Protein AF-A0A1W1UGZ8-F1 (afdb_monomer)

Foldseek 3Di:
DQQLVLLVVLVVCLVPPDDPLSVLLVVFDDDDDPSDLQVLQVLQLVLCQVQPPVPDAALPPVDDLGFLDRDFFAHVCVQQCQLVCQDPSLVVLLVVCVVPVDQEDEDEAAADAQKEKELEQAPAAPLQPVLLSVVSVVLLVQLLVLCVVVVRALYFYHFHAHNQRQRGSQSLQRLLLHHRIYMYYHDSSYQDKYKDAQLPPGTLRHGQQDDDPGRNGGDDRIDTDGSVSSSVSVSSSVSSSSSVCSVCVVVSVVSSVVLLVVQLVCCVPPWQQKKKQQCDALANQLVLVVVVSCVSSVQKKKAFCDDPRHGIIMRGRNGSSNSSVCSQQDFFDGDPVPSDDHPAFNGFNQCFLSVTDMDIHNDDPDDPVRIDIDPDRDGQFAAEDDDAQKKKFQFQLHLLPLLLVVVCCVVDVPKWKKFALAWFQAPPDRDIGGGRIMIIHPQDPVNVNCSRGVRVTYIYHHRDTTPHDIGTFDFWAEEEEDASQHRRQSSLVVSSCVVSVHDYHYDYLVDLLVAPVLVRTQEYEYTDDDDALVCQQFPAACVSPFDWQDDDPSSNSGQPPHTDRGSGGGNHLSSLVSVLVSQQVAHEYEYAAQRLVSCCVNVNLVQKDWDDLPPKAFGWFKFKKAFPCCSQLLNPSPDRIGIFIFHDGTFIDGDPVVCLQFGMAQADDADPVPDDDPDDDPPDPDPPDDPPDPPDPDPGDGGTDHGDIDSCVSRGNTGQWGWGRRNLGTYIYGNHGLSPSVRSSSSCSSVVSCSRCVNVSSVDDRDDD

Secondary structure (DSSP, 8-state):
--HHHHHHHHHHHHHH--SHHHHHHHHH------S-S-HHHHHHHHHHIIIIITT---S-SS--SS-S-SSSS-GGGGGGTTTT--SHHHHHHHHHHHHH--SEEEEEE-EEEEEEE---SSPPPTTS-HHHHHHHHHHHHHHHHHHHHTT-TTEE-SSS--S--TTSTTHHHHHTTSEEEEEEEE--SSS-EEEEE-TT-EETTEETTS-BTTBSSPPPSEEEEEHHHHHHHHHHHHHHHHHHHHHHHHHHHHHHHHHHHHHHHHHHHSS--EEEE-SS-SSHHHHHHHHHHHHHTT---EEE-SSTTTT-EEEESSSTTHHHHHHHHSPP---TT-SS--SS-----HHHHTT---EEESS----GGGEEE--S---PPPPEEE-SSEEEE--S--TTHHHHHHHHHHH-TT-EEEEESS-EEPTTSS-EEPTT-EEEES--HHHHHHHHHHHT--EEEESS---S-EEE-----EEEE--SS--HHHHHHHHHHHHTT--EEEE-HHHHHH--HHHH-SEEEE---SS-HHHHHH-B-GGG----B---SS-TT-S-S--BS--BS--HHHHHHHHHHHHHTT-EEEE-THHHHHHHHTTTTTT-EEE--TT-B--SEEEEEEES-TTSGGGTT--SEEEEEE-S--EEE--GGGGGGEEEEESSS--TTTSPP-SPPTTSPPP--PPPP------PPPSEEES--BTGGGTTTSEEEEEEEETTEEEEEESS-TTGGGT-TTTHHHHHHHHHHHHHHTTS-----

Radius of gyration: 28.22 Å; Cα contacts (8 Å, |Δi|>4): 1631; chains: 1; bounding box: 95×61×77 Å

Solvent-accessible surface area (backbone atoms only — not comparable to full-atom values): 40636 Å² total; per-residue (Å²): 112,26,56,42,58,28,44,56,50,48,54,51,44,60,72,70,45,80,49,70,61,43,43,45,26,65,76,60,47,89,86,87,82,78,54,59,75,55,55,60,27,50,49,20,36,52,39,39,19,74,74,70,50,64,87,54,71,60,73,87,71,80,65,82,69,64,53,62,49,33,49,87,35,33,44,79,57,57,50,54,32,50,69,70,51,73,50,71,55,48,43,51,55,50,50,54,42,74,75,66,61,56,65,67,44,82,39,76,49,49,81,37,74,59,32,37,35,51,58,24,65,34,71,57,36,88,59,61,54,68,66,52,59,50,50,35,50,53,53,36,54,49,29,39,49,53,38,48,76,72,70,45,63,19,35,26,38,61,40,63,53,20,62,47,63,71,21,31,63,49,29,60,28,50,50,64,46,20,40,44,39,39,38,27,17,49,53,68,52,36,81,47,61,27,74,42,82,34,76,85,41,63,44,81,86,42,50,52,53,47,72,38,96,50,20,72,44,36,35,63,50,60,45,82,47,33,35,65,52,30,23,52,51,52,46,53,44,52,50,41,50,44,40,52,44,33,77,36,45,71,58,55,53,51,48,32,51,48,47,27,52,50,22,26,50,43,14,73,70,42,75,54,18,24,40,39,34,58,58,82,49,82,39,41,36,43,42,24,48,52,54,40,49,42,43,74,68,71,37,69,41,25,32,26,73,53,69,99,58,47,58,18,35,38,32,62,20,62,33,62,42,24,42,43,55,50,59,40,66,35,68,34,76,52,66,86,82,48,92,51,80,76,72,61,52,51,37,67,31,42,32,60,27,44,58,30,67,65,45,78,28,70,60,76,89,71,54,75,93,39,46,42,77,62,89,64,84,57,76,41,61,24,50,79,42,80,61,59,64,21,37,32,32,73,42,47,43,44,67,46,51,59,35,48,53,54,51,43,49,74,78,32,83,77,38,46,46,29,33,28,70,46,71,41,76,42,87,96,55,95,51,68,36,48,33,47,14,37,41,40,36,71,52,51,70,72,54,49,52,51,49,13,35,75,46,24,40,54,32,39,30,26,73,66,67,83,84,66,63,59,48,74,53,56,84,60,44,34,32,39,47,46,54,71,78,53,32,36,55,32,16,24,45,52,49,47,34,55,78,46,65,47,76,67,40,84,41,40,41,66,51,31,58,69,37,70,52,54,84,71,29,44,31,40,37,33,43,46,53,79,79,50,46,67,43,57,31,39,48,39,62,56,91,72,45,82,42,58,37,47,59,44,94,88,30,67,61,39,38,52,84,60,64,37,79,45,52,36,44,30,28,35,71,67,11,50,49,34,54,46,49,22,17,37,73,49,15,38,37,37,22,19,16,44,30,28,55,28,35,22,77,69,58,45,49,68,65,43,37,83,52,89,48,87,76,54,43,36,50,22,17,32,29,31,32,22,56,68,41,77,83,41,65,52,42,35,32,58,65,63,64,46,70,42,59,37,51,74,58,60,45,41,43,55,54,84,96,46,49,60,30,42,41,26,21,27,24,82,54,72,39,79,91,71,54,78,87,81,71,90,54,90,95,53,81,80,77,83,78,68,82,77,75,85,73,73,83,70,85,75,77,63,42,70,70,18,19,44,58,42,58,49,80,66,46,43,27,37,43,40,29,35,52,37,80,32,77,55,13,29,38,39,33,23,36,34,48,44,49,45,81,66,56,31,54,48,36,37,29,46,58,42,28,41,48,51,35,52,74,53,56,60,70,57,76,66,70,78,131

Mean predicted aligned error: 5.49 Å

Sequence (769 aa):
MGSPEMLMELAYRLVTGNTEEIRKIRENIIVTINPVSEPDGRDKQVDWYYRYTKAKTSYDDGFRASPPYWGKYVFHDNNRDGIQVSQQLTKAIFAIYYDWHPTVMLDLHESVPLIYMSTGTGPYNDTVDPITIGEWQVMANHDVTALAAQGLPGAFTWAFYDGWHPGYALWIANNHNSIGRFYETFGNAGGNTFLRDLSEAKFAGDAVTSREWYRPDPATQQVYWSSRNNINYMEAGVLASLAYTADNGKVLLRNFYQKGLNNIRKGQQDKPRAFIIPAKQHDPAMAAFLVNQLRKQNIEVHRAAKGDNQSDYVVLLDQPYRNLAVTLLTKQNFPKEAKFPPYDDIAWTLGYLYGVEVRAEDSVKYTPATLSLLTKDVQYEGQIKGDGQAYVLSYKAQNRVLPALYWLRSENKQATAAVLEAKTVLEGTNDTLAAGSIVFRKLTPPQATKLAARFGLDLQATKTAPATRQHPVELPRVAIYHTWTDTQDEGWARYTFEQAGIPYTSISKDDLKKGGLRKRFDVILIPRTRGSASDFINEVDKKLGPMPYTKTAEFPSHGYPDATPDMTGGPGFAGLEQLKRFADTGGVLISLDNSSHILATAGIGRELQPVEAAGLFHPGSVVNVKVRQADHCVLYGFPEVFPIFRGNGPLLQVRKHQREMLLLQYGTKPLKDEEKYTGPILGMPAKKEGPAAKETPKKETPYVLSGMVRNEQTIIGQGAIFTVPVGTGRVVAFTFDPLHRYLNLHDAPLVWNILINWAYLKQQPLAHQ

Structure (mmCIF, N/CA/C/O backbone):
data_AF-A0A1W1UGZ8-F1
#
_entry.id   AF-A0A1W1UGZ8-F1
#
loop_
_atom_site.group_PDB
_atom_site.id
_atom_site.type_symbol
_atom_site.label_atom_id
_atom_site.label_alt_id
_atom_site.label_comp_id
_atom_site.label_asym_id
_atom_site.label_entity_id
_atom_site.label_seq_id
_atom_site.pdbx_PDB_ins_code
_atom_site.Cartn_x
_atom_site.Cartn_y
_atom_site.Cartn_z
_atom_site.occupancy
_atom_site.B_iso_or_equiv
_atom_site.auth_seq_id
_atom_site.auth_comp_id
_atom_site.auth_asym_id
_atom_site.auth_atom_id
_atom_site.pdbx_PDB_model_num
ATOM 1 N N . MET A 1 1 ? 13.814 -9.927 -16.427 1.00 75.62 1 MET A N 1
ATOM 2 C CA . MET A 1 1 ? 15.026 -10.786 -16.565 1.00 75.62 1 MET A CA 1
ATOM 3 C C . MET A 1 1 ? 16.026 -10.128 -17.523 1.00 75.62 1 MET A C 1
ATOM 5 O O . MET A 1 1 ? 16.796 -10.809 -18.187 1.00 75.62 1 MET A O 1
ATOM 9 N N . GLY A 1 2 ? 15.962 -8.809 -17.677 1.00 87.12 2 GLY A N 1
ATOM 10 C CA . GLY A 1 2 ? 16.956 -7.978 -18.334 1.00 87.12 2 GLY A CA 1
ATOM 11 C C . GLY A 1 2 ? 17.765 -7.216 -17.291 1.00 87.12 2 GLY A C 1
ATOM 12 O O . GLY A 1 2 ? 18.984 -7.337 -17.296 1.00 87.12 2 GLY A O 1
ATOM 13 N N . SER A 1 3 ? 17.117 -6.509 -16.351 1.00 91.50 3 SER A N 1
ATOM 14 C CA . SER A 1 3 ? 17.818 -5.654 -15.378 1.00 91.50 3 SER A CA 1
ATOM 15 C C . SER A 1 3 ? 18.838 -6.420 -14.522 1.00 91.50 3 SER A C 1
ATOM 17 O O . SER A 1 3 ? 19.974 -5.956 -14.428 1.00 91.50 3 SER A O 1
ATOM 19 N N . PRO A 1 4 ? 18.520 -7.599 -13.939 1.00 92.69 4 PRO A N 1
ATOM 20 C CA . PRO A 1 4 ? 19.513 -8.369 -13.189 1.00 92.69 4 PRO A CA 1
ATOM 21 C C . PRO A 1 4 ? 20.735 -8.785 -14.003 1.00 92.69 4 PRO A C 1
ATOM 23 O O . PRO A 1 4 ? 21.874 -8.643 -13.563 1.00 92.69 4 PRO A O 1
ATOM 26 N N . GLU A 1 5 ? 20.496 -9.304 -15.203 1.00 92.19 5 GLU A N 1
ATOM 27 C CA . GLU A 1 5 ? 21.526 -9.743 -16.134 1.00 92.19 5 GLU A CA 1
ATOM 28 C C . GLU A 1 5 ? 22.394 -8.566 -16.595 1.00 92.19 5 GLU A C 1
ATOM 30 O O . GLU A 1 5 ? 23.618 -8.689 -16.635 1.00 92.19 5 GLU A O 1
ATOM 35 N N . MET A 1 6 ? 21.779 -7.407 -16.847 1.00 95.25 6 MET A N 1
ATOM 36 C CA . MET A 1 6 ? 22.481 -6.161 -17.143 1.00 95.25 6 MET A CA 1
ATOM 37 C C . MET A 1 6 ? 23.371 -5.728 -15.980 1.00 95.25 6 MET A C 1
ATOM 39 O O . MET A 1 6 ? 24.536 -5.427 -16.205 1.00 95.25 6 MET A O 1
ATOM 43 N N . LEU A 1 7 ? 22.880 -5.744 -14.737 1.00 96.12 7 LEU A N 1
ATOM 44 C CA . LEU A 1 7 ? 23.677 -5.325 -13.579 1.00 96.12 7 LEU A CA 1
ATOM 45 C C . LEU A 1 7 ? 24.892 -6.230 -13.334 1.00 96.12 7 LEU A C 1
ATOM 47 O O . LEU A 1 7 ? 25.951 -5.738 -12.940 1.00 96.12 7 LEU A O 1
ATOM 51 N N . MET A 1 8 ? 24.769 -7.537 -13.589 1.00 94.19 8 MET A N 1
ATOM 52 C CA . MET A 1 8 ? 25.909 -8.460 -13.534 1.00 94.19 8 MET A CA 1
ATOM 53 C C . MET A 1 8 ? 26.955 -8.138 -14.612 1.00 94.19 8 MET A C 1
ATOM 55 O O . MET A 1 8 ? 28.155 -8.138 -14.330 1.00 94.19 8 MET A O 1
ATOM 59 N N . GLU A 1 9 ? 26.512 -7.831 -15.833 1.00 95.88 9 GLU A N 1
ATOM 60 C CA . GLU A 1 9 ? 27.397 -7.425 -16.928 1.00 95.88 9 GLU A CA 1
ATOM 61 C C . GLU A 1 9 ? 28.062 -6.069 -16.659 1.00 95.88 9 GLU A C 1
ATOM 63 O O . GLU A 1 9 ? 29.283 -5.948 -16.786 1.00 95.88 9 GLU A O 1
ATOM 68 N N . LEU A 1 10 ? 27.295 -5.088 -16.180 1.00 97.31 10 LEU A N 1
ATOM 69 C CA . LEU A 1 10 ? 27.780 -3.769 -15.792 1.00 97.31 10 LEU A CA 1
ATOM 70 C C . LEU A 1 10 ? 28.871 -3.879 -14.725 1.00 97.31 10 LEU A C 1
ATOM 72 O O . LEU A 1 10 ? 29.914 -3.241 -14.854 1.00 97.31 10 LEU A O 1
ATOM 76 N N . ALA A 1 11 ? 28.674 -4.711 -13.697 1.00 97.38 11 ALA A N 1
ATOM 77 C CA . ALA A 1 11 ? 29.686 -4.941 -12.669 1.00 97.38 11 ALA A CA 1
ATOM 78 C C . ALA A 1 11 ? 31.002 -5.454 -13.278 1.00 97.38 11 ALA A C 1
ATOM 80 O O . ALA A 1 11 ? 32.076 -4.934 -12.968 1.00 97.38 11 ALA A O 1
ATOM 81 N N . TYR A 1 12 ? 30.929 -6.425 -14.195 1.00 97.00 12 TYR A N 1
ATOM 82 C CA . TYR A 1 12 ? 32.106 -6.919 -14.910 1.00 97.00 12 TYR A CA 1
ATOM 83 C C . TYR A 1 12 ? 32.777 -5.815 -15.738 1.00 97.00 12 TYR A C 1
ATOM 85 O O . TYR A 1 12 ? 33.997 -5.648 -15.651 1.00 97.00 12 TYR A O 1
ATOM 93 N N . ARG A 1 13 ? 32.007 -5.032 -16.506 1.00 96.38 13 ARG A N 1
ATOM 94 C CA . ARG A 1 13 ? 32.544 -3.945 -17.341 1.00 96.38 13 ARG A CA 1
ATOM 95 C C . ARG A 1 13 ? 33.183 -2.835 -16.517 1.00 96.38 13 ARG A C 1
ATOM 97 O O . ARG A 1 13 ? 34.258 -2.362 -16.879 1.00 96.38 13 ARG A O 1
ATOM 104 N N . LEU A 1 14 ? 32.572 -2.450 -15.398 1.00 97.44 14 LEU A N 1
ATOM 105 C CA . LEU A 1 14 ? 33.132 -1.453 -14.489 1.00 97.44 14 LEU A CA 1
ATOM 106 C C . LEU A 1 14 ? 34.458 -1.917 -13.888 1.00 97.44 14 LEU A C 1
ATOM 108 O O . LEU A 1 14 ? 35.331 -1.084 -13.680 1.00 97.44 14 LEU A O 1
ATOM 112 N N . VAL A 1 15 ? 34.654 -3.217 -13.653 1.00 96.38 15 VAL A N 1
ATOM 113 C CA . VAL A 1 15 ? 35.918 -3.758 -13.124 1.00 96.38 15 VAL A CA 1
ATOM 114 C C . VAL A 1 15 ? 36.986 -3.897 -14.211 1.00 96.38 15 VAL A C 1
ATOM 116 O O . VAL A 1 15 ? 38.142 -3.553 -13.974 1.00 96.38 15 VAL A O 1
ATOM 119 N N . THR A 1 16 ? 36.628 -4.393 -15.397 1.00 96.75 16 THR A N 1
ATOM 120 C CA . THR A 1 16 ? 37.609 -4.796 -16.424 1.00 96.75 16 THR A CA 1
ATOM 121 C C . THR A 1 16 ? 37.842 -3.762 -17.526 1.00 96.75 16 THR A C 1
ATOM 123 O O . THR A 1 16 ? 38.881 -3.791 -18.186 1.00 96.75 16 THR A O 1
ATOM 126 N N . GLY A 1 17 ? 36.901 -2.841 -17.740 1.00 95.00 17 GLY A N 1
ATOM 127 C CA . GLY A 1 17 ? 36.937 -1.879 -18.838 1.00 95.00 17 GLY A CA 1
ATOM 128 C C . GLY A 1 17 ? 38.048 -0.836 -18.691 1.00 95.00 17 GLY A C 1
ATOM 129 O O . GLY A 1 17 ? 38.277 -0.304 -17.606 1.00 95.00 17 GLY A O 1
ATOM 130 N N . ASN A 1 18 ? 38.717 -0.498 -19.796 1.00 95.44 18 ASN A N 1
ATOM 131 C CA . ASN A 1 18 ? 39.801 0.498 -19.836 1.00 95.44 18 ASN A CA 1
ATOM 132 C C . ASN A 1 18 ? 39.484 1.723 -20.704 1.00 95.44 18 ASN A C 1
ATOM 134 O O . ASN A 1 18 ? 40.378 2.518 -20.990 1.00 95.44 18 ASN A O 1
ATOM 138 N N . THR A 1 19 ? 38.227 1.888 -21.121 1.00 95.94 19 THR A N 1
ATOM 139 C CA . THR A 1 19 ? 37.789 3.116 -21.793 1.00 95.94 19 THR A CA 1
ATOM 140 C C . THR A 1 19 ? 37.921 4.308 -20.843 1.00 95.94 19 THR A C 1
ATOM 142 O O . THR A 1 19 ? 37.863 4.154 -19.619 1.00 95.94 19 THR A O 1
ATOM 145 N N . GLU A 1 20 ? 38.109 5.504 -21.404 1.00 94.94 20 GLU A N 1
ATOM 146 C CA . GLU A 1 20 ? 38.238 6.738 -20.620 1.00 94.94 20 GLU A CA 1
ATOM 147 C C . GLU A 1 20 ? 37.025 6.961 -19.705 1.00 94.94 20 GLU A C 1
ATOM 149 O O . GLU A 1 20 ? 37.192 7.219 -18.516 1.00 94.94 20 GLU A O 1
ATOM 154 N N . GLU A 1 21 ? 35.816 6.753 -20.229 1.00 94.19 21 GLU A N 1
ATOM 155 C CA . GLU A 1 21 ? 34.556 6.846 -19.484 1.00 94.19 21 GLU A CA 1
ATOM 156 C C . GLU A 1 21 ? 34.528 5.922 -18.254 1.00 94.19 21 GLU A C 1
ATOM 158 O O . GLU A 1 21 ? 34.300 6.375 -17.133 1.00 94.19 21 GLU A O 1
ATOM 163 N N . ILE A 1 22 ? 34.825 4.630 -18.433 1.00 97.31 22 ILE A N 1
ATOM 164 C CA . ILE A 1 22 ? 34.791 3.643 -17.345 1.00 97.31 22 ILE A CA 1
ATOM 165 C C . ILE A 1 22 ? 35.873 3.938 -16.298 1.00 97.31 22 ILE A C 1
ATOM 167 O O . ILE A 1 22 ? 35.629 3.822 -15.094 1.00 97.31 22 ILE A O 1
ATOM 171 N N . ARG A 1 23 ? 37.070 4.349 -16.735 1.00 97.00 23 ARG A N 1
ATOM 172 C CA . ARG A 1 23 ? 38.129 4.795 -15.821 1.00 97.00 23 ARG A CA 1
ATOM 173 C C . ARG A 1 23 ? 37.675 5.984 -14.987 1.00 97.00 23 ARG A C 1
ATOM 175 O O . ARG A 1 23 ? 37.841 5.959 -13.772 1.00 97.00 23 ARG A O 1
ATOM 182 N N . LYS A 1 24 ? 37.061 6.979 -15.622 1.00 96.69 24 LYS A N 1
ATOM 183 C CA . LYS A 1 24 ? 36.565 8.179 -14.951 1.00 96.69 24 LYS A CA 1
ATOM 184 C C . LYS A 1 24 ? 35.475 7.852 -13.934 1.00 96.69 24 LYS A C 1
ATOM 186 O O . LYS A 1 24 ? 35.516 8.394 -12.833 1.00 96.69 24 LYS A O 1
ATOM 191 N N . ILE A 1 25 ? 34.565 6.929 -14.252 1.00 97.94 25 ILE A N 1
ATOM 192 C CA . ILE A 1 25 ? 33.574 6.413 -13.296 1.00 97.94 25 ILE A CA 1
ATOM 193 C C . ILE A 1 25 ? 34.278 5.829 -12.064 1.00 97.94 25 ILE A C 1
ATOM 195 O O . ILE A 1 25 ? 34.008 6.267 -10.947 1.00 97.94 25 ILE A O 1
ATOM 199 N N . ARG A 1 26 ? 35.233 4.908 -12.250 1.00 97.00 26 ARG A N 1
ATOM 200 C CA . ARG A 1 26 ? 35.972 4.290 -11.133 1.00 97.00 26 ARG A CA 1
ATOM 201 C C . ARG A 1 26 ? 36.788 5.279 -10.301 1.00 97.00 26 ARG A C 1
ATOM 203 O O . ARG A 1 26 ? 36.929 5.087 -9.100 1.00 97.00 26 ARG A O 1
ATOM 210 N N . GLU A 1 27 ? 37.383 6.281 -10.943 1.00 96.94 27 GLU A N 1
ATOM 211 C CA . GLU A 1 27 ? 38.267 7.249 -10.287 1.00 96.94 27 GLU A CA 1
ATOM 212 C C . GLU A 1 27 ? 37.485 8.305 -9.480 1.00 96.94 27 GLU A C 1
ATOM 214 O O . GLU A 1 27 ? 38.044 8.878 -8.546 1.00 96.94 27 GLU A O 1
ATOM 219 N N . ASN A 1 28 ? 36.207 8.561 -9.806 1.00 97.81 28 ASN A N 1
ATOM 220 C CA . ASN A 1 28 ? 35.458 9.696 -9.248 1.00 97.81 28 ASN A CA 1
ATOM 221 C C . ASN A 1 28 ? 34.220 9.331 -8.413 1.00 97.81 28 ASN A C 1
ATOM 223 O O . ASN A 1 28 ? 33.779 10.176 -7.632 1.00 97.81 28 ASN A O 1
ATOM 227 N N . ILE A 1 29 ? 33.638 8.131 -8.553 1.00 97.00 29 ILE A N 1
ATOM 228 C CA . ILE A 1 29 ? 32.421 7.746 -7.815 1.00 97.00 29 ILE A CA 1
ATOM 229 C C . ILE A 1 29 ? 32.472 6.321 -7.266 1.00 97.00 29 ILE A C 1
ATOM 231 O O . ILE A 1 29 ? 33.166 5.447 -7.779 1.00 97.00 29 ILE A O 1
ATOM 235 N N . ILE A 1 30 ? 31.677 6.084 -6.222 1.00 96.62 30 ILE A N 1
ATOM 236 C CA . ILE A 1 30 ? 31.399 4.749 -5.690 1.00 96.62 30 ILE A CA 1
ATOM 237 C C . ILE A 1 30 ? 30.092 4.265 -6.317 1.00 96.62 30 ILE A C 1
ATOM 239 O O . ILE A 1 30 ? 29.074 4.953 -6.234 1.00 96.62 30 ILE A O 1
ATOM 243 N N . VAL A 1 31 ? 30.119 3.085 -6.936 1.00 96.88 31 VAL A N 1
ATOM 244 C CA . VAL A 1 31 ? 28.937 2.466 -7.549 1.00 96.88 31 VAL A CA 1
ATOM 245 C C . VAL A 1 31 ? 28.463 1.308 -6.678 1.00 96.88 31 VAL A C 1
ATOM 247 O O . VAL A 1 31 ? 29.156 0.301 -6.543 1.00 96.88 31 VAL A O 1
ATOM 250 N N . THR A 1 32 ? 27.265 1.442 -6.111 1.00 95.62 32 THR A N 1
ATOM 251 C CA . THR A 1 32 ? 26.603 0.378 -5.346 1.00 95.62 32 THR A CA 1
ATOM 252 C C . THR A 1 32 ? 25.601 -0.343 -6.240 1.00 95.62 32 THR A C 1
ATOM 254 O O . THR A 1 32 ? 24.693 0.281 -6.784 1.00 95.62 32 THR A O 1
ATOM 257 N N . ILE A 1 33 ? 25.748 -1.662 -6.381 1.00 95.44 33 ILE A N 1
ATOM 258 C CA . ILE A 1 33 ? 24.878 -2.496 -7.218 1.00 95.44 33 ILE A CA 1
ATOM 259 C C . ILE A 1 33 ? 24.057 -3.424 -6.321 1.00 95.44 33 ILE A C 1
ATOM 261 O O . ILE A 1 33 ? 24.614 -4.265 -5.618 1.00 95.44 33 ILE A O 1
ATOM 265 N N . ASN A 1 34 ? 22.730 -3.293 -6.381 1.00 93.06 34 ASN A N 1
ATOM 266 C CA . ASN A 1 34 ? 21.795 -4.308 -5.899 1.00 93.06 34 ASN A CA 1
ATOM 267 C C . ASN A 1 34 ? 21.344 -5.147 -7.109 1.00 93.06 34 ASN A C 1
ATOM 269 O O . ASN A 1 34 ? 20.461 -4.698 -7.838 1.00 93.06 34 ASN A O 1
ATOM 273 N N . PRO A 1 35 ? 21.952 -6.319 -7.371 1.00 90.25 35 PRO A N 1
ATOM 274 C CA . PRO A 1 35 ? 21.761 -7.032 -8.634 1.00 90.25 35 PRO A CA 1
ATOM 275 C C . PRO A 1 35 ? 20.327 -7.538 -8.815 1.00 90.25 35 PRO A C 1
ATOM 277 O O . PRO A 1 35 ? 19.836 -7.615 -9.937 1.00 90.25 35 PRO A O 1
ATOM 280 N N . VAL A 1 36 ? 19.650 -7.894 -7.721 1.00 91.56 36 VAL A N 1
ATOM 281 C CA . VAL A 1 36 ? 18.264 -8.364 -7.733 1.00 91.56 36 VAL A CA 1
ATOM 282 C C . VAL A 1 36 ? 17.597 -7.937 -6.438 1.00 91.56 36 VAL A C 1
ATOM 284 O O . VAL A 1 36 ? 17.907 -8.476 -5.379 1.00 91.56 36 VAL A O 1
ATOM 287 N N . SER A 1 37 ? 16.643 -7.010 -6.512 1.00 89.25 37 SER A N 1
ATOM 288 C CA . SER A 1 37 ? 15.910 -6.595 -5.314 1.00 89.25 37 SER A CA 1
ATOM 289 C C . SER A 1 37 ? 15.008 -7.712 -4.775 1.00 89.25 37 SER A C 1
ATOM 291 O O . SER A 1 37 ? 14.909 -7.872 -3.562 1.00 89.25 37 SER A O 1
ATOM 293 N N . GLU A 1 38 ? 14.376 -8.496 -5.658 1.00 91.00 38 GLU A N 1
ATOM 294 C CA . GLU A 1 38 ? 13.456 -9.592 -5.309 1.00 91.00 38 GLU A CA 1
ATOM 295 C C . GLU A 1 38 ? 13.979 -10.944 -5.847 1.00 91.00 38 GLU A C 1
ATOM 297 O O . GLU A 1 38 ? 13.543 -11.400 -6.912 1.00 91.00 38 GLU A O 1
ATOM 302 N N . PRO A 1 39 ? 14.955 -11.583 -5.167 1.00 93.00 39 PRO A N 1
ATOM 303 C CA . PRO A 1 39 ? 15.587 -12.817 -5.645 1.00 93.00 39 PRO A CA 1
ATOM 304 C C . PRO A 1 39 ? 14.592 -13.977 -5.763 1.00 93.00 39 PRO A C 1
ATOM 306 O O . PRO A 1 39 ? 14.592 -14.684 -6.770 1.00 93.00 39 PRO A O 1
ATOM 309 N N . ASP A 1 40 ? 13.666 -14.097 -4.808 1.00 93.62 40 ASP A N 1
ATOM 310 C CA . ASP A 1 40 ? 12.591 -15.092 -4.820 1.00 93.62 40 ASP A CA 1
ATOM 311 C C . ASP A 1 40 ? 11.710 -14.983 -6.072 1.00 93.62 40 ASP A C 1
ATOM 313 O O . ASP A 1 40 ? 11.255 -15.999 -6.607 1.00 93.62 40 ASP A O 1
ATOM 317 N N . GLY A 1 41 ? 11.437 -13.753 -6.514 1.00 93.50 41 GLY A N 1
ATOM 318 C CA . GLY A 1 41 ? 10.640 -13.467 -7.702 1.00 93.50 41 GLY A CA 1
ATOM 319 C C . GLY A 1 41 ? 11.409 -13.741 -8.986 1.00 93.50 41 GLY A C 1
ATOM 320 O O . GLY A 1 41 ? 10.850 -14.320 -9.919 1.00 93.50 41 GLY A O 1
ATOM 321 N N . ARG A 1 42 ? 12.703 -13.395 -9.018 1.00 94.12 42 ARG A N 1
ATOM 322 C CA . ARG A 1 42 ? 13.581 -13.717 -10.148 1.00 94.12 42 ARG A CA 1
ATOM 323 C C . ARG A 1 42 ? 13.662 -15.225 -10.371 1.00 94.12 42 ARG A C 1
ATOM 325 O O . ARG A 1 42 ? 13.455 -15.659 -11.500 1.00 94.12 42 ARG A O 1
ATOM 332 N N . ASP A 1 43 ? 13.912 -16.016 -9.331 1.00 95.50 43 ASP A N 1
ATOM 333 C CA . ASP A 1 43 ? 14.046 -17.472 -9.469 1.00 95.50 43 ASP A CA 1
ATOM 334 C C . ASP A 1 43 ? 12.741 -18.115 -9.955 1.00 95.50 43 ASP A C 1
ATOM 336 O O . ASP A 1 43 ? 12.755 -18.931 -10.879 1.00 95.50 43 ASP A O 1
ATOM 340 N N . LYS A 1 44 ? 11.591 -17.653 -9.443 1.00 96.12 44 LYS A N 1
ATOM 341 C CA . LYS A 1 44 ? 10.275 -18.079 -9.945 1.00 96.12 44 LYS A CA 1
ATOM 342 C C . LYS A 1 44 ? 10.051 -17.695 -11.400 1.00 96.12 44 LYS A C 1
ATOM 344 O O . LYS A 1 44 ? 9.464 -18.474 -12.141 1.00 96.12 44 LYS A O 1
ATOM 349 N N . GLN A 1 45 ? 10.502 -16.518 -11.832 1.00 95.75 45 GLN A N 1
ATOM 350 C CA . GLN A 1 45 ? 10.406 -16.120 -13.237 1.00 95.75 45 GLN A CA 1
ATOM 351 C C . GLN A 1 45 ? 11.304 -16.983 -14.138 1.00 95.75 45 GLN A C 1
ATOM 353 O O . GLN A 1 45 ? 10.900 -17.314 -15.253 1.00 95.75 45 GLN A O 1
ATOM 358 N N . VAL A 1 46 ? 12.494 -17.371 -13.669 1.00 95.94 46 VAL A N 1
ATOM 359 C CA . VAL A 1 46 ? 13.399 -18.273 -14.398 1.00 95.94 46 VAL A CA 1
ATOM 360 C C . VAL A 1 46 ? 12.759 -19.652 -14.564 1.00 95.94 46 VAL A C 1
ATOM 362 O O . VAL A 1 46 ? 12.669 -20.152 -15.688 1.00 95.94 46 VAL A O 1
ATOM 365 N N . ASP A 1 47 ? 12.243 -20.241 -13.484 1.00 97.56 47 ASP A N 1
ATOM 366 C CA . ASP A 1 47 ? 11.538 -21.524 -13.550 1.00 97.56 47 ASP A CA 1
ATOM 367 C C . ASP A 1 47 ? 10.273 -21.422 -14.414 1.00 97.56 47 ASP A C 1
ATOM 369 O O . ASP A 1 47 ? 9.997 -22.319 -15.212 1.00 97.56 47 ASP A O 1
ATOM 373 N N . TRP A 1 48 ? 9.518 -20.320 -14.317 1.00 96.75 48 TRP A N 1
ATOM 374 C CA . TRP A 1 48 ? 8.356 -20.048 -15.171 1.00 96.75 48 TRP A CA 1
ATOM 375 C C . TRP A 1 48 ? 8.734 -20.039 -16.650 1.00 96.75 48 TRP A C 1
ATOM 377 O O . TRP A 1 48 ? 8.053 -20.652 -17.476 1.00 96.75 48 TRP A O 1
ATOM 387 N N . TYR A 1 49 ? 9.852 -19.392 -16.978 1.00 95.88 49 TYR A N 1
ATOM 388 C CA . TYR A 1 49 ? 10.365 -19.332 -18.335 1.00 95.88 49 TYR A CA 1
ATOM 389 C C . TYR A 1 49 ? 10.668 -20.721 -18.893 1.00 95.88 49 TYR A C 1
ATOM 391 O O . TYR A 1 49 ? 10.136 -21.089 -19.942 1.00 95.88 49 TYR A O 1
ATOM 399 N N . TYR A 1 50 ? 11.459 -21.524 -18.179 1.00 96.81 50 TYR A N 1
ATOM 400 C CA . TYR A 1 50 ? 11.797 -22.876 -18.631 1.00 96.81 50 TYR A CA 1
ATOM 401 C C . TYR A 1 50 ? 10.591 -23.812 -18.670 1.00 96.81 50 TYR A C 1
ATOM 403 O O . TYR A 1 50 ? 10.524 -24.670 -19.551 1.00 96.81 50 TYR A O 1
ATOM 411 N N . ARG A 1 51 ? 9.635 -23.638 -17.753 1.00 95.81 51 ARG A N 1
ATOM 412 C CA . ARG A 1 51 ? 8.440 -24.479 -17.670 1.00 95.81 51 ARG A CA 1
ATOM 413 C C . ARG A 1 51 ? 7.418 -24.170 -18.757 1.00 95.81 51 ARG A C 1
ATOM 415 O O . ARG A 1 51 ? 6.770 -25.095 -19.237 1.00 95.81 51 ARG A O 1
ATOM 422 N N . TYR A 1 52 ? 7.254 -22.898 -19.126 1.00 95.00 52 TYR A N 1
ATOM 423 C CA . TYR A 1 52 ? 6.077 -22.465 -19.880 1.00 95.00 52 TYR A CA 1
ATOM 424 C C . TYR A 1 52 ? 6.340 -21.551 -21.072 1.00 95.00 52 TYR A C 1
ATOM 426 O O . TYR A 1 52 ? 5.652 -21.680 -22.085 1.00 95.00 52 TYR A O 1
ATOM 434 N N . THR A 1 53 ? 7.279 -20.607 -20.980 1.00 94.25 53 THR A N 1
ATOM 435 C CA . THR A 1 53 ? 7.375 -19.541 -21.994 1.00 94.25 53 THR A CA 1
ATOM 436 C C . THR A 1 53 ? 8.554 -19.685 -22.952 1.00 94.25 53 THR A C 1
ATOM 438 O O . THR A 1 53 ? 8.511 -19.101 -24.030 1.00 94.25 53 THR A O 1
ATOM 441 N N . LYS A 1 54 ? 9.543 -20.546 -22.667 1.00 94.62 54 LYS A N 1
ATOM 442 C CA . LYS A 1 54 ? 10.741 -20.742 -23.506 1.00 94.62 54 LYS A CA 1
ATOM 443 C C . LYS A 1 54 ? 10.440 -21.077 -24.967 1.00 94.62 54 LYS A C 1
ATOM 445 O O . LYS A 1 54 ? 11.119 -20.564 -25.851 1.00 94.62 54 LYS A O 1
ATOM 450 N N . ALA A 1 55 ? 9.449 -21.927 -25.231 1.00 93.44 55 ALA A N 1
ATOM 451 C CA . ALA A 1 55 ? 9.117 -22.369 -26.588 1.00 93.44 55 ALA A CA 1
ATOM 452 C C . ALA A 1 55 ? 8.254 -21.367 -27.381 1.00 93.44 55 ALA A C 1
ATOM 454 O O . ALA A 1 55 ? 7.958 -21.611 -28.550 1.00 93.44 55 ALA A O 1
ATOM 455 N N . LYS A 1 56 ? 7.826 -20.258 -26.765 1.00 91.31 56 LYS A N 1
ATOM 456 C CA . LYS A 1 56 ? 6.956 -19.275 -27.417 1.00 91.31 56 LYS A CA 1
ATOM 457 C C . LYS A 1 56 ? 7.711 -18.446 -28.444 1.00 91.31 56 LYS A C 1
ATOM 459 O O . LYS A 1 56 ? 8.864 -18.069 -28.244 1.00 91.31 56 LYS A O 1
ATOM 464 N N . THR A 1 57 ? 7.010 -18.113 -29.522 1.00 92.00 57 THR A N 1
ATOM 465 C CA . THR A 1 57 ? 7.529 -17.317 -30.645 1.00 92.00 57 THR A CA 1
ATOM 466 C C . THR A 1 57 ? 6.772 -16.005 -30.856 1.00 92.00 57 THR A C 1
ATOM 468 O O . THR A 1 57 ? 7.225 -15.170 -31.634 1.00 92.00 57 THR A O 1
ATOM 471 N N . SER A 1 58 ? 5.660 -15.796 -30.145 1.00 91.81 58 SER A N 1
ATOM 472 C CA . SER A 1 58 ? 4.877 -14.558 -30.152 1.00 91.81 58 SER A CA 1
ATOM 473 C C . SER A 1 58 ? 4.723 -14.028 -28.729 1.00 91.81 58 SER A C 1
ATOM 475 O O . SER A 1 58 ? 4.482 -14.806 -27.806 1.00 91.81 58 SER A O 1
ATOM 477 N N . TYR A 1 59 ? 4.873 -12.713 -28.560 1.00 88.19 59 TYR A N 1
ATOM 478 C CA . TYR A 1 59 ? 4.695 -12.047 -27.269 1.00 88.19 59 TYR A CA 1
ATOM 479 C C . TYR A 1 59 ? 3.208 -11.924 -26.905 1.00 88.19 59 TYR A C 1
ATOM 481 O O . TYR A 1 59 ? 2.820 -12.208 -25.776 1.00 88.19 59 TYR A O 1
ATOM 489 N N . ASP A 1 60 ? 2.367 -11.586 -27.886 1.00 87.44 60 ASP A N 1
ATOM 490 C CA . ASP A 1 60 ? 0.938 -11.304 -27.703 1.00 87.44 60 ASP A CA 1
ATOM 491 C C . ASP A 1 60 ? 0.050 -12.546 -27.918 1.00 87.44 60 ASP A C 1
ATOM 493 O O . ASP A 1 60 ? -1.084 -12.454 -28.380 1.00 87.44 60 ASP A O 1
ATOM 497 N N . ASP A 1 61 ? 0.545 -13.742 -27.578 1.00 87.81 61 ASP A N 1
ATOM 498 C CA . ASP A 1 61 ? -0.208 -15.001 -27.725 1.00 87.81 61 ASP A CA 1
ATOM 499 C C . ASP A 1 61 ? -1.272 -15.241 -26.631 1.00 87.81 61 ASP A C 1
ATOM 501 O O . ASP A 1 61 ? -1.902 -16.301 -26.572 1.00 87.81 61 ASP A O 1
ATOM 505 N N . GLY A 1 62 ? -1.488 -14.245 -25.766 1.00 85.00 62 GLY A N 1
ATOM 506 C CA . GLY A 1 62 ? -2.469 -14.267 -24.680 1.00 85.00 62 GLY A CA 1
ATOM 507 C C . GLY A 1 62 ? -2.060 -15.116 -23.474 1.00 85.00 62 GLY A C 1
ATOM 508 O O . GLY A 1 62 ? -2.852 -15.281 -22.545 1.00 85.00 62 GLY A O 1
ATOM 509 N N . PHE A 1 63 ? -0.848 -15.671 -23.457 1.00 89.25 63 PHE A N 1
ATOM 510 C CA . PHE A 1 63 ? -0.350 -16.42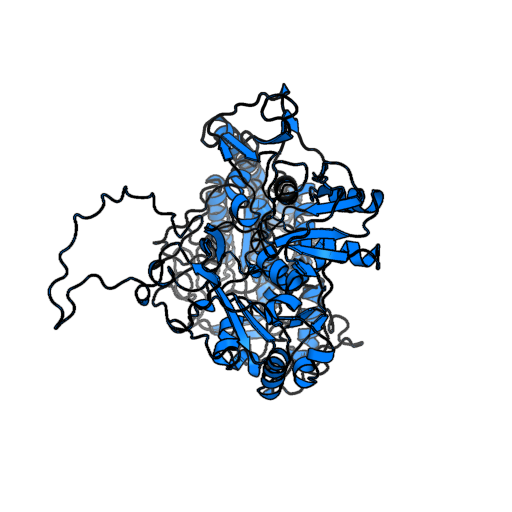2 -22.314 1.00 89.25 63 PHE A CA 1
ATOM 511 C C . PHE A 1 63 ? 0.249 -15.518 -21.246 1.00 89.25 63 PHE A C 1
ATOM 513 O O . PHE A 1 63 ? 0.804 -14.453 -21.504 1.00 89.25 63 PHE A O 1
ATOM 520 N N . ARG A 1 64 ? 0.197 -15.991 -20.006 1.00 88.00 64 ARG A N 1
ATOM 521 C CA . ARG A 1 64 ? 0.705 -15.239 -18.870 1.00 88.00 64 ARG A CA 1
ATOM 522 C C . ARG A 1 64 ? 2.234 -15.149 -18.864 1.00 88.00 64 ARG A C 1
ATOM 524 O O . ARG A 1 64 ? 2.938 -16.155 -18.802 1.00 88.00 64 ARG A O 1
ATOM 531 N N . ALA A 1 65 ? 2.739 -13.923 -18.802 1.00 86.12 65 ALA A N 1
ATOM 532 C CA . ALA A 1 65 ? 4.172 -13.644 -18.801 1.00 86.12 65 ALA A CA 1
ATOM 533 C C . ALA A 1 65 ? 4.894 -13.981 -17.475 1.00 86.12 65 ALA A C 1
ATOM 535 O O . ALA A 1 65 ? 6.101 -14.193 -17.481 1.00 86.12 65 ALA A O 1
ATOM 536 N N . SER A 1 66 ? 4.179 -14.053 -16.348 1.00 91.75 66 SER A N 1
ATOM 537 C CA . SER A 1 66 ? 4.761 -14.132 -14.998 1.00 91.75 66 SER A CA 1
ATOM 538 C C . SER A 1 66 ? 4.148 -15.261 -14.159 1.00 91.75 66 SER A C 1
ATOM 540 O O . SER A 1 66 ? 2.960 -15.549 -14.335 1.00 91.75 66 SER A O 1
ATOM 542 N N . PRO A 1 67 ? 4.889 -15.858 -13.203 1.00 94.69 67 PRO A N 1
ATOM 543 C CA . PRO A 1 67 ? 4.316 -16.765 -12.211 1.00 94.69 67 PRO A CA 1
ATOM 544 C C . PRO A 1 67 ? 3.266 -16.062 -11.332 1.00 94.69 67 PRO A C 1
ATOM 546 O O . PRO A 1 67 ? 3.269 -14.830 -11.246 1.00 94.69 67 PRO A O 1
ATOM 549 N N . PRO A 1 68 ? 2.380 -16.829 -10.657 1.00 94.12 68 PRO A N 1
ATOM 550 C CA . PRO A 1 68 ? 1.363 -16.281 -9.756 1.00 94.12 68 PRO A CA 1
ATOM 551 C C . PRO A 1 68 ? 1.946 -15.491 -8.594 1.00 94.12 68 PRO A C 1
ATOM 553 O O . PRO A 1 68 ? 1.394 -14.459 -8.244 1.00 94.12 68 PRO A O 1
ATOM 556 N N . TYR A 1 69 ? 3.075 -15.941 -8.052 1.00 94.81 69 TYR A N 1
ATOM 557 C CA . TYR A 1 69 ? 3.739 -15.317 -6.918 1.00 94.81 69 TYR A CA 1
ATOM 558 C C . TYR A 1 69 ? 5.165 -14.918 -7.289 1.00 94.81 69 TYR A C 1
ATOM 560 O O . TYR A 1 69 ? 5.858 -15.663 -7.983 1.00 94.81 69 TYR A O 1
ATOM 568 N N . TRP A 1 70 ? 5.616 -13.772 -6.776 1.00 92.19 70 TRP A N 1
ATOM 569 C CA . TRP A 1 70 ? 7.032 -13.379 -6.786 1.00 92.19 70 TRP A CA 1
ATOM 570 C C . TRP A 1 70 ? 7.687 -13.716 -5.449 1.00 92.19 70 TRP A C 1
ATOM 572 O O . TRP A 1 70 ? 8.611 -14.517 -5.390 1.00 92.19 70 TRP A O 1
ATOM 582 N N . GLY A 1 71 ? 7.135 -13.197 -4.357 1.00 91.00 71 GLY A N 1
ATOM 583 C CA . GLY A 1 71 ? 7.542 -13.526 -2.993 1.00 91.00 71 GLY A CA 1
ATOM 584 C C . GLY A 1 71 ? 6.386 -14.107 -2.185 1.00 91.00 71 GLY A C 1
ATOM 585 O O . GLY A 1 71 ? 5.405 -14.617 -2.728 1.00 91.00 71 GLY A O 1
ATOM 586 N N . LYS A 1 72 ? 6.478 -13.984 -0.860 1.00 93.00 72 LYS A N 1
ATOM 587 C CA . LYS A 1 72 ? 5.439 -14.473 0.056 1.00 93.00 72 LYS A CA 1
ATOM 588 C C . LYS A 1 72 ? 4.109 -13.712 -0.069 1.00 93.00 72 LYS A C 1
ATOM 590 O O . LYS A 1 72 ? 3.067 -14.322 0.154 1.00 93.00 72 LYS A O 1
ATOM 595 N N . TYR A 1 73 ? 4.111 -12.416 -0.398 1.00 93.88 73 TYR A N 1
ATOM 596 C CA . TYR A 1 73 ? 2.916 -11.564 -0.278 1.00 93.88 73 TYR A CA 1
ATOM 597 C C . TYR A 1 73 ? 2.544 -10.816 -1.565 1.00 93.88 73 TYR A C 1
ATOM 599 O O . TYR A 1 73 ? 1.710 -11.298 -2.318 1.00 93.88 73 TYR A O 1
ATOM 607 N N . VAL A 1 74 ? 3.140 -9.650 -1.813 1.00 91.75 74 VAL A N 1
ATOM 608 C CA . VAL A 1 74 ? 2.472 -8.530 -2.509 1.00 91.75 74 VAL A CA 1
ATOM 609 C C . VAL A 1 74 ? 2.783 -8.401 -4.004 1.00 91.75 74 VAL A C 1
ATOM 611 O O . VAL A 1 74 ? 2.466 -7.383 -4.611 1.00 91.75 74 VAL A O 1
ATOM 614 N N . PHE A 1 75 ? 3.409 -9.411 -4.616 1.00 92.69 75 PHE A N 1
ATOM 615 C CA . PHE A 1 75 ? 3.796 -9.383 -6.036 1.00 92.69 75 PHE A CA 1
ATOM 616 C C . PHE A 1 75 ? 4.524 -8.062 -6.401 1.00 92.69 75 PHE A C 1
ATOM 618 O O . PHE A 1 75 ? 5.464 -7.691 -5.703 1.00 92.69 75 PHE A O 1
ATOM 625 N N . HIS A 1 76 ? 4.094 -7.339 -7.441 1.00 90.50 76 HIS A N 1
ATOM 626 C CA . HIS A 1 76 ? 4.684 -6.065 -7.882 1.00 90.50 76 HIS A CA 1
ATOM 627 C C . HIS A 1 76 ? 4.316 -4.869 -6.979 1.00 90.50 76 HIS A C 1
ATOM 629 O O . HIS A 1 76 ? 4.955 -3.815 -7.020 1.00 90.50 76 HIS A O 1
ATOM 635 N N . ASP A 1 77 ? 3.317 -4.977 -6.107 1.00 92.50 77 ASP A N 1
ATOM 636 C CA . ASP A 1 77 ? 3.020 -3.878 -5.178 1.00 92.50 77 ASP A CA 1
ATOM 637 C C . ASP A 1 77 ? 4.107 -3.686 -4.112 1.00 92.50 77 ASP A C 1
ATOM 639 O O . ASP A 1 77 ? 4.065 -2.719 -3.357 1.00 92.50 77 ASP A O 1
ATOM 643 N N . ASN A 1 78 ? 5.133 -4.548 -4.097 1.00 91.25 78 ASN A N 1
ATOM 644 C CA . ASN A 1 78 ? 6.370 -4.326 -3.351 1.00 91.25 78 ASN A CA 1
ATOM 645 C C . ASN A 1 78 ? 7.036 -2.982 -3.712 1.00 91.25 78 ASN A C 1
ATOM 647 O O . ASN A 1 78 ? 7.638 -2.355 -2.845 1.00 91.25 78 ASN A O 1
ATOM 651 N N . ASN A 1 79 ? 6.845 -2.476 -4.937 1.00 92.12 79 ASN A N 1
ATOM 652 C CA . ASN A 1 79 ? 7.301 -1.148 -5.348 1.00 92.12 79 ASN A CA 1
ATOM 653 C C . ASN A 1 79 ? 6.432 0.003 -4.796 1.00 92.12 79 ASN A C 1
ATOM 655 O O . ASN A 1 79 ? 6.596 1.126 -5.238 1.00 92.12 79 ASN A O 1
ATOM 659 N N . ARG A 1 80 ? 5.450 -0.232 -3.913 1.00 94.50 80 ARG A N 1
ATOM 660 C CA . ARG A 1 80 ? 4.634 0.823 -3.259 1.00 94.50 80 ARG A CA 1
ATOM 661 C C . ARG A 1 80 ? 4.746 0.799 -1.734 1.00 94.50 80 ARG A C 1
ATOM 663 O O . ARG A 1 80 ? 4.028 1.506 -1.035 1.00 94.50 80 ARG A O 1
ATOM 670 N N . ASP A 1 81 ? 5.664 -0.012 -1.217 1.00 95.56 81 ASP A N 1
ATOM 671 C CA . ASP A 1 81 ? 5.855 -0.253 0.213 1.00 95.56 81 ASP A CA 1
ATOM 672 C C . ASP A 1 81 ? 6.763 0.791 0.901 1.00 95.56 81 ASP A C 1
ATOM 674 O O . ASP A 1 81 ? 7.028 0.707 2.098 1.00 95.56 81 ASP A O 1
ATOM 678 N N . GLY A 1 82 ? 7.271 1.791 0.173 1.00 96.00 82 GLY A N 1
ATOM 679 C CA . GLY A 1 82 ? 8.243 2.764 0.682 1.00 96.00 82 GLY A CA 1
ATOM 680 C C . GLY A 1 82 ? 7.721 3.656 1.813 1.00 96.00 82 GLY A C 1
ATOM 681 O O . GLY A 1 82 ? 8.525 4.193 2.572 1.00 96.00 82 GLY A O 1
ATOM 682 N N . ILE A 1 83 ? 6.398 3.790 1.978 1.00 96.25 83 ILE A N 1
ATOM 683 C CA . ILE A 1 83 ? 5.796 4.505 3.117 1.00 96.25 83 ILE A CA 1
ATOM 684 C C . ILE A 1 83 ? 5.808 3.630 4.382 1.00 96.25 83 ILE A C 1
ATOM 686 O O . ILE A 1 83 ? 6.122 4.124 5.465 1.00 96.25 83 ILE A O 1
ATOM 690 N N . GLN A 1 84 ? 5.469 2.343 4.263 1.00 94.44 84 GLN A N 1
ATOM 691 C CA . GLN A 1 84 ? 5.256 1.417 5.385 1.00 94.44 84 GLN A CA 1
ATOM 692 C C . GLN A 1 84 ? 6.538 0.679 5.797 1.00 94.44 84 GLN A C 1
ATOM 694 O O . GLN A 1 84 ? 6.658 0.238 6.949 1.00 94.44 84 GLN A O 1
ATOM 699 N N . VAL A 1 85 ? 7.470 0.512 4.851 1.00 96.25 85 VAL A N 1
ATOM 700 C CA . VAL A 1 85 ? 8.740 -0.217 4.990 1.00 96.25 85 VAL A CA 1
ATOM 701 C C . VAL A 1 85 ? 8.494 -1.592 5.624 1.00 96.25 85 VAL A C 1
ATOM 703 O O . VAL A 1 85 ? 9.053 -1.965 6.665 1.00 96.25 85 VAL A O 1
ATOM 706 N N . SER A 1 86 ? 7.535 -2.321 5.053 1.00 95.25 86 SER A N 1
ATOM 707 C CA . SER A 1 86 ? 6.934 -3.503 5.665 1.00 95.25 86 SER A CA 1
ATOM 708 C C . SER A 1 86 ? 7.564 -4.800 5.142 1.00 95.25 86 SER A C 1
ATOM 710 O O . SER A 1 86 ? 7.849 -5.719 5.930 1.00 95.25 86 SER A O 1
ATOM 712 N N . GLN A 1 87 ? 7.859 -4.850 3.842 1.00 95.12 87 GLN A N 1
ATOM 713 C CA . GLN A 1 87 ? 8.436 -5.994 3.146 1.00 95.12 87 GLN A CA 1
ATOM 714 C C . GLN A 1 87 ? 9.951 -6.080 3.379 1.00 95.12 87 GLN A C 1
ATOM 716 O O . GLN A 1 87 ? 10.621 -5.084 3.657 1.00 95.12 87 GLN A O 1
ATOM 721 N N . GLN A 1 88 ? 10.513 -7.290 3.284 1.00 93.38 88 GLN A N 1
ATOM 722 C CA . GLN A 1 88 ? 11.953 -7.498 3.506 1.00 93.38 88 GLN A CA 1
ATOM 723 C C . GLN A 1 88 ? 12.809 -6.828 2.422 1.00 93.38 88 GLN A C 1
ATOM 725 O O . GLN A 1 88 ? 13.832 -6.236 2.754 1.00 93.38 88 GLN A O 1
ATOM 730 N N . LEU A 1 89 ? 12.351 -6.835 1.163 1.00 93.56 89 LEU A N 1
ATOM 731 C CA . LEU A 1 89 ? 12.990 -6.109 0.059 1.00 93.56 89 LEU A CA 1
ATOM 732 C C . LEU A 1 89 ? 13.130 -4.611 0.376 1.00 93.56 89 LEU A C 1
ATOM 734 O O . LEU A 1 89 ? 14.225 -4.063 0.284 1.00 93.56 89 LEU A O 1
ATOM 738 N N . THR A 1 90 ? 12.058 -3.958 0.829 1.00 95.25 90 THR A N 1
ATOM 739 C CA . THR A 1 90 ? 12.068 -2.519 1.122 1.00 95.25 90 THR A CA 1
ATOM 740 C C . THR A 1 90 ? 12.996 -2.208 2.285 1.00 95.25 90 THR A C 1
ATOM 742 O O . THR A 1 90 ? 13.775 -1.264 2.216 1.00 95.25 90 THR A O 1
ATOM 745 N N . LYS A 1 91 ? 12.982 -3.041 3.335 1.00 95.62 91 LYS A N 1
ATOM 746 C CA . LYS A 1 91 ? 13.910 -2.917 4.471 1.00 95.62 91 LYS A CA 1
ATOM 747 C C . LYS A 1 91 ? 15.369 -3.037 4.033 1.00 95.62 91 LYS A C 1
ATOM 749 O O . LYS A 1 91 ? 16.197 -2.280 4.526 1.00 95.62 91 LYS A O 1
ATOM 754 N N . ALA A 1 92 ? 15.679 -3.945 3.107 1.00 95.31 92 ALA A N 1
ATOM 755 C CA . ALA A 1 92 ? 17.027 -4.094 2.565 1.00 95.31 92 ALA A CA 1
ATOM 756 C C . ALA A 1 92 ? 17.449 -2.868 1.739 1.00 95.31 92 ALA A C 1
ATOM 758 O O . ALA A 1 92 ? 18.551 -2.360 1.928 1.00 95.31 92 ALA A O 1
ATOM 759 N N . ILE A 1 93 ? 16.561 -2.344 0.886 1.00 95.81 93 ILE A N 1
ATOM 760 C CA . ILE A 1 93 ? 16.801 -1.104 0.129 1.00 95.81 93 ILE A CA 1
ATOM 761 C C . ILE A 1 93 ? 17.059 0.069 1.086 1.00 95.81 93 ILE A C 1
ATOM 763 O O . ILE A 1 93 ? 18.012 0.822 0.892 1.00 95.81 93 ILE A O 1
ATOM 767 N N . PHE A 1 94 ? 16.255 0.188 2.146 1.00 96.81 94 PHE A N 1
ATOM 768 C CA . PHE A 1 94 ? 16.405 1.229 3.161 1.00 96.81 94 PHE A CA 1
ATOM 769 C C . PHE A 1 94 ? 17.719 1.108 3.930 1.00 96.81 94 PHE A C 1
ATOM 771 O O . PHE A 1 94 ? 18.413 2.107 4.098 1.00 96.81 94 PHE A O 1
ATOM 778 N N . ALA A 1 95 ? 18.099 -0.105 4.338 1.00 96.06 95 ALA A N 1
ATOM 779 C CA . ALA A 1 95 ? 19.376 -0.351 5.000 1.00 96.06 95 ALA A CA 1
ATOM 780 C C . ALA A 1 95 ? 20.562 0.059 4.111 1.00 96.06 95 ALA A C 1
ATOM 782 O O . ALA A 1 95 ? 21.398 0.845 4.542 1.00 96.06 95 ALA A O 1
ATOM 783 N N . ILE A 1 96 ? 20.584 -0.373 2.842 1.00 95.31 96 ILE A N 1
ATOM 784 C CA . ILE A 1 96 ? 21.640 0.009 1.888 1.00 95.31 96 ILE A CA 1
ATOM 785 C C . ILE A 1 96 ? 21.703 1.531 1.728 1.00 95.31 96 ILE A C 1
ATOM 787 O O . ILE A 1 96 ? 22.790 2.110 1.731 1.00 95.31 96 ILE A O 1
ATOM 791 N N . TYR A 1 97 ? 20.549 2.189 1.596 1.00 96.94 97 TYR A N 1
ATOM 792 C CA . TYR A 1 97 ? 20.502 3.638 1.453 1.00 96.94 97 TYR A CA 1
ATOM 793 C C . TYR A 1 97 ? 21.049 4.356 2.691 1.00 96.94 97 TYR A C 1
ATOM 795 O O . TYR A 1 97 ? 21.836 5.285 2.541 1.00 96.94 97 TYR A O 1
ATOM 803 N N . TYR A 1 98 ? 20.674 3.939 3.902 1.00 96.00 98 TYR A N 1
ATOM 804 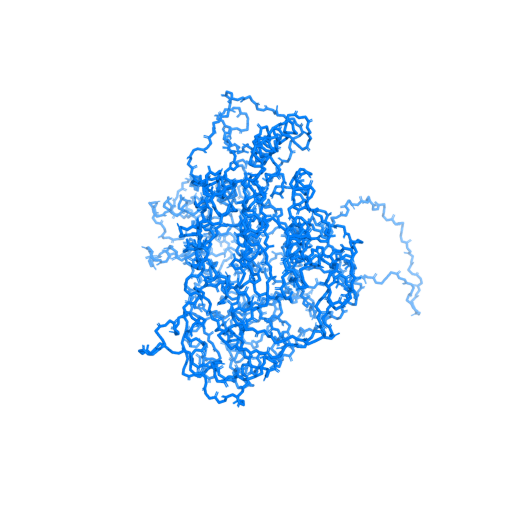C CA . TYR A 1 98 ? 21.147 4.574 5.136 1.00 96.00 98 TYR A CA 1
ATOM 805 C C . TYR A 1 98 ? 22.593 4.229 5.495 1.00 96.00 98 TYR A C 1
ATOM 807 O O . TYR A 1 98 ? 23.232 5.001 6.202 1.00 96.00 98 TYR A O 1
ATOM 815 N N . ASP A 1 99 ? 23.146 3.131 4.989 1.00 95.81 99 ASP A N 1
ATOM 816 C CA . ASP A 1 99 ? 24.566 2.833 5.175 1.00 95.81 99 ASP A CA 1
ATOM 817 C C . ASP A 1 99 ? 25.442 3.682 4.236 1.00 95.81 99 ASP A C 1
ATOM 819 O O . ASP A 1 99 ? 26.489 4.187 4.644 1.00 95.81 99 ASP A O 1
ATOM 823 N N . TRP A 1 100 ? 25.006 3.890 2.987 1.00 95.69 100 TRP A N 1
ATOM 824 C CA . TRP A 1 100 ? 25.838 4.501 1.937 1.00 95.69 100 TRP A CA 1
ATOM 825 C C . TRP A 1 100 ? 25.485 5.945 1.570 1.00 95.69 100 TRP A C 1
ATOM 827 O O . TRP A 1 100 ? 26.341 6.657 1.052 1.00 95.69 100 TRP A O 1
ATOM 837 N N . HIS A 1 101 ? 24.248 6.382 1.813 1.00 94.56 101 HIS A N 1
ATOM 838 C CA . HIS A 1 101 ? 23.708 7.694 1.432 1.00 94.56 101 HIS A CA 1
ATOM 839 C C . HIS A 1 101 ? 24.010 8.084 -0.031 1.00 94.56 101 HIS A C 1
ATOM 841 O O . HIS A 1 101 ? 24.620 9.130 -0.285 1.00 94.56 101 HIS A O 1
ATOM 847 N N . PRO A 1 102 ? 23.615 7.259 -1.023 1.00 96.19 102 PRO A N 1
ATOM 848 C CA . PRO A 1 102 ? 23.938 7.523 -2.421 1.00 96.19 102 PRO A CA 1
ATOM 849 C C . PRO A 1 102 ? 23.324 8.851 -2.880 1.00 96.19 102 PRO A C 1
ATOM 851 O O . PRO A 1 102 ? 22.142 9.103 -2.654 1.00 96.19 102 PRO A O 1
ATOM 854 N N . THR A 1 103 ? 24.105 9.696 -3.561 1.00 96.75 103 THR A N 1
ATOM 855 C CA . THR A 1 103 ? 23.625 10.985 -4.103 1.00 96.75 103 THR A CA 1
ATOM 856 C C . THR A 1 103 ? 22.671 10.797 -5.286 1.00 96.75 103 THR A C 1
ATOM 858 O O . THR A 1 103 ? 21.746 11.589 -5.471 1.00 96.75 103 THR A O 1
ATOM 861 N N . VAL A 1 104 ? 22.876 9.732 -6.064 1.00 97.56 104 VAL A N 1
ATOM 862 C CA . VAL A 1 104 ? 22.027 9.315 -7.185 1.00 97.56 104 VAL A CA 1
ATOM 863 C C . VAL A 1 104 ? 21.682 7.841 -7.002 1.00 97.56 104 VAL A C 1
ATOM 865 O O . VAL A 1 104 ? 22.567 7.023 -6.767 1.00 97.56 104 VAL A O 1
ATOM 868 N N . MET A 1 105 ? 20.402 7.505 -7.129 1.00 97.06 105 MET A N 1
ATOM 869 C CA . MET A 1 105 ? 19.883 6.142 -7.094 1.00 97.06 105 MET A CA 1
ATOM 870 C C . MET A 1 105 ? 19.056 5.889 -8.357 1.00 97.06 105 MET A C 1
ATOM 872 O O . MET A 1 105 ? 18.158 6.671 -8.678 1.00 97.06 105 MET A O 1
ATOM 876 N N . LEU A 1 106 ? 19.365 4.796 -9.058 1.00 95.75 106 LEU A N 1
ATOM 877 C CA . LEU A 1 106 ? 18.637 4.334 -10.238 1.00 95.75 106 LEU A CA 1
ATOM 878 C C . LEU A 1 106 ? 17.891 3.037 -9.930 1.00 95.75 106 LEU A C 1
ATOM 880 O O . LEU A 1 106 ? 18.478 2.081 -9.429 1.00 95.75 106 LEU A O 1
ATOM 884 N N . ASP A 1 107 ? 16.608 3.023 -10.263 1.00 94.56 107 ASP A N 1
ATOM 885 C CA . ASP A 1 107 ? 15.720 1.865 -10.195 1.00 94.56 107 ASP A CA 1
ATOM 886 C C . ASP A 1 107 ? 15.368 1.387 -11.616 1.00 94.56 107 ASP A C 1
ATOM 888 O O . ASP A 1 107 ? 15.164 2.196 -12.520 1.00 94.56 107 ASP A O 1
ATOM 892 N N . LEU A 1 108 ? 15.384 0.080 -11.866 1.00 94.56 108 LEU A N 1
ATOM 893 C CA . LEU A 1 108 ? 15.494 -0.468 -13.223 1.00 94.56 108 LEU A CA 1
ATOM 894 C C . LEU A 1 108 ? 14.365 -1.445 -13.541 1.00 94.56 108 LEU A C 1
ATOM 896 O O . LEU A 1 108 ? 14.327 -2.566 -13.033 1.00 94.56 108 LEU A O 1
ATOM 900 N N . HIS A 1 109 ? 13.497 -1.041 -14.461 1.00 93.50 109 HIS A N 1
ATOM 901 C CA . HIS A 1 109 ? 12.243 -1.713 -14.782 1.00 93.50 109 HIS A CA 1
ATOM 902 C C . HIS A 1 109 ? 12.160 -2.143 -16.259 1.00 93.50 109 HIS A C 1
ATOM 904 O O . HIS A 1 109 ? 12.986 -1.778 -17.105 1.00 93.50 109 HIS A O 1
ATOM 910 N N . GLU A 1 110 ? 11.155 -2.965 -16.573 1.00 90.50 110 GLU A N 1
ATOM 911 C CA . GLU A 1 110 ? 11.031 -3.679 -17.850 1.00 90.50 110 GLU A CA 1
ATOM 912 C C . GLU A 1 110 ? 9.591 -3.693 -18.430 1.00 90.50 110 GLU A C 1
ATOM 914 O O . GLU A 1 110 ? 9.074 -4.759 -18.778 1.00 90.50 110 GLU A O 1
ATOM 919 N N . SER A 1 111 ? 8.916 -2.543 -18.553 1.00 87.00 111 SER A N 1
ATOM 920 C CA . SER A 1 111 ? 7.529 -2.467 -19.047 1.00 87.00 111 SER A CA 1
ATOM 921 C C . SER A 1 111 ? 7.267 -1.633 -20.313 1.00 87.00 111 SER A C 1
ATOM 923 O O . SER A 1 111 ? 6.187 -1.781 -20.893 1.00 87.00 111 SER A O 1
ATOM 925 N N . VAL A 1 112 ? 8.202 -0.803 -20.798 1.00 90.62 112 VAL A N 1
ATOM 926 C CA . VAL A 1 112 ? 7.912 0.177 -21.875 1.00 90.62 112 VAL A CA 1
ATOM 927 C C . VAL A 1 112 ? 8.854 0.098 -23.082 1.00 90.62 112 VAL A C 1
ATOM 929 O O . VAL A 1 112 ? 9.937 -0.467 -22.977 1.00 90.62 112 VAL A O 1
ATOM 932 N N . PRO A 1 113 ? 8.469 0.642 -24.253 1.00 90.50 113 PRO A N 1
ATOM 933 C CA . PRO A 1 113 ? 9.269 0.539 -25.466 1.00 90.50 113 PRO A CA 1
ATOM 934 C C . PRO A 1 113 ? 10.669 1.138 -25.369 1.00 90.50 113 PRO A C 1
ATOM 936 O O . PRO A 1 113 ? 10.833 2.285 -24.975 1.00 90.50 113 PRO A O 1
ATOM 939 N N . LEU A 1 114 ? 11.651 0.363 -25.830 1.00 94.44 114 LEU A N 1
ATOM 940 C CA . LEU A 1 114 ? 13.071 0.710 -25.946 1.00 94.44 114 LEU A CA 1
ATOM 941 C C . LEU A 1 114 ? 13.689 1.189 -24.622 1.00 94.44 114 LEU A C 1
ATOM 943 O O . LEU A 1 114 ? 14.148 0.332 -23.867 1.00 94.44 114 LEU A O 1
ATOM 947 N N . ILE A 1 115 ? 13.703 2.495 -24.326 1.00 96.12 115 ILE A N 1
ATOM 948 C CA . ILE A 1 115 ? 14.115 3.011 -23.013 1.00 96.12 115 ILE A CA 1
ATOM 949 C C . ILE A 1 115 ? 13.457 4.351 -22.656 1.00 96.12 115 ILE A C 1
ATOM 951 O O . ILE A 1 115 ? 13.539 5.333 -23.391 1.00 96.12 115 ILE A O 1
ATOM 955 N N . TYR A 1 116 ? 12.851 4.401 -21.475 1.00 96.50 116 TYR A N 1
ATOM 956 C CA . TYR A 1 116 ? 12.304 5.601 -20.854 1.00 96.50 116 TYR A CA 1
ATOM 957 C C . TYR A 1 116 ? 13.178 6.057 -19.684 1.00 96.50 116 TYR A C 1
ATOM 959 O O . TYR A 1 116 ? 13.546 5.246 -18.836 1.00 96.50 116 TYR A O 1
ATOM 967 N N . MET A 1 117 ? 13.441 7.362 -19.599 1.00 96.75 117 MET A N 1
ATOM 968 C CA . MET A 1 117 ? 14.125 8.016 -18.487 1.00 96.75 117 MET A CA 1
ATOM 969 C C . MET A 1 117 ? 13.137 8.820 -17.648 1.00 96.75 117 MET A C 1
ATOM 971 O O . MET A 1 117 ? 12.557 9.802 -18.119 1.00 96.75 117 MET A O 1
ATOM 975 N N . SER A 1 118 ? 12.968 8.439 -16.379 1.00 94.94 118 SER A N 1
ATOM 976 C CA . SER A 1 118 ? 11.941 9.035 -15.531 1.00 94.94 118 SER A CA 1
ATOM 977 C C . SER A 1 118 ? 12.171 10.520 -15.265 1.00 94.94 118 SER A C 1
ATOM 979 O O . SER A 1 118 ? 13.148 10.918 -14.623 1.00 94.94 118 SER A O 1
ATOM 981 N N . THR A 1 119 ? 11.198 11.319 -15.676 1.00 94.38 119 THR A N 1
ATOM 982 C CA . THR A 1 119 ? 11.011 12.701 -15.218 1.00 94.38 119 THR A CA 1
ATOM 983 C C . THR A 1 119 ? 9.578 12.966 -14.800 1.00 94.38 119 THR A C 1
ATOM 985 O O . THR A 1 119 ? 9.357 13.811 -13.947 1.00 94.38 119 THR A O 1
ATOM 988 N N . GLY A 1 120 ? 8.614 12.223 -15.346 1.00 91.19 120 GLY A N 1
ATOM 989 C CA . GLY A 1 120 ? 7.188 12.374 -15.091 1.00 91.19 120 GLY A CA 1
ATOM 990 C C . GLY A 1 120 ? 6.522 13.545 -15.817 1.00 91.19 120 GLY A C 1
ATOM 991 O O . GLY A 1 120 ? 7.178 14.448 -16.332 1.00 91.19 120 GLY A O 1
ATOM 992 N N . THR A 1 121 ? 5.194 13.509 -15.868 1.00 92.00 121 THR A N 1
ATOM 993 C CA . THR A 1 121 ? 4.336 14.516 -16.511 1.00 92.00 121 THR A CA 1
ATOM 994 C C . THR A 1 121 ? 3.825 15.584 -15.545 1.00 92.00 121 THR A C 1
ATOM 996 O O . THR A 1 121 ? 3.204 16.558 -15.974 1.00 92.00 121 THR A O 1
ATOM 999 N N . GLY A 1 122 ? 4.055 15.393 -14.244 1.00 91.44 122 GLY A N 1
ATOM 1000 C CA . GLY A 1 122 ? 3.404 16.153 -13.187 1.00 91.44 122 GLY A CA 1
ATOM 1001 C C . GLY A 1 122 ? 1.903 15.833 -13.046 1.00 91.44 122 GLY A C 1
ATOM 1002 O O . GLY A 1 122 ? 1.355 15.060 -13.841 1.00 91.44 122 GLY A O 1
ATOM 1003 N N . PRO A 1 123 ? 1.221 16.452 -12.064 1.00 94.00 123 PRO A N 1
ATOM 1004 C CA . PRO A 1 123 ? 1.781 17.375 -11.074 1.00 94.00 123 PRO A CA 1
ATOM 1005 C C . PRO A 1 123 ? 2.753 16.662 -10.125 1.00 94.00 123 PRO A C 1
ATOM 1007 O O . PRO A 1 123 ? 2.462 15.574 -9.636 1.00 94.00 123 PRO A O 1
ATOM 1010 N N . TYR A 1 124 ? 3.909 17.280 -9.884 1.00 94.75 124 TYR A N 1
ATOM 1011 C CA . TYR A 1 124 ? 4.876 16.775 -8.912 1.00 94.75 124 TYR A CA 1
ATOM 1012 C C . TYR A 1 124 ? 4.386 17.027 -7.493 1.00 94.75 124 TYR A C 1
ATOM 1014 O O . TYR A 1 124 ? 3.630 17.964 -7.248 1.00 94.75 124 TYR A O 1
ATOM 1022 N N . ASN A 1 125 ? 4.851 16.212 -6.554 1.00 94.69 125 ASN A N 1
ATOM 1023 C CA . ASN A 1 125 ? 4.610 16.442 -5.140 1.00 94.69 125 ASN A CA 1
ATOM 1024 C C . ASN A 1 125 ? 5.172 17.810 -4.713 1.00 94.69 125 ASN A C 1
ATOM 1026 O O . ASN A 1 125 ? 6.361 18.082 -4.894 1.00 94.69 125 ASN A O 1
ATOM 1030 N N . ASP A 1 126 ? 4.322 18.645 -4.112 1.00 92.06 126 ASP A N 1
ATOM 1031 C CA . ASP A 1 126 ? 4.631 20.037 -3.751 1.00 92.06 126 ASP A CA 1
ATOM 1032 C C . ASP A 1 126 ? 5.823 20.188 -2.788 1.00 92.06 126 ASP A C 1
ATOM 1034 O O . ASP A 1 126 ? 6.396 21.272 -2.649 1.00 92.06 126 ASP A O 1
ATOM 1038 N N . THR A 1 127 ? 6.193 19.120 -2.078 1.00 93.44 127 THR A N 1
ATOM 1039 C CA . THR A 1 127 ? 7.301 19.132 -1.118 1.00 93.44 127 THR A CA 1
ATOM 1040 C C . THR A 1 127 ? 8.642 18.727 -1.730 1.00 93.44 127 THR A C 1
ATOM 1042 O O . THR A 1 127 ? 9.674 18.921 -1.082 1.00 93.44 127 THR A O 1
ATOM 1045 N N . VAL A 1 128 ? 8.675 18.185 -2.951 1.00 95.31 128 VAL A N 1
ATOM 1046 C CA . VAL A 1 128 ? 9.940 17.850 -3.620 1.00 95.31 128 VAL A CA 1
ATOM 1047 C C . VAL A 1 128 ? 10.714 19.144 -3.857 1.00 95.31 128 VAL A C 1
ATOM 1049 O O . VAL A 1 128 ? 10.174 20.134 -4.353 1.00 95.31 128 VAL A O 1
ATOM 1052 N N . ASP A 1 129 ? 11.991 19.169 -3.464 1.00 97.25 129 ASP A N 1
ATOM 1053 C CA . ASP A 1 129 ? 12.802 20.370 -3.650 1.00 97.25 129 ASP A CA 1
ATOM 1054 C C . ASP A 1 129 ? 12.968 20.659 -5.158 1.00 97.25 129 ASP A C 1
ATOM 1056 O O . ASP A 1 129 ? 13.315 19.743 -5.913 1.00 97.25 129 ASP A O 1
ATOM 1060 N N . PRO A 1 130 ? 12.756 21.907 -5.621 1.00 96.75 130 PRO A N 1
ATOM 1061 C CA . PRO A 1 130 ? 12.909 22.264 -7.031 1.00 96.75 130 PRO A CA 1
ATOM 1062 C C . PRO A 1 130 ? 14.275 21.903 -7.627 1.00 96.75 130 PRO A C 1
ATOM 1064 O O . PRO A 1 130 ? 14.361 21.653 -8.828 1.00 96.75 130 PRO A O 1
ATOM 1067 N N . ILE A 1 131 ? 15.333 21.834 -6.805 1.00 98.19 131 ILE A N 1
ATOM 1068 C CA . ILE A 1 131 ? 16.651 21.354 -7.235 1.00 98.19 131 ILE A CA 1
ATOM 1069 C C . ILE A 1 131 ? 16.555 19.904 -7.729 1.00 98.19 131 ILE A C 1
ATOM 1071 O O . ILE A 1 131 ? 17.047 19.617 -8.814 1.00 98.19 131 ILE A O 1
ATOM 1075 N N . THR A 1 132 ? 15.871 19.014 -7.000 1.00 97.19 132 THR A N 1
ATOM 1076 C CA . THR A 1 132 ? 15.687 17.608 -7.407 1.00 97.19 132 THR A CA 1
ATOM 1077 C C . THR A 1 132 ? 14.918 17.508 -8.727 1.00 97.19 132 THR A C 1
ATOM 1079 O O . THR A 1 132 ? 15.314 16.743 -9.603 1.00 97.19 132 THR A O 1
ATOM 1082 N N . ILE A 1 133 ? 13.864 18.313 -8.914 1.00 96.19 133 ILE A N 1
ATOM 1083 C CA . ILE A 1 133 ? 13.098 18.335 -10.174 1.00 96.19 133 ILE A CA 1
ATOM 1084 C C . ILE A 1 133 ? 13.998 18.775 -11.337 1.00 96.19 133 ILE A C 1
ATOM 1086 O O . ILE A 1 133 ? 13.996 18.149 -12.395 1.00 96.19 133 ILE A O 1
ATOM 1090 N N . GLY A 1 134 ? 14.805 19.822 -11.138 1.00 97.06 134 GLY A N 1
ATOM 1091 C CA . GLY A 1 134 ? 15.791 20.261 -12.125 1.00 97.06 134 GLY A CA 1
ATOM 1092 C C . GLY A 1 134 ? 16.826 19.177 -12.443 1.00 97.06 134 GLY A C 1
ATOM 1093 O O . GLY A 1 134 ? 17.123 18.935 -13.610 1.00 97.06 134 GLY A O 1
ATOM 1094 N N . GLU A 1 135 ? 17.329 18.478 -11.426 1.00 97.81 135 GLU A N 1
ATOM 1095 C CA . GLU A 1 135 ? 18.289 17.378 -11.577 1.00 97.81 135 GLU A CA 1
ATOM 1096 C C . GLU A 1 135 ? 17.708 16.199 -12.367 1.00 97.81 135 GLU A C 1
ATOM 1098 O O . GLU A 1 135 ? 18.395 15.671 -13.243 1.00 97.81 135 GLU A O 1
ATOM 1103 N N . TRP A 1 136 ? 16.438 15.832 -12.150 1.00 97.31 136 TRP A N 1
ATOM 1104 C CA . TRP A 1 136 ? 15.761 14.823 -12.974 1.00 97.31 136 TRP A CA 1
ATOM 1105 C C . TRP A 1 136 ? 15.791 15.195 -14.456 1.00 97.31 136 TRP A C 1
ATOM 1107 O O . TRP A 1 136 ? 16.130 14.357 -15.292 1.00 97.31 136 TRP A O 1
ATOM 1117 N N . GLN A 1 137 ? 15.466 16.450 -14.778 1.00 96.50 137 GLN A N 1
ATOM 1118 C CA . GLN A 1 137 ? 15.410 16.932 -16.158 1.00 96.50 137 GLN A CA 1
ATOM 1119 C C . GLN A 1 137 ? 16.796 16.993 -16.798 1.00 96.50 137 GLN A C 1
ATOM 1121 O O . GLN A 1 137 ? 16.969 16.538 -17.928 1.00 96.50 137 GLN A O 1
ATOM 1126 N N . VAL A 1 138 ? 17.793 17.530 -16.092 1.00 97.50 138 VAL A N 1
ATOM 1127 C CA . VAL A 1 138 ? 19.156 17.651 -16.628 1.00 97.50 138 VAL A CA 1
ATOM 1128 C C . VAL A 1 138 ? 19.737 16.273 -16.923 1.00 97.50 138 VAL A C 1
ATOM 1130 O O . VAL A 1 138 ? 20.219 16.044 -18.030 1.00 97.50 138 VAL A O 1
ATOM 1133 N N . MET A 1 139 ? 19.637 15.337 -15.976 1.00 98.06 139 MET A N 1
ATOM 1134 C CA . MET A 1 139 ? 20.174 13.994 -16.178 1.00 98.06 139 MET A CA 1
ATOM 1135 C C . MET A 1 139 ? 19.395 13.226 -17.251 1.00 98.06 139 MET A C 1
ATOM 1137 O O . MET A 1 139 ? 20.005 12.579 -18.089 1.00 98.06 139 MET A O 1
ATOM 1141 N N . ALA A 1 140 ? 18.062 13.330 -17.303 1.00 97.62 140 ALA A N 1
ATOM 1142 C CA . ALA A 1 140 ? 17.289 12.654 -18.348 1.00 97.62 140 ALA A CA 1
ATOM 1143 C C . ALA A 1 140 ? 17.623 13.163 -19.753 1.00 97.62 140 ALA A C 1
ATOM 1145 O O . ALA A 1 140 ? 17.800 12.355 -20.659 1.00 97.62 140 ALA A O 1
ATOM 1146 N N . ASN A 1 141 ? 17.758 14.479 -19.936 1.00 97.31 141 ASN A N 1
ATOM 1147 C CA . ASN A 1 141 ? 18.144 15.036 -21.231 1.00 97.31 141 ASN A CA 1
ATOM 1148 C C . ASN A 1 141 ? 19.589 14.683 -21.601 1.00 97.31 141 ASN A C 1
ATOM 1150 O O . ASN A 1 141 ? 19.859 14.414 -22.771 1.00 97.31 141 ASN A O 1
ATOM 1154 N N . HIS A 1 142 ? 20.500 14.637 -20.622 1.00 97.94 142 HIS A N 1
ATOM 1155 C CA . HIS A 1 142 ? 21.849 14.118 -20.832 1.00 97.94 142 HIS A CA 1
ATOM 1156 C C . HIS A 1 142 ? 21.806 12.675 -21.347 1.00 97.94 142 HIS A C 1
ATOM 1158 O O . HIS A 1 142 ? 22.371 12.389 -22.399 1.00 97.94 142 HIS A O 1
ATOM 1164 N N . ASP A 1 143 ? 21.090 11.788 -20.654 1.00 98.19 143 ASP A N 1
ATOM 1165 C CA . ASP A 1 143 ? 21.036 10.365 -20.993 1.00 98.19 143 ASP A CA 1
ATOM 1166 C C . ASP A 1 143 ? 20.401 10.146 -22.377 1.00 98.19 143 ASP A C 1
ATOM 1168 O O . ASP A 1 143 ? 20.945 9.411 -23.197 1.00 98.19 143 ASP A O 1
ATOM 1172 N N . VAL A 1 144 ? 19.290 10.832 -22.687 1.00 97.94 144 VAL A N 1
ATOM 1173 C CA . VAL A 1 144 ? 18.653 10.774 -24.018 1.00 97.94 144 VAL A CA 1
ATOM 1174 C C . VAL A 1 144 ? 19.624 11.244 -25.104 1.00 97.94 144 VAL A C 1
ATOM 1176 O O . VAL A 1 144 ? 19.738 10.604 -26.148 1.00 97.94 144 VAL A O 1
ATOM 1179 N N . THR A 1 145 ? 20.362 12.329 -24.853 1.00 97.44 145 THR A N 1
ATOM 1180 C CA . THR A 1 145 ? 21.360 12.856 -25.796 1.00 97.44 145 THR A CA 1
ATOM 1181 C C . THR A 1 145 ? 22.517 11.878 -25.992 1.00 97.44 145 THR A C 1
ATOM 1183 O O . THR A 1 145 ? 22.944 11.661 -27.124 1.00 97.44 145 THR A O 1
ATOM 1186 N N . ALA A 1 146 ? 23.006 11.256 -24.917 1.00 97.31 146 ALA A N 1
ATOM 1187 C CA . ALA A 1 146 ? 24.088 10.279 -24.970 1.00 97.31 146 ALA A CA 1
ATOM 1188 C C . ALA A 1 146 ? 23.696 9.037 -25.783 1.00 97.31 146 ALA A C 1
ATOM 1190 O O . ALA A 1 146 ? 24.486 8.561 -26.596 1.00 97.31 146 ALA A O 1
ATOM 1191 N N . LEU A 1 147 ? 22.466 8.542 -25.618 1.00 97.56 147 LEU A N 1
ATOM 1192 C CA . LEU A 1 147 ? 21.963 7.402 -26.388 1.00 97.56 147 LEU A CA 1
ATOM 1193 C C . LEU A 1 147 ? 21.740 7.767 -27.860 1.00 97.56 147 LEU A C 1
ATOM 1195 O O . LEU A 1 147 ? 22.138 7.007 -28.744 1.00 97.56 147 LEU A O 1
ATOM 1199 N N . ALA A 1 148 ? 21.194 8.953 -28.141 1.00 96.00 148 ALA A N 1
ATOM 1200 C CA . ALA A 1 148 ? 21.056 9.448 -29.509 1.00 96.00 148 ALA A CA 1
ATOM 1201 C C . ALA A 1 148 ? 22.423 9.606 -30.204 1.00 96.00 148 ALA A C 1
ATOM 1203 O O . ALA A 1 148 ? 22.568 9.240 -31.369 1.00 96.00 148 ALA A O 1
ATOM 1204 N N . ALA A 1 149 ? 23.453 10.073 -29.488 1.00 96.62 149 ALA A N 1
ATOM 1205 C CA . ALA A 1 149 ? 24.820 10.172 -30.006 1.00 96.62 149 ALA A CA 1
ATOM 1206 C C . ALA A 1 149 ? 25.446 8.801 -30.331 1.00 96.62 149 ALA A C 1
ATOM 1208 O O . ALA A 1 149 ? 26.309 8.712 -31.202 1.00 96.62 149 ALA A O 1
ATOM 1209 N N . GLN A 1 150 ? 24.987 7.733 -29.672 1.00 95.81 150 GLN A N 1
ATOM 1210 C CA . GLN A 1 150 ? 25.355 6.347 -29.982 1.00 95.81 150 GLN A CA 1
ATOM 1211 C C . GLN A 1 150 ? 24.518 5.741 -31.124 1.00 95.81 150 GLN A C 1
ATOM 1213 O O . GLN A 1 150 ? 24.755 4.599 -31.514 1.00 95.81 150 GLN A O 1
ATOM 1218 N N . GLY A 1 151 ? 23.545 6.481 -31.669 1.00 95.56 151 GLY A N 1
ATOM 1219 C CA . GLY A 1 151 ? 22.633 5.994 -32.703 1.00 95.56 151 GLY A CA 1
ATOM 1220 C C . GLY A 1 151 ? 21.565 5.029 -32.181 1.00 95.56 151 GLY A C 1
ATOM 1221 O O . GLY A 1 151 ? 21.100 4.181 -32.941 1.00 95.56 151 GLY A O 1
ATOM 1222 N N . LEU A 1 152 ? 21.200 5.115 -30.894 1.00 95.94 152 LEU A N 1
ATOM 1223 C CA . LEU A 1 152 ? 20.151 4.295 -30.282 1.00 95.94 152 LEU A CA 1
ATOM 1224 C C . LEU A 1 152 ? 18.793 5.025 -30.326 1.00 95.94 152 LEU A C 1
ATOM 1226 O O . LEU A 1 152 ? 18.583 5.951 -29.537 1.00 95.94 152 LEU A O 1
ATOM 1230 N N . PRO A 1 153 ? 17.847 4.607 -31.190 1.00 94.62 153 PRO A N 1
ATOM 1231 C CA . PRO A 1 153 ? 16.535 5.238 -31.286 1.00 94.62 153 PRO A CA 1
ATOM 1232 C C . PRO A 1 153 ? 15.625 4.871 -30.109 1.00 94.62 153 PRO A C 1
ATOM 1234 O O . PRO A 1 153 ? 15.803 3.854 -29.438 1.00 94.62 153 PRO A O 1
ATOM 1237 N N . GLY A 1 154 ? 14.598 5.693 -29.917 1.00 93.75 154 GLY A N 1
ATOM 1238 C CA . GLY A 1 154 ? 13.489 5.568 -28.973 1.00 93.75 154 GLY A CA 1
ATOM 1239 C C . GLY A 1 154 ? 13.843 5.733 -27.506 1.00 93.75 154 GLY A C 1
ATOM 1240 O O . GLY A 1 154 ? 13.068 5.291 -26.665 1.00 93.75 154 GLY A O 1
ATOM 1241 N N . ALA A 1 155 ? 14.964 6.385 -27.198 1.00 96.75 155 ALA A N 1
ATOM 1242 C CA . ALA A 1 155 ? 15.189 6.978 -25.887 1.00 96.75 155 ALA A CA 1
ATOM 1243 C C . ALA A 1 155 ? 14.251 8.179 -25.676 1.00 96.75 155 ALA A C 1
ATOM 1245 O O . ALA A 1 155 ? 14.135 9.044 -26.550 1.00 96.75 155 ALA A O 1
ATOM 1246 N N . PHE A 1 156 ? 13.573 8.245 -24.528 1.00 96.06 156 PHE A N 1
ATOM 1247 C CA . PHE A 1 156 ? 12.624 9.327 -24.250 1.00 96.06 156 PHE A CA 1
ATOM 1248 C C . PHE A 1 156 ? 12.441 9.638 -22.767 1.00 96.06 156 PHE A C 1
ATOM 1250 O O . PHE A 1 156 ? 12.732 8.830 -21.891 1.00 96.06 156 PHE A O 1
ATOM 1257 N N . THR A 1 157 ? 11.904 10.824 -22.497 1.00 96.06 157 THR A N 1
ATOM 1258 C CA . THR A 1 157 ? 11.532 11.324 -21.164 1.00 96.06 157 THR A CA 1
ATOM 1259 C C . THR A 1 157 ? 10.058 11.770 -21.161 1.00 96.06 157 THR A C 1
ATOM 1261 O O . THR A 1 157 ? 9.359 11.482 -22.122 1.00 96.06 157 THR A O 1
ATOM 1264 N N . TRP A 1 158 ? 9.535 12.387 -20.090 1.00 93.44 158 TRP A N 1
ATOM 1265 C CA . TRP A 1 158 ? 8.188 13.003 -20.028 1.00 93.44 158 TRP A CA 1
ATOM 1266 C C . TRP A 1 158 ? 7.049 12.144 -20.634 1.00 93.44 158 TRP A C 1
ATOM 1268 O O . TRP A 1 158 ? 6.508 12.462 -21.681 1.00 93.44 158 TRP A O 1
ATOM 1278 N N . ALA A 1 159 ? 6.680 11.014 -20.025 1.00 87.38 159 ALA A N 1
ATOM 1279 C CA . ALA A 1 159 ? 5.762 10.064 -20.674 1.00 87.38 159 ALA A CA 1
ATOM 1280 C C . ALA A 1 159 ? 4.566 9.671 -19.808 1.00 87.38 159 ALA A C 1
ATOM 1282 O O . ALA A 1 159 ? 3.417 9.977 -20.116 1.00 87.38 159 ALA A O 1
ATOM 1283 N N . PHE A 1 160 ? 4.865 8.966 -18.728 1.00 86.00 160 PHE A N 1
ATOM 1284 C CA . PHE A 1 160 ? 3.958 8.540 -17.672 1.00 86.00 160 PHE A CA 1
ATOM 1285 C C . PHE A 1 160 ? 4.709 8.722 -16.347 1.00 86.00 160 PHE A C 1
ATOM 1287 O O . PHE A 1 160 ? 5.851 9.188 -16.370 1.00 86.00 160 PHE A O 1
ATOM 1294 N N . TYR A 1 161 ? 4.083 8.387 -15.215 1.00 90.31 161 TYR A N 1
ATOM 1295 C CA . TYR A 1 161 ? 4.507 8.816 -13.875 1.00 90.31 161 TYR A CA 1
ATOM 1296 C C . TYR A 1 161 ? 4.318 10.327 -13.659 1.00 90.31 161 TYR A C 1
ATOM 1298 O O . TYR A 1 161 ? 4.550 11.142 -14.543 1.00 90.31 161 TYR A O 1
ATOM 1306 N N . ASP A 1 162 ? 3.849 10.719 -12.481 1.00 91.56 162 ASP A N 1
ATOM 1307 C CA . ASP A 1 162 ? 3.555 12.119 -12.145 1.00 91.56 162 ASP A CA 1
ATOM 1308 C C . ASP A 1 162 ? 4.568 12.712 -11.162 1.00 91.56 162 ASP A C 1
ATOM 1310 O O . ASP A 1 162 ? 4.690 13.927 -11.073 1.00 91.56 162 ASP A O 1
ATOM 1314 N N . GLY A 1 163 ? 5.325 11.873 -10.453 1.00 93.69 163 GLY A N 1
ATOM 1315 C CA . GLY A 1 163 ? 6.177 12.287 -9.346 1.00 93.69 163 GLY A CA 1
ATOM 1316 C C . GLY A 1 163 ? 5.415 12.817 -8.132 1.00 93.69 163 GLY A C 1
ATOM 1317 O O . GLY A 1 163 ? 5.947 13.649 -7.399 1.00 93.69 163 GLY A O 1
ATOM 1318 N N . TRP A 1 164 ? 4.185 12.345 -7.920 1.00 95.75 164 TRP A N 1
ATOM 1319 C CA . TRP A 1 164 ? 3.335 12.716 -6.790 1.00 95.75 164 TRP A CA 1
ATOM 1320 C C . TRP A 1 164 ? 3.484 11.762 -5.597 1.00 95.75 164 TRP A C 1
ATOM 1322 O O . TRP A 1 164 ? 3.740 12.193 -4.470 1.00 95.75 164 TRP A O 1
ATOM 1332 N N . HIS A 1 165 ? 3.320 10.458 -5.835 1.00 95.81 165 HIS A N 1
ATOM 1333 C CA . HIS A 1 165 ? 3.301 9.447 -4.776 1.00 95.81 165 HIS A CA 1
ATOM 1334 C C . HIS A 1 165 ? 4.711 9.188 -4.197 1.00 95.81 165 HIS A C 1
ATOM 1336 O O . HIS A 1 165 ? 5.605 8.803 -4.952 1.00 95.81 165 HIS A O 1
ATOM 1342 N N . PRO A 1 166 ? 4.928 9.327 -2.871 1.00 95.81 166 PRO A N 1
ATOM 1343 C CA . PRO A 1 166 ? 6.259 9.277 -2.267 1.00 95.81 166 PRO A CA 1
ATOM 1344 C C . PRO A 1 166 ? 6.700 7.878 -1.812 1.00 95.81 166 PRO A C 1
ATOM 1346 O O . PRO A 1 166 ? 7.708 7.750 -1.118 1.00 95.81 166 PRO A O 1
ATOM 1349 N N . GLY A 1 167 ? 5.919 6.842 -2.131 1.00 95.50 167 GLY A N 1
ATOM 1350 C CA . GLY A 1 167 ? 6.081 5.486 -1.604 1.00 95.50 167 GLY A CA 1
ATOM 1351 C C . GLY A 1 167 ? 6.750 4.478 -2.532 1.00 95.50 167 GLY A C 1
ATOM 1352 O O . GLY A 1 167 ? 6.797 3.303 -2.173 1.00 95.50 167 GLY A O 1
ATOM 1353 N N . TYR A 1 168 ? 7.269 4.882 -3.698 1.00 95.00 168 TYR A N 1
ATOM 1354 C CA . TYR A 1 168 ? 7.997 3.926 -4.542 1.00 95.00 168 TYR A CA 1
ATOM 1355 C C . TYR A 1 168 ? 9.357 3.546 -3.953 1.00 95.00 168 TYR A C 1
ATOM 1357 O O . TYR A 1 168 ? 9.928 4.307 -3.174 1.00 95.00 168 TYR A O 1
ATOM 1365 N N . ALA A 1 169 ? 9.915 2.395 -4.337 1.00 92.56 169 ALA A N 1
ATOM 1366 C CA . ALA A 1 169 ? 11.169 1.907 -3.756 1.00 92.56 169 ALA A CA 1
ATOM 1367 C C . ALA A 1 169 ? 12.317 2.932 -3.875 1.00 92.56 169 ALA A C 1
ATOM 1369 O O . ALA A 1 169 ? 12.996 3.223 -2.891 1.00 92.56 169 ALA A O 1
ATOM 1370 N N . LEU A 1 170 ? 12.474 3.556 -5.049 1.00 92.81 170 LEU A N 1
ATOM 1371 C CA . LEU A 1 170 ? 13.479 4.600 -5.296 1.00 92.81 170 LEU A CA 1
ATOM 1372 C C . LEU A 1 170 ? 13.252 5.888 -4.495 1.00 92.81 170 LEU A C 1
ATOM 1374 O O . LEU A 1 170 ? 14.166 6.703 -4.357 1.00 92.81 170 LEU A O 1
ATOM 1378 N N . TRP A 1 171 ? 12.033 6.123 -3.999 1.00 95.88 171 TRP A N 1
ATOM 1379 C CA . TRP A 1 171 ? 11.688 7.390 -3.362 1.00 95.88 171 TRP A CA 1
ATOM 1380 C C . TRP A 1 171 ? 12.355 7.583 -2.017 1.00 95.88 171 TRP A C 1
ATOM 1382 O O . TRP A 1 171 ? 12.411 8.721 -1.567 1.00 95.88 171 TRP A O 1
ATOM 1392 N N . ILE A 1 172 ? 12.966 6.552 -1.429 1.00 97.12 172 ILE A N 1
ATOM 1393 C CA . ILE A 1 172 ? 13.905 6.781 -0.334 1.00 97.12 172 ILE A CA 1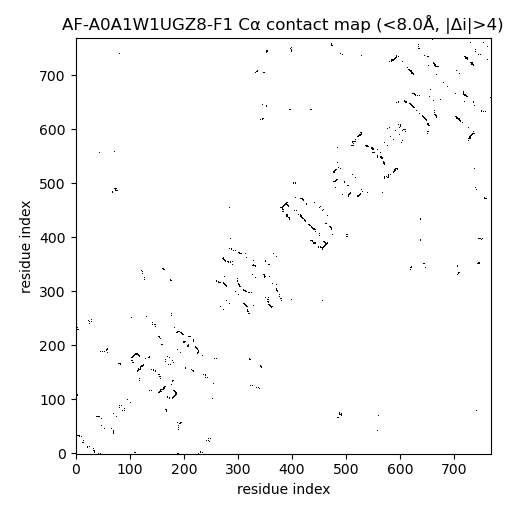
ATOM 1394 C C . ILE A 1 172 ? 14.962 7.830 -0.708 1.00 97.12 172 ILE A C 1
ATOM 1396 O O . ILE A 1 172 ? 15.220 8.721 0.093 1.00 97.12 172 ILE A O 1
ATOM 1400 N N . ALA A 1 173 ? 15.485 7.823 -1.937 1.00 97.31 173 ALA A N 1
ATOM 1401 C CA . ALA A 1 173 ? 16.444 8.831 -2.372 1.00 97.31 173 ALA A CA 1
ATOM 1402 C C . ALA A 1 173 ? 15.816 10.229 -2.427 1.00 97.31 173 ALA A C 1
ATOM 1404 O O . ALA A 1 173 ? 16.314 11.159 -1.792 1.00 97.31 173 ALA A O 1
ATOM 1405 N N . ASN A 1 174 ? 14.679 10.368 -3.115 1.00 96.75 174 ASN A N 1
ATOM 1406 C CA . ASN A 1 174 ? 13.989 11.654 -3.263 1.00 96.75 174 ASN A CA 1
ATOM 1407 C C . ASN A 1 174 ? 13.537 12.238 -1.913 1.00 96.75 174 ASN A C 1
ATOM 1409 O O . ASN A 1 174 ? 13.650 13.442 -1.682 1.00 96.75 174 ASN A O 1
ATOM 1413 N N . ASN A 1 175 ? 13.079 11.377 -1.005 1.00 97.00 175 ASN A N 1
ATOM 1414 C CA . ASN A 1 175 ? 12.612 11.734 0.331 1.00 97.00 175 ASN A CA 1
ATOM 1415 C C . ASN A 1 175 ? 13.752 12.165 1.272 1.00 97.00 175 ASN A C 1
ATOM 1417 O O . ASN A 1 175 ? 13.499 12.865 2.251 1.00 97.00 175 ASN A O 1
ATOM 1421 N N . HIS A 1 176 ? 15.000 11.794 0.965 1.00 97.56 176 HIS A N 1
ATOM 1422 C CA . HIS A 1 176 ? 16.177 12.064 1.795 1.00 97.56 176 HIS A CA 1
ATOM 1423 C C . HIS A 1 176 ? 17.234 12.889 1.047 1.00 97.56 176 HIS A C 1
ATOM 1425 O O . HIS A 1 176 ? 18.433 12.673 1.210 1.00 97.56 176 HIS A O 1
ATOM 1431 N N . ASN A 1 177 ? 16.779 13.871 0.258 1.00 97.19 177 ASN A N 1
ATOM 1432 C CA . ASN A 1 177 ? 17.590 14.882 -0.4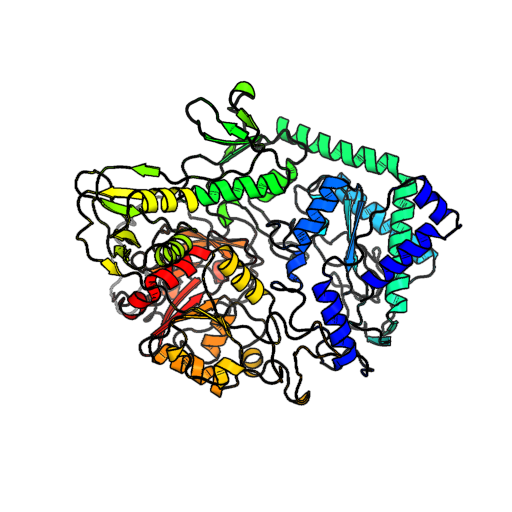36 1.00 97.19 177 ASN A CA 1
ATOM 1433 C C . ASN A 1 177 ? 18.526 14.356 -1.545 1.00 97.19 177 ASN A C 1
ATOM 1435 O O . ASN A 1 177 ? 19.239 15.148 -2.163 1.00 97.19 177 ASN A O 1
ATOM 1439 N N . SER A 1 178 ? 18.494 13.065 -1.862 1.00 97.69 178 SER A N 1
ATOM 1440 C CA . SER A 1 178 ? 19.181 12.486 -3.019 1.00 97.69 178 SER A CA 1
ATOM 1441 C C . SER A 1 178 ? 18.311 12.523 -4.275 1.00 97.69 178 SER A C 1
ATOM 1443 O O . SER A 1 178 ? 17.176 13.002 -4.267 1.00 97.69 178 SER A O 1
ATOM 1445 N N . ILE A 1 179 ? 18.877 12.066 -5.390 1.00 97.56 179 ILE A N 1
ATOM 1446 C CA . ILE A 1 179 ? 18.209 11.994 -6.687 1.00 97.56 179 ILE A CA 1
ATOM 1447 C C . ILE A 1 179 ? 17.801 10.542 -6.931 1.00 97.56 179 ILE A C 1
ATOM 1449 O O . ILE A 1 179 ? 18.642 9.703 -7.238 1.00 97.56 179 ILE A O 1
ATOM 1453 N N . GLY A 1 180 ? 16.514 10.242 -6.794 1.00 96.56 180 GLY A N 1
ATOM 1454 C CA . GLY A 1 180 ? 15.927 8.969 -7.200 1.00 96.56 180 GLY A CA 1
ATOM 1455 C C . GLY A 1 180 ? 15.342 9.074 -8.603 1.00 96.56 180 GLY A C 1
ATOM 1456 O O . GLY A 1 180 ? 14.486 9.925 -8.851 1.00 96.56 180 GLY A O 1
ATOM 1457 N N . ARG A 1 181 ? 15.777 8.196 -9.506 1.00 95.00 181 ARG A N 1
ATOM 1458 C CA . ARG A 1 181 ? 15.281 8.075 -10.884 1.00 95.00 181 ARG A CA 1
ATOM 1459 C C . ARG A 1 181 ? 15.041 6.607 -11.216 1.00 95.00 181 ARG A C 1
ATOM 1461 O O . ARG A 1 181 ? 15.584 5.727 -10.554 1.00 95.00 181 ARG A O 1
ATOM 1468 N N . PHE A 1 182 ? 14.263 6.346 -12.255 1.00 95.56 182 PHE A N 1
ATOM 1469 C CA . PHE A 1 182 ? 14.111 5.014 -12.808 1.00 95.56 182 PHE A CA 1
ATOM 1470 C C . PHE A 1 182 ? 14.218 4.994 -14.327 1.00 95.56 182 PHE A C 1
ATOM 1472 O O . PHE A 1 182 ? 13.928 5.988 -15.002 1.00 95.56 182 PHE A O 1
ATOM 1479 N N . TYR A 1 183 ? 14.621 3.838 -14.847 1.00 96.56 183 TYR A N 1
ATOM 1480 C CA . TYR A 1 183 ? 14.518 3.507 -16.260 1.00 96.56 183 TYR A CA 1
ATOM 1481 C C . TYR A 1 183 ? 13.509 2.399 -16.476 1.00 96.56 183 TYR A C 1
ATOM 1483 O O . TYR A 1 183 ? 13.378 1.501 -15.650 1.00 96.56 183 TYR A O 1
ATOM 1491 N N . GLU A 1 184 ? 12.835 2.453 -17.614 1.00 93.81 184 GLU A N 1
ATOM 1492 C CA . GLU A 1 184 ? 11.924 1.411 -18.075 1.00 93.81 184 GLU A CA 1
ATOM 1493 C C . GLU A 1 184 ? 12.327 1.007 -19.489 1.00 93.81 184 GLU A C 1
ATOM 1495 O O . GLU A 1 184 ? 12.493 1.863 -20.353 1.00 93.81 184 GLU A O 1
ATOM 1500 N N . THR A 1 185 ? 12.488 -0.289 -19.733 1.00 94.62 185 THR A N 1
ATOM 1501 C CA . THR A 1 185 ? 12.778 -0.858 -21.063 1.00 94.62 185 THR A CA 1
ATOM 1502 C C . THR A 1 185 ? 11.778 -1.958 -21.393 1.00 94.62 185 THR A C 1
ATOM 1504 O O . THR A 1 185 ? 10.907 -2.267 -20.585 1.00 94.62 185 THR A O 1
ATOM 1507 N N . PHE A 1 186 ? 11.877 -2.607 -22.552 1.00 90.31 186 PHE A N 1
ATOM 1508 C CA . PHE A 1 186 ? 11.015 -3.754 -22.823 1.00 90.31 186 PHE A CA 1
ATOM 1509 C C . PHE A 1 186 ? 11.462 -5.002 -22.070 1.00 90.31 186 PHE A C 1
ATOM 1511 O O . PHE A 1 186 ? 12.544 -5.537 -22.320 1.00 90.31 186 PHE A O 1
ATOM 1518 N N . GLY A 1 187 ? 10.568 -5.564 -21.263 1.00 86.50 187 GLY A N 1
ATOM 1519 C CA . GLY A 1 187 ? 10.662 -6.943 -20.802 1.00 86.50 187 GLY A CA 1
ATOM 1520 C C . GLY A 1 187 ? 10.067 -7.932 -21.805 1.00 86.50 187 GLY A C 1
ATOM 1521 O O . GLY A 1 187 ? 9.004 -7.694 -22.383 1.00 86.50 187 GLY A O 1
ATOM 1522 N N . ASN A 1 188 ? 10.723 -9.084 -21.957 1.00 88.31 188 ASN A N 1
ATOM 1523 C CA . ASN A 1 188 ? 10.168 -10.264 -22.640 1.00 88.31 188 ASN A CA 1
ATOM 1524 C C . ASN A 1 188 ? 9.748 -11.368 -21.655 1.00 88.31 188 ASN A C 1
ATOM 1526 O O . ASN A 1 188 ? 9.378 -12.459 -22.080 1.00 88.31 188 ASN A O 1
ATOM 1530 N N . ALA A 1 189 ? 9.854 -11.104 -20.344 1.00 85.94 189 ALA A N 1
ATOM 1531 C CA . ALA A 1 189 ? 9.610 -12.074 -19.271 1.00 85.94 189 ALA A CA 1
ATOM 1532 C C . ALA A 1 189 ? 10.344 -13.423 -19.477 1.00 85.94 189 ALA A C 1
ATOM 1534 O O . ALA A 1 189 ? 9.889 -14.487 -19.058 1.00 85.94 189 ALA A O 1
ATOM 1535 N N . GLY A 1 190 ? 11.486 -13.376 -20.164 1.00 89.56 190 GLY A N 1
ATOM 1536 C CA . GLY A 1 190 ? 12.068 -14.522 -20.850 1.00 89.56 190 GLY A CA 1
ATOM 1537 C C . GLY A 1 190 ? 13.356 -14.152 -21.580 1.00 89.56 190 GLY A C 1
ATOM 1538 O O . GLY A 1 190 ? 13.657 -12.973 -21.772 1.00 89.56 190 GLY A O 1
ATOM 1539 N N . GLY A 1 191 ? 14.081 -15.176 -22.031 1.00 91.38 191 GLY A N 1
ATOM 1540 C CA . GLY A 1 191 ? 15.224 -15.039 -22.941 1.00 91.38 191 GLY A CA 1
ATOM 1541 C C . GLY A 1 191 ? 14.843 -14.992 -24.428 1.00 91.38 191 GLY A C 1
ATOM 1542 O O . GLY A 1 191 ? 15.729 -14.963 -25.279 1.00 91.38 191 GLY A O 1
ATOM 1543 N N . ASN A 1 192 ? 13.547 -15.021 -24.764 1.00 92.56 192 ASN A N 1
ATOM 1544 C CA . ASN A 1 192 ? 13.073 -15.029 -26.149 1.00 92.56 192 ASN A CA 1
ATOM 1545 C C . ASN A 1 192 ? 13.362 -13.712 -26.884 1.00 92.56 192 ASN A C 1
ATOM 1547 O O . ASN A 1 192 ? 13.550 -12.651 -26.281 1.00 92.56 192 ASN A O 1
ATOM 1551 N N . THR A 1 193 ? 13.320 -13.798 -28.214 1.00 94.56 193 THR A N 1
ATOM 1552 C CA . THR A 1 193 ? 13.245 -12.647 -29.117 1.00 94.56 193 THR A CA 1
ATOM 1553 C C . THR A 1 193 ? 11.861 -12.616 -29.746 1.00 94.56 193 THR A C 1
ATOM 1555 O O . THR A 1 193 ? 11.416 -13.631 -30.276 1.00 94.56 193 THR A O 1
ATOM 1558 N N . PHE A 1 194 ? 11.199 -11.463 -29.700 1.00 94.62 194 PHE A N 1
ATOM 1559 C CA . PHE A 1 194 ? 9.864 -11.275 -30.261 1.00 94.62 194 PHE A CA 1
ATOM 1560 C C . PHE A 1 194 ? 9.843 -10.086 -31.217 1.00 94.62 194 PHE A C 1
ATOM 1562 O O . PHE A 1 194 ? 10.541 -9.098 -30.990 1.00 94.62 194 PHE A O 1
ATOM 1569 N N . LEU A 1 195 ? 9.013 -10.168 -32.257 1.00 95.56 195 LEU A N 1
ATOM 1570 C CA . LEU A 1 195 ? 8.571 -8.981 -32.984 1.00 95.56 195 LEU A CA 1
ATOM 1571 C C . LEU A 1 195 ? 7.514 -8.277 -32.122 1.00 95.56 195 LEU A C 1
ATOM 1573 O O . LEU A 1 195 ? 6.519 -8.896 -31.755 1.00 95.56 195 LEU A O 1
ATOM 1577 N N . ARG A 1 196 ? 7.752 -7.016 -31.764 1.00 93.75 196 ARG A N 1
ATOM 1578 C CA . ARG A 1 196 ? 6.847 -6.179 -30.968 1.00 93.75 196 ARG A CA 1
ATOM 1579 C C . ARG A 1 196 ? 6.158 -5.177 -31.883 1.00 93.75 196 ARG A C 1
ATOM 1581 O O . ARG A 1 196 ? 6.842 -4.532 -32.676 1.00 93.75 196 ARG A O 1
ATOM 1588 N N . ASP A 1 197 ? 4.843 -5.040 -31.747 1.00 94.69 197 ASP A N 1
ATOM 1589 C CA . ASP A 1 197 ? 4.043 -4.042 -32.460 1.00 94.69 197 ASP A CA 1
ATOM 1590 C C . ASP A 1 197 ? 3.754 -2.837 -31.555 1.00 94.69 197 ASP A C 1
ATOM 1592 O O . ASP A 1 197 ? 3.225 -2.975 -30.453 1.00 94.69 197 ASP A O 1
ATOM 1596 N N . LEU A 1 198 ? 4.160 -1.657 -32.016 1.00 95.25 198 LEU A N 1
ATOM 1597 C CA . LEU A 1 198 ? 4.092 -0.371 -31.325 1.00 95.25 198 LEU A CA 1
ATOM 1598 C C . LEU A 1 198 ? 3.163 0.620 -32.020 1.00 95.25 198 LEU A C 1
ATOM 1600 O O . LEU A 1 198 ? 3.073 1.764 -31.578 1.00 95.25 198 LEU A O 1
ATOM 1604 N N . SER A 1 199 ? 2.494 0.205 -33.097 1.00 94.75 199 SER A N 1
ATOM 1605 C CA . SER A 1 199 ? 1.634 1.069 -33.911 1.00 94.75 199 SER A CA 1
ATOM 1606 C C . SER A 1 199 ? 0.536 1.765 -33.097 1.00 94.75 199 SER A C 1
ATOM 1608 O O . SER A 1 199 ? 0.226 2.926 -33.360 1.00 94.75 199 SER A O 1
ATOM 1610 N N . GLU A 1 200 ? 0.026 1.101 -32.057 1.00 94.81 200 GLU A N 1
ATOM 1611 C CA . GLU A 1 200 ? -1.037 1.613 -31.181 1.00 94.81 200 GLU A CA 1
ATOM 1612 C C . GLU A 1 200 ? -0.535 2.128 -29.821 1.00 94.81 200 GLU A C 1
ATOM 1614 O O . GLU A 1 200 ? -1.311 2.653 -29.017 1.00 94.81 200 GLU A O 1
ATOM 1619 N N . ALA A 1 201 ? 0.762 1.997 -29.531 1.00 93.38 201 ALA A N 1
ATOM 1620 C CA . ALA A 1 201 ? 1.313 2.423 -28.253 1.00 93.38 201 ALA A CA 1
ATOM 1621 C C . ALA A 1 201 ? 1.403 3.956 -28.183 1.00 93.38 201 ALA A C 1
ATOM 1623 O O . ALA A 1 201 ? 1.935 4.616 -29.080 1.00 93.38 201 ALA A O 1
ATOM 1624 N N . LYS A 1 202 ? 0.905 4.532 -27.082 1.00 94.06 202 LYS A N 1
ATOM 1625 C CA . LYS A 1 202 ? 0.886 5.981 -26.841 1.00 94.06 202 LYS A CA 1
ATOM 1626 C C . LYS A 1 202 ? 1.325 6.320 -25.421 1.00 94.06 202 LYS A C 1
ATOM 1628 O O . LYS A 1 202 ? 0.974 5.612 -24.481 1.00 94.06 202 LYS A O 1
ATOM 1633 N N . PHE A 1 203 ? 2.010 7.449 -25.261 1.00 90.81 203 PHE A N 1
ATOM 1634 C CA . PHE A 1 203 ? 2.297 8.060 -23.960 1.00 90.81 203 PHE A CA 1
ATOM 1635 C C . PHE A 1 203 ? 1.999 9.549 -23.997 1.00 90.81 203 PHE A C 1
ATOM 1637 O O . PHE A 1 203 ? 2.258 10.201 -25.002 1.00 90.81 203 PHE A O 1
ATOM 1644 N N . ALA A 1 204 ? 1.446 10.075 -22.903 1.00 87.00 204 ALA A N 1
ATOM 1645 C CA . ALA A 1 204 ? 0.992 11.464 -22.803 1.00 87.00 204 ALA A CA 1
ATOM 1646 C C . ALA A 1 204 ? 0.016 11.915 -23.922 1.00 87.00 204 ALA A C 1
ATOM 1648 O O . ALA A 1 204 ? -0.216 13.109 -24.091 1.00 87.00 204 ALA A O 1
ATOM 1649 N N . GLY A 1 205 ? -0.611 10.968 -24.632 1.00 90.50 205 GLY A N 1
ATOM 1650 C CA . GLY A 1 205 ? -1.507 11.216 -25.769 1.00 90.50 205 GLY A CA 1
ATOM 1651 C C . GLY A 1 205 ? -0.865 10.991 -27.143 1.00 90.50 205 GLY A C 1
ATOM 1652 O O . GLY A 1 205 ? -1.591 10.726 -28.101 1.00 90.50 205 GLY A O 1
ATOM 1653 N N . ASP A 1 206 ? 0.465 10.987 -27.220 1.00 93.81 206 ASP A N 1
ATOM 1654 C CA . ASP A 1 206 ? 1.222 10.934 -28.473 1.00 93.81 206 ASP A CA 1
ATOM 1655 C C . ASP A 1 206 ? 1.744 9.519 -28.763 1.00 93.81 206 ASP A C 1
ATOM 1657 O O . ASP A 1 206 ? 2.051 8.746 -27.848 1.00 93.81 206 ASP A O 1
ATOM 1661 N N . ALA A 1 207 ? 1.840 9.159 -30.045 1.00 95.88 207 ALA A N 1
ATOM 1662 C CA . ALA A 1 207 ? 2.307 7.840 -30.472 1.00 95.88 207 ALA A CA 1
ATOM 1663 C C . ALA A 1 207 ? 3.774 7.620 -30.085 1.00 95.88 207 ALA A C 1
ATOM 1665 O O . ALA A 1 207 ? 4.603 8.517 -30.206 1.00 95.88 207 ALA A O 1
ATOM 1666 N N . VAL A 1 208 ? 4.148 6.407 -29.670 1.00 95.25 208 VAL A N 1
ATOM 1667 C CA . VAL A 1 208 ? 5.564 6.108 -29.363 1.00 95.25 208 VAL A CA 1
ATOM 1668 C C . VAL A 1 208 ? 6.479 6.193 -30.589 1.00 95.25 208 VAL A C 1
ATOM 1670 O O . VAL A 1 208 ? 7.697 6.302 -30.451 1.00 95.25 208 VAL A O 1
ATOM 1673 N N . THR A 1 209 ? 5.877 6.187 -31.778 1.00 96.31 209 THR A N 1
ATOM 1674 C CA . THR A 1 209 ? 6.539 6.304 -33.076 1.00 96.31 209 THR A CA 1
ATOM 1675 C C . THR A 1 209 ? 6.591 7.738 -33.614 1.00 96.31 209 THR A C 1
ATOM 1677 O O . THR A 1 209 ? 7.122 7.947 -34.703 1.00 96.31 209 THR A O 1
ATOM 1680 N N . SER A 1 210 ? 6.025 8.730 -32.911 1.00 96.06 210 SER A N 1
ATOM 1681 C CA . SER A 1 210 ? 6.112 10.140 -33.310 1.00 96.06 210 SER A CA 1
ATOM 1682 C C . SER A 1 210 ? 7.329 10.822 -32.690 1.00 96.06 210 SER A C 1
ATOM 1684 O O . SER A 1 210 ? 7.720 10.540 -31.553 1.00 96.06 210 SER A O 1
ATOM 1686 N N . ARG A 1 211 ? 7.947 11.715 -33.472 1.00 96.50 211 ARG A N 1
ATOM 1687 C CA . ARG A 1 211 ? 9.041 12.570 -33.012 1.00 96.50 211 ARG A CA 1
ATOM 1688 C C . ARG A 1 211 ? 8.465 13.694 -32.162 1.00 96.50 211 ARG A C 1
ATOM 1690 O O . ARG A 1 211 ? 7.716 14.516 -32.674 1.00 96.50 211 ARG A O 1
ATOM 1697 N N . GLU A 1 212 ? 8.928 13.773 -30.923 1.00 95.31 212 GLU A N 1
ATOM 1698 C CA . GLU A 1 212 ? 8.545 14.792 -29.949 1.00 95.31 212 GLU A CA 1
ATOM 1699 C C . GLU A 1 212 ? 9.783 15.471 -29.357 1.00 95.31 212 GLU A C 1
ATOM 1701 O O . GLU A 1 212 ? 10.897 14.955 -29.443 1.00 95.31 212 GLU A O 1
ATOM 1706 N N . TRP A 1 213 ? 9.609 16.608 -28.680 1.00 93.81 213 TRP A N 1
ATOM 1707 C CA . TRP A 1 213 ? 10.725 17.283 -27.999 1.00 93.81 213 TRP A CA 1
ATOM 1708 C C . TRP A 1 213 ? 11.360 16.417 -26.893 1.00 93.81 213 TRP A C 1
ATOM 1710 O O . TRP A 1 213 ? 12.552 16.532 -26.629 1.00 93.81 213 TRP A O 1
ATOM 1720 N N . TYR A 1 214 ? 10.574 15.527 -26.280 1.00 94.06 214 TYR A N 1
ATOM 1721 C CA . TYR A 1 214 ? 11.000 14.569 -25.253 1.00 94.06 214 TYR A CA 1
ATOM 1722 C C . TYR A 1 214 ? 11.315 13.172 -25.813 1.00 94.06 214 TYR A C 1
ATOM 1724 O O . TYR A 1 214 ? 11.713 12.289 -25.054 1.00 94.06 214 TYR A O 1
ATOM 1732 N N . ARG A 1 215 ? 11.117 12.968 -27.124 1.00 95.31 215 ARG A N 1
ATOM 1733 C CA . ARG A 1 215 ? 11.421 11.748 -27.889 1.00 95.31 215 ARG A CA 1
ATOM 1734 C C . ARG A 1 215 ? 11.940 12.151 -29.280 1.00 95.31 215 ARG A C 1
ATOM 1736 O O . ARG A 1 215 ? 11.199 12.078 -30.264 1.00 95.31 215 ARG A O 1
ATOM 1743 N N . PRO A 1 216 ? 13.188 12.636 -29.374 1.00 94.12 216 PRO A N 1
ATOM 1744 C CA . PRO A 1 216 ? 13.701 13.235 -30.607 1.00 94.12 216 PRO A CA 1
ATOM 1745 C C . PRO A 1 216 ? 13.930 12.212 -31.730 1.00 94.12 216 PRO A C 1
ATOM 1747 O O . PRO A 1 216 ? 13.768 12.536 -32.911 1.00 94.12 216 PRO A O 1
ATOM 1750 N N . ASP A 1 217 ? 14.262 10.974 -31.373 1.00 95.75 217 ASP A N 1
ATOM 1751 C CA . ASP A 1 217 ? 14.422 9.856 -32.300 1.00 95.75 217 ASP A CA 1
ATOM 1752 C C . ASP A 1 217 ? 13.477 8.729 -31.865 1.00 95.75 217 ASP A C 1
ATOM 1754 O O . ASP A 1 217 ? 13.771 8.059 -30.879 1.00 95.75 217 ASP A O 1
ATOM 1758 N N . PRO A 1 218 ? 12.279 8.588 -32.456 1.00 95.50 218 PRO A N 1
ATOM 1759 C CA . PRO A 1 218 ? 11.264 7.663 -31.959 1.00 95.50 218 PRO A CA 1
ATOM 1760 C C . PRO A 1 218 ? 11.508 6.208 -32.373 1.00 95.50 218 PRO A C 1
ATOM 1762 O O . PRO A 1 218 ? 12.308 5.907 -33.255 1.00 95.50 218 PRO A O 1
ATOM 1765 N N . ALA A 1 219 ? 10.768 5.289 -31.750 1.00 94.19 219 ALA A N 1
ATOM 1766 C CA . ALA A 1 219 ? 10.757 3.895 -32.180 1.00 94.19 219 ALA A CA 1
ATOM 1767 C C . ALA A 1 219 ? 10.047 3.732 -33.540 1.00 94.19 219 ALA A C 1
ATOM 1769 O O . ALA A 1 219 ? 9.182 4.524 -33.915 1.00 94.19 219 ALA A O 1
ATOM 1770 N N . THR A 1 220 ? 10.363 2.663 -34.268 1.00 95.62 220 THR A N 1
ATOM 1771 C CA . THR A 1 220 ? 9.576 2.219 -35.427 1.00 95.62 220 THR A CA 1
ATOM 1772 C C . THR A 1 220 ? 8.267 1.563 -34.978 1.00 95.62 220 THR A C 1
ATOM 1774 O O . THR A 1 220 ? 8.129 1.146 -33.831 1.00 95.62 220 THR A O 1
ATOM 1777 N N . GLN A 1 221 ? 7.298 1.424 -35.891 1.00 96.38 221 GLN A N 1
ATOM 1778 C CA . GLN A 1 221 ? 6.029 0.731 -35.601 1.00 96.38 221 GLN A CA 1
ATOM 1779 C C . GLN A 1 221 ? 6.222 -0.726 -35.190 1.00 96.38 221 GLN A C 1
ATOM 1781 O O . GLN A 1 221 ? 5.423 -1.252 -34.430 1.00 96.38 221 GLN A O 1
ATOM 1786 N N . GLN A 1 222 ? 7.274 -1.377 -35.679 1.00 96.19 222 GLN A N 1
ATOM 1787 C CA . GLN A 1 222 ? 7.618 -2.733 -35.284 1.00 96.19 222 GLN A CA 1
ATOM 1788 C C . GLN A 1 222 ? 9.093 -2.814 -34.921 1.00 96.19 222 GLN A C 1
ATOM 1790 O O . GLN A 1 222 ? 9.931 -2.203 -35.589 1.00 96.19 222 GLN A O 1
ATOM 1795 N N . VAL A 1 223 ? 9.411 -3.578 -33.879 1.00 94.94 223 VAL A N 1
ATOM 1796 C CA . VAL A 1 223 ? 10.788 -3.794 -33.427 1.00 94.94 223 VAL A CA 1
ATOM 1797 C C . VAL A 1 223 ? 11.007 -5.249 -33.034 1.00 94.94 223 VAL A C 1
ATOM 1799 O O . VAL A 1 223 ? 10.232 -5.823 -32.272 1.00 94.94 223 VAL A O 1
ATOM 1802 N N . TYR A 1 224 ? 12.082 -5.859 -33.536 1.00 94.88 224 TYR A N 1
ATOM 1803 C CA . TYR A 1 224 ? 12.565 -7.118 -32.977 1.00 94.88 224 TYR A CA 1
ATOM 1804 C C . TYR A 1 224 ? 13.289 -6.830 -31.668 1.00 94.88 224 TYR A C 1
ATOM 1806 O O . TYR A 1 224 ? 14.294 -6.122 -31.650 1.00 94.88 224 TYR A O 1
ATOM 1814 N N . TRP A 1 225 ? 12.776 -7.385 -30.576 1.00 94.38 225 TRP A N 1
ATOM 1815 C CA . TRP A 1 225 ? 13.316 -7.165 -29.246 1.00 94.38 225 TRP A CA 1
ATOM 1816 C C . TRP A 1 225 ? 13.712 -8.478 -28.585 1.00 94.38 225 TRP A C 1
ATOM 1818 O O . TRP A 1 225 ? 12.894 -9.389 -28.441 1.00 94.38 225 TRP A O 1
ATOM 1828 N N . SER A 1 226 ? 14.968 -8.560 -28.159 1.00 93.12 226 SER A N 1
ATOM 1829 C CA . SER A 1 226 ? 15.556 -9.687 -27.437 1.00 93.12 226 SER A CA 1
ATOM 1830 C C . SER A 1 226 ? 15.991 -9.280 -26.030 1.00 93.12 226 SER A C 1
ATOM 1832 O O . SER A 1 226 ? 16.194 -8.098 -25.743 1.00 93.12 226 SER A O 1
ATOM 1834 N N . SER A 1 227 ? 16.235 -10.269 -25.166 1.00 91.69 227 SER A N 1
ATOM 1835 C CA . SER A 1 227 ? 16.888 -10.037 -23.867 1.00 91.69 227 SER A CA 1
ATOM 1836 C C . SER A 1 227 ? 18.217 -9.279 -24.013 1.00 91.69 227 SER A 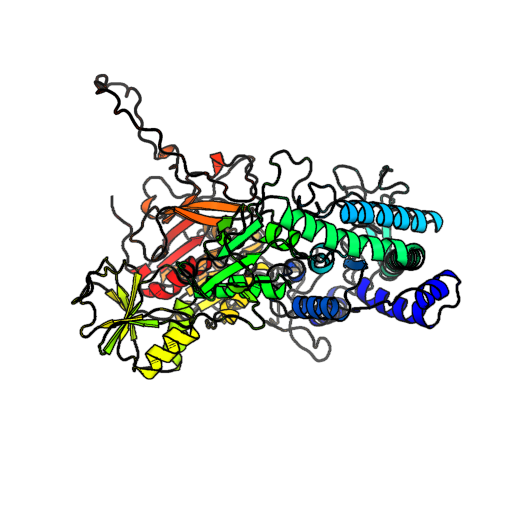C 1
ATOM 1838 O O . SER A 1 227 ? 18.524 -8.409 -23.198 1.00 91.69 227 SER A O 1
ATOM 1840 N N . ARG A 1 228 ? 18.975 -9.515 -25.097 1.00 94.00 228 ARG A N 1
ATOM 1841 C CA . ARG A 1 228 ? 20.211 -8.770 -25.339 1.00 94.00 228 ARG A CA 1
ATOM 1842 C C . ARG A 1 228 ? 19.953 -7.295 -25.646 1.00 94.00 228 ARG A C 1
ATOM 1844 O O . ARG A 1 228 ? 20.710 -6.464 -25.156 1.00 94.00 228 ARG A O 1
ATOM 1851 N N . ASN A 1 229 ? 18.905 -6.970 -26.411 1.00 94.75 229 ASN A N 1
ATOM 1852 C CA . ASN A 1 229 ? 18.542 -5.575 -26.686 1.00 94.75 229 ASN A CA 1
ATOM 1853 C C . ASN A 1 229 ? 18.208 -4.828 -25.396 1.00 94.75 229 ASN A C 1
ATOM 1855 O O . ASN A 1 229 ? 18.725 -3.733 -25.209 1.00 94.75 229 ASN A O 1
ATOM 1859 N N . ASN A 1 230 ? 17.427 -5.447 -24.502 1.00 94.31 230 ASN A N 1
ATOM 1860 C CA . ASN A 1 230 ? 17.133 -4.886 -23.181 1.00 94.31 230 ASN A CA 1
ATOM 1861 C C . ASN A 1 230 ? 18.417 -4.539 -22.430 1.00 94.31 230 ASN A C 1
ATOM 1863 O O . ASN A 1 230 ? 18.615 -3.383 -22.065 1.00 94.31 230 ASN A O 1
ATOM 1867 N N . ILE A 1 231 ? 19.317 -5.514 -22.290 1.00 95.00 231 ILE A N 1
ATOM 1868 C CA . ILE A 1 231 ? 20.553 -5.305 -21.541 1.00 95.00 231 ILE A CA 1
ATOM 1869 C C . ILE A 1 231 ? 21.396 -4.192 -22.173 1.00 95.00 231 ILE A C 1
ATOM 1871 O O . ILE A 1 231 ? 21.823 -3.297 -21.459 1.00 95.00 231 ILE A O 1
ATOM 1875 N N . ASN A 1 232 ? 21.564 -4.179 -23.498 1.00 95.62 232 ASN A N 1
ATOM 1876 C CA . ASN A 1 232 ? 22.360 -3.152 -24.174 1.00 95.62 232 ASN A CA 1
ATOM 1877 C C . ASN A 1 232 ? 21.764 -1.742 -24.016 1.00 95.62 232 ASN A C 1
ATOM 1879 O O . ASN A 1 232 ? 22.502 -0.803 -23.733 1.00 95.62 232 ASN A O 1
ATOM 1883 N N . TYR A 1 233 ? 20.447 -1.586 -24.193 1.00 96.75 233 TYR A N 1
ATOM 1884 C CA . TYR A 1 233 ? 19.773 -0.293 -24.033 1.00 96.75 233 TYR A CA 1
ATOM 1885 C C . TYR A 1 233 ? 19.862 0.208 -22.592 1.00 96.75 233 TYR A C 1
ATOM 1887 O O . TYR A 1 233 ? 20.203 1.367 -22.355 1.00 96.75 233 TYR A O 1
ATOM 1895 N N . MET A 1 234 ? 19.578 -0.668 -21.627 1.00 96.12 234 MET A N 1
ATOM 1896 C CA . MET A 1 234 ? 19.613 -0.307 -20.216 1.00 96.12 234 MET A CA 1
ATOM 1897 C C . MET A 1 234 ? 21.037 0.009 -19.754 1.00 96.12 234 MET A C 1
ATOM 1899 O O . MET A 1 234 ? 21.243 1.001 -19.062 1.00 96.12 234 MET A O 1
ATOM 1903 N N . GLU A 1 235 ? 22.029 -0.773 -20.179 1.00 96.12 235 GLU A N 1
ATOM 1904 C CA . GLU A 1 235 ? 23.434 -0.539 -19.852 1.00 96.12 235 GLU A CA 1
ATOM 1905 C C . GLU A 1 235 ? 23.957 0.760 -20.470 1.00 96.12 235 GLU A C 1
ATOM 1907 O O . GLU A 1 235 ? 24.646 1.511 -19.785 1.00 96.12 235 GLU A O 1
ATOM 1912 N N . ALA A 1 236 ? 23.582 1.077 -21.716 1.00 97.12 236 ALA A N 1
ATOM 1913 C CA . ALA A 1 236 ? 23.915 2.359 -22.337 1.00 97.12 236 ALA A CA 1
ATOM 1914 C C . ALA A 1 236 ? 23.349 3.538 -21.528 1.00 97.12 236 ALA A C 1
ATOM 1916 O O . ALA A 1 236 ? 24.061 4.510 -21.274 1.00 97.12 236 ALA A O 1
ATOM 1917 N N . GLY A 1 237 ? 22.093 3.436 -21.073 1.00 97.31 237 GLY A N 1
ATOM 1918 C CA . GLY A 1 237 ? 21.470 4.439 -20.203 1.00 97.31 237 GLY A CA 1
ATOM 1919 C C . GLY A 1 237 ? 22.185 4.577 -18.859 1.00 97.31 237 GLY A C 1
ATOM 1920 O O . GLY A 1 237 ? 22.506 5.683 -18.430 1.00 97.31 237 GLY A O 1
ATOM 1921 N N . VAL A 1 238 ? 22.471 3.453 -18.197 1.00 97.69 238 VAL A N 1
ATOM 1922 C CA . VAL A 1 238 ? 23.125 3.451 -16.881 1.00 97.69 238 VAL A CA 1
ATOM 1923 C C . VAL A 1 238 ? 24.551 3.991 -16.971 1.00 97.69 238 VAL A C 1
ATOM 1925 O O . VAL A 1 238 ? 24.925 4.813 -16.138 1.00 97.69 238 VAL A O 1
ATOM 1928 N N . LEU A 1 239 ? 25.330 3.602 -17.984 1.00 97.75 239 LEU A N 1
ATOM 1929 C CA . LEU A 1 239 ? 26.676 4.138 -18.206 1.00 97.75 239 LEU A CA 1
ATOM 1930 C C . LEU A 1 239 ? 26.649 5.647 -18.462 1.00 97.75 239 LEU A C 1
ATOM 1932 O O . LEU A 1 239 ? 27.399 6.363 -17.802 1.00 97.75 239 LEU A O 1
ATOM 1936 N N . ALA A 1 240 ? 25.717 6.142 -19.287 1.00 97.75 240 ALA A N 1
ATOM 1937 C CA . ALA A 1 240 ? 25.546 7.579 -19.502 1.00 97.75 240 ALA A CA 1
ATOM 1938 C C . ALA A 1 240 ? 25.280 8.331 -18.184 1.00 97.75 240 ALA A C 1
ATOM 1940 O O . ALA A 1 240 ? 25.923 9.345 -17.899 1.00 97.75 240 ALA A O 1
ATOM 1941 N N . SER A 1 241 ? 24.396 7.811 -17.329 1.00 97.81 241 SER A N 1
ATOM 1942 C CA . SER A 1 241 ? 24.103 8.446 -16.039 1.00 97.81 241 SER A CA 1
ATOM 1943 C C . SER A 1 241 ? 25.260 8.328 -15.040 1.00 97.81 241 SER A C 1
ATOM 1945 O O . SER A 1 241 ? 25.481 9.250 -14.247 1.00 97.81 241 SER A O 1
ATOM 1947 N N . LEU A 1 242 ? 26.009 7.221 -15.044 1.00 98.19 242 LEU A N 1
ATOM 1948 C CA . LEU A 1 242 ? 27.210 7.064 -14.218 1.00 98.19 242 LEU A CA 1
ATOM 1949 C C . LEU A 1 242 ? 28.309 8.037 -14.657 1.00 98.19 242 LEU A C 1
ATOM 1951 O O . LEU A 1 242 ? 28.900 8.695 -13.801 1.00 98.19 242 LEU A O 1
ATOM 1955 N N . ALA A 1 243 ? 28.536 8.188 -15.963 1.00 97.50 243 ALA A N 1
ATOM 1956 C CA . ALA A 1 243 ? 29.484 9.143 -16.526 1.00 97.50 243 ALA A CA 1
ATOM 1957 C C . ALA A 1 243 ? 29.102 10.584 -16.167 1.00 97.50 243 ALA A C 1
ATOM 1959 O O . ALA A 1 243 ? 29.927 11.325 -15.636 1.00 97.50 243 ALA A O 1
ATOM 1960 N N . TYR A 1 244 ? 27.826 10.961 -16.324 1.00 97.88 244 TYR A N 1
ATOM 1961 C CA . TYR A 1 244 ? 27.344 12.270 -15.876 1.00 97.88 244 TYR A CA 1
ATOM 1962 C C . TYR A 1 244 ? 27.628 12.503 -14.388 1.00 97.88 244 TYR A C 1
ATOM 1964 O O . TYR A 1 244 ? 28.071 13.582 -13.992 1.00 97.88 244 TYR A O 1
ATOM 1972 N N . THR A 1 245 ? 27.386 11.491 -13.554 1.00 97.88 245 THR A N 1
ATOM 1973 C CA . THR A 1 245 ? 27.606 11.579 -12.106 1.00 97.88 245 THR A CA 1
ATOM 1974 C C . THR A 1 245 ? 29.091 11.738 -11.778 1.00 97.88 245 THR A C 1
ATOM 1976 O O . THR A 1 245 ? 29.441 12.585 -10.955 1.00 97.88 245 THR A O 1
ATOM 1979 N N . ALA A 1 246 ? 29.967 10.988 -12.452 1.00 98.00 246 ALA A N 1
ATOM 1980 C CA . ALA A 1 246 ? 31.418 11.103 -12.316 1.00 98.00 246 ALA A CA 1
ATOM 1981 C C . ALA A 1 246 ? 31.928 12.499 -12.703 1.00 98.00 246 ALA A C 1
ATOM 1983 O O . ALA A 1 246 ? 32.774 13.071 -12.015 1.00 98.00 246 ALA A O 1
ATOM 1984 N N . ASP A 1 247 ? 31.350 13.083 -13.747 1.00 97.75 247 ASP A N 1
ATOM 1985 C CA . ASP A 1 247 ? 31.734 14.392 -14.273 1.00 97.75 247 ASP A CA 1
ATOM 1986 C C . ASP A 1 247 ? 31.242 15.547 -13.397 1.00 97.75 247 ASP A C 1
ATOM 1988 O O . ASP A 1 247 ? 31.884 16.596 -13.310 1.00 97.75 247 ASP A O 1
ATOM 1992 N N . ASN A 1 248 ? 30.111 15.350 -12.718 1.00 98.06 248 ASN A N 1
ATOM 1993 C CA . ASN A 1 248 ? 29.387 16.408 -12.018 1.00 98.06 248 ASN A CA 1
ATOM 1994 C C . ASN A 1 248 ? 29.305 16.204 -10.498 1.00 98.06 248 ASN A C 1
ATOM 1996 O O . ASN A 1 248 ? 28.566 16.926 -9.823 1.00 98.06 248 ASN A O 1
ATOM 2000 N N . GLY A 1 249 ? 30.089 15.282 -9.927 1.00 96.94 249 GLY A N 1
ATOM 2001 C CA . GLY A 1 249 ? 30.003 14.890 -8.514 1.00 96.94 249 GLY A CA 1
ATOM 2002 C C . GLY A 1 249 ? 30.034 16.062 -7.524 1.00 96.94 249 GLY A C 1
ATOM 2003 O O . GLY A 1 249 ? 29.252 16.097 -6.577 1.00 96.94 249 GLY A O 1
ATOM 2004 N N . LYS A 1 250 ? 30.853 17.095 -7.775 1.00 97.12 250 LYS A N 1
ATOM 2005 C CA . LYS A 1 250 ? 30.905 18.305 -6.925 1.00 97.12 250 LYS A CA 1
ATOM 2006 C C . LYS A 1 250 ? 29.584 19.079 -6.906 1.00 97.12 250 LYS A C 1
ATOM 2008 O O . LYS A 1 250 ? 29.179 19.571 -5.855 1.00 97.12 250 LYS A O 1
ATOM 2013 N N . VAL A 1 251 ? 28.925 19.212 -8.058 1.00 98.06 251 VAL A N 1
ATOM 2014 C CA . VAL A 1 251 ? 27.633 19.905 -8.168 1.00 98.06 251 VAL A CA 1
ATOM 2015 C C . VAL A 1 251 ? 26.544 19.082 -7.491 1.00 98.06 251 VAL A C 1
ATOM 2017 O O . VAL A 1 251 ? 25.787 19.640 -6.702 1.00 98.06 251 VAL A O 1
ATOM 2020 N N . LEU A 1 252 ? 26.519 17.770 -7.731 1.00 98.12 252 LEU A N 1
ATOM 2021 C CA . LEU A 1 252 ? 25.539 16.856 -7.141 1.00 98.12 252 LEU A CA 1
ATOM 2022 C C . LEU A 1 252 ? 25.645 16.822 -5.606 1.00 98.12 252 LEU A C 1
ATOM 2024 O O . LEU A 1 252 ? 24.638 16.964 -4.917 1.00 98.12 252 LEU A O 1
ATOM 2028 N N . LEU A 1 253 ? 26.861 16.751 -5.053 1.00 97.69 253 LEU A N 1
ATOM 2029 C CA . LEU A 1 253 ? 27.088 16.817 -3.602 1.00 97.69 253 LEU A CA 1
ATOM 2030 C C . LEU A 1 253 ? 26.692 18.173 -3.006 1.00 97.69 253 LEU A C 1
ATOM 2032 O O . LEU A 1 253 ? 26.053 18.232 -1.953 1.00 97.69 253 LEU A O 1
ATOM 2036 N N . ARG A 1 254 ? 27.033 19.279 -3.681 1.00 98.50 254 ARG A N 1
ATOM 2037 C CA . ARG A 1 254 ? 26.611 20.620 -3.251 1.00 98.50 254 ARG A CA 1
ATOM 2038 C C . ARG A 1 254 ? 25.089 20.730 -3.222 1.00 98.50 254 ARG A C 1
ATOM 2040 O O . ARG A 1 254 ? 24.542 21.292 -2.279 1.00 98.50 254 ARG A O 1
ATOM 2047 N N . ASN A 1 255 ? 24.412 20.210 -4.239 1.00 98.56 255 ASN A N 1
ATOM 2048 C CA . ASN A 1 255 ? 22.959 20.244 -4.339 1.00 98.56 255 ASN A CA 1
ATOM 2049 C C . ASN A 1 255 ? 22.293 19.361 -3.275 1.00 98.56 255 ASN A C 1
ATOM 2051 O O . ASN A 1 255 ? 21.339 19.810 -2.646 1.00 98.56 255 ASN A O 1
ATOM 2055 N N . PHE A 1 256 ? 22.822 18.161 -3.010 1.00 98.25 256 PHE A N 1
ATOM 2056 C CA . PHE A 1 256 ? 22.394 17.310 -1.894 1.00 98.25 256 PHE A CA 1
ATOM 2057 C C . PHE A 1 256 ? 22.428 18.076 -0.562 1.00 98.25 256 PHE A C 1
ATOM 2059 O O . PHE A 1 256 ? 21.415 18.175 0.135 1.00 98.25 256 PHE A O 1
ATOM 2066 N N . TYR A 1 257 ? 23.560 18.718 -0.254 1.00 98.12 257 TYR A N 1
ATOM 2067 C CA . TYR A 1 257 ? 23.704 19.555 0.939 1.00 98.12 257 TYR A CA 1
ATOM 2068 C C . TYR A 1 257 ? 22.738 20.752 0.938 1.00 98.12 257 TYR A C 1
ATOM 2070 O O . TYR A 1 257 ? 22.078 21.033 1.941 1.00 98.12 257 TYR A O 1
ATOM 2078 N N . GLN A 1 258 ? 22.605 21.442 -0.199 1.00 98.62 258 GLN A N 1
ATOM 2079 C CA . GLN A 1 258 ? 21.736 22.609 -0.331 1.00 98.62 258 GLN A CA 1
ATOM 2080 C C . GLN A 1 258 ? 20.260 22.263 -0.099 1.00 98.62 258 GLN A C 1
ATOM 2082 O O . GLN A 1 258 ? 19.557 23.036 0.552 1.00 98.62 258 GLN A O 1
ATOM 2087 N N . LYS A 1 259 ? 19.793 21.102 -0.572 1.00 98.44 259 LYS A N 1
ATOM 2088 C CA . LYS A 1 259 ? 18.433 20.604 -0.316 1.00 98.44 259 LYS A CA 1
ATOM 2089 C C . LYS A 1 259 ? 18.195 20.367 1.179 1.00 98.44 259 LYS A C 1
ATOM 2091 O O . LYS A 1 259 ? 17.165 20.789 1.708 1.00 98.44 259 LYS A O 1
ATOM 2096 N N . GLY A 1 260 ? 19.174 19.816 1.899 1.00 97.94 260 GLY A N 1
ATOM 2097 C CA . GLY A 1 260 ? 19.125 19.710 3.364 1.00 97.94 260 GLY A CA 1
ATOM 2098 C C . GLY A 1 260 ? 19.027 21.075 4.064 1.00 97.94 260 GLY A C 1
ATOM 2099 O O . GLY A 1 260 ? 18.167 21.276 4.924 1.00 97.94 260 GLY A O 1
ATOM 2100 N N . LEU A 1 261 ? 19.836 22.056 3.648 1.00 98.44 261 LEU A N 1
ATOM 2101 C CA . LEU A 1 261 ? 19.755 23.425 4.177 1.00 98.44 261 LEU A CA 1
ATOM 2102 C C . LEU A 1 261 ? 18.416 24.107 3.873 1.00 98.44 261 LEU A C 1
ATOM 2104 O O . LEU A 1 261 ? 17.885 24.823 4.725 1.00 98.44 261 LEU A O 1
ATOM 2108 N N . ASN A 1 262 ? 17.865 23.900 2.674 1.00 98.44 262 ASN A N 1
ATOM 2109 C CA . ASN A 1 262 ? 16.554 24.422 2.300 1.00 98.44 262 ASN A CA 1
ATOM 2110 C C . ASN A 1 262 ? 15.471 23.876 3.237 1.00 98.44 262 ASN A C 1
ATOM 2112 O O . ASN A 1 262 ? 14.636 24.646 3.705 1.00 98.44 262 ASN A O 1
ATOM 2116 N N . ASN A 1 263 ? 15.509 22.576 3.549 1.00 98.31 263 ASN A N 1
ATOM 2117 C CA . ASN A 1 263 ? 14.586 21.943 4.492 1.00 98.31 263 ASN A CA 1
ATOM 2118 C C . ASN A 1 263 ? 14.657 22.589 5.883 1.00 98.31 263 ASN A C 1
ATOM 2120 O O . ASN A 1 263 ? 13.628 23.034 6.389 1.00 98.31 263 ASN A O 1
ATOM 2124 N N . ILE A 1 264 ? 15.857 22.728 6.459 1.00 98.12 264 ILE A N 1
ATOM 2125 C CA . ILE A 1 264 ? 16.048 23.360 7.778 1.00 98.12 264 ILE A CA 1
ATOM 2126 C C . ILE A 1 264 ? 15.541 24.808 7.766 1.00 98.12 264 ILE A C 1
ATOM 2128 O O . ILE A 1 264 ? 14.780 25.212 8.645 1.00 98.12 264 ILE A O 1
ATOM 2132 N N . ARG A 1 265 ? 15.905 25.587 6.737 1.00 98.06 265 ARG A N 1
ATOM 2133 C CA . ARG A 1 265 ? 15.472 26.985 6.597 1.00 98.06 265 ARG A CA 1
ATOM 2134 C C . ARG A 1 265 ? 13.949 27.098 6.528 1.00 98.06 265 ARG A C 1
ATOM 2136 O O . ARG A 1 265 ? 13.370 27.892 7.266 1.00 98.06 265 ARG A O 1
ATOM 2143 N N . LYS A 1 266 ? 13.295 26.286 5.690 1.00 97.25 266 LYS A N 1
ATOM 2144 C CA . LYS A 1 266 ? 11.827 26.228 5.610 1.00 97.25 266 LYS A CA 1
ATOM 2145 C C . LYS A 1 266 ? 11.214 25.821 6.951 1.00 97.25 266 LYS A C 1
ATOM 2147 O O . LYS A 1 266 ? 10.163 26.326 7.316 1.00 97.25 266 LYS A O 1
ATOM 2152 N N . GLY A 1 267 ? 11.866 24.944 7.711 1.00 96.38 267 GLY A N 1
ATOM 2153 C CA . GLY A 1 267 ? 11.427 24.531 9.047 1.00 96.38 267 GLY A CA 1
ATOM 2154 C C . GLY A 1 267 ? 11.385 25.668 10.060 1.00 96.38 267 GLY A C 1
ATOM 2155 O O . GLY A 1 267 ? 10.489 25.736 10.897 1.00 96.38 267 GLY A O 1
ATOM 2156 N N . GLN A 1 268 ? 12.339 26.590 9.945 1.00 95.31 268 GLN A N 1
ATOM 2157 C CA . GLN A 1 268 ? 12.455 27.764 10.807 1.00 95.31 268 GLN A CA 1
ATOM 2158 C C . GLN A 1 268 ? 11.546 28.919 10.368 1.00 95.31 268 GLN A C 1
ATOM 2160 O O . GLN A 1 268 ? 11.125 29.720 11.205 1.00 95.31 268 GLN A O 1
ATOM 2165 N N . GLN A 1 269 ? 11.279 29.042 9.066 1.00 95.88 269 GLN A N 1
ATOM 2166 C CA . GLN A 1 269 ? 10.634 30.217 8.473 1.00 95.88 269 GLN A CA 1
ATOM 2167 C C . GLN A 1 269 ? 9.157 29.977 8.149 1.00 95.88 269 GLN A C 1
ATOM 2169 O O . GLN A 1 269 ? 8.317 30.791 8.549 1.00 95.88 269 GLN A O 1
ATOM 2174 N N . ASP A 1 270 ? 8.842 28.853 7.508 1.00 96.12 270 ASP A N 1
ATOM 2175 C CA . ASP A 1 270 ? 7.517 28.549 6.973 1.00 96.12 270 ASP A CA 1
ATOM 2176 C C . ASP A 1 270 ? 6.603 27.911 8.026 1.00 96.12 270 ASP A C 1
ATOM 2178 O O . ASP A 1 270 ? 7.005 27.585 9.144 1.00 96.12 270 ASP A O 1
ATOM 2182 N N . LYS A 1 271 ? 5.338 27.727 7.645 1.00 95.62 271 LYS A N 1
ATOM 2183 C CA . LYS A 1 271 ? 4.327 27.019 8.429 1.00 95.62 271 LYS A CA 1
ATOM 2184 C C . LYS A 1 271 ? 3.981 25.671 7.779 1.00 95.62 271 LYS A C 1
ATOM 2186 O O . LYS A 1 271 ? 3.982 25.588 6.549 1.00 95.62 271 LYS A O 1
ATOM 2191 N N . PRO A 1 272 ? 3.635 24.640 8.570 1.00 96.75 272 PRO A N 1
ATOM 2192 C CA . PRO A 1 272 ? 3.812 24.577 10.024 1.00 96.75 272 PRO A CA 1
ATOM 2193 C C . PRO A 1 272 ? 5.300 24.498 10.410 1.00 96.75 272 PRO A C 1
ATOM 2195 O O . PRO A 1 272 ? 6.151 24.242 9.558 1.00 96.75 272 PRO A O 1
ATOM 2198 N N . ARG A 1 273 ? 5.600 24.707 11.699 1.00 96.50 273 ARG A N 1
ATOM 2199 C CA . ARG A 1 273 ? 6.948 24.586 12.295 1.00 96.50 273 ARG A CA 1
ATOM 2200 C C . ARG A 1 273 ? 7.127 23.339 13.155 1.00 96.50 273 ARG A C 1
ATOM 2202 O O . ARG A 1 273 ? 8.254 22.928 13.416 1.00 96.50 273 ARG A O 1
ATOM 2209 N N . ALA A 1 274 ? 6.031 22.732 13.597 1.00 97.12 274 ALA A N 1
ATOM 2210 C CA . ALA A 1 274 ? 6.058 21.449 14.278 1.00 97.12 274 ALA A CA 1
ATOM 2211 C C . ALA A 1 274 ? 4.780 20.653 14.003 1.00 97.12 274 ALA A C 1
ATOM 2213 O O . ALA A 1 274 ? 3.726 21.227 13.721 1.00 97.12 274 ALA A O 1
ATOM 2214 N N . PHE A 1 275 ? 4.867 19.334 14.151 1.00 98.38 275 PHE A N 1
ATOM 2215 C CA . PHE A 1 275 ? 3.701 18.474 14.324 1.00 98.38 275 PHE A CA 1
ATOM 2216 C C . PHE A 1 275 ? 3.687 17.895 15.732 1.00 98.38 275 PHE A C 1
ATOM 2218 O O . PHE A 1 275 ? 4.706 17.398 16.214 1.00 98.38 275 PHE A O 1
ATOM 2225 N N . ILE A 1 276 ? 2.526 17.945 16.377 1.00 97.69 276 ILE A N 1
ATOM 2226 C CA . ILE A 1 276 ? 2.297 17.388 17.707 1.00 97.69 276 ILE A CA 1
ATOM 2227 C C . ILE A 1 276 ? 1.391 16.177 17.570 1.00 97.69 276 ILE A C 1
ATOM 2229 O O . ILE A 1 276 ? 0.317 16.265 16.973 1.00 97.69 276 ILE A O 1
ATOM 2233 N N . ILE A 1 277 ? 1.818 15.063 18.149 1.00 98.31 277 ILE A N 1
ATOM 2234 C CA . ILE A 1 277 ? 0.997 13.872 18.342 1.00 98.31 277 ILE A CA 1
ATOM 2235 C C . ILE A 1 277 ? 0.693 13.827 19.842 1.00 98.31 277 ILE A C 1
ATOM 2237 O O . ILE A 1 277 ? 1.573 13.440 20.620 1.00 98.31 277 ILE A O 1
ATOM 2241 N N . PRO A 1 278 ? -0.509 14.263 20.270 1.00 96.12 278 PRO A N 1
ATOM 2242 C CA . PRO A 1 278 ? -0.869 14.286 21.682 1.00 96.12 278 PRO A CA 1
ATOM 2243 C C . PRO A 1 278 ? -0.714 12.910 22.328 1.00 96.12 278 PRO A C 1
ATOM 2245 O O . PRO A 1 278 ? -1.006 11.899 21.689 1.00 96.12 278 PRO A O 1
ATOM 2248 N N . ALA A 1 279 ? -0.316 12.857 23.598 1.00 92.31 279 ALA A N 1
ATOM 2249 C CA . ALA A 1 279 ? -0.205 11.608 24.352 1.00 92.31 279 ALA A CA 1
ATOM 2250 C C . ALA A 1 279 ? -1.571 10.930 24.551 1.00 92.31 279 ALA A C 1
ATOM 2252 O O . ALA A 1 279 ? -1.685 9.704 24.569 1.00 92.31 279 ALA A O 1
ATOM 2253 N N . LYS A 1 280 ? -2.630 11.737 24.694 1.00 93.50 280 LYS A N 1
ATOM 2254 C CA . LYS A 1 280 ? -4.009 11.257 24.804 1.00 93.50 280 LYS A CA 1
ATOM 2255 C C . LYS A 1 280 ? -4.586 11.024 23.409 1.00 93.50 280 LYS A C 1
ATOM 2257 O O . LYS A 1 280 ? -4.987 11.970 22.741 1.00 93.50 280 LYS A O 1
ATOM 2262 N N . GLN A 1 281 ? -4.666 9.761 23.013 1.00 95.56 281 GLN A N 1
ATOM 2263 C CA . GLN A 1 281 ? -5.162 9.322 21.705 1.00 95.56 281 GLN A CA 1
ATOM 2264 C C . GLN A 1 281 ? -6.345 8.371 21.869 1.00 95.56 281 GLN A C 1
ATOM 2266 O O . GLN A 1 281 ? -6.547 7.797 22.942 1.00 95.56 281 GLN A O 1
ATOM 2271 N N . HIS A 1 282 ? -7.135 8.199 20.808 1.00 93.12 282 HIS A N 1
ATOM 2272 C CA . HIS A 1 282 ? -8.190 7.182 20.800 1.00 93.12 282 HIS A CA 1
ATOM 2273 C C . HIS A 1 282 ? -7.584 5.761 20.841 1.00 93.12 282 HIS A C 1
ATOM 2275 O O . HIS A 1 282 ? -8.063 4.918 21.599 1.00 93.12 282 HIS A O 1
ATOM 2281 N N . ASP A 1 283 ? -6.487 5.555 20.100 1.00 96.62 283 ASP A N 1
ATOM 2282 C CA . ASP A 1 283 ? -5.625 4.372 20.102 1.00 96.62 283 ASP A CA 1
ATOM 2283 C C . ASP A 1 283 ? -4.154 4.809 20.298 1.00 96.62 283 ASP A C 1
ATOM 2285 O O . ASP A 1 283 ? -3.456 5.167 19.342 1.00 96.62 283 ASP A O 1
ATOM 2289 N N . PRO A 1 284 ? -3.659 4.815 21.550 1.00 96.31 284 PRO A N 1
ATOM 2290 C CA . PRO A 1 284 ? -2.272 5.174 21.848 1.00 96.31 284 PRO A CA 1
ATOM 2291 C C . PRO A 1 284 ? -1.230 4.227 21.231 1.00 96.31 284 PRO A C 1
ATOM 2293 O O . PRO A 1 284 ? -0.102 4.646 20.960 1.00 96.31 284 PRO A O 1
ATOM 2296 N N . ALA A 1 285 ? -1.584 2.964 20.965 1.00 97.31 285 ALA A N 1
ATOM 2297 C CA . ALA A 1 285 ? -0.676 2.019 20.322 1.00 97.31 285 ALA A CA 1
ATOM 2298 C C . ALA A 1 285 ? -0.447 2.380 18.847 1.00 97.31 285 ALA A C 1
ATOM 2300 O O . ALA A 1 285 ? 0.675 2.242 18.350 1.00 97.31 285 ALA A O 1
ATOM 2301 N N . MET A 1 286 ? -1.471 2.899 18.163 1.00 98.00 286 MET A N 1
ATOM 2302 C CA . MET A 1 286 ? -1.331 3.429 16.804 1.00 98.00 286 MET A CA 1
ATOM 2303 C C . MET A 1 286 ? -0.564 4.753 16.756 1.00 98.00 286 MET A C 1
ATOM 2305 O O . MET A 1 286 ? 0.177 4.989 15.803 1.00 98.00 286 MET A O 1
ATOM 2309 N N . ALA A 1 287 ? -0.633 5.579 17.803 1.00 98.19 287 ALA A N 1
ATOM 2310 C CA . ALA A 1 287 ? 0.225 6.760 17.914 1.00 98.19 287 ALA A CA 1
ATOM 2311 C C . ALA A 1 287 ? 1.710 6.384 18.045 1.00 98.19 287 ALA A C 1
ATOM 2313 O O . ALA A 1 287 ? 2.552 6.942 17.341 1.00 98.19 287 ALA A O 1
ATOM 2314 N N . ALA A 1 288 ? 2.031 5.378 18.867 1.00 98.00 288 ALA A N 1
ATOM 2315 C CA . ALA A 1 288 ? 3.380 4.816 18.930 1.00 98.00 288 ALA A CA 1
ATOM 2316 C C . ALA A 1 288 ? 3.814 4.205 17.582 1.00 98.00 288 ALA A C 1
ATOM 2318 O O . ALA A 1 288 ? 4.956 4.391 17.160 1.00 98.00 288 ALA A O 1
ATOM 2319 N N . PHE A 1 289 ? 2.902 3.528 16.870 1.00 98.00 289 PHE A N 1
ATOM 2320 C CA . PHE A 1 289 ? 3.170 3.024 15.522 1.00 98.00 289 PHE A CA 1
ATOM 2321 C C . PHE A 1 289 ? 3.518 4.156 14.548 1.00 98.00 289 PHE A C 1
ATOM 2323 O O . PHE A 1 289 ? 4.548 4.061 13.888 1.00 98.00 289 PHE A O 1
ATOM 2330 N N . LEU A 1 290 ? 2.732 5.241 14.498 1.00 98.69 290 LEU A N 1
ATOM 2331 C CA . LEU A 1 290 ? 3.025 6.413 13.664 1.00 98.69 290 LEU A CA 1
ATOM 2332 C C . LEU A 1 290 ? 4.413 6.987 13.970 1.00 98.69 290 LEU A C 1
ATOM 2334 O O . LEU A 1 290 ? 5.201 7.201 13.054 1.00 98.69 290 LEU A O 1
ATOM 2338 N N . VAL A 1 291 ? 4.737 7.188 15.249 1.00 98.62 291 VAL A N 1
ATOM 2339 C CA . VAL A 1 291 ? 6.055 7.688 15.672 1.00 98.62 291 VAL A CA 1
ATOM 2340 C C . VAL A 1 291 ? 7.183 6.786 15.170 1.00 98.62 291 VAL A C 1
ATOM 2342 O O . VAL A 1 291 ? 8.175 7.283 14.639 1.00 98.62 291 VAL A O 1
ATOM 2345 N N . ASN A 1 292 ? 7.030 5.466 15.277 1.00 98.38 292 ASN A N 1
ATOM 2346 C CA . ASN A 1 292 ? 8.031 4.526 14.773 1.00 98.38 292 ASN A CA 1
ATOM 2347 C C . ASN A 1 292 ? 8.113 4.535 13.244 1.00 98.38 292 ASN A C 1
ATOM 2349 O O . ASN A 1 292 ? 9.204 4.393 12.706 1.00 98.38 292 ASN A O 1
ATOM 2353 N N . GLN A 1 293 ? 6.999 4.742 12.537 1.00 98.06 293 GLN A N 1
ATOM 2354 C CA . GLN A 1 293 ? 7.011 4.893 11.079 1.00 98.06 293 GLN A CA 1
ATOM 2355 C C . GLN A 1 293 ? 7.771 6.150 10.646 1.00 98.06 293 GLN A C 1
ATOM 2357 O O . GLN A 1 293 ? 8.585 6.076 9.734 1.00 98.06 293 GLN A O 1
ATOM 2362 N N . LE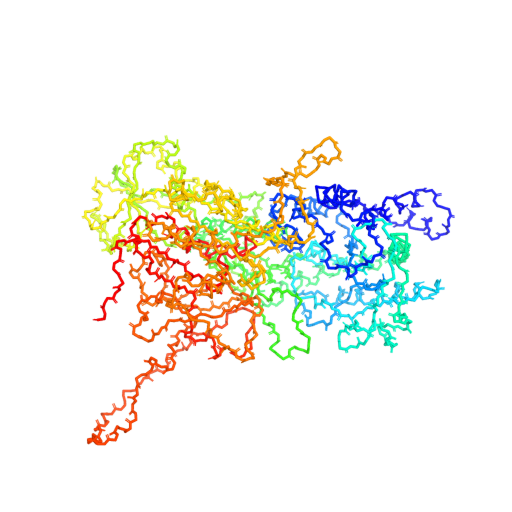U A 1 294 ? 7.598 7.275 11.344 1.00 98.69 294 LEU A N 1
ATOM 2363 C CA . LEU A 1 294 ? 8.387 8.483 11.083 1.00 98.69 294 LEU A CA 1
ATOM 2364 C C . LEU A 1 294 ? 9.881 8.242 11.350 1.00 98.69 294 LEU A C 1
ATOM 2366 O O . LEU A 1 294 ? 10.720 8.574 10.517 1.00 98.69 294 LEU A O 1
ATOM 2370 N N . ARG A 1 295 ? 10.221 7.596 12.472 1.00 97.88 295 ARG A N 1
ATOM 2371 C CA . ARG A 1 295 ? 11.619 7.285 12.815 1.00 97.88 295 ARG A CA 1
ATOM 2372 C C . ARG A 1 295 ? 12.278 6.312 11.835 1.00 97.88 295 ARG A C 1
ATOM 2374 O O . ARG A 1 295 ? 13.461 6.462 11.560 1.00 97.88 295 ARG A O 1
ATOM 2381 N N . LYS A 1 296 ? 11.533 5.352 11.272 1.00 97.00 296 LYS A N 1
ATOM 2382 C CA . LYS A 1 296 ? 12.023 4.468 10.194 1.00 97.00 296 LYS A CA 1
ATOM 2383 C C . LYS A 1 296 ? 12.411 5.223 8.924 1.00 97.00 296 LYS A C 1
ATOM 2385 O O . LYS A 1 296 ? 13.227 4.719 8.166 1.00 97.00 296 LYS A O 1
ATOM 2390 N N . GLN A 1 297 ? 11.828 6.400 8.711 1.00 97.62 297 GLN A N 1
ATOM 2391 C CA . GLN A 1 297 ? 12.150 7.326 7.626 1.00 97.62 297 GLN A CA 1
ATOM 2392 C C . GLN A 1 297 ? 13.240 8.336 8.044 1.00 97.62 297 GLN A C 1
ATOM 2394 O O . GLN A 1 297 ? 13.329 9.420 7.478 1.00 97.62 297 GLN A O 1
ATOM 2399 N N . ASN A 1 298 ? 13.999 8.052 9.110 1.00 96.75 298 ASN A N 1
ATOM 2400 C CA . ASN A 1 298 ? 14.969 8.955 9.740 1.00 96.75 298 ASN A CA 1
ATOM 2401 C C . ASN A 1 298 ? 14.435 10.353 10.116 1.00 96.75 298 ASN A C 1
ATOM 2403 O O . ASN A 1 298 ? 15.224 11.264 10.360 1.00 96.75 298 ASN A O 1
ATOM 2407 N N . ILE A 1 299 ? 13.114 10.535 10.230 1.00 98.50 299 ILE A N 1
ATOM 2408 C CA . ILE A 1 299 ? 12.531 11.781 10.737 1.00 98.50 299 ILE A CA 1
ATOM 2409 C C . ILE A 1 299 ? 12.758 11.838 12.247 1.00 98.50 299 ILE A C 1
ATOM 2411 O O . ILE A 1 299 ? 12.383 10.926 12.991 1.00 98.50 299 ILE A O 1
ATOM 2415 N N . GLU A 1 300 ? 13.337 12.939 12.712 1.00 98.25 300 GLU A N 1
ATOM 2416 C CA . GLU A 1 300 ? 13.588 13.175 14.126 1.00 98.25 300 GLU A CA 1
ATOM 2417 C C . GLU A 1 300 ? 12.271 13.444 14.859 1.00 98.25 300 GLU A C 1
ATOM 2419 O O . GLU A 1 300 ? 11.523 14.373 14.536 1.00 98.25 300 GLU A O 1
ATOM 2424 N N . VAL A 1 301 ? 11.996 12.630 15.880 1.00 98.38 301 VAL A N 1
ATOM 2425 C CA . VAL A 1 301 ? 10.820 12.760 16.744 1.00 98.38 301 VAL A CA 1
ATOM 2426 C C . VAL A 1 301 ? 11.277 12.876 18.189 1.00 98.38 301 VAL A C 1
ATOM 2428 O O . VAL A 1 301 ? 12.091 12.087 18.668 1.00 98.38 301 VAL A O 1
ATOM 2431 N N . HIS A 1 302 ? 10.727 13.848 18.901 1.00 97.62 302 HIS A N 1
ATOM 2432 C CA . HIS A 1 302 ? 11.011 14.110 20.302 1.00 97.62 302 HIS A CA 1
ATOM 2433 C C . HIS A 1 302 ? 9.830 13.706 21.181 1.00 97.62 302 HIS A C 1
ATOM 2435 O O . HIS A 1 302 ? 8.698 13.608 20.712 1.00 97.62 302 HIS A O 1
ATOM 2441 N N . ARG A 1 303 ? 10.079 13.525 22.477 1.00 96.56 303 ARG A N 1
ATOM 2442 C CA . ARG A 1 303 ? 9.045 13.416 23.508 1.00 96.56 303 ARG A CA 1
ATOM 2443 C C . ARG A 1 303 ? 9.147 14.588 24.476 1.00 96.56 303 ARG A C 1
ATOM 2445 O O . ARG A 1 303 ? 10.241 14.902 24.947 1.00 96.56 303 ARG A O 1
ATOM 2452 N N . ALA A 1 304 ? 8.018 15.212 24.793 1.00 94.75 304 ALA A N 1
ATOM 2453 C CA . ALA A 1 304 ? 7.943 16.255 25.807 1.00 94.75 304 ALA A CA 1
ATOM 2454 C C . ALA A 1 304 ? 8.170 15.660 27.206 1.00 94.75 304 ALA A C 1
ATOM 2456 O O . ALA A 1 304 ? 7.408 14.811 27.673 1.00 94.75 304 ALA A O 1
ATOM 2457 N N . ALA A 1 305 ? 9.234 16.090 27.882 1.00 90.62 305 ALA A N 1
ATOM 2458 C CA . ALA A 1 305 ? 9.649 15.542 29.172 1.00 90.62 305 ALA A CA 1
ATOM 2459 C C . ALA A 1 305 ? 8.975 16.234 30.371 1.00 90.62 305 ALA A C 1
ATOM 2461 O O . ALA A 1 305 ? 8.858 15.631 31.441 1.00 90.62 305 ALA A O 1
ATOM 2462 N N . LYS A 1 306 ? 8.553 17.496 30.211 1.00 83.81 306 LYS A N 1
ATOM 2463 C CA . LYS A 1 306 ? 8.007 18.367 31.268 1.00 83.81 306 LYS A CA 1
ATOM 2464 C C . LYS A 1 306 ? 6.924 19.303 30.707 1.00 83.81 306 LYS A C 1
ATOM 2466 O O . LYS A 1 306 ? 6.869 19.512 29.498 1.00 83.81 306 LYS A O 1
ATOM 2471 N N . GLY A 1 307 ? 6.140 19.916 31.598 1.00 81.81 307 GLY A N 1
ATOM 2472 C CA . GLY A 1 307 ? 5.082 20.882 31.268 1.00 81.81 307 GLY A CA 1
ATOM 2473 C C . GLY A 1 307 ? 3.711 20.234 31.055 1.00 81.81 307 GLY A C 1
ATOM 2474 O O . GLY A 1 307 ? 3.577 19.019 31.158 1.00 81.81 307 GLY A O 1
ATOM 2475 N N . ASP A 1 308 ? 2.701 21.043 30.738 1.00 78.50 308 ASP A N 1
ATOM 2476 C CA . ASP A 1 308 ? 1.304 20.586 30.618 1.00 78.50 308 ASP A CA 1
ATOM 2477 C C . ASP A 1 308 ? 1.087 19.568 29.483 1.00 78.50 308 ASP A C 1
ATOM 2479 O O . ASP A 1 308 ? 0.174 18.749 29.543 1.00 78.50 308 ASP A O 1
ATOM 2483 N N . ASN A 1 309 ? 1.974 19.570 28.485 1.00 85.25 309 ASN A N 1
ATOM 2484 C CA . ASN A 1 309 ? 1.973 18.642 27.350 1.00 85.25 309 ASN A CA 1
ATOM 2485 C C . ASN A 1 309 ? 2.959 17.477 27.550 1.00 85.25 309 ASN A C 1
ATOM 2487 O O . ASN A 1 309 ? 3.520 16.947 26.589 1.00 85.25 309 ASN A O 1
ATOM 2491 N N . GLN A 1 310 ? 3.254 17.108 28.801 1.00 88.56 310 GLN A N 1
ATOM 2492 C CA . GLN A 1 310 ? 4.169 16.009 29.100 1.00 88.56 310 GLN A CA 1
ATOM 2493 C C . GLN A 1 310 ? 3.727 14.721 28.388 1.00 88.56 310 GLN A C 1
ATOM 2495 O O . GLN A 1 310 ? 2.567 14.324 28.440 1.00 88.56 310 GLN A O 1
ATOM 2500 N N . SER A 1 311 ? 4.693 14.015 27.801 1.00 92.69 311 SER A N 1
ATOM 2501 C CA . SER A 1 311 ? 4.537 12.801 26.989 1.00 92.69 311 SER A CA 1
ATOM 2502 C C . SER A 1 311 ? 4.042 12.976 25.558 1.00 92.69 311 SER A C 1
ATOM 2504 O O . SER A 1 311 ? 4.070 11.975 24.843 1.00 92.69 311 SER A O 1
ATOM 2506 N N . ASP A 1 312 ? 3.663 14.177 25.116 1.00 95.38 312 ASP A N 1
ATOM 2507 C CA . ASP A 1 312 ? 3.377 14.413 23.699 1.00 95.38 312 ASP A CA 1
ATOM 2508 C C . ASP A 1 312 ? 4.608 14.087 22.844 1.00 95.38 312 ASP A C 1
ATOM 2510 O O . ASP A 1 312 ? 5.752 14.333 23.254 1.00 95.38 312 ASP A O 1
ATOM 2514 N N . TYR A 1 313 ? 4.377 13.553 21.644 1.00 97.81 313 TYR A N 1
ATOM 2515 C CA . TYR A 1 313 ? 5.435 13.435 20.647 1.00 97.81 313 TYR A CA 1
ATOM 2516 C C . TYR A 1 313 ? 5.468 14.686 19.779 1.00 97.81 313 TYR A C 1
ATOM 2518 O O . TYR A 1 313 ? 4.430 15.193 19.350 1.00 97.81 313 TYR A O 1
ATOM 2526 N N . VAL A 1 314 ? 6.674 15.179 19.520 1.00 97.81 314 VAL A N 1
ATOM 2527 C CA . VAL A 1 314 ? 6.917 16.452 18.845 1.00 97.81 314 VAL A CA 1
ATOM 2528 C C . VAL A 1 314 ? 7.872 16.225 17.682 1.00 97.81 314 VAL A C 1
ATOM 2530 O O . VAL A 1 314 ? 9.024 15.838 17.874 1.00 97.81 314 VAL A O 1
ATOM 2533 N N . VAL A 1 315 ? 7.398 16.488 16.468 1.00 98.25 315 VAL A N 1
ATOM 2534 C CA . VAL A 1 315 ? 8.215 16.522 15.252 1.00 98.25 315 VAL A CA 1
ATOM 2535 C C . VAL A 1 315 ? 8.538 17.983 14.972 1.00 98.25 315 VAL A C 1
ATOM 2537 O O . VAL A 1 315 ? 7.685 18.720 14.478 1.00 98.25 315 VAL A O 1
ATOM 2540 N N . LEU A 1 316 ? 9.739 18.425 15.338 1.00 97.38 316 LEU A N 1
ATOM 2541 C CA . LEU A 1 316 ? 10.218 19.765 14.992 1.00 97.38 316 LEU A CA 1
ATOM 2542 C C . LEU A 1 316 ? 10.605 19.793 13.514 1.00 97.38 316 LEU A C 1
ATOM 2544 O O . LEU A 1 316 ? 11.202 18.840 13.029 1.00 97.38 316 LEU A O 1
ATOM 2548 N N . LEU A 1 317 ? 10.244 20.840 12.775 1.00 97.75 317 LEU A N 1
ATOM 2549 C CA . LEU A 1 317 ? 10.467 20.872 11.326 1.00 97.75 317 LEU A CA 1
ATOM 2550 C C . LEU A 1 317 ? 11.775 21.542 10.903 1.00 97.75 317 LEU A C 1
ATOM 2552 O O . LEU A 1 317 ? 12.084 21.532 9.716 1.00 97.75 317 LEU A O 1
ATOM 2556 N N . ASP A 1 318 ? 12.574 22.061 11.832 1.00 95.88 318 ASP A N 1
ATOM 2557 C CA . ASP A 1 318 ? 13.933 22.567 11.605 1.00 95.88 318 ASP A CA 1
ATOM 2558 C C . ASP A 1 318 ? 14.974 21.437 11.469 1.00 95.88 318 ASP A C 1
ATOM 2560 O O . ASP A 1 318 ? 16.074 21.512 12.007 1.00 95.88 318 ASP A O 1
ATOM 2564 N N . GLN A 1 319 ? 14.634 20.406 10.690 1.00 97.38 319 GLN A N 1
ATOM 2565 C CA . GLN A 1 319 ? 15.448 19.215 10.441 1.00 97.38 319 GLN A CA 1
ATOM 2566 C C . GLN A 1 319 ? 15.635 18.947 8.929 1.00 97.38 319 GLN A C 1
ATOM 2568 O O . GLN A 1 319 ? 14.812 19.391 8.119 1.00 97.38 319 GLN A O 1
ATOM 2573 N N . PRO A 1 320 ? 16.674 18.191 8.511 1.00 97.25 320 PRO A N 1
ATOM 2574 C CA . PRO A 1 320 ? 16.980 17.947 7.093 1.00 97.25 320 PRO A CA 1
ATOM 2575 C C . PRO A 1 320 ? 15.879 17.240 6.289 1.00 97.25 320 PRO A C 1
ATOM 2577 O O . PRO A 1 320 ? 15.838 17.386 5.067 1.00 97.25 320 PRO A O 1
ATOM 2580 N N . TYR A 1 321 ? 14.991 16.493 6.954 1.00 97.62 321 TYR A N 1
ATOM 2581 C CA . TYR A 1 321 ? 13.902 15.729 6.326 1.00 97.62 321 TYR A CA 1
ATOM 2582 C C . TYR A 1 321 ? 12.517 16.347 6.551 1.00 97.62 321 TYR A C 1
ATOM 2584 O O . TYR A 1 321 ? 11.493 15.666 6.465 1.00 97.62 321 TYR A O 1
ATOM 2592 N N . ARG A 1 322 ? 12.468 17.664 6.802 1.00 97.88 322 ARG A N 1
ATOM 2593 C CA . ARG A 1 322 ? 11.225 18.439 6.923 1.00 97.88 322 ARG A CA 1
ATOM 2594 C C . ARG A 1 322 ? 10.203 18.082 5.851 1.00 97.88 322 ARG A C 1
ATOM 2596 O O . ARG A 1 322 ? 9.043 17.843 6.174 1.00 97.88 322 ARG A O 1
ATOM 2603 N N . ASN A 1 323 ? 10.597 18.125 4.580 1.00 97.62 323 ASN A N 1
ATOM 2604 C CA . ASN A 1 323 ? 9.666 17.964 3.469 1.00 97.62 323 ASN A CA 1
ATOM 2605 C C . ASN A 1 323 ? 9.007 16.584 3.493 1.00 97.62 323 ASN A C 1
ATOM 2607 O O . ASN A 1 323 ? 7.807 16.499 3.246 1.00 97.62 323 ASN A O 1
ATOM 2611 N N . LEU A 1 324 ? 9.729 15.531 3.887 1.00 98.25 324 LEU A N 1
ATOM 2612 C CA . LEU A 1 324 ? 9.145 14.206 4.081 1.00 98.25 324 LEU A CA 1
ATOM 2613 C C . LEU A 1 324 ? 8.149 14.192 5.249 1.00 98.25 324 LEU A C 1
ATOM 2615 O O . LEU A 1 324 ? 7.029 13.712 5.089 1.00 98.25 324 LEU A O 1
ATOM 2619 N N . ALA A 1 325 ? 8.495 14.789 6.394 1.00 98.56 325 ALA A N 1
ATOM 2620 C CA . ALA A 1 325 ? 7.571 14.903 7.525 1.00 98.56 325 ALA A CA 1
ATOM 2621 C C . ALA A 1 325 ? 6.281 15.654 7.145 1.00 98.56 325 ALA A C 1
ATOM 2623 O O . ALA A 1 325 ? 5.180 15.190 7.439 1.00 98.56 325 ALA A O 1
ATOM 2624 N N . VAL A 1 326 ? 6.403 16.775 6.426 1.00 98.25 326 VAL A N 1
ATOM 2625 C CA . VAL A 1 326 ? 5.259 17.527 5.887 1.00 98.25 326 VAL A CA 1
ATOM 2626 C C . VAL A 1 326 ? 4.458 16.663 4.912 1.00 98.25 326 VAL A C 1
ATOM 2628 O O . VAL A 1 326 ? 3.235 16.608 5.020 1.00 98.25 326 VAL A O 1
ATOM 2631 N N . THR A 1 327 ? 5.124 15.939 4.015 1.00 97.56 327 THR A N 1
ATOM 2632 C CA . THR A 1 327 ? 4.480 15.040 3.044 1.00 97.56 327 THR A CA 1
ATOM 2633 C C . THR A 1 327 ? 3.624 13.985 3.730 1.00 97.56 327 THR A C 1
ATOM 2635 O O . THR A 1 327 ? 2.495 13.753 3.312 1.00 97.56 327 THR A O 1
ATOM 2638 N N . LEU A 1 328 ? 4.133 13.354 4.788 1.00 98.50 328 LEU A N 1
ATOM 2639 C CA . LEU A 1 328 ? 3.457 12.251 5.474 1.00 98.50 328 LEU A CA 1
ATOM 2640 C C . LEU A 1 328 ? 2.351 12.715 6.437 1.00 98.50 328 LEU A C 1
ATOM 2642 O O . LEU A 1 328 ? 1.383 11.987 6.660 1.00 98.50 328 LEU A O 1
ATOM 2646 N N . LEU A 1 329 ? 2.475 13.914 7.017 1.00 98.56 329 LEU A N 1
ATOM 2647 C CA . LEU A 1 329 ? 1.594 14.390 8.094 1.00 98.56 329 LEU A CA 1
ATOM 2648 C C . LEU A 1 329 ? 0.562 15.436 7.654 1.00 98.56 329 LEU A C 1
ATOM 2650 O O . LEU A 1 329 ? -0.357 15.737 8.418 1.00 98.56 329 LEU A O 1
ATOM 2654 N N . THR A 1 330 ? 0.665 15.972 6.436 1.00 97.62 330 THR A N 1
ATOM 2655 C CA . THR A 1 330 ? -0.316 16.925 5.893 1.00 97.62 330 THR A CA 1
ATOM 2656 C C . THR A 1 330 ? -1.273 16.284 4.891 1.00 97.62 330 THR A C 1
ATOM 2658 O O . THR A 1 330 ? -1.107 15.140 4.462 1.00 97.62 330 THR A O 1
ATOM 2661 N N . LYS A 1 331 ? -2.335 17.027 4.566 1.00 97.56 331 LYS A N 1
ATOM 2662 C CA . LYS A 1 331 ? -3.327 16.665 3.551 1.00 97.56 331 LYS A CA 1
ATOM 2663 C C . LYS A 1 331 ? -2.749 16.883 2.160 1.00 97.56 331 LYS A C 1
ATOM 2665 O O . LYS A 1 331 ? -2.209 17.951 1.888 1.00 97.56 331 LYS A O 1
ATOM 2670 N N . GLN A 1 332 ? -2.928 15.905 1.284 1.00 97.19 332 GLN A N 1
ATOM 2671 C CA . GLN A 1 332 ? -2.616 16.018 -0.134 1.00 97.19 332 GLN A CA 1
ATOM 2672 C C . GLN A 1 332 ? -3.760 16.750 -0.841 1.00 97.19 332 GLN A C 1
ATOM 2674 O O . GLN A 1 332 ? -4.927 16.498 -0.545 1.00 97.19 332 GLN A O 1
ATOM 2679 N N . ASN A 1 333 ? -3.437 17.628 -1.791 1.00 95.06 333 ASN A N 1
ATOM 2680 C CA . ASN A 1 333 ? -4.417 18.359 -2.598 1.00 95.06 333 ASN A CA 1
ATOM 2681 C C . ASN A 1 333 ? -4.103 18.168 -4.086 1.00 95.06 333 ASN A C 1
ATOM 2683 O O . ASN A 1 333 ? -3.654 19.093 -4.758 1.00 95.06 333 ASN A O 1
ATOM 2687 N N . PHE A 1 334 ? -4.306 16.952 -4.600 1.00 95.69 334 PHE A N 1
ATOM 2688 C CA . PHE A 1 334 ? -4.062 16.678 -6.016 1.00 95.69 334 PHE A CA 1
ATOM 2689 C C . PHE A 1 334 ? -5.038 17.497 -6.890 1.00 95.69 334 PHE A C 1
ATOM 2691 O O . PHE A 1 334 ? -6.249 17.465 -6.639 1.00 95.69 334 PHE A O 1
ATOM 2698 N N . PRO A 1 335 ? -4.569 18.219 -7.922 1.00 94.12 335 PRO A N 1
ATOM 2699 C CA . PRO A 1 335 ? -5.435 19.033 -8.772 1.00 94.12 335 PRO A CA 1
ATOM 2700 C C . PRO A 1 335 ? -6.522 18.207 -9.479 1.00 94.12 335 PRO A C 1
ATOM 2702 O O . PRO A 1 335 ? -6.218 17.295 -10.248 1.00 94.12 335 PRO A O 1
ATOM 2705 N N . LYS A 1 336 ? -7.804 18.559 -9.282 1.00 93.00 336 LYS A N 1
ATOM 2706 C CA . LYS A 1 336 ? -8.934 17.909 -9.985 1.00 93.00 336 LYS A CA 1
ATOM 2707 C C . LYS A 1 336 ? -8.814 18.030 -11.510 1.00 93.00 336 LYS A C 1
ATOM 2709 O O . LYS A 1 336 ? -9.133 17.084 -12.221 1.00 93.00 336 LYS A O 1
ATOM 2714 N N . GLU A 1 337 ? -8.277 19.151 -11.984 1.00 91.94 337 GLU A N 1
ATOM 2715 C CA . GLU A 1 337 ? -8.093 19.463 -13.408 1.00 91.94 337 GLU A CA 1
ATOM 2716 C C . GLU A 1 337 ? -6.696 19.090 -13.937 1.00 91.94 337 GLU A C 1
ATOM 2718 O O . GLU A 1 337 ? -6.247 19.637 -14.945 1.00 91.94 337 GLU A O 1
ATOM 2723 N N . ALA A 1 338 ? -5.968 18.195 -13.255 1.00 92.25 338 ALA A N 1
ATOM 2724 C CA . ALA A 1 338 ? -4.687 17.709 -13.760 1.00 92.25 338 ALA A CA 1
ATOM 2725 C C . ALA A 1 338 ? -4.856 17.144 -15.181 1.00 92.25 338 ALA A C 1
ATOM 2727 O O . ALA A 1 338 ? -5.721 16.302 -15.431 1.00 92.25 338 ALA A O 1
ATOM 2728 N N . LYS A 1 339 ? -4.013 17.616 -16.111 1.00 90.25 339 LYS A N 1
ATOM 2729 C CA . LYS A 1 339 ? -4.052 17.219 -17.528 1.00 90.25 339 LYS A CA 1
ATOM 2730 C C . LYS A 1 339 ? -3.901 15.706 -17.696 1.00 90.25 339 LYS A C 1
ATOM 2732 O O . LYS A 1 339 ? -4.560 15.112 -18.546 1.00 90.25 339 LYS A O 1
ATOM 2737 N N . PHE A 1 340 ? -3.026 15.106 -16.895 1.00 90.94 340 PHE A N 1
ATOM 2738 C CA . PHE A 1 340 ? -2.743 13.679 -16.915 1.00 90.94 340 PHE A CA 1
ATOM 2739 C C . PHE A 1 340 ? -3.326 13.010 -15.669 1.00 90.94 340 PHE A C 1
ATOM 2741 O O . PHE A 1 340 ? -3.333 13.621 -14.594 1.00 90.94 340 PHE A O 1
ATOM 2748 N N . PRO A 1 341 ? -3.846 11.778 -15.796 1.00 90.00 341 PRO A N 1
ATOM 2749 C CA . PRO A 1 341 ? -4.317 11.036 -14.640 1.00 90.00 341 PRO A CA 1
ATOM 2750 C C . PRO A 1 341 ? -3.144 10.729 -13.696 1.00 90.00 341 PRO A C 1
ATOM 2752 O O . PRO A 1 341 ? -2.022 10.533 -14.170 1.00 90.00 341 PRO A O 1
ATOM 2755 N N . PRO A 1 342 ? -3.394 10.654 -12.378 1.00 93.69 342 PRO A N 1
ATOM 2756 C CA . PRO A 1 342 ? -2.385 10.211 -11.433 1.00 93.69 342 PRO A CA 1
ATOM 2757 C C . PRO A 1 342 ? -1.911 8.798 -11.760 1.00 93.69 342 PRO A C 1
ATOM 2759 O O . PRO A 1 342 ? -2.689 7.955 -12.217 1.00 93.69 342 PRO A O 1
ATOM 2762 N N . TYR A 1 343 ? -0.635 8.548 -11.493 1.00 92.50 343 TYR A N 1
ATOM 2763 C CA . TYR A 1 343 ? -0.011 7.255 -11.750 1.00 92.50 343 TYR A CA 1
ATOM 2764 C C . TYR A 1 343 ? -0.373 6.200 -10.688 1.00 92.50 343 TYR A C 1
ATOM 2766 O O . TYR A 1 343 ? -0.440 5.015 -11.005 1.00 92.50 343 TYR A O 1
ATOM 2774 N N . ASP A 1 344 ? -0.642 6.620 -9.447 1.00 94.75 344 ASP A N 1
ATOM 2775 C CA . ASP A 1 344 ? -0.963 5.739 -8.311 1.00 94.75 344 ASP A CA 1
ATOM 2776 C C . ASP A 1 344 ? -1.820 6.500 -7.268 1.00 94.75 344 ASP A C 1
ATOM 2778 O O . ASP A 1 344 ? -2.470 7.498 -7.595 1.00 94.75 344 ASP A O 1
ATOM 2782 N N . ASP A 1 345 ? -1.858 6.035 -6.018 1.00 96.25 345 ASP A N 1
ATOM 2783 C CA . ASP A 1 345 ? -2.572 6.682 -4.914 1.00 96.25 345 ASP A CA 1
ATOM 2784 C C . ASP A 1 345 ? -2.090 8.119 -4.667 1.00 96.25 345 ASP A C 1
ATOM 2786 O O . ASP A 1 345 ? -0.891 8.396 -4.554 1.00 96.25 345 ASP A O 1
ATOM 2790 N N . ILE A 1 346 ? -3.043 9.036 -4.494 1.00 97.25 346 ILE A N 1
ATOM 2791 C CA . ILE A 1 346 ? -2.776 10.477 -4.395 1.00 97.25 346 ILE A CA 1
ATOM 2792 C C . ILE A 1 346 ? -2.899 11.042 -2.977 1.00 97.25 346 ILE A C 1
ATOM 2794 O O . ILE A 1 346 ? -2.669 12.238 -2.787 1.00 97.25 346 ILE A O 1
ATOM 2798 N N . ALA A 1 347 ? -3.266 10.216 -1.996 1.00 97.25 347 ALA A N 1
ATOM 2799 C CA . ALA A 1 347 ? -3.385 10.596 -0.594 1.00 97.25 347 ALA A CA 1
ATOM 2800 C C . ALA A 1 347 ? -2.794 9.533 0.333 1.00 97.25 347 ALA A C 1
ATOM 2802 O O . ALA A 1 347 ? -2.969 8.337 0.117 1.00 97.25 347 ALA A O 1
ATOM 2803 N N . TRP A 1 348 ? -2.139 9.983 1.402 1.00 97.19 348 TRP A N 1
ATOM 2804 C CA . TRP A 1 348 ? -1.492 9.111 2.387 1.00 97.19 348 TRP A CA 1
ATOM 2805 C C . TRP A 1 348 ? -1.342 9.769 3.768 1.00 97.19 348 TRP A C 1
ATOM 2807 O O . TRP A 1 348 ? -0.490 9.359 4.550 1.00 97.19 348 TRP A O 1
ATOM 2817 N N . THR A 1 349 ? -2.128 10.803 4.092 1.00 98.00 349 THR A N 1
ATOM 2818 C CA . THR A 1 349 ? -2.040 11.521 5.378 1.00 98.00 349 THR A CA 1
ATOM 2819 C C . THR A 1 349 ? -2.092 10.553 6.566 1.00 98.00 349 THR A C 1
ATOM 2821 O O . THR A 1 349 ? -3.167 10.073 6.938 1.00 98.00 349 THR A O 1
ATOM 2824 N N . LEU A 1 350 ? -0.938 10.283 7.188 1.00 98.56 350 LEU A N 1
ATOM 2825 C CA . LEU A 1 350 ? -0.786 9.151 8.108 1.00 98.56 350 LEU A CA 1
ATOM 2826 C C . LEU A 1 350 ? -1.635 9.292 9.373 1.00 98.56 350 LEU A C 1
ATOM 2828 O O . LEU A 1 350 ? -2.093 8.293 9.919 1.00 98.56 350 LEU A O 1
ATOM 2832 N N . GLY A 1 351 ? -1.904 10.527 9.811 1.00 98.31 351 GLY A N 1
ATOM 2833 C CA . GLY A 1 351 ? -2.835 10.781 10.912 1.00 98.31 351 GLY A CA 1
ATOM 2834 C C . GLY A 1 351 ? -4.225 10.199 10.635 1.00 98.31 351 GLY A C 1
ATOM 2835 O O . GLY A 1 351 ? -4.781 9.503 11.475 1.00 98.31 351 GLY A O 1
ATOM 2836 N N . TYR A 1 352 ? -4.763 10.381 9.426 1.00 98.38 352 TYR A N 1
ATOM 2837 C CA . TYR A 1 352 ? -6.050 9.780 9.066 1.00 98.38 352 TYR A CA 1
ATOM 2838 C C . TYR A 1 352 ? -5.949 8.275 8.856 1.00 98.38 352 TYR A C 1
ATOM 2840 O O . TYR A 1 352 ? -6.782 7.535 9.366 1.00 98.38 352 TYR A O 1
ATOM 2848 N N . LEU A 1 353 ? -4.911 7.819 8.157 1.00 98.31 353 LEU A N 1
ATOM 2849 C CA . LEU A 1 353 ? -4.760 6.408 7.814 1.00 98.31 353 LEU A CA 1
ATOM 2850 C C . LEU A 1 353 ? -4.471 5.503 9.011 1.00 98.31 353 LEU A C 1
ATOM 2852 O O . LEU A 1 353 ? -4.780 4.319 8.952 1.00 98.31 353 LEU A O 1
ATOM 2856 N N . TYR A 1 354 ? -3.907 6.039 10.093 1.00 98.31 354 TYR A N 1
ATOM 2857 C CA . TYR A 1 354 ? -3.675 5.312 11.344 1.00 98.31 354 TYR A CA 1
ATOM 2858 C C . TYR A 1 354 ? -4.654 5.710 12.461 1.00 98.31 354 TYR A C 1
ATOM 2860 O O . TYR A 1 354 ? -4.553 5.187 13.569 1.00 98.31 354 TYR A O 1
ATOM 2868 N N . GLY A 1 355 ? -5.584 6.638 12.199 1.00 97.25 355 GLY A N 1
ATOM 2869 C CA . GLY A 1 355 ? -6.542 7.155 13.183 1.00 97.25 355 GLY A CA 1
ATOM 2870 C C . GLY A 1 355 ? -5.911 8.049 14.257 1.00 97.25 355 GLY A C 1
ATOM 2871 O O . GLY A 1 355 ? -6.516 8.323 15.289 1.00 97.25 355 GLY A O 1
ATOM 2872 N N . VAL A 1 356 ? -4.678 8.496 14.064 1.00 98.25 356 VAL A N 1
ATOM 2873 C CA . VAL A 1 356 ? -3.922 9.258 15.057 1.00 98.25 356 VAL A CA 1
ATOM 2874 C C . VAL A 1 356 ? -4.199 10.748 14.895 1.00 98.25 356 VAL A C 1
ATOM 2876 O O . VAL A 1 356 ? -4.059 11.314 13.811 1.00 98.25 356 VAL A O 1
ATOM 2879 N N . GLU A 1 357 ? -4.544 11.416 15.993 1.00 98.00 357 GLU A N 1
ATOM 2880 C CA . GLU A 1 357 ? -4.638 12.869 16.001 1.00 98.00 357 GLU A CA 1
ATOM 2881 C C . GLU A 1 357 ? -3.237 13.470 15.849 1.00 98.00 357 GLU A C 1
ATOM 2883 O O . GLU A 1 357 ? -2.358 13.244 16.684 1.00 98.00 357 GLU A O 1
ATOM 2888 N N . VAL A 1 358 ? -3.049 14.259 14.791 1.00 98.44 358 VAL A N 1
ATOM 2889 C CA . VAL A 1 358 ? -1.824 15.014 14.525 1.00 98.44 358 VAL A CA 1
ATOM 2890 C C . VAL A 1 358 ? -2.194 16.481 14.361 1.00 98.44 358 VAL A C 1
ATOM 2892 O O . VAL A 1 358 ? -3.034 16.831 13.530 1.00 98.44 358 VAL A O 1
ATOM 2895 N N . ARG A 1 359 ? -1.567 17.349 15.152 1.00 97.19 359 ARG A N 1
ATOM 2896 C CA . ARG A 1 359 ? -1.780 18.798 15.111 1.00 97.19 359 ARG A CA 1
ATOM 2897 C C . ARG A 1 359 ? -0.591 19.470 14.450 1.00 97.19 359 ARG A C 1
ATOM 2899 O O . ARG A 1 359 ? 0.537 19.307 14.902 1.00 97.19 359 ARG A O 1
ATOM 2906 N N . ALA A 1 360 ? -0.849 20.234 13.398 1.00 97.38 360 ALA A N 1
ATOM 2907 C CA . ALA A 1 360 ? 0.134 21.143 12.827 1.00 97.38 360 ALA A CA 1
ATOM 2908 C C . ALA A 1 360 ? 0.195 22.417 13.683 1.00 97.38 360 ALA A C 1
ATOM 2910 O O . ALA A 1 360 ? -0.840 23.020 13.962 1.00 97.38 360 ALA A O 1
ATOM 2911 N N . GLU A 1 361 ? 1.391 22.819 14.099 1.00 95.62 361 GLU A N 1
ATOM 2912 C CA . GLU A 1 361 ? 1.622 24.030 14.886 1.00 95.62 361 GLU A CA 1
ATOM 2913 C C . GLU A 1 361 ? 2.464 25.021 14.081 1.00 95.62 361 GLU A C 1
ATOM 2915 O O . GLU A 1 361 ? 3.562 24.711 13.614 1.00 95.62 361 GLU A O 1
ATOM 2920 N N . ASP A 1 362 ? 1.952 26.240 13.941 1.00 95.56 362 ASP A N 1
ATOM 2921 C CA . ASP A 1 362 ? 2.610 27.333 13.216 1.00 95.56 362 ASP A CA 1
ATOM 2922 C C . ASP A 1 362 ? 3.784 27.948 13.992 1.00 95.56 362 ASP A C 1
ATOM 2924 O O . ASP A 1 362 ? 4.597 28.675 13.421 1.00 95.56 362 ASP A O 1
ATOM 2928 N N . SER A 1 363 ? 3.869 27.686 15.298 1.00 90.75 363 SER A N 1
ATOM 2929 C CA . SER A 1 363 ? 4.939 28.157 16.173 1.00 90.75 363 SER A CA 1
ATOM 2930 C C . SER A 1 363 ? 5.428 27.046 17.096 1.00 90.75 363 SER A C 1
ATOM 2932 O O . SER A 1 363 ? 4.666 26.193 17.552 1.00 90.75 363 SER A O 1
ATOM 2934 N N . VAL A 1 364 ? 6.728 27.060 17.390 1.00 84.75 364 VAL A N 1
ATOM 2935 C CA . VAL A 1 364 ? 7.332 26.105 18.320 1.00 84.75 364 VAL A CA 1
ATOM 2936 C C . VAL A 1 364 ? 7.085 26.602 19.744 1.00 84.75 364 VAL A C 1
ATOM 2938 O O . VAL A 1 364 ? 7.681 27.582 20.181 1.00 84.75 364 VAL A O 1
ATOM 2941 N N . LYS A 1 365 ? 6.179 25.934 20.461 1.00 84.19 365 LYS A N 1
ATOM 2942 C CA . LYS A 1 365 ? 5.852 26.223 21.874 1.00 84.19 365 LYS A CA 1
ATOM 2943 C C . LYS A 1 365 ? 6.749 25.473 22.868 1.00 84.19 365 LYS A C 1
ATOM 2945 O O . LYS A 1 365 ? 6.622 25.654 24.074 1.00 84.19 365 LYS A O 1
ATOM 2950 N N . TYR A 1 366 ? 7.634 24.619 22.360 1.00 81.19 366 TYR A N 1
ATOM 2951 C CA . TYR A 1 366 ? 8.548 23.792 23.139 1.00 81.19 366 TYR A CA 1
ATOM 2952 C C . TYR A 1 366 ? 9.950 24.393 23.111 1.00 81.19 366 TYR A C 1
ATOM 2954 O O . TYR A 1 366 ? 10.386 24.920 22.092 1.00 81.19 366 TYR A O 1
ATOM 2962 N N . THR A 1 367 ? 10.686 24.285 24.211 1.00 78.88 367 THR A N 1
ATOM 2963 C CA . THR A 1 367 ? 12.122 24.597 24.209 1.00 78.88 367 THR A CA 1
ATOM 2964 C C . THR A 1 367 ? 12.922 23.298 24.092 1.00 78.88 367 THR A C 1
ATOM 2966 O O . THR A 1 367 ? 12.478 22.280 24.632 1.00 78.88 367 THR A O 1
ATOM 2969 N N . PRO A 1 368 ? 14.108 23.285 23.454 1.00 77.12 368 PRO A N 1
ATOM 2970 C CA . PRO A 1 368 ? 14.924 22.071 23.346 1.00 77.12 368 PRO A CA 1
ATOM 2971 C C . PRO A 1 368 ? 15.194 21.386 24.696 1.00 77.12 368 PRO A C 1
ATOM 2973 O O . PRO A 1 368 ? 15.161 20.167 24.786 1.00 77.12 368 PRO A O 1
ATOM 2976 N N . ALA A 1 369 ? 15.339 22.157 25.782 1.00 82.81 369 ALA A N 1
ATOM 2977 C CA . ALA A 1 369 ? 15.526 21.635 27.142 1.00 82.81 369 ALA A CA 1
ATOM 2978 C C . ALA A 1 369 ? 14.309 20.870 27.711 1.00 82.81 369 ALA A C 1
ATOM 2980 O O . ALA A 1 369 ? 14.430 20.168 28.716 1.00 82.81 369 ALA A O 1
ATOM 2981 N N . THR A 1 370 ? 13.129 21.020 27.103 1.00 89.06 370 THR A N 1
ATOM 2982 C CA . THR A 1 370 ? 11.888 20.318 27.486 1.00 89.06 370 THR A CA 1
ATOM 2983 C C . THR A 1 370 ? 11.598 19.095 26.621 1.00 89.06 370 THR A C 1
ATOM 2985 O O . THR A 1 370 ? 10.650 18.361 26.902 1.00 89.06 370 THR A O 1
ATOM 2988 N N . LEU A 1 371 ? 12.416 18.859 25.595 1.00 94.06 371 LEU A N 1
ATOM 2989 C CA . LEU A 1 371 ? 12.268 17.774 24.641 1.00 94.06 371 LEU A CA 1
ATOM 2990 C C . LEU A 1 371 ? 13.397 16.757 24.809 1.00 94.06 371 LEU A C 1
ATOM 2992 O O . LEU A 1 371 ? 14.528 17.088 25.149 1.00 94.06 371 LEU A O 1
ATOM 2996 N N . SER A 1 372 ? 13.089 15.490 24.564 1.00 95.44 372 SER A N 1
ATOM 2997 C CA . SER A 1 372 ? 14.084 14.420 24.491 1.00 95.44 372 SER A CA 1
ATOM 2998 C C . SER A 1 372 ? 13.943 13.699 23.161 1.00 95.44 372 SER A C 1
ATOM 3000 O O . SER A 1 372 ? 12.861 13.199 22.853 1.00 95.44 372 SER A O 1
ATOM 3002 N N . LEU A 1 373 ? 15.016 13.664 22.369 1.00 96.94 373 LEU A N 1
ATOM 3003 C CA . LEU A 1 373 ? 15.042 12.950 21.094 1.00 96.94 373 LEU A CA 1
ATOM 3004 C C . LEU A 1 373 ? 14.826 11.449 21.325 1.00 96.94 373 LEU A C 1
ATOM 3006 O O . LEU A 1 373 ? 15.438 10.845 22.210 1.00 96.94 373 LEU A O 1
ATOM 3010 N N . LEU A 1 374 ? 13.960 10.836 20.521 1.00 97.75 374 LEU A N 1
ATOM 3011 C CA . LEU A 1 374 ? 13.696 9.406 20.589 1.00 97.75 374 LEU A CA 1
ATOM 3012 C C . LEU A 1 374 ? 14.776 8.610 19.852 1.00 97.75 374 LEU A C 1
ATOM 3014 O O . LEU A 1 374 ? 14.829 8.580 18.622 1.00 97.75 374 LEU A O 1
ATOM 3018 N N . THR A 1 375 ? 15.592 7.884 20.611 1.00 96.12 375 THR A N 1
ATOM 3019 C CA . THR A 1 375 ? 16.673 7.035 20.080 1.00 96.12 375 THR A CA 1
ATOM 3020 C C . THR A 1 375 ? 16.284 5.564 19.929 1.00 96.12 375 THR A C 1
ATOM 3022 O O . THR A 1 375 ? 17.039 4.786 19.351 1.00 96.12 375 THR A O 1
ATOM 3025 N N . LYS A 1 376 ? 15.102 5.167 20.413 1.00 96.62 376 LYS A N 1
ATOM 3026 C CA . LYS A 1 376 ? 14.573 3.800 20.324 1.00 96.62 376 LYS A CA 1
ATOM 3027 C C . LYS A 1 376 ? 13.106 3.811 19.924 1.00 96.62 376 LYS A C 1
ATOM 3029 O O . LYS A 1 376 ? 12.421 4.820 20.101 1.00 96.62 376 LYS A O 1
ATOM 3034 N N . ASP A 1 377 ? 12.653 2.675 19.405 1.00 96.56 377 ASP A N 1
ATOM 3035 C CA . ASP A 1 377 ? 11.245 2.465 19.090 1.00 96.56 377 ASP A CA 1
ATOM 3036 C C . ASP A 1 377 ? 10.386 2.621 20.341 1.00 96.56 377 ASP A C 1
ATOM 3038 O O . ASP A 1 377 ? 10.734 2.188 21.441 1.00 96.56 377 ASP A O 1
ATOM 3042 N N . VAL A 1 378 ? 9.254 3.281 20.147 1.00 96.19 378 VAL A N 1
ATOM 3043 C CA . VAL A 1 378 ? 8.282 3.565 21.185 1.00 96.19 378 VAL A CA 1
ATOM 3044 C C . VAL A 1 378 ? 7.261 2.441 21.234 1.00 96.19 378 VAL A C 1
ATOM 3046 O O . VAL A 1 378 ? 6.729 2.013 20.209 1.00 96.19 378 VAL A O 1
ATOM 3049 N N . GLN A 1 379 ? 6.923 2.021 22.446 1.00 95.25 379 GLN A N 1
ATOM 3050 C CA . GLN A 1 379 ? 5.780 1.167 22.714 1.00 95.25 379 GLN A CA 1
ATOM 3051 C C . GLN A 1 379 ? 4.900 1.855 23.754 1.00 95.25 379 GLN A C 1
ATOM 3053 O O . GLN A 1 379 ? 5.393 2.331 24.775 1.00 95.25 379 GLN A O 1
ATOM 3058 N N . TYR A 1 380 ? 3.598 1.917 23.481 1.00 96.25 380 TYR A N 1
ATOM 3059 C CA . TYR A 1 380 ? 2.625 2.276 24.502 1.00 96.25 380 TYR A CA 1
ATOM 3060 C C . TYR A 1 380 ? 2.275 1.032 25.315 1.00 96.25 380 TYR A C 1
ATOM 3062 O O . TYR A 1 380 ? 1.810 0.037 24.755 1.00 96.25 380 TYR A O 1
ATOM 3070 N N . GLU A 1 381 ? 2.498 1.098 26.622 1.00 96.44 381 GLU A N 1
ATOM 3071 C CA . GLU A 1 381 ? 2.073 0.072 27.566 1.00 96.44 381 GLU A CA 1
ATOM 3072 C C . GLU A 1 381 ? 0.733 0.487 28.174 1.00 96.44 381 GLU A C 1
ATOM 3074 O O . GLU A 1 381 ? 0.632 1.541 28.805 1.00 96.44 381 GLU A O 1
ATOM 3079 N N . GLY A 1 382 ? -0.300 -0.330 27.957 1.00 96.12 382 GLY A N 1
ATOM 3080 C CA . GLY A 1 382 ? -1.631 -0.070 28.491 1.00 96.12 382 GLY A CA 1
ATOM 3081 C C . GLY A 1 382 ? -1.644 -0.074 30.016 1.00 96.12 382 GLY A C 1
ATOM 3082 O O . GLY A 1 382 ? -0.944 -0.856 30.663 1.00 96.12 382 GLY A O 1
ATOM 3083 N N . GLN A 1 383 ? -2.463 0.796 30.589 1.00 94.88 383 GLN A N 1
ATOM 3084 C CA . GLN A 1 383 ? -2.612 0.958 32.029 1.00 94.88 383 GLN A CA 1
ATOM 3085 C C . GLN A 1 383 ? -3.787 0.142 32.556 1.00 94.88 383 GLN A C 1
ATOM 3087 O O . GLN A 1 383 ? -4.810 -0.005 31.891 1.00 94.88 383 GLN A O 1
ATOM 3092 N N . ILE A 1 384 ? -3.674 -0.330 33.797 1.00 95.25 384 ILE A N 1
ATOM 3093 C CA . ILE A 1 384 ? -4.802 -0.903 34.534 1.00 95.25 384 ILE A CA 1
ATOM 3094 C C . ILE A 1 384 ? -5.213 0.087 35.618 1.00 95.25 384 ILE A C 1
ATOM 3096 O O . ILE A 1 384 ? -4.395 0.465 36.455 1.00 95.25 384 ILE A O 1
ATOM 3100 N N . LYS A 1 385 ? -6.477 0.507 35.602 1.00 93.31 385 LYS A N 1
ATOM 3101 C CA . LYS A 1 385 ? -7.064 1.398 36.613 1.00 93.31 385 LYS A CA 1
ATOM 3102 C C . LYS A 1 385 ? -8.137 0.667 37.410 1.00 93.31 385 LYS A C 1
ATOM 3104 O O . LYS A 1 385 ? -8.809 -0.200 36.870 1.00 93.31 385 LYS A O 1
ATOM 3109 N N . GLY A 1 386 ? -8.333 1.049 38.670 1.00 88.81 386 GLY A N 1
ATOM 3110 C CA . GLY A 1 386 ? -9.327 0.439 39.561 1.00 88.81 386 GLY A CA 1
ATOM 3111 C C . GLY A 1 386 ? -8.824 -0.788 40.323 1.00 88.81 386 GLY A C 1
ATOM 3112 O O . GLY A 1 386 ? -7.635 -1.094 40.315 1.00 88.81 386 GLY A O 1
ATOM 3113 N N . ASP A 1 387 ? -9.752 -1.466 40.995 1.00 84.12 387 ASP A N 1
ATOM 3114 C CA . ASP A 1 387 ? -9.508 -2.649 41.826 1.00 84.12 387 ASP A CA 1
ATOM 3115 C C . ASP A 1 387 ? -10.608 -3.697 41.580 1.00 84.12 387 ASP A C 1
ATOM 3117 O O . ASP A 1 387 ? -11.781 -3.357 41.386 1.00 84.12 387 ASP A O 1
ATOM 3121 N N . GLY A 1 388 ? -10.228 -4.974 41.574 1.00 85.00 388 GLY A N 1
ATOM 3122 C CA . GLY A 1 388 ? -11.120 -6.106 41.338 1.00 85.00 388 GLY A CA 1
ATOM 3123 C C . GLY A 1 388 ? -10.539 -7.193 40.430 1.00 85.00 388 GLY A C 1
ATOM 3124 O O . GLY A 1 388 ? -9.372 -7.160 40.046 1.00 85.00 388 GLY A O 1
ATOM 3125 N N . GLN A 1 389 ? -11.368 -8.193 40.118 1.00 83.44 389 GLN A N 1
ATOM 3126 C CA . GLN A 1 389 ? -10.969 -9.401 39.373 1.00 83.44 389 GLN A CA 1
ATOM 3127 C C . GLN A 1 389 ? -11.609 -9.510 37.979 1.00 83.44 389 GLN A C 1
ATOM 3129 O O . GLN A 1 389 ? -11.282 -10.423 37.219 1.00 83.44 389 GLN A O 1
ATOM 3134 N N . ALA A 1 390 ? -12.529 -8.606 37.633 1.00 88.06 390 ALA A N 1
ATOM 3135 C CA . ALA A 1 390 ? -13.038 -8.457 36.276 1.00 88.06 390 ALA A CA 1
ATOM 3136 C C . ALA A 1 390 ? -12.304 -7.300 35.593 1.00 88.06 390 ALA A C 1
ATOM 3138 O O . ALA A 1 390 ? -12.042 -6.281 36.223 1.00 88.06 390 ALA A O 1
ATOM 3139 N N . TYR A 1 391 ? -11.976 -7.451 34.311 1.00 94.62 391 TYR A N 1
ATOM 3140 C CA . TYR A 1 391 ? -11.294 -6.408 33.545 1.00 94.62 391 TYR A CA 1
ATOM 3141 C C . TYR A 1 391 ? -12.153 -6.007 32.360 1.00 94.62 391 TYR A C 1
ATOM 3143 O O . TYR A 1 391 ? -12.696 -6.867 31.666 1.00 94.62 391 TYR A O 1
ATOM 3151 N N . VAL A 1 392 ? -12.269 -4.709 32.112 1.00 95.19 392 VAL A N 1
ATOM 3152 C CA . VAL A 1 392 ? -13.097 -4.172 31.037 1.00 95.19 392 VAL A CA 1
ATOM 3153 C C . VAL A 1 392 ? -12.289 -3.211 30.178 1.00 95.19 392 VAL A C 1
ATOM 3155 O O . VAL A 1 392 ? -11.584 -2.349 30.693 1.00 95.19 392 VAL A O 1
ATOM 3158 N N . LEU A 1 393 ? -12.401 -3.356 28.862 1.00 95.88 393 LEU A N 1
ATOM 3159 C CA . LEU A 1 393 ? -11.831 -2.450 27.871 1.00 95.88 393 LEU A CA 1
ATOM 3160 C C . LEU A 1 393 ? -12.945 -1.576 27.292 1.00 95.88 393 LEU A C 1
ATOM 3162 O O . LEU A 1 393 ? -13.887 -2.090 26.685 1.00 95.88 393 LEU A O 1
ATOM 3166 N N . SER A 1 394 ? -12.805 -0.257 27.433 1.00 94.75 394 SER A N 1
ATOM 3167 C CA . SER A 1 394 ? -13.625 0.718 26.706 1.00 94.75 394 SER A CA 1
ATOM 3168 C C . SER A 1 394 ? -13.210 0.708 25.236 1.00 94.75 394 SER A C 1
ATOM 3170 O O . SER A 1 394 ? -12.172 1.267 24.881 1.00 94.75 394 SER A O 1
ATOM 3172 N N . TYR A 1 395 ? -13.983 0.016 24.400 1.00 95.88 395 TYR A N 1
ATOM 3173 C CA . TYR A 1 395 ? -13.591 -0.242 23.018 1.00 95.88 395 TYR A CA 1
ATOM 3174 C C . TYR A 1 395 ? -13.833 0.974 22.122 1.00 95.88 395 TYR A C 1
ATOM 3176 O O . TYR A 1 395 ? -14.945 1.497 22.049 1.00 95.88 395 TYR A O 1
ATOM 3184 N N . LYS A 1 396 ? -12.779 1.402 21.423 1.00 95.50 396 LYS A N 1
ATOM 3185 C CA . LYS A 1 396 ? -12.777 2.579 20.537 1.00 95.50 396 LYS A CA 1
ATOM 3186 C C . LYS A 1 396 ? -12.238 2.244 19.147 1.00 95.50 396 LYS A C 1
ATOM 3188 O O . LYS A 1 396 ? -11.438 2.996 18.610 1.00 95.50 396 LYS A O 1
ATOM 3193 N N . ALA A 1 397 ? -12.589 1.067 18.625 1.00 96.31 397 ALA A N 1
ATOM 3194 C CA . ALA A 1 397 ? -12.055 0.553 17.363 1.00 96.31 397 ALA A CA 1
ATOM 3195 C C . ALA A 1 397 ? -10.520 0.380 17.362 1.00 96.31 397 ALA A C 1
ATOM 3197 O O . ALA A 1 397 ? -9.882 0.407 16.319 1.00 96.31 397 ALA A O 1
ATOM 3198 N N . GLN A 1 398 ? -9.910 0.163 18.532 1.00 97.31 398 GLN A N 1
ATOM 3199 C CA . GLN A 1 398 ? -8.457 0.007 18.645 1.00 97.31 398 GLN A CA 1
ATOM 3200 C C . GLN A 1 398 ? -7.971 -1.226 17.869 1.00 97.31 398 GLN A C 1
ATOM 3202 O O . GLN A 1 398 ? -8.543 -2.318 17.982 1.00 97.31 398 GLN A O 1
ATOM 3207 N N . ASN A 1 399 ? -6.884 -1.072 17.113 1.00 96.38 399 ASN A N 1
ATOM 3208 C CA . ASN A 1 399 ? -6.460 -2.052 16.108 1.00 96.38 399 ASN A CA 1
ATOM 3209 C C . ASN A 1 399 ? -5.993 -3.381 16.737 1.00 96.38 399 ASN A C 1
ATOM 3211 O O . ASN A 1 399 ? -6.219 -4.466 16.203 1.00 96.38 399 ASN A O 1
ATOM 3215 N N . ARG A 1 400 ? -5.408 -3.314 17.938 1.00 97.31 400 ARG A N 1
ATOM 3216 C CA . ARG A 1 400 ? -4.772 -4.459 18.614 1.00 97.31 400 ARG A CA 1
ATOM 3217 C C . ARG A 1 400 ? -5.709 -5.323 19.464 1.00 97.31 400 ARG A C 1
ATOM 3219 O O . ARG A 1 400 ? -5.250 -6.256 20.120 1.00 97.31 400 ARG A O 1
ATOM 3226 N N . VAL A 1 401 ? -7.015 -5.066 19.432 1.00 98.06 401 VAL A N 1
ATOM 3227 C CA . VAL A 1 401 ? -7.996 -5.788 20.256 1.00 98.06 401 VAL A CA 1
ATOM 3228 C C . VAL A 1 401 ? -8.204 -7.231 19.807 1.00 98.06 401 VAL A C 1
ATOM 3230 O O . VAL A 1 401 ? -8.123 -8.142 20.629 1.00 98.06 401 VAL A O 1
ATOM 3233 N N . LEU A 1 402 ? -8.420 -7.473 18.513 1.00 98.19 402 LEU A N 1
ATOM 3234 C CA . LEU A 1 402 ? -8.532 -8.841 18.002 1.00 98.19 402 LEU A CA 1
ATOM 3235 C C . LEU A 1 402 ? -7.232 -9.651 18.193 1.00 98.19 402 LEU A C 1
ATOM 3237 O O . LEU A 1 402 ? -7.321 -10.776 18.695 1.00 98.19 402 LEU A O 1
ATOM 3241 N N . PRO A 1 403 ? -6.034 -9.100 17.904 1.00 98.00 403 PRO A N 1
ATOM 3242 C CA . PRO A 1 403 ? -4.765 -9.721 18.290 1.00 98.00 403 PRO A CA 1
ATOM 3243 C C . PRO A 1 403 ? -4.693 -10.115 19.772 1.00 98.00 403 PRO A C 1
ATOM 3245 O O . PRO A 1 403 ? -4.306 -11.239 20.099 1.00 98.00 403 PRO A O 1
ATOM 3248 N N . ALA A 1 404 ? -5.121 -9.225 20.675 1.00 98.12 404 ALA A N 1
ATOM 3249 C CA . ALA A 1 404 ? -5.133 -9.495 22.111 1.00 98.12 404 ALA A CA 1
ATOM 3250 C C . ALA A 1 404 ? -6.064 -10.658 22.486 1.00 98.12 404 ALA A C 1
ATOM 3252 O O . ALA A 1 404 ? -5.720 -11.465 23.350 1.00 98.12 404 ALA A O 1
ATOM 3253 N N . LEU A 1 405 ? -7.215 -10.786 21.818 1.00 97.88 405 LEU A N 1
ATOM 3254 C CA . LEU A 1 405 ? -8.161 -11.884 22.037 1.00 97.88 405 LEU A CA 1
ATOM 3255 C C . LEU A 1 405 ? -7.585 -13.244 21.604 1.00 97.88 405 LEU A C 1
ATOM 3257 O O . LEU A 1 405 ? -7.716 -14.226 22.340 1.00 97.88 405 LEU A O 1
ATOM 3261 N N . TYR A 1 406 ? -6.910 -13.311 20.450 1.00 97.31 406 TYR A N 1
ATOM 3262 C CA . TYR A 1 406 ? -6.220 -14.533 20.010 1.00 97.31 406 TYR A CA 1
ATOM 3263 C C . TYR A 1 406 ? -5.075 -14.911 20.946 1.00 97.31 406 TYR A C 1
ATOM 3265 O O . TYR A 1 406 ? -4.961 -16.073 21.346 1.00 97.31 406 TYR A O 1
ATOM 3273 N N . TRP A 1 407 ? -4.267 -13.927 21.344 1.00 96.94 407 TRP A N 1
ATOM 3274 C CA . TRP A 1 407 ? -3.203 -14.138 22.317 1.00 96.94 407 TRP A CA 1
ATOM 3275 C C . TRP A 1 407 ? -3.751 -14.663 23.648 1.00 96.94 407 TRP A C 1
ATOM 3277 O O . TRP A 1 407 ? -3.259 -15.673 24.152 1.00 96.94 407 TRP A O 1
ATOM 3287 N N . LEU A 1 408 ? -4.820 -14.059 24.176 1.00 95.75 408 LEU A N 1
ATOM 3288 C CA . LEU A 1 408 ? -5.444 -14.487 25.426 1.00 95.75 408 LEU A CA 1
ATOM 3289 C C . LEU A 1 408 ? -5.879 -15.958 25.372 1.00 95.75 408 LEU A C 1
ATOM 3291 O O . LEU A 1 408 ? -5.573 -16.722 26.288 1.00 95.75 408 LEU A O 1
ATOM 3295 N N . ARG A 1 409 ? -6.531 -16.378 24.279 1.00 94.38 409 ARG A N 1
ATOM 3296 C CA . ARG A 1 409 ? -6.958 -17.773 24.081 1.00 94.38 409 ARG A CA 1
ATOM 3297 C C . ARG A 1 409 ? -5.777 -18.750 24.061 1.00 94.38 409 ARG A C 1
ATOM 3299 O O . ARG A 1 409 ? -5.930 -19.890 24.502 1.00 94.38 409 ARG A O 1
ATOM 3306 N N . SER A 1 410 ? -4.621 -18.317 23.552 1.00 94.06 410 SER A N 1
ATOM 3307 C CA . SER A 1 410 ? -3.395 -19.127 23.520 1.00 94.06 410 SER A CA 1
ATOM 3308 C C . SER A 1 410 ? -2.746 -19.291 24.900 1.00 94.06 410 SER A C 1
ATOM 3310 O O . SER A 1 410 ? -2.203 -20.353 25.192 1.00 94.06 410 SER A O 1
ATOM 3312 N N . GLU A 1 411 ? -2.852 -18.284 25.771 1.00 94.44 411 GLU A N 1
ATOM 3313 C CA . GLU A 1 411 ? -2.204 -18.282 27.091 1.00 94.44 411 GLU A CA 1
ATOM 3314 C C . GLU A 1 411 ? -3.095 -18.890 28.177 1.00 94.44 411 GLU A C 1
ATOM 3316 O O . GLU A 1 411 ? -2.598 -19.490 29.129 1.00 94.44 411 GLU A O 1
ATOM 3321 N N . ASN A 1 412 ? -4.418 -18.738 28.061 1.00 93.69 412 ASN A N 1
ATOM 3322 C CA . ASN A 1 412 ? -5.368 -19.229 29.050 1.00 93.69 412 ASN A CA 1
ATOM 3323 C C . ASN A 1 412 ? -6.674 -19.695 28.396 1.00 93.69 412 ASN A C 1
ATOM 3325 O O . ASN A 1 412 ? -7.561 -18.901 28.092 1.00 93.69 412 ASN A O 1
ATOM 3329 N N . LYS A 1 413 ? -6.837 -21.016 28.272 1.00 92.00 413 LYS A N 1
ATOM 3330 C CA . LYS A 1 413 ? -8.047 -21.635 27.705 1.00 92.00 413 LYS A CA 1
ATOM 3331 C C . LYS A 1 413 ? -9.315 -21.410 28.541 1.00 92.00 413 LYS A C 1
ATOM 3333 O O . LYS A 1 413 ? -10.407 -21.636 28.031 1.00 92.00 413 LYS A O 1
ATOM 3338 N N . GLN A 1 414 ? -9.183 -21.024 29.813 1.00 92.62 414 GLN A N 1
ATOM 3339 C CA . GLN A 1 414 ? -10.316 -20.740 30.697 1.00 92.62 414 GLN A CA 1
ATOM 3340 C C . GLN A 1 414 ? -10.723 -19.264 30.691 1.00 92.62 414 GLN A C 1
ATOM 3342 O O . GLN A 1 414 ? -11.829 -18.954 31.137 1.00 92.62 414 GLN A O 1
ATOM 3347 N N . ALA A 1 415 ? -9.855 -18.364 30.219 1.00 93.50 415 ALA A N 1
ATOM 3348 C CA . ALA A 1 415 ? -10.191 -16.956 30.087 1.00 93.50 415 ALA A CA 1
ATOM 3349 C C . ALA A 1 415 ? -11.213 -16.766 28.963 1.00 93.50 415 ALA A C 1
ATOM 3351 O O . ALA A 1 415 ? -11.115 -17.369 27.895 1.00 93.50 415 ALA A O 1
ATOM 3352 N N . THR A 1 416 ? -12.201 -15.913 29.208 1.00 93.38 416 THR A N 1
ATOM 3353 C CA . THR A 1 416 ? -13.279 -15.639 28.250 1.00 93.38 416 THR A CA 1
ATOM 3354 C C . THR A 1 416 ? -13.454 -14.143 28.073 1.00 93.38 416 THR A C 1
ATOM 3356 O O . THR A 1 416 ? -13.286 -13.390 29.034 1.00 93.38 416 THR A O 1
ATOM 3359 N N . ALA A 1 417 ? -13.866 -13.727 26.880 1.00 96.12 417 ALA A N 1
ATOM 3360 C CA . ALA A 1 417 ? -14.258 -12.357 26.586 1.00 96.12 417 ALA A CA 1
ATOM 3361 C C . ALA A 1 417 ? -15.732 -12.305 26.163 1.00 96.12 417 ALA A C 1
ATOM 3363 O O . ALA A 1 417 ? -16.241 -13.243 25.546 1.00 96.12 41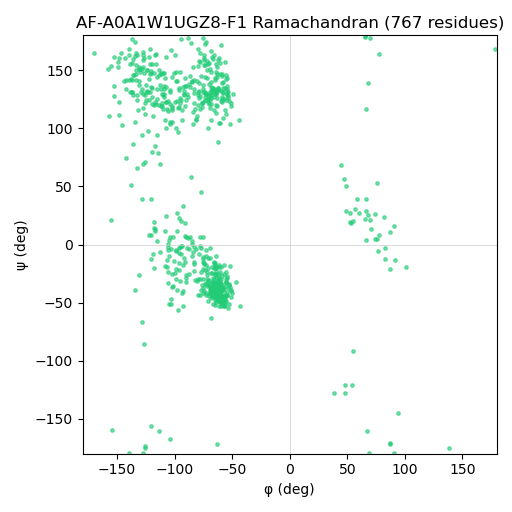7 ALA A O 1
ATOM 3364 N N . ALA A 1 418 ? -16.409 -11.214 26.499 1.00 96.62 418 ALA A N 1
ATOM 3365 C CA . ALA A 1 418 ? -17.753 -10.900 26.027 1.00 96.62 418 ALA A CA 1
ATOM 3366 C C . ALA A 1 418 ? -17.814 -9.441 25.575 1.00 96.62 418 ALA A C 1
ATOM 3368 O O . ALA A 1 418 ? -17.091 -8.603 26.112 1.00 96.62 418 ALA A O 1
ATOM 3369 N N . VAL A 1 419 ? -18.675 -9.145 24.610 1.00 97.19 419 VAL A N 1
ATOM 3370 C CA . VAL A 1 419 ? -18.893 -7.798 24.074 1.00 97.19 419 VAL A CA 1
ATOM 3371 C C . VAL A 1 419 ? -20.203 -7.258 24.628 1.00 97.19 419 VAL A C 1
ATOM 3373 O O . VAL A 1 419 ? -21.217 -7.949 24.590 1.00 97.19 419 VAL A O 1
ATOM 3376 N N . LEU A 1 420 ? -20.193 -6.031 25.144 1.00 95.38 420 LEU A N 1
ATOM 3377 C CA . LEU A 1 420 ? -21.405 -5.359 25.610 1.00 95.38 420 LEU A CA 1
ATOM 3378 C C . LEU A 1 420 ? -22.268 -4.922 24.420 1.00 95.38 420 LEU A C 1
ATOM 3380 O O . LEU A 1 420 ? -21.786 -4.234 23.525 1.00 95.38 420 LEU A O 1
ATOM 3384 N N . GLU A 1 421 ? -23.557 -5.254 24.443 1.00 93.56 421 GLU A N 1
ATOM 3385 C CA . GLU A 1 421 ? -24.501 -4.902 23.369 1.00 93.56 421 GLU A CA 1
ATOM 3386 C C . GLU A 1 421 ? -25.061 -3.478 23.520 1.00 93.56 421 GLU A C 1
ATOM 3388 O O . GLU A 1 421 ? -25.618 -2.918 22.580 1.00 93.56 421 GLU A O 1
ATOM 3393 N N . ALA A 1 422 ? -24.908 -2.868 24.700 1.00 91.25 422 ALA A N 1
ATOM 3394 C CA . ALA A 1 422 ? -25.444 -1.549 25.008 1.00 91.25 422 ALA A CA 1
ATOM 3395 C C . ALA A 1 422 ? -24.503 -0.725 25.894 1.00 91.25 422 ALA A C 1
ATOM 3397 O O . ALA A 1 422 ? -23.631 -1.244 26.601 1.00 91.25 422 ALA A O 1
ATOM 3398 N N . LYS A 1 423 ? -24.729 0.592 25.881 1.00 91.00 423 LYS A N 1
ATOM 3399 C CA . LYS A 1 423 ? -24.048 1.540 26.763 1.00 91.00 423 LYS A CA 1
ATOM 3400 C C . LYS A 1 423 ? -24.288 1.155 28.228 1.00 91.00 423 LYS A C 1
ATOM 3402 O O . LYS A 1 423 ? -25.425 0.916 28.622 1.00 91.00 423 LYS A O 1
ATOM 3407 N N . THR A 1 424 ? -23.225 1.103 29.025 1.00 89.75 424 THR A N 1
ATOM 3408 C CA . THR A 1 424 ? -23.269 0.589 30.403 1.00 89.75 424 THR A CA 1
ATOM 3409 C C . THR A 1 424 ? -22.483 1.481 31.350 1.00 89.75 424 THR A C 1
ATOM 3411 O O . THR A 1 424 ? -21.320 1.777 31.087 1.00 89.75 424 THR A O 1
ATOM 3414 N N . VAL A 1 425 ? -23.094 1.893 32.460 1.00 86.50 425 VAL A N 1
ATOM 3415 C CA . VAL A 1 425 ? -22.396 2.611 33.537 1.00 86.50 425 VAL A CA 1
ATOM 3416 C C . VAL A 1 425 ? -21.629 1.600 34.384 1.00 86.50 425 VAL A C 1
ATOM 3418 O O . VAL A 1 425 ? -22.179 0.567 34.765 1.00 86.50 425 VAL A O 1
ATOM 3421 N N . LEU A 1 426 ? -20.357 1.875 34.653 1.00 81.12 426 LEU A N 1
ATOM 3422 C CA . LEU A 1 426 ? -19.526 1.014 35.486 1.00 81.12 426 LEU A CA 1
ATOM 3423 C C . LEU A 1 426 ? -19.818 1.255 36.969 1.00 81.12 426 LEU A C 1
ATOM 3425 O O . LEU A 1 426 ? -19.614 2.362 37.470 1.00 81.12 426 LEU A O 1
ATOM 3429 N N . GLU A 1 427 ? -20.256 0.210 37.677 1.00 74.88 427 GLU A N 1
ATOM 3430 C CA . GLU A 1 427 ? -20.539 0.271 39.116 1.00 74.88 427 GLU A CA 1
ATOM 3431 C C . GLU A 1 427 ? -19.340 0.812 39.909 1.00 74.88 427 GLU A C 1
ATOM 3433 O O . GLU A 1 427 ? -18.205 0.361 39.746 1.00 74.88 427 GLU A O 1
ATOM 3438 N N . GLY A 1 428 ? -19.597 1.782 40.791 1.00 69.31 428 GLY A N 1
ATOM 3439 C CA . GLY A 1 428 ? -18.563 2.404 41.623 1.00 69.31 428 GLY A CA 1
ATOM 3440 C C . GLY A 1 428 ? -17.683 3.433 40.904 1.00 69.31 428 GLY A C 1
ATOM 3441 O O . GLY A 1 428 ? -16.719 3.910 41.498 1.00 69.31 428 GLY A O 1
ATOM 3442 N N . THR A 1 429 ? -18.008 3.803 39.660 1.00 72.88 429 THR A N 1
ATOM 3443 C CA . THR A 1 429 ? -17.333 4.870 38.905 1.00 72.88 429 THR A CA 1
ATOM 3444 C C . THR A 1 429 ? -18.356 5.799 38.238 1.00 72.88 429 THR A C 1
ATOM 3446 O O . THR A 1 429 ? -19.523 5.442 38.096 1.00 72.88 429 THR A O 1
ATOM 3449 N N . ASN A 1 430 ? -17.913 6.973 37.778 1.00 74.88 430 ASN A N 1
ATOM 3450 C CA . ASN A 1 430 ? -18.713 7.837 36.896 1.00 74.88 430 ASN A CA 1
ATOM 3451 C C . ASN A 1 430 ? -18.485 7.521 35.404 1.00 74.88 430 ASN A C 1
ATOM 3453 O O . ASN A 1 430 ? -18.975 8.244 34.534 1.00 74.88 430 ASN A O 1
ATOM 3457 N N . ASP A 1 431 ? -17.735 6.460 35.096 1.00 82.00 431 ASP A N 1
ATOM 3458 C CA . ASP A 1 431 ? -17.376 6.115 33.729 1.00 82.00 431 ASP A CA 1
ATOM 3459 C C . ASP A 1 431 ? -18.497 5.330 33.052 1.00 82.00 431 ASP A C 1
ATOM 3461 O O . ASP A 1 431 ? -19.158 4.467 33.636 1.00 82.00 431 ASP A O 1
ATOM 3465 N N . THR A 1 432 ? -18.708 5.628 31.771 1.00 88.38 432 THR A N 1
ATOM 3466 C CA . THR A 1 432 ? -19.683 4.917 30.948 1.00 88.38 432 THR A CA 1
ATOM 3467 C C . THR A 1 432 ? -19.007 4.243 29.766 1.00 88.38 432 THR A C 1
ATOM 3469 O O . THR A 1 432 ? -18.311 4.880 28.978 1.00 88.38 432 THR A O 1
ATOM 3472 N N . LEU A 1 433 ? -19.255 2.948 29.623 1.00 90.25 433 LEU A N 1
ATOM 3473 C CA . LEU A 1 433 ? -18.782 2.124 28.523 1.00 90.25 433 LEU A CA 1
ATOM 3474 C C . LEU A 1 433 ? -19.750 2.206 27.350 1.00 90.25 433 LEU A C 1
ATOM 3476 O O . LEU A 1 433 ? -20.963 2.112 27.533 1.00 90.25 433 LEU A O 1
ATOM 3480 N N . ALA A 1 434 ? -19.213 2.356 26.143 1.00 92.06 434 ALA A N 1
ATOM 3481 C CA . ALA A 1 434 ? -19.990 2.258 24.915 1.00 92.06 434 ALA A CA 1
ATOM 3482 C C . ALA A 1 434 ? -20.339 0.793 24.597 1.00 92.06 434 ALA A C 1
ATOM 3484 O O . ALA A 1 434 ? -19.642 -0.127 25.040 1.00 92.06 434 ALA A O 1
ATOM 3485 N N . ALA A 1 435 ? -21.383 0.586 23.787 1.00 93.38 435 ALA A N 1
ATOM 3486 C CA . ALA A 1 435 ? -21.608 -0.701 23.131 1.00 93.38 435 ALA A CA 1
ATOM 3487 C C . ALA A 1 435 ? -20.352 -1.106 22.336 1.00 93.38 435 ALA A C 1
ATOM 3489 O O . ALA A 1 435 ? -19.642 -0.251 21.805 1.00 93.38 435 ALA A O 1
ATOM 3490 N N . GLY A 1 436 ? -20.043 -2.399 22.320 1.00 95.50 436 GLY A N 1
ATOM 3491 C CA . GLY A 1 436 ? -18.793 -2.928 21.781 1.00 95.50 436 GLY A CA 1
ATOM 3492 C C . GLY A 1 436 ? -17.653 -3.063 22.788 1.00 95.50 436 GLY A C 1
ATOM 3493 O O . GLY A 1 436 ? -16.670 -3.738 22.494 1.00 95.50 436 GLY A O 1
ATOM 3494 N N . SER A 1 437 ? -17.766 -2.464 23.979 1.00 96.62 437 SER A N 1
ATOM 3495 C CA . SER A 1 437 ? -16.759 -2.625 25.039 1.00 96.62 437 SER A CA 1
ATOM 3496 C C . SER A 1 437 ? -16.619 -4.091 25.453 1.00 96.62 437 SER A C 1
ATOM 3498 O O . SER A 1 437 ? -17.598 -4.839 25.449 1.00 96.62 437 SER A O 1
ATOM 3500 N N . ILE A 1 438 ? -15.405 -4.501 25.821 1.00 97.12 438 ILE A N 1
ATOM 3501 C CA . ILE A 1 438 ? -15.069 -5.914 26.032 1.00 97.12 438 ILE A CA 1
ATOM 3502 C C . ILE A 1 438 ? -14.872 -6.197 27.511 1.00 97.12 438 ILE A C 1
ATOM 3504 O O . ILE A 1 438 ? -14.061 -5.554 28.170 1.00 97.12 438 ILE A O 1
ATOM 3508 N N . VAL A 1 439 ? -15.577 -7.204 28.016 1.00 95.88 439 VAL A N 1
ATOM 3509 C CA . VAL A 1 439 ? -15.455 -7.711 29.381 1.00 95.88 439 VAL A CA 1
ATOM 3510 C C . VAL A 1 439 ? -14.634 -8.994 29.368 1.00 95.88 439 VAL A C 1
ATOM 3512 O O . VAL A 1 439 ? -15.068 -10.014 28.830 1.00 95.88 439 VAL A O 1
ATOM 3515 N N . PHE A 1 440 ? -13.469 -8.962 30.005 1.00 95.19 440 PHE A N 1
ATOM 3516 C CA . PHE A 1 440 ? -12.620 -10.123 30.235 1.00 95.19 440 PHE A CA 1
ATOM 3517 C C . PHE A 1 440 ? -12.957 -10.768 31.580 1.00 95.19 440 PHE A C 1
ATOM 3519 O O . PHE A 1 440 ? -13.051 -10.103 32.615 1.00 95.19 440 PHE A O 1
ATOM 3526 N N . ARG A 1 441 ? -13.115 -12.093 31.576 1.00 91.19 441 ARG A N 1
ATOM 3527 C CA . ARG A 1 441 ? -13.379 -12.908 32.769 1.00 91.19 441 ARG A CA 1
ATOM 3528 C C . ARG A 1 441 ? -12.326 -13.994 32.908 1.00 91.19 441 ARG A C 1
ATOM 3530 O O . ARG A 1 441 ? -11.820 -14.498 31.904 1.00 91.19 441 ARG A O 1
ATOM 3537 N N . LYS A 1 442 ? -12.052 -14.384 34.159 1.00 90.69 442 LYS A N 1
ATOM 3538 C CA . LYS A 1 442 ? -11.046 -15.405 34.514 1.00 90.69 442 LYS A CA 1
ATOM 3539 C C . LYS A 1 442 ? -9.641 -15.062 33.993 1.00 90.69 442 LYS A C 1
ATOM 3541 O O . LYS A 1 442 ? -8.851 -15.948 33.676 1.00 90.69 442 LYS A O 1
ATOM 3546 N N . LEU A 1 443 ? -9.352 -13.766 33.900 1.00 91.94 443 LEU A N 1
ATOM 3547 C CA . LEU A 1 443 ? -8.035 -13.232 33.588 1.00 91.94 443 LEU A CA 1
ATOM 3548 C C . LEU A 1 443 ? -7.288 -13.034 34.909 1.00 91.94 443 LEU A C 1
ATOM 3550 O O . LEU A 1 443 ? -7.806 -12.368 35.803 1.00 91.94 443 LEU A O 1
ATOM 3554 N N . THR A 1 444 ? -6.104 -13.626 35.066 1.00 92.50 444 THR A N 1
ATOM 3555 C CA . THR A 1 444 ? -5.307 -13.391 36.280 1.00 92.50 444 THR A CA 1
ATOM 3556 C C . THR A 1 444 ? -4.669 -11.998 36.234 1.00 92.50 444 THR A C 1
ATOM 3558 O O . THR A 1 444 ? -4.405 -11.497 35.137 1.00 92.50 444 THR A O 1
ATOM 3561 N N . PRO A 1 445 ? -4.349 -11.367 37.380 1.00 93.25 445 PRO A N 1
ATOM 3562 C CA . PRO A 1 445 ? -3.709 -10.051 37.371 1.00 93.25 445 PRO A CA 1
ATOM 3563 C C . PRO A 1 445 ? -2.416 -9.984 36.535 1.00 93.25 445 PRO A C 1
ATOM 3565 O O . PRO A 1 445 ? -2.295 -9.066 35.725 1.00 93.25 445 PRO A O 1
ATOM 3568 N N . PRO A 1 446 ? -1.492 -10.971 36.590 1.00 94.62 446 PRO A N 1
ATOM 3569 C CA . PRO A 1 446 ? -0.323 -10.977 35.706 1.00 94.62 446 PRO A CA 1
ATOM 3570 C C . PRO A 1 446 ? -0.677 -11.060 34.214 1.00 94.62 446 PRO A C 1
ATOM 3572 O O . PRO A 1 446 ? -0.021 -10.429 33.385 1.00 94.62 446 PRO A O 1
ATOM 3575 N N . GLN A 1 447 ? -1.720 -11.819 33.854 1.00 95.25 447 GLN A N 1
ATOM 3576 C CA . GLN A 1 447 ? -2.191 -11.906 32.470 1.00 95.25 447 GLN A CA 1
ATOM 3577 C C . GLN A 1 447 ? -2.812 -10.589 32.005 1.00 95.25 447 GLN A C 1
ATOM 3579 O O . GLN A 1 447 ? -2.560 -10.184 30.874 1.00 95.25 447 GLN A O 1
ATOM 3584 N N . ALA A 1 448 ? -3.573 -9.907 32.866 1.00 95.75 448 ALA A N 1
ATOM 3585 C CA . ALA A 1 448 ? -4.134 -8.592 32.573 1.00 95.75 448 ALA A CA 1
ATOM 3586 C C . ALA A 1 448 ? -3.032 -7.561 32.321 1.00 95.75 448 ALA A C 1
ATOM 3588 O O . ALA A 1 448 ? -3.068 -6.875 31.301 1.00 95.75 448 ALA A O 1
ATOM 3589 N N . THR A 1 449 ? -2.010 -7.510 33.183 1.00 96.31 449 THR A N 1
ATOM 3590 C CA . THR A 1 449 ? -0.860 -6.610 33.005 1.00 96.31 449 THR A CA 1
ATOM 3591 C C . THR A 1 449 ? -0.120 -6.906 31.702 1.00 96.31 449 THR A C 1
ATOM 3593 O O . THR A 1 449 ? 0.175 -5.989 30.939 1.00 96.31 449 THR A O 1
ATOM 3596 N N . LYS A 1 450 ? 0.130 -8.186 31.392 1.00 97.06 450 LYS A N 1
ATOM 3597 C CA . LYS A 1 450 ? 0.790 -8.592 30.141 1.00 97.06 450 LYS A CA 1
ATOM 3598 C C . LYS A 1 450 ? -0.059 -8.256 28.907 1.00 97.06 450 LYS A C 1
ATOM 3600 O O . LYS A 1 450 ? 0.502 -7.809 27.911 1.00 97.06 450 LYS A O 1
ATOM 3605 N N . LEU A 1 451 ? -1.384 -8.429 28.971 1.00 97.38 451 LEU A N 1
ATOM 3606 C CA . LEU A 1 451 ? -2.316 -8.049 27.902 1.00 97.38 451 LEU A CA 1
ATOM 3607 C C . LEU A 1 451 ? -2.257 -6.541 27.649 1.00 97.38 451 LEU A C 1
ATOM 3609 O O . LEU A 1 451 ? -2.025 -6.116 26.516 1.00 97.38 451 LEU A O 1
ATOM 3613 N N . ALA A 1 452 ? -2.427 -5.749 28.708 1.00 97.69 452 ALA A N 1
ATOM 3614 C CA . ALA A 1 452 ? -2.442 -4.295 28.639 1.00 97.69 452 ALA A CA 1
ATOM 3615 C C . ALA A 1 452 ? -1.117 -3.750 28.081 1.00 97.69 452 ALA A C 1
ATOM 3617 O O . ALA A 1 452 ? -1.117 -3.010 27.097 1.00 97.69 452 ALA A O 1
ATOM 3618 N N . ALA A 1 453 ? 0.020 -4.198 28.624 1.00 97.62 453 ALA A N 1
ATOM 3619 C CA . ALA A 1 453 ? 1.346 -3.742 28.209 1.00 97.62 453 ALA A CA 1
ATOM 3620 C C . ALA A 1 453 ? 1.719 -4.172 26.778 1.00 97.62 453 ALA A C 1
ATOM 3622 O O . ALA A 1 453 ? 2.214 -3.364 25.991 1.00 97.62 453 ALA A O 1
ATOM 3623 N N . ARG A 1 454 ? 1.462 -5.435 26.401 1.00 96.31 454 ARG A N 1
ATOM 3624 C CA . ARG A 1 454 ? 1.841 -5.971 25.080 1.00 96.31 454 ARG A CA 1
ATOM 3625 C C . ARG A 1 454 ? 1.040 -5.342 23.945 1.00 96.31 454 ARG A C 1
ATOM 3627 O O . ARG A 1 454 ? 1.596 -5.059 22.885 1.00 96.31 454 ARG A O 1
ATOM 3634 N N . PHE A 1 455 ? -0.263 -5.161 24.145 1.00 97.50 455 PHE A N 1
ATOM 3635 C CA . PHE A 1 455 ? -1.163 -4.680 23.095 1.00 97.50 455 PHE A CA 1
ATOM 3636 C C . PHE A 1 455 ? -1.458 -3.183 23.190 1.00 97.50 455 PHE A C 1
ATOM 3638 O O . PHE A 1 455 ? -2.075 -2.649 22.275 1.00 97.50 455 PHE A O 1
ATOM 3645 N N . GLY A 1 456 ? -0.981 -2.499 24.234 1.00 97.06 456 GLY A N 1
ATOM 3646 C CA . GLY A 1 456 ? -1.232 -1.074 24.444 1.00 97.06 456 GLY A CA 1
ATOM 3647 C C . GLY A 1 456 ? -2.707 -0.778 24.716 1.00 97.06 456 GLY A C 1
ATOM 3648 O O . GLY A 1 456 ? -3.248 0.190 24.190 1.00 97.06 456 GLY A O 1
ATOM 3649 N N . LEU A 1 457 ? -3.372 -1.651 25.479 1.00 97.75 457 LEU A N 1
ATOM 3650 C CA . LEU A 1 457 ? -4.803 -1.570 25.768 1.00 97.75 457 LEU A CA 1
ATOM 3651 C C . LEU A 1 457 ? -5.021 -1.199 27.232 1.00 97.75 457 LEU A C 1
ATOM 3653 O O . LEU A 1 457 ? -4.675 -1.973 28.122 1.00 97.75 457 LEU A O 1
ATOM 3657 N N . ASP A 1 458 ? -5.624 -0.040 27.475 1.00 96.31 458 ASP A N 1
ATOM 3658 C CA . ASP A 1 458 ? -6.006 0.369 28.825 1.00 96.31 458 ASP A CA 1
ATOM 3659 C C . ASP A 1 458 ? -7.197 -0.456 29.320 1.00 96.31 458 ASP A C 1
ATOM 3661 O O . ASP A 1 458 ? -8.225 -0.557 28.645 1.00 96.31 458 ASP A O 1
ATOM 3665 N N . LEU A 1 459 ? -7.076 -1.021 30.519 1.00 95.75 459 LEU A N 1
ATOM 3666 C CA . LEU A 1 459 ? -8.113 -1.821 31.159 1.00 95.75 459 LEU A CA 1
ATOM 3667 C C . LEU A 1 459 ? -8.614 -1.139 32.433 1.00 95.75 459 LEU A C 1
ATOM 3669 O O . LEU A 1 459 ? -7.850 -0.567 33.209 1.00 95.75 459 LEU A O 1
ATOM 3673 N N . GLN A 1 460 ? -9.905 -1.284 32.691 1.00 93.94 460 GLN A N 1
ATOM 3674 C CA . GLN A 1 460 ? -10.522 -0.956 33.966 1.00 93.94 460 GLN A CA 1
ATOM 3675 C C . GLN A 1 460 ? -10.767 -2.249 34.747 1.00 93.94 460 GLN A C 1
ATOM 3677 O O . GLN A 1 460 ? -11.525 -3.109 34.302 1.00 93.94 460 GLN A O 1
ATOM 3682 N N . ALA A 1 461 ? -10.130 -2.395 35.905 1.00 92.94 461 ALA A N 1
ATOM 3683 C CA . ALA A 1 461 ? -10.421 -3.439 36.874 1.00 92.94 461 ALA A CA 1
ATOM 3684 C C . ALA A 1 461 ? -11.679 -3.072 37.675 1.00 92.94 461 ALA A C 1
ATOM 3686 O O . ALA A 1 461 ? -11.824 -1.941 38.153 1.00 92.94 461 ALA A O 1
ATOM 3687 N N . THR A 1 462 ? -12.593 -4.032 37.803 1.00 88.94 462 THR A N 1
ATOM 3688 C CA . THR A 1 462 ? -13.865 -3.889 38.512 1.00 88.94 462 THR A CA 1
ATOM 3689 C C . THR A 1 462 ? -14.105 -5.080 39.437 1.00 88.94 462 THR A C 1
ATOM 3691 O O . THR A 1 462 ? -13.715 -6.221 39.156 1.00 88.94 462 THR A O 1
ATOM 3694 N N . LYS A 1 463 ? -14.757 -4.825 40.578 1.00 86.38 463 LYS A N 1
ATOM 3695 C CA . LYS A 1 463 ? -15.119 -5.868 41.555 1.00 86.38 463 LYS A CA 1
ATOM 3696 C C . LYS A 1 463 ? -16.166 -6.824 40.986 1.00 86.38 463 LYS A C 1
ATOM 3698 O O . LYS A 1 463 ? -16.039 -8.037 41.121 1.00 86.38 463 LYS A O 1
ATOM 3703 N N . THR A 1 464 ? -17.170 -6.261 40.322 1.00 83.25 464 THR A N 1
ATOM 3704 C CA . THR A 1 464 ? -18.261 -6.958 39.643 1.00 83.25 464 THR A CA 1
ATOM 3705 C C . THR A 1 464 ? -18.137 -6.745 38.137 1.00 83.25 464 THR A C 1
ATOM 3707 O O . THR A 1 464 ? -17.819 -5.652 37.661 1.00 83.25 464 THR A O 1
ATOM 3710 N N . ALA A 1 465 ? -18.340 -7.809 37.358 1.00 81.88 465 ALA A N 1
ATOM 3711 C CA . ALA A 1 465 ? -18.421 -7.683 35.907 1.00 81.88 465 ALA A CA 1
ATOM 3712 C C . ALA A 1 465 ? -19.749 -7.001 35.530 1.00 81.88 465 ALA A C 1
ATOM 3714 O O . ALA A 1 465 ? -20.764 -7.318 36.154 1.00 81.88 465 ALA A O 1
ATOM 3715 N N . PRO A 1 466 ? -19.784 -6.138 34.499 1.00 84.50 466 PRO A N 1
ATOM 3716 C CA . PRO A 1 466 ? -21.025 -5.502 34.071 1.00 84.50 466 PRO A CA 1
ATOM 3717 C C . PRO A 1 466 ? -22.128 -6.530 33.767 1.00 84.50 466 PRO A C 1
ATOM 3719 O O . PRO A 1 466 ? -21.883 -7.519 33.065 1.00 84.50 466 PRO A O 1
ATOM 3722 N N . ALA A 1 467 ? -23.329 -6.294 34.306 1.00 81.19 467 ALA A N 1
ATOM 3723 C CA . ALA A 1 467 ? -24.487 -7.185 34.178 1.00 81.19 467 ALA A CA 1
ATOM 3724 C C . ALA A 1 467 ? -25.365 -6.897 32.943 1.00 81.19 467 ALA A C 1
ATOM 3726 O O . ALA A 1 467 ? -26.336 -7.611 32.698 1.00 81.19 467 ALA A O 1
ATOM 3727 N N . THR A 1 468 ? -25.040 -5.863 32.161 1.00 88.12 468 THR A N 1
ATOM 3728 C CA . THR A 1 468 ? -25.762 -5.509 30.930 1.00 88.12 468 THR A CA 1
ATOM 3729 C C . THR A 1 468 ? -25.717 -6.636 29.900 1.00 88.12 468 THR A C 1
ATOM 3731 O O . THR A 1 468 ? -24.806 -7.469 29.888 1.00 88.12 468 THR A O 1
ATOM 3734 N N . ARG A 1 469 ? -26.705 -6.628 28.999 1.00 92.19 469 ARG A N 1
ATOM 3735 C CA . ARG A 1 469 ? -26.780 -7.521 27.845 1.00 92.19 469 ARG A CA 1
ATOM 3736 C C . ARG A 1 469 ? -25.454 -7.535 27.069 1.00 92.19 469 ARG A C 1
ATOM 3738 O O . ARG A 1 469 ? -24.883 -6.485 26.764 1.00 92.19 469 ARG A O 1
ATOM 3745 N N . GLN A 1 470 ? -24.964 -8.740 26.809 1.00 94.56 470 GLN A N 1
ATOM 3746 C CA . GLN A 1 470 ? -23.661 -9.012 26.218 1.00 94.56 470 GLN A CA 1
ATOM 3747 C C . GLN A 1 470 ? -23.688 -10.376 25.527 1.00 94.56 470 GLN A C 1
ATOM 3749 O O . GLN A 1 470 ? -24.379 -11.290 25.988 1.00 94.56 470 GLN A O 1
ATOM 3754 N N . HIS A 1 471 ? -22.833 -10.552 24.526 1.00 95.88 471 HIS A N 1
ATOM 3755 C CA . HIS A 1 471 ? -22.625 -11.831 23.850 1.00 95.88 471 HIS A CA 1
ATOM 3756 C C . HIS A 1 471 ? -21.168 -12.299 23.968 1.00 95.88 471 HIS A C 1
ATOM 3758 O O . HIS A 1 471 ? -20.252 -11.477 24.079 1.00 95.88 471 HIS A O 1
ATOM 3764 N N . PRO A 1 472 ? -20.914 -13.621 23.984 1.00 96.44 472 PRO A N 1
ATOM 3765 C CA . PRO A 1 472 ? -19.558 -14.151 24.068 1.00 96.44 472 PRO A CA 1
ATOM 3766 C C . PRO A 1 472 ? -18.761 -13.873 22.787 1.00 96.44 472 PRO A C 1
ATOM 3768 O O . PRO A 1 472 ? -19.303 -13.879 21.682 1.00 96.44 472 PRO A O 1
ATOM 3771 N N . VAL A 1 473 ? -17.448 -13.688 22.938 1.00 97.12 473 VAL A N 1
ATOM 3772 C CA . VAL A 1 473 ? -16.511 -13.659 21.809 1.00 97.12 473 VAL A CA 1
ATOM 3773 C C . VAL A 1 473 ? -16.126 -15.088 21.443 1.00 97.12 473 VAL A C 1
ATOM 3775 O O . VAL A 1 473 ? -15.429 -15.773 22.196 1.00 97.12 473 VAL A O 1
ATOM 3778 N N . GLU A 1 474 ? -16.526 -15.521 20.253 1.00 95.56 474 GLU A N 1
ATOM 3779 C CA . GLU A 1 474 ? -16.135 -16.805 19.673 1.00 95.56 474 GLU A CA 1
ATOM 3780 C C . GLU A 1 474 ? -15.156 -16.552 18.527 1.00 95.56 474 GLU A C 1
ATOM 3782 O O . GLU A 1 474 ? -15.558 -16.081 17.474 1.00 95.56 474 GLU A O 1
ATOM 3787 N N . LEU A 1 475 ? -13.865 -16.844 18.695 1.00 96.44 475 LEU A N 1
ATOM 3788 C CA . LEU A 1 475 ? -12.891 -16.564 17.631 1.00 96.44 475 LEU A CA 1
ATOM 3789 C C . LEU A 1 475 ? -13.057 -17.545 16.445 1.00 96.44 475 LEU A C 1
ATOM 3791 O O . LEU A 1 475 ? -12.988 -18.761 16.681 1.00 96.44 475 LEU A O 1
ATOM 3795 N N . PRO A 1 476 ? -13.254 -17.048 15.204 1.00 97.75 476 PRO A N 1
ATOM 3796 C CA . PRO A 1 476 ? -13.601 -17.865 14.042 1.00 97.75 476 PRO A CA 1
ATOM 3797 C C . PRO A 1 476 ? -12.408 -18.614 13.444 1.00 97.75 476 PRO A C 1
ATOM 3799 O O . PRO A 1 476 ? -11.263 -18.176 13.527 1.00 97.75 476 PRO A O 1
ATOM 3802 N N . ARG A 1 477 ? -12.688 -19.709 12.730 1.00 98.44 477 ARG A N 1
ATOM 3803 C CA . ARG A 1 477 ? -11.754 -20.285 11.751 1.00 98.44 477 ARG A CA 1
ATOM 3804 C C . ARG A 1 477 ? -11.874 -19.500 10.449 1.00 98.44 477 ARG A C 1
ATOM 3806 O O . ARG A 1 477 ? -12.891 -19.614 9.758 1.00 98.44 477 ARG A O 1
ATOM 3813 N N . VAL A 1 478 ? -10.863 -18.693 10.143 1.00 98.75 478 VAL A N 1
ATOM 3814 C CA . VAL A 1 478 ? -10.865 -17.790 8.985 1.00 98.75 478 VAL A CA 1
ATOM 3815 C C . VAL A 1 478 ? -10.158 -18.431 7.798 1.00 98.75 478 VAL A C 1
ATOM 3817 O O . VAL A 1 478 ? -9.061 -18.971 7.948 1.00 98.75 478 VAL A O 1
ATOM 3820 N N . ALA A 1 479 ? -10.760 -18.328 6.615 1.00 98.81 479 ALA A N 1
ATOM 3821 C CA . ALA A 1 479 ? -10.073 -18.563 5.353 1.00 98.81 479 ALA A CA 1
ATOM 3822 C C . ALA A 1 479 ? -9.894 -17.263 4.560 1.00 98.81 479 ALA A C 1
ATOM 3824 O O . ALA A 1 479 ? -10.760 -16.392 4.618 1.00 98.81 479 ALA A O 1
ATOM 3825 N N . ILE A 1 480 ? -8.798 -17.155 3.808 1.00 98.75 480 ILE A N 1
ATOM 3826 C CA . ILE A 1 480 ? -8.549 -16.071 2.847 1.00 98.75 480 ILE A CA 1
ATOM 3827 C C . ILE A 1 480 ? -8.487 -16.695 1.455 1.00 98.75 480 ILE A C 1
ATOM 3829 O O . ILE A 1 480 ? -7.687 -17.601 1.224 1.00 98.75 480 ILE A O 1
ATOM 3833 N N . TYR A 1 481 ? -9.360 -16.250 0.553 1.00 98.12 481 TYR A N 1
ATOM 3834 C CA . TYR A 1 481 ? -9.395 -16.731 -0.825 1.00 98.12 481 TYR A CA 1
ATOM 3835 C C . TYR A 1 481 ? -8.368 -16.002 -1.690 1.00 98.12 481 TYR A C 1
ATOM 3837 O O . TYR A 1 481 ? -8.361 -14.773 -1.714 1.00 98.12 481 TYR A O 1
ATOM 3845 N N . HIS A 1 482 ? -7.567 -16.751 -2.446 1.00 96.50 482 HIS A N 1
ATOM 3846 C CA . HIS A 1 482 ? -6.714 -16.216 -3.507 1.00 96.50 482 HIS A CA 1
ATOM 3847 C C . HIS A 1 482 ? -7.066 -16.827 -4.866 1.00 96.50 482 HIS A C 1
ATOM 3849 O O . HIS A 1 482 ? -7.583 -17.942 -4.958 1.00 96.50 482 HIS A O 1
ATOM 3855 N N . THR A 1 483 ? -6.742 -16.091 -5.929 1.00 95.12 483 THR A N 1
ATOM 3856 C CA . THR A 1 483 ? -6.832 -16.575 -7.315 1.00 95.12 483 THR A CA 1
ATOM 3857 C C . THR A 1 483 ? -5.454 -16.997 -7.813 1.00 95.12 483 THR A C 1
ATOM 3859 O O . THR A 1 483 ? -4.433 -16.593 -7.252 1.00 95.12 483 THR A O 1
ATOM 3862 N N . TRP A 1 484 ? -5.398 -17.766 -8.901 1.00 94.88 484 TRP A N 1
ATOM 3863 C CA . TRP A 1 484 ? -4.129 -18.041 -9.584 1.00 94.88 484 TRP A CA 1
ATOM 3864 C C . TRP A 1 484 ? -3.732 -16.948 -10.581 1.00 94.88 484 TRP A C 1
ATOM 3866 O O . TRP A 1 484 ? -2.623 -16.981 -11.112 1.00 94.88 484 TRP A O 1
ATOM 3876 N N . THR A 1 485 ? -4.601 -15.966 -10.832 1.00 91.06 485 THR A N 1
ATOM 3877 C CA . THR A 1 485 ? -4.385 -14.871 -11.794 1.00 91.06 485 THR A CA 1
ATOM 3878 C C . THR A 1 485 ? -3.838 -13.598 -11.158 1.00 91.06 485 THR A C 1
ATOM 3880 O O . THR A 1 485 ? -3.078 -12.877 -11.802 1.00 91.06 485 THR A O 1
ATOM 3883 N N . ASP A 1 486 ? -4.195 -13.333 -9.904 1.00 88.88 486 ASP A N 1
ATOM 3884 C CA . ASP A 1 486 ? -3.790 -12.148 -9.154 1.00 88.88 486 ASP A CA 1
ATOM 3885 C C . ASP A 1 486 ? -3.678 -12.471 -7.659 1.00 88.88 486 ASP A C 1
ATOM 3887 O O . ASP A 1 486 ? -4.634 -12.935 -7.033 1.00 88.88 486 ASP A O 1
ATOM 3891 N N . THR A 1 487 ? -2.492 -12.233 -7.104 1.00 93.75 487 THR A N 1
ATOM 3892 C CA . THR A 1 487 ? -2.159 -12.488 -5.696 1.00 93.75 487 THR A CA 1
ATOM 3893 C C . THR A 1 487 ? -1.694 -11.218 -4.987 1.00 93.75 487 THR A C 1
ATOM 3895 O O . THR A 1 487 ? -1.180 -11.293 -3.874 1.00 93.75 487 THR A O 1
ATOM 3898 N N . GLN A 1 488 ? -1.803 -10.061 -5.645 1.00 94.12 488 GLN A N 1
ATOM 3899 C CA . GLN A 1 488 ? -1.245 -8.809 -5.157 1.00 94.12 488 GLN A CA 1
ATOM 3900 C C . GLN A 1 488 ? -1.983 -8.315 -3.903 1.00 94.12 488 GLN A C 1
ATOM 3902 O O . GLN A 1 488 ? -1.400 -8.260 -2.819 1.00 94.12 488 GLN A O 1
ATOM 3907 N N . ASP A 1 489 ? -3.275 -8.008 -4.044 1.00 94.56 489 ASP A N 1
ATOM 3908 C CA . ASP A 1 489 ? -4.098 -7.436 -2.969 1.00 94.56 489 ASP A CA 1
ATOM 3909 C C . ASP A 1 489 ? -4.401 -8.480 -1.877 1.00 94.56 489 ASP A C 1
ATOM 3911 O O . ASP A 1 489 ? -4.363 -8.197 -0.678 1.00 94.56 489 ASP A O 1
ATOM 3915 N N . GLU A 1 490 ? -4.593 -9.742 -2.274 1.00 95.69 490 GLU A N 1
ATOM 3916 C CA . GLU A 1 490 ? -4.691 -10.863 -1.333 1.00 95.69 490 GLU A CA 1
ATOM 3917 C C . GLU A 1 490 ? -3.429 -11.017 -0.473 1.00 95.69 490 GLU A C 1
ATOM 3919 O O . GLU A 1 490 ? -3.521 -11.289 0.730 1.00 95.69 490 GLU A O 1
ATOM 3924 N N . GLY A 1 491 ? -2.255 -10.773 -1.058 1.00 97.12 491 GLY A N 1
ATOM 3925 C CA . GLY A 1 491 ? -0.986 -10.771 -0.350 1.00 97.12 491 GLY A CA 1
ATOM 3926 C C . GLY A 1 491 ? -0.940 -9.750 0.782 1.00 97.12 491 GLY A C 1
ATOM 3927 O O . GLY A 1 491 ? -0.437 -10.068 1.863 1.00 97.12 491 GLY A O 1
ATOM 3928 N N . TRP A 1 492 ? -1.513 -8.560 0.579 1.00 97.62 492 TRP A N 1
ATOM 3929 C CA . TRP A 1 492 ? -1.635 -7.534 1.619 1.00 97.62 492 TRP A CA 1
ATOM 3930 C C . TRP A 1 492 ? -2.605 -7.930 2.732 1.00 97.62 492 TRP A C 1
ATOM 3932 O O . TRP A 1 492 ? -2.305 -7.710 3.910 1.00 97.62 492 TRP A O 1
ATOM 3942 N N . ALA A 1 493 ? -3.721 -8.582 2.395 1.00 97.88 493 ALA A N 1
ATOM 3943 C CA . ALA A 1 493 ? -4.637 -9.124 3.395 1.00 97.88 493 ALA A CA 1
ATOM 3944 C C . ALA A 1 493 ? -3.935 -10.178 4.270 1.00 97.88 493 ALA A C 1
ATOM 3946 O O . ALA A 1 493 ? -3.956 -10.078 5.500 1.00 97.88 493 ALA A O 1
ATOM 3947 N N . ARG A 1 494 ? -3.226 -11.138 3.658 1.00 97.88 494 ARG A N 1
ATOM 3948 C CA . ARG A 1 494 ? -2.424 -12.135 4.389 1.00 97.88 494 ARG A CA 1
ATOM 3949 C C . ARG A 1 494 ? -1.335 -11.506 5.241 1.00 97.88 494 ARG A C 1
ATOM 3951 O O . ARG A 1 494 ? -1.173 -11.898 6.396 1.00 97.88 494 ARG A O 1
ATOM 3958 N N . TYR A 1 495 ? -0.609 -10.534 4.693 1.00 98.19 495 TYR A N 1
ATOM 3959 C CA . TYR A 1 495 ? 0.419 -9.805 5.428 1.00 98.19 495 TYR A CA 1
ATOM 3960 C C . TYR A 1 495 ? -0.174 -9.152 6.679 1.00 98.19 495 TYR A C 1
ATOM 3962 O O . TYR A 1 495 ? 0.347 -9.343 7.776 1.00 98.19 495 TYR A O 1
ATOM 3970 N N . THR A 1 496 ? -1.307 -8.461 6.536 1.00 98.12 496 THR A N 1
ATOM 3971 C CA . THR A 1 496 ? -1.995 -7.779 7.640 1.00 98.12 496 THR A CA 1
ATOM 3972 C C . THR A 1 496 ? -2.443 -8.759 8.725 1.00 98.12 496 THR A C 1
ATOM 3974 O O . THR A 1 496 ? -2.199 -8.517 9.907 1.00 98.12 496 THR A O 1
ATOM 3977 N N . PHE A 1 497 ? -3.033 -9.897 8.345 1.00 98.38 497 PHE A N 1
ATOM 3978 C CA . PHE A 1 497 ? -3.421 -10.951 9.288 1.00 98.38 497 PHE A CA 1
ATOM 3979 C C . PHE A 1 497 ? -2.211 -11.543 10.020 1.00 98.38 497 PHE A C 1
ATOM 3981 O O . PHE A 1 497 ? -2.257 -11.722 11.237 1.00 98.38 497 PHE A O 1
ATOM 3988 N N . GLU A 1 498 ? -1.114 -11.804 9.305 1.00 97.75 498 GLU A N 1
ATOM 3989 C CA . GLU A 1 498 ? 0.102 -12.361 9.896 1.00 97.75 498 GLU A CA 1
ATOM 3990 C C . GLU A 1 498 ? 0.784 -11.374 10.853 1.00 97.75 498 GLU A C 1
ATOM 3992 O O . GLU A 1 498 ? 1.132 -11.762 11.968 1.00 97.75 498 GLU A O 1
ATOM 3997 N N . GLN A 1 499 ? 0.907 -10.091 10.483 1.00 96.94 499 GLN A N 1
ATOM 3998 C CA . GLN A 1 499 ? 1.453 -9.058 11.377 1.00 96.94 499 GLN A CA 1
ATOM 3999 C C . GLN A 1 499 ? 0.587 -8.859 12.630 1.00 96.94 499 GLN A C 1
ATOM 4001 O O . GLN A 1 499 ? 1.105 -8.573 13.709 1.00 96.94 499 GLN A O 1
ATOM 4006 N N . ALA A 1 500 ? -0.726 -9.052 12.503 1.00 96.31 500 ALA A N 1
ATOM 4007 C CA . ALA A 1 500 ? -1.673 -9.011 13.610 1.00 96.31 500 ALA A CA 1
ATOM 4008 C C . ALA A 1 500 ? -1.689 -10.308 14.452 1.00 96.31 500 ALA A C 1
ATOM 4010 O O . ALA A 1 500 ? -2.325 -10.346 15.506 1.00 96.31 500 ALA A O 1
ATOM 4011 N N . GLY A 1 501 ? -1.007 -11.377 14.023 1.00 96.69 501 GLY A N 1
ATOM 4012 C CA . GLY A 1 501 ? -1.024 -12.680 14.699 1.00 96.69 501 GLY A CA 1
ATOM 4013 C C . GLY A 1 501 ? -2.380 -13.392 14.630 1.00 96.69 501 GLY A C 1
ATOM 4014 O O . GLY A 1 501 ? -2.704 -14.191 15.511 1.00 96.69 501 GLY A O 1
ATOM 4015 N N . ILE A 1 502 ? -3.189 -13.090 13.613 1.00 97.62 502 ILE A N 1
ATOM 4016 C CA . ILE A 1 502 ? -4.515 -13.676 13.414 1.00 97.62 502 ILE A CA 1
ATOM 4017 C C . ILE A 1 502 ? -4.366 -14.928 12.542 1.00 97.62 502 ILE A C 1
ATOM 4019 O O . ILE A 1 502 ? -3.912 -14.825 11.401 1.00 97.62 502 ILE A O 1
ATOM 4023 N N . PRO A 1 503 ? -4.749 -16.117 13.039 1.00 97.69 503 PRO A N 1
ATOM 4024 C CA . PRO A 1 503 ? -4.646 -17.342 12.264 1.00 97.69 503 PRO A CA 1
ATOM 4025 C C . PRO A 1 503 ? -5.626 -17.325 11.087 1.00 97.69 503 PRO A C 1
ATOM 4027 O O . PRO A 1 503 ? -6.808 -17.010 11.245 1.00 97.69 503 PRO A O 1
ATOM 4030 N N . TYR A 1 504 ? -5.140 -17.727 9.917 1.00 98.31 504 TYR A N 1
ATOM 4031 C CA . TYR A 1 504 ? -5.942 -17.907 8.713 1.00 98.31 504 TYR A CA 1
ATOM 4032 C C . TYR A 1 504 ? -5.510 -19.166 7.960 1.00 98.31 504 TYR A C 1
ATOM 4034 O O . TYR A 1 504 ? -4.437 -19.723 8.190 1.00 98.31 504 TYR A O 1
ATOM 4042 N N . THR A 1 505 ? -6.364 -19.629 7.054 1.00 98.50 505 THR A N 1
ATOM 4043 C CA . THR A 1 505 ? -6.032 -20.647 6.052 1.00 98.50 505 THR A CA 1
ATOM 4044 C C . THR A 1 505 ? -6.193 -20.037 4.665 1.00 98.50 505 THR A C 1
ATOM 4046 O O . THR A 1 505 ? -7.291 -19.604 4.321 1.00 98.50 505 THR A O 1
ATOM 4049 N N . SER A 1 506 ? -5.128 -19.992 3.867 1.00 97.75 506 SER A N 1
ATOM 4050 C CA . SER A 1 506 ? -5.262 -19.673 2.442 1.00 97.75 506 SER A CA 1
ATOM 4051 C C . SER A 1 506 ? -6.039 -20.779 1.741 1.00 97.75 506 SER A C 1
ATOM 4053 O O . SER A 1 506 ? -5.788 -21.959 1.985 1.00 97.75 506 SER A O 1
ATOM 4055 N N . ILE A 1 507 ? -7.006 -20.393 0.916 1.00 98.12 507 ILE A N 1
ATOM 4056 C CA . ILE A 1 507 ? -7.798 -21.307 0.097 1.00 98.12 507 ILE A CA 1
ATOM 4057 C C . ILE A 1 507 ? -7.847 -20.808 -1.342 1.00 98.12 507 ILE A C 1
ATOM 4059 O O . ILE A 1 507 ? -7.810 -19.603 -1.592 1.00 98.12 507 ILE A O 1
ATOM 4063 N N . SER A 1 508 ? -8.009 -21.736 -2.278 1.00 97.50 508 SER A N 1
ATOM 4064 C CA . SER A 1 508 ? -8.088 -21.428 -3.706 1.00 97.50 508 SER A CA 1
ATOM 4065 C C . SER A 1 508 ? -9.350 -22.010 -4.342 1.00 97.50 508 SER A C 1
ATOM 4067 O O . SER A 1 508 ? -10.207 -22.612 -3.681 1.00 97.50 508 SER A O 1
ATOM 4069 N N . LYS A 1 509 ? -9.464 -21.871 -5.666 1.00 96.69 509 LYS A N 1
ATOM 4070 C CA . LYS A 1 509 ? -10.498 -22.522 -6.480 1.00 96.69 509 LYS A CA 1
ATOM 4071 C C . LYS A 1 509 ? -10.690 -24.015 -6.174 1.00 96.69 509 LYS A C 1
ATOM 4073 O O . LYS A 1 509 ? -11.807 -24.520 -6.294 1.00 96.69 509 LYS A O 1
ATOM 4078 N N . ASP A 1 510 ? -9.632 -24.726 -5.785 1.00 96.06 510 ASP A N 1
ATOM 4079 C CA . ASP A 1 510 ? -9.671 -26.174 -5.578 1.00 96.06 510 ASP A CA 1
ATOM 4080 C C . ASP A 1 510 ? -10.375 -26.519 -4.256 1.00 96.06 510 ASP A C 1
ATOM 4082 O O . ASP A 1 510 ? -11.160 -27.468 -4.195 1.00 96.06 510 ASP A O 1
ATOM 4086 N N . ASP A 1 511 ? -10.211 -25.687 -3.222 1.00 97.88 511 ASP A N 1
ATOM 4087 C CA . ASP A 1 511 ? -10.990 -25.779 -1.986 1.00 97.88 511 ASP A CA 1
ATOM 4088 C C . ASP A 1 511 ? -12.469 -25.478 -2.213 1.00 97.88 511 ASP A C 1
ATOM 4090 O O . ASP A 1 511 ? -13.328 -26.165 -1.650 1.00 97.88 511 ASP A O 1
ATOM 4094 N N . LEU A 1 512 ? -12.774 -24.481 -3.052 1.00 97.38 512 LEU A N 1
ATOM 4095 C CA . LEU A 1 512 ? -14.156 -24.165 -3.406 1.00 97.38 512 LEU A CA 1
ATOM 4096 C C . LEU A 1 512 ? -14.809 -25.336 -4.137 1.00 97.38 512 LEU A C 1
ATOM 4098 O O . LEU A 1 512 ? -15.906 -25.735 -3.764 1.00 97.38 512 LEU A O 1
ATOM 4102 N N . LYS A 1 513 ? -14.125 -25.954 -5.106 1.00 95.25 513 LYS A N 1
ATOM 4103 C CA . LYS A 1 513 ? -14.619 -27.152 -5.810 1.00 95.25 513 LYS A CA 1
ATOM 4104 C C . LYS A 1 513 ? -14.795 -28.350 -4.877 1.00 95.25 513 LYS A C 1
ATOM 4106 O O . LYS A 1 513 ? -15.780 -29.075 -4.998 1.00 95.25 513 LYS A O 1
ATOM 4111 N N . LYS A 1 514 ? -13.867 -28.552 -3.934 1.00 96.00 514 LYS A N 1
ATOM 4112 C CA . LYS A 1 514 ? -13.948 -29.620 -2.923 1.00 96.00 514 LYS A CA 1
ATOM 4113 C C . LYS A 1 514 ? -15.168 -29.459 -2.009 1.00 96.00 514 LYS A C 1
ATOM 4115 O O . LYS A 1 514 ? -15.724 -30.454 -1.544 1.00 96.00 514 LYS A O 1
ATOM 4120 N N . GLY A 1 515 ? -15.588 -28.221 -1.753 1.00 95.56 515 GLY A N 1
ATOM 4121 C CA . GLY A 1 515 ? -16.753 -27.911 -0.936 1.00 95.56 515 GLY A CA 1
ATOM 4122 C C . GLY A 1 515 ? -16.572 -28.275 0.540 1.00 95.56 515 GLY A C 1
ATOM 4123 O O . GLY A 1 515 ? -15.462 -28.382 1.068 1.00 95.56 515 GLY A O 1
ATOM 4124 N N . GLY A 1 516 ? -17.693 -28.411 1.256 1.00 96.69 516 GLY A N 1
ATOM 4125 C CA . GLY A 1 516 ? -17.673 -28.668 2.703 1.00 96.69 516 GLY A CA 1
ATOM 4126 C C . GLY A 1 516 ? -17.083 -27.509 3.517 1.00 96.69 516 GLY A C 1
ATOM 4127 O O . GLY A 1 516 ? -16.641 -27.712 4.649 1.00 96.69 516 GLY A O 1
ATOM 4128 N N . LEU A 1 517 ? -17.091 -26.299 2.948 1.00 98.31 517 LEU A N 1
ATOM 4129 C CA . LEU A 1 517 ? -16.426 -25.110 3.482 1.00 98.31 517 LEU A CA 1
ATOM 4130 C C . LEU A 1 517 ? -16.850 -24.808 4.924 1.00 98.31 517 LEU A C 1
ATOM 4132 O O . LEU A 1 517 ? -15.996 -24.603 5.780 1.00 98.31 517 LEU A O 1
ATOM 4136 N N . ARG A 1 518 ? -18.149 -24.899 5.241 1.00 97.19 518 ARG A N 1
ATOM 4137 C CA . ARG A 1 518 ? -18.667 -24.601 6.588 1.00 97.19 518 ARG A CA 1
ATOM 4138 C C . ARG A 1 518 ? -18.135 -25.553 7.663 1.00 97.19 518 ARG A C 1
ATOM 4140 O O . ARG A 1 518 ? -17.976 -25.159 8.814 1.00 97.19 518 ARG A O 1
ATOM 4147 N N . LYS A 1 519 ? -17.794 -26.796 7.309 1.00 97.56 519 LYS A N 1
ATOM 4148 C CA . LYS A 1 519 ? -17.183 -27.736 8.264 1.00 97.56 519 LYS A CA 1
ATOM 4149 C C . LYS A 1 519 ? -15.775 -27.301 8.671 1.00 97.56 519 LYS A C 1
ATOM 4151 O O . LYS A 1 519 ? -15.330 -27.666 9.754 1.00 97.56 519 LYS A O 1
ATOM 4156 N N . ARG A 1 520 ? -15.090 -26.522 7.829 1.00 98.06 520 ARG A N 1
ATOM 4157 C CA . ARG A 1 520 ? -13.694 -26.090 8.003 1.00 98.06 520 ARG A CA 1
ATOM 4158 C C . ARG A 1 520 ? -13.579 -24.651 8.496 1.00 98.06 520 ARG A C 1
ATOM 4160 O O . ARG A 1 520 ? -12.710 -24.368 9.311 1.00 98.06 520 ARG A O 1
ATOM 4167 N N . PHE A 1 521 ? -14.470 -23.782 8.037 1.00 98.62 521 PHE A N 1
ATOM 4168 C CA . PHE A 1 521 ? -14.376 -22.342 8.226 1.00 98.62 521 PHE A CA 1
ATOM 4169 C C . PHE A 1 521 ? -15.676 -21.772 8.770 1.00 98.62 521 PHE A C 1
ATOM 4171 O O . PHE A 1 521 ? -16.761 -22.307 8.530 1.00 98.62 521 PHE A O 1
ATOM 4178 N N . ASP A 1 522 ? -15.544 -20.684 9.512 1.00 98.50 522 ASP A N 1
ATOM 4179 C CA . ASP A 1 522 ? -16.645 -19.883 10.041 1.00 98.50 522 ASP A CA 1
ATOM 4180 C C . ASP A 1 522 ? -16.774 -18.567 9.262 1.00 98.50 522 ASP A C 1
ATOM 4182 O O . ASP A 1 522 ? -17.886 -18.096 9.016 1.00 98.50 522 ASP A O 1
ATOM 4186 N N . VAL A 1 523 ? -15.636 -18.033 8.803 1.00 98.81 523 VAL A N 1
ATOM 4187 C CA . VAL A 1 523 ? -15.534 -16.815 7.995 1.00 98.81 523 VAL A CA 1
ATOM 4188 C C . VAL A 1 523 ? -14.650 -17.080 6.776 1.00 98.81 523 VAL A C 1
ATOM 4190 O O . VAL A 1 523 ? -13.594 -17.699 6.913 1.00 98.81 523 VAL A O 1
ATOM 4193 N N . ILE A 1 524 ? -15.054 -16.593 5.601 1.00 98.88 524 ILE A N 1
ATOM 4194 C CA . ILE A 1 524 ? -14.200 -16.541 4.404 1.00 98.88 524 ILE A CA 1
ATOM 4195 C C . ILE A 1 524 ? -14.064 -15.079 3.979 1.00 98.88 524 ILE A C 1
ATOM 4197 O O . ILE A 1 524 ? -15.062 -14.418 3.697 1.00 98.88 524 ILE A O 1
ATOM 4201 N N . LEU A 1 525 ? -12.826 -14.594 3.941 1.00 98.88 525 LEU A N 1
ATOM 4202 C CA . LEU A 1 525 ? -12.452 -13.303 3.384 1.00 98.88 525 LEU A CA 1
ATOM 4203 C C . LEU A 1 525 ? -12.085 -13.478 1.909 1.00 98.88 525 LEU A C 1
ATOM 4205 O O . LEU A 1 525 ? -11.254 -14.319 1.570 1.00 98.88 525 LEU A O 1
ATOM 4209 N N . ILE A 1 526 ? -12.683 -12.661 1.051 1.00 98.44 526 ILE A N 1
ATOM 4210 C CA . ILE A 1 526 ? -12.370 -12.549 -0.371 1.00 98.44 526 ILE A CA 1
ATOM 4211 C C . ILE A 1 526 ? -11.813 -11.134 -0.581 1.00 98.44 526 ILE A C 1
ATOM 4213 O O . ILE A 1 526 ? -12.598 -10.184 -0.705 1.00 98.44 526 ILE A O 1
ATOM 4217 N N . PRO A 1 527 ? -10.475 -10.970 -0.551 1.00 97.56 527 PRO A N 1
ATOM 4218 C CA . PRO A 1 527 ? -9.814 -9.697 -0.826 1.00 97.56 527 PRO A CA 1
ATOM 4219 C C . PRO A 1 527 ? -10.130 -9.195 -2.230 1.00 97.56 527 PRO A C 1
ATOM 4221 O O . PRO A 1 527 ? -10.717 -9.925 -3.032 1.00 97.56 527 PRO A O 1
ATOM 4224 N N . ARG A 1 528 ? -9.730 -7.960 -2.538 1.00 95.06 528 ARG A N 1
ATOM 4225 C CA . ARG A 1 528 ? -9.865 -7.400 -3.882 1.00 95.06 528 ARG A CA 1
ATOM 4226 C C . ARG A 1 528 ? -9.206 -8.330 -4.912 1.00 95.06 528 ARG A C 1
ATOM 4228 O O . ARG A 1 528 ? -8.094 -8.810 -4.712 1.00 95.06 528 ARG A O 1
ATOM 4235 N N . THR A 1 529 ? -9.910 -8.589 -6.011 1.00 92.25 529 THR A N 1
ATOM 4236 C CA . THR A 1 529 ? -9.377 -9.309 -7.175 1.00 92.25 529 THR A CA 1
ATOM 4237 C C . THR A 1 529 ? -9.531 -8.462 -8.433 1.00 92.25 529 THR A C 1
ATOM 4239 O O . THR A 1 529 ? -10.487 -7.688 -8.561 1.00 92.25 529 THR A O 1
ATOM 4242 N N . ARG A 1 530 ? -8.626 -8.626 -9.401 1.00 88.06 530 ARG A N 1
ATOM 4243 C CA . ARG A 1 530 ? -8.786 -8.053 -10.746 1.00 88.06 530 ARG A CA 1
ATOM 4244 C C . ARG A 1 530 ? -9.886 -8.754 -11.548 1.00 88.06 530 ARG A C 1
ATOM 4246 O O . ARG A 1 530 ? -10.181 -9.926 -11.331 1.00 88.06 530 ARG A O 1
ATOM 4253 N N . GLY A 1 531 ? -10.438 -8.025 -12.515 1.00 91.00 531 GLY A N 1
ATOM 4254 C CA . GLY A 1 531 ? -11.378 -8.555 -13.501 1.00 91.00 531 GLY A CA 1
ATOM 4255 C C . GLY A 1 531 ? -12.844 -8.544 -13.065 1.00 91.00 531 GLY A C 1
ATOM 4256 O O . GLY A 1 531 ? -13.237 -7.927 -12.075 1.00 91.00 531 GLY A O 1
ATOM 4257 N N . SER A 1 532 ? -13.659 -9.203 -13.875 1.00 93.25 532 SER A N 1
ATOM 4258 C CA . SER A 1 532 ? -15.107 -9.348 -13.742 1.00 93.25 532 SER A CA 1
ATOM 4259 C C . SER A 1 532 ? -15.495 -10.640 -13.012 1.00 93.25 532 SER A C 1
ATOM 4261 O O . SER A 1 532 ? -14.658 -11.495 -12.721 1.00 93.25 532 SER A O 1
ATOM 4263 N N . ALA A 1 533 ? -16.796 -10.845 -12.781 1.00 93.94 533 ALA A N 1
ATOM 4264 C CA . ALA A 1 533 ? -17.293 -12.132 -12.292 1.00 93.94 533 ALA A CA 1
ATOM 4265 C C . ALA A 1 533 ? -16.984 -13.289 -13.258 1.00 93.94 533 ALA A C 1
ATOM 4267 O O . ALA A 1 533 ? -16.721 -14.402 -12.811 1.00 93.94 533 ALA A O 1
ATOM 4268 N N . SER A 1 534 ? -16.957 -13.032 -14.571 1.00 94.94 534 SER A N 1
ATOM 4269 C CA . SER A 1 534 ? -16.554 -14.040 -15.558 1.00 94.94 534 SER A CA 1
ATOM 4270 C C . SER A 1 534 ? -15.090 -14.444 -15.375 1.00 94.94 534 SER A C 1
ATOM 4272 O O . SER A 1 534 ? -14.778 -15.635 -15.384 1.00 94.94 534 SER A O 1
ATOM 4274 N N . ASP A 1 535 ? -14.204 -13.475 -15.145 1.00 93.88 535 ASP A N 1
ATOM 4275 C CA . ASP A 1 535 ? -12.782 -13.743 -14.904 1.00 93.88 535 ASP A CA 1
ATOM 4276 C C . ASP A 1 535 ? -12.588 -14.504 -13.590 1.00 93.88 535 ASP A C 1
ATOM 4278 O O . ASP A 1 535 ? -11.846 -15.479 -13.552 1.00 93.88 535 ASP A O 1
ATOM 4282 N N . PHE A 1 536 ? -13.329 -14.146 -12.536 1.00 94.88 536 PHE A N 1
ATOM 4283 C CA . PHE A 1 536 ? -13.313 -14.878 -11.268 1.00 94.88 536 PHE A CA 1
ATOM 4284 C C . PHE A 1 536 ? -13.780 -16.333 -11.423 1.00 94.88 536 PHE A C 1
ATOM 4286 O O . PHE A 1 536 ? -13.219 -17.231 -10.811 1.00 94.88 536 PHE A O 1
ATOM 4293 N N . ILE A 1 537 ? -14.807 -16.596 -12.237 1.00 95.31 537 ILE A N 1
ATOM 4294 C CA . ILE A 1 537 ? -15.345 -17.949 -12.462 1.00 95.31 537 ILE A CA 1
ATOM 4295 C C . ILE A 1 537 ? -14.358 -18.823 -13.237 1.00 95.31 537 ILE A C 1
ATOM 4297 O O . ILE A 1 537 ? -14.235 -20.019 -12.945 1.00 95.31 537 ILE A O 1
ATOM 4301 N N . ASN A 1 538 ? -13.694 -18.241 -14.237 1.00 94.56 538 ASN A N 1
ATOM 4302 C CA . ASN A 1 538 ? -12.903 -18.973 -15.221 1.00 94.56 538 ASN A CA 1
ATOM 4303 C C . ASN A 1 538 ? -11.395 -18.969 -14.935 1.00 94.56 538 ASN A C 1
ATOM 4305 O O . ASN A 1 538 ? -10.731 -19.923 -15.332 1.00 94.56 538 ASN A O 1
ATOM 4309 N N . GLU A 1 539 ? -10.881 -17.978 -14.206 1.00 94.31 539 GLU A N 1
ATOM 4310 C CA . GLU A 1 539 ? -9.459 -17.719 -13.932 1.00 94.31 539 GLU A CA 1
ATOM 4311 C C . GLU A 1 539 ? -8.552 -17.995 -15.151 1.00 94.31 539 GLU A C 1
ATOM 4313 O O . GLU A 1 539 ? -8.784 -17.472 -16.240 1.00 94.31 539 GLU A O 1
ATOM 4318 N N . VAL A 1 540 ? -7.496 -18.799 -14.981 1.00 94.25 540 VAL A N 1
ATOM 4319 C CA . VAL A 1 540 ? -6.560 -19.161 -16.050 1.00 94.25 540 VAL A CA 1
ATOM 4320 C C . VAL A 1 540 ? -7.263 -20.066 -17.068 1.00 94.25 540 VAL A C 1
ATOM 4322 O O . VAL A 1 540 ? -7.832 -21.093 -16.705 1.00 94.25 540 VAL A O 1
ATOM 4325 N N . ASP A 1 541 ? -7.200 -19.716 -18.352 1.00 93.12 541 ASP A N 1
ATOM 4326 C CA . ASP A 1 541 ? -7.920 -20.420 -19.420 1.00 93.12 541 ASP A CA 1
ATOM 4327 C C . ASP A 1 541 ? -7.542 -21.914 -19.509 1.00 93.12 541 ASP A C 1
ATOM 4329 O O . ASP A 1 541 ? -6.374 -22.280 -19.651 1.00 93.12 541 ASP A O 1
ATOM 4333 N N . LYS A 1 542 ? -8.554 -22.791 -19.482 1.00 93.50 542 LYS A N 1
ATOM 4334 C CA . LYS A 1 542 ? -8.389 -24.250 -19.595 1.00 93.50 542 LYS A CA 1
ATOM 4335 C C . LYS A 1 542 ? -7.823 -24.701 -20.940 1.00 93.50 542 LYS A C 1
ATOM 4337 O O . LYS A 1 542 ? -7.303 -25.812 -21.019 1.00 93.50 542 LYS A O 1
ATOM 4342 N N . LYS A 1 543 ? -7.894 -23.876 -21.993 1.00 93.06 543 LYS A N 1
ATOM 4343 C CA . LYS A 1 543 ? -7.299 -24.207 -23.301 1.00 93.06 543 LYS A CA 1
ATOM 4344 C C . LYS A 1 543 ? -5.783 -24.403 -23.229 1.00 93.06 543 LYS A C 1
ATOM 4346 O O . LYS A 1 543 ? -5.212 -25.016 -24.124 1.00 93.06 543 LYS A O 1
ATOM 4351 N N . LEU A 1 544 ? -5.141 -23.889 -22.177 1.00 90.75 544 LEU A N 1
ATOM 4352 C CA . LEU A 1 544 ? -3.710 -24.053 -21.930 1.00 90.75 544 LEU A CA 1
ATOM 4353 C C . LEU A 1 544 ? -3.339 -25.477 -21.476 1.00 90.75 544 LEU A C 1
ATOM 4355 O O . LEU A 1 544 ? -2.156 -25.808 -21.444 1.00 90.75 544 LEU A O 1
ATOM 4359 N N . GLY A 1 545 ? -4.328 -26.324 -21.160 1.00 92.50 545 GLY A N 1
ATOM 4360 C CA . GLY A 1 545 ? -4.107 -27.632 -20.544 1.00 92.50 545 GLY A CA 1
ATOM 4361 C C . GLY A 1 545 ? -3.606 -27.510 -19.098 1.00 92.50 545 GLY A C 1
ATOM 4362 O O . GLY A 1 545 ? -3.457 -26.399 -18.598 1.00 92.50 545 GLY A O 1
ATOM 4363 N N . PRO A 1 546 ? -3.350 -28.629 -18.396 1.00 95.25 546 PRO A N 1
ATOM 4364 C CA . PRO A 1 546 ? -2.913 -28.579 -17.008 1.00 95.25 546 PRO A CA 1
ATOM 4365 C C . PRO A 1 546 ? -1.631 -27.761 -16.818 1.00 95.25 546 PRO A C 1
ATOM 4367 O O . PRO A 1 546 ? -0.601 -28.052 -17.428 1.00 95.25 546 PRO A O 1
ATOM 4370 N N . MET A 1 547 ? -1.683 -26.768 -15.931 1.00 96.50 547 MET A N 1
ATOM 4371 C CA . MET A 1 547 ? -0.545 -25.904 -15.609 1.00 96.50 547 MET A CA 1
ATOM 4372 C C . MET A 1 547 ? -0.135 -26.070 -14.142 1.00 96.50 547 MET A C 1
ATOM 4374 O O . MET A 1 547 ? -0.570 -25.293 -13.290 1.00 96.50 547 MET A O 1
ATOM 4378 N N . PRO A 1 548 ? 0.690 -27.073 -13.805 1.00 97.38 548 PRO A N 1
ATOM 4379 C CA . PRO A 1 548 ? 1.140 -27.283 -12.435 1.00 97.38 548 PRO A CA 1
ATOM 4380 C C . PRO A 1 548 ? 1.987 -26.120 -11.896 1.00 97.38 548 PRO A C 1
ATOM 4382 O O . PRO A 1 548 ? 2.970 -25.692 -12.498 1.00 97.38 548 PRO A O 1
ATOM 4385 N N . TYR A 1 549 ? 1.670 -25.654 -10.694 1.00 97.56 549 TYR A N 1
ATOM 4386 C CA . TYR A 1 549 ? 2.532 -24.786 -9.893 1.00 97.56 549 TYR A CA 1
ATOM 4387 C C . TYR A 1 549 ? 2.998 -25.556 -8.666 1.00 97.56 549 TYR A C 1
ATOM 4389 O O . TYR A 1 549 ? 2.569 -25.331 -7.539 1.00 97.56 549 TYR A O 1
ATOM 4397 N N . THR A 1 550 ? 3.844 -26.546 -8.920 1.00 97.50 550 THR A N 1
ATOM 4398 C CA . THR A 1 550 ? 4.394 -27.446 -7.908 1.00 97.50 550 THR A CA 1
ATOM 4399 C C . THR A 1 550 ? 5.909 -27.383 -7.903 1.00 97.50 550 THR A C 1
ATOM 4401 O O . THR A 1 550 ? 6.530 -27.228 -8.964 1.00 97.50 550 THR A O 1
ATOM 4404 N N . LYS A 1 551 ? 6.480 -27.552 -6.708 1.00 97.75 551 LYS A N 1
ATOM 4405 C CA . LYS A 1 551 ? 7.910 -27.767 -6.521 1.00 97.75 551 LYS A CA 1
ATOM 4406 C C . LYS A 1 551 ? 8.303 -29.129 -7.084 1.00 97.75 551 LYS A C 1
ATOM 4408 O O . LYS A 1 551 ? 7.692 -30.141 -6.749 1.00 97.75 551 LYS A O 1
ATOM 4413 N N . THR A 1 552 ? 9.331 -29.143 -7.920 1.00 97.62 552 THR A N 1
ATOM 4414 C CA . THR A 1 552 ? 9.943 -30.353 -8.500 1.00 97.62 552 THR A CA 1
ATOM 4415 C C . THR A 1 552 ? 11.465 -30.215 -8.445 1.00 97.62 552 THR A C 1
ATOM 4417 O O . THR A 1 552 ? 11.959 -29.182 -7.989 1.00 97.62 552 THR A O 1
ATOM 4420 N N . ALA A 1 553 ? 12.214 -31.236 -8.869 1.00 97.75 553 ALA A N 1
ATOM 4421 C CA . ALA A 1 553 ? 13.670 -31.119 -8.969 1.00 97.75 553 ALA A CA 1
ATOM 4422 C C . ALA A 1 553 ? 14.071 -30.095 -10.048 1.00 97.75 553 ALA A C 1
ATOM 4424 O O . ALA A 1 553 ? 15.033 -29.355 -9.870 1.00 97.75 553 ALA A O 1
ATOM 4425 N N . GLU A 1 554 ? 13.294 -30.022 -11.129 1.00 97.56 554 GLU A N 1
ATOM 4426 C CA . GLU A 1 554 ? 13.503 -29.139 -12.275 1.00 97.56 554 GLU A CA 1
ATOM 4427 C C . GLU A 1 554 ? 13.012 -27.708 -12.024 1.00 97.56 554 GLU A C 1
ATOM 4429 O O . GLU A 1 554 ? 13.583 -26.768 -12.566 1.00 97.56 554 GLU A O 1
ATOM 4434 N N . PHE A 1 555 ? 11.965 -27.540 -11.208 1.00 97.75 555 PHE A N 1
ATOM 4435 C CA . PHE A 1 555 ? 11.368 -26.240 -10.869 1.00 97.75 555 PHE A CA 1
ATOM 4436 C C . PHE A 1 555 ? 11.309 -26.050 -9.343 1.00 97.75 555 PHE A C 1
ATOM 4438 O O . PHE A 1 555 ? 10.229 -26.173 -8.742 1.00 97.75 555 PHE A O 1
ATOM 4445 N N . PRO A 1 556 ? 12.459 -25.839 -8.680 1.00 97.50 556 PRO A N 1
ATOM 4446 C CA . PRO A 1 556 ? 12.556 -25.825 -7.224 1.00 97.50 556 PRO A CA 1
ATOM 4447 C C . PRO A 1 556 ? 11.947 -24.580 -6.561 1.00 97.50 556 PRO A C 1
ATOM 4449 O O . PRO A 1 556 ? 11.686 -24.628 -5.354 1.00 97.50 556 PRO A O 1
ATOM 4452 N N . SER A 1 557 ? 11.726 -23.489 -7.306 1.00 97.31 557 SER A N 1
ATOM 4453 C CA . SER A 1 557 ? 11.198 -22.221 -6.772 1.00 97.31 557 SER A CA 1
ATOM 4454 C C . SER A 1 557 ? 9.663 -22.110 -6.813 1.00 97.31 557 SER A C 1
ATOM 4456 O O . SER A 1 557 ? 9.080 -21.252 -6.146 1.00 97.31 557 SER A O 1
ATOM 4458 N N . HIS A 1 558 ? 8.990 -22.981 -7.572 1.00 97.62 558 HIS A N 1
ATOM 4459 C CA . HIS A 1 558 ? 7.528 -23.057 -7.651 1.00 97.62 558 HIS A CA 1
ATOM 4460 C C . HIS A 1 558 ? 6.903 -23.770 -6.437 1.00 97.62 558 HIS A C 1
ATOM 4462 O O . HIS A 1 558 ? 7.574 -24.495 -5.707 1.00 97.62 558 HIS A O 1
ATOM 4468 N N . GLY A 1 559 ? 5.587 -23.614 -6.250 1.00 95.88 559 GLY A N 1
ATOM 4469 C CA . GLY A 1 559 ? 4.833 -24.280 -5.179 1.00 95.88 559 GLY A CA 1
ATOM 4470 C C . GLY A 1 559 ? 4.916 -23.597 -3.809 1.00 95.88 559 GLY A C 1
ATOM 4471 O O . GLY A 1 559 ? 4.746 -24.258 -2.787 1.00 95.88 559 GLY A O 1
ATOM 4472 N N . TYR A 1 560 ? 5.211 -22.296 -3.781 1.00 95.25 560 TYR A N 1
ATOM 4473 C CA . TYR A 1 560 ? 5.184 -21.466 -2.578 1.00 95.25 560 TYR A CA 1
ATOM 4474 C C . TYR A 1 560 ? 4.678 -20.052 -2.921 1.00 95.25 560 TYR A C 1
ATOM 4476 O O . TYR A 1 560 ? 5.087 -19.516 -3.955 1.00 95.25 560 TYR A O 1
ATOM 4484 N N . PRO A 1 561 ? 3.845 -19.407 -2.076 1.00 95.25 561 PRO A N 1
ATOM 4485 C CA . PRO A 1 561 ? 3.317 -19.870 -0.787 1.00 95.25 561 PRO A CA 1
ATOM 4486 C C . PRO A 1 561 ? 2.207 -20.923 -0.890 1.00 95.25 561 PRO A C 1
ATOM 4488 O O . PRO A 1 561 ? 1.906 -21.554 0.119 1.00 95.25 561 PRO A O 1
ATOM 4491 N N . ASP A 1 562 ? 1.643 -21.137 -2.079 1.00 96.19 562 ASP A N 1
ATOM 4492 C CA . ASP A 1 562 ? 0.681 -22.208 -2.350 1.00 96.19 562 ASP A CA 1
ATOM 4493 C C . ASP A 1 562 ? 1.110 -23.047 -3.565 1.00 96.19 562 ASP A C 1
ATOM 4495 O O . ASP A 1 562 ? 1.964 -22.632 -4.357 1.00 96.19 562 ASP A O 1
ATOM 4499 N N . ALA A 1 563 ? 0.526 -24.236 -3.708 1.00 96.75 563 ALA A N 1
ATOM 4500 C CA . ALA A 1 563 ? 0.820 -25.172 -4.781 1.00 96.75 563 ALA A CA 1
ATOM 4501 C C . ALA A 1 563 ? -0.444 -25.850 -5.315 1.00 96.75 563 ALA A C 1
ATOM 4503 O O . ALA A 1 563 ? -1.318 -26.273 -4.564 1.00 96.75 563 ALA A O 1
ATOM 4504 N N . THR A 1 564 ? -0.494 -26.056 -6.629 1.00 97.12 564 THR A N 1
ATOM 4505 C CA . THR A 1 564 ? -1.563 -26.832 -7.271 1.00 97.12 564 THR A CA 1
ATOM 4506 C C . THR A 1 564 ? -0.999 -27.664 -8.419 1.00 97.12 564 THR A C 1
ATOM 4508 O O . THR A 1 564 ? -0.118 -27.185 -9.141 1.00 97.12 564 THR A O 1
ATOM 4511 N N . PRO A 1 565 ? -1.475 -28.906 -8.629 1.00 96.81 565 PRO A N 1
ATOM 4512 C CA . PRO A 1 565 ? -1.133 -29.669 -9.825 1.00 96.81 565 PRO A CA 1
ATOM 4513 C C . PRO A 1 565 ? -1.700 -29.040 -11.106 1.00 96.81 565 PRO A C 1
ATOM 4515 O O . PRO A 1 565 ? -1.253 -29.403 -12.190 1.00 96.81 565 PRO A O 1
ATOM 4518 N N . ASP A 1 566 ? -2.652 -28.106 -11.004 1.00 97.00 566 ASP A N 1
ATOM 4519 C CA . ASP A 1 566 ? -3.207 -27.407 -12.159 1.00 97.00 566 ASP A CA 1
ATOM 4520 C C . ASP A 1 566 ? -3.816 -26.050 -11.771 1.00 97.00 566 ASP A C 1
ATOM 4522 O O . ASP A 1 566 ? -4.866 -25.981 -11.131 1.00 97.00 566 ASP A O 1
ATOM 4526 N N . MET A 1 567 ? -3.183 -24.955 -12.194 1.00 96.50 567 MET A N 1
ATOM 4527 C CA . MET A 1 567 ? -3.709 -23.598 -12.016 1.00 96.50 567 MET A CA 1
ATOM 4528 C C . MET A 1 567 ? -4.872 -23.276 -12.959 1.00 96.50 567 MET A C 1
ATOM 4530 O O . MET A 1 567 ? -5.579 -22.297 -12.720 1.00 96.50 567 MET A O 1
ATOM 4534 N N . THR A 1 568 ? -5.082 -24.049 -14.027 1.00 95.81 568 THR A N 1
ATOM 4535 C CA . THR A 1 568 ? -6.119 -23.736 -15.012 1.00 95.81 568 THR A CA 1
ATOM 4536 C C . THR A 1 568 ? -7.527 -23.971 -14.484 1.00 95.81 568 THR A C 1
ATOM 4538 O O . THR A 1 568 ? -7.790 -24.822 -13.625 1.00 95.81 568 THR A O 1
ATOM 4541 N N . GLY A 1 569 ? -8.445 -23.170 -15.017 1.00 94.50 569 GLY A N 1
ATOM 4542 C CA . GLY A 1 569 ? -9.865 -23.159 -14.736 1.00 94.50 569 GLY A CA 1
ATOM 4543 C C . GLY A 1 569 ? -10.190 -22.739 -13.313 1.00 94.50 569 GLY A C 1
ATOM 4544 O O . GLY A 1 569 ? -9.933 -23.491 -12.383 1.00 94.50 569 GLY A O 1
ATOM 4545 N N . GLY A 1 570 ? -10.886 -21.626 -13.150 1.00 95.12 570 GLY A N 1
ATOM 4546 C CA . GLY A 1 570 ? -11.355 -21.093 -11.875 1.00 95.12 570 GLY A CA 1
ATOM 4547 C C . GLY A 1 570 ? -12.351 -21.989 -11.122 1.00 95.12 570 GLY A C 1
ATOM 4548 O O . GLY A 1 570 ? -12.578 -23.152 -11.490 1.00 95.12 570 GLY A O 1
ATOM 4549 N N . PRO A 1 571 ? -12.957 -21.484 -10.034 1.00 96.19 571 PRO A N 1
ATOM 4550 C CA . PRO A 1 571 ? -13.926 -22.220 -9.224 1.00 96.19 571 PRO A CA 1
ATOM 4551 C C . PRO A 1 571 ? -15.130 -22.730 -10.031 1.00 96.19 571 PRO A C 1
ATOM 4553 O O . PRO A 1 571 ? -15.730 -23.741 -9.654 1.00 96.19 571 PRO A O 1
ATOM 4556 N N . GLY A 1 572 ? -15.470 -22.085 -11.153 1.00 95.56 572 GLY A N 1
ATOM 4557 C CA . GLY A 1 572 ? -16.670 -22.395 -11.922 1.00 95.56 572 GLY A CA 1
ATOM 4558 C C . GLY A 1 572 ? -17.958 -22.084 -11.148 1.00 95.56 572 GLY A C 1
ATOM 4559 O O . GLY A 1 572 ? -17.938 -21.718 -9.971 1.00 95.56 572 GLY A O 1
ATOM 4560 N N . PHE A 1 573 ? -19.110 -22.311 -11.781 1.00 95.38 573 PHE A N 1
ATOM 4561 C CA . PHE A 1 573 ? -20.406 -22.178 -11.103 1.00 95.38 573 PHE A CA 1
ATOM 4562 C C . PHE A 1 573 ? -20.546 -23.122 -9.901 1.00 95.38 573 PHE A C 1
ATOM 4564 O O . PHE A 1 573 ? -21.148 -22.754 -8.899 1.00 95.38 573 PHE A O 1
ATOM 4571 N N . ALA A 1 574 ? -19.943 -24.314 -9.959 1.00 94.56 574 ALA A N 1
ATOM 4572 C CA . ALA A 1 574 ? -19.958 -25.256 -8.843 1.00 94.56 574 ALA A CA 1
ATOM 4573 C C . ALA A 1 574 ? -19.215 -24.715 -7.608 1.00 94.56 574 ALA A C 1
ATOM 4575 O O . ALA A 1 574 ? -19.707 -24.865 -6.493 1.00 94.56 574 ALA A O 1
ATOM 4576 N N . GLY A 1 575 ? -18.058 -24.065 -7.789 1.00 96.06 575 GLY A N 1
ATOM 4577 C CA . GLY A 1 575 ? -17.331 -23.434 -6.687 1.00 96.06 575 GLY A CA 1
ATOM 4578 C C . GLY A 1 575 ? -18.059 -22.207 -6.130 1.00 96.06 575 GLY A C 1
ATOM 4579 O O . GLY A 1 575 ? -18.116 -22.040 -4.911 1.00 96.06 575 GLY A O 1
ATOM 4580 N N . LEU A 1 576 ? -18.695 -21.402 -6.991 1.00 95.38 576 LEU A N 1
ATOM 4581 C CA . LEU A 1 576 ? -19.574 -20.311 -6.549 1.00 95.38 576 LEU A CA 1
ATOM 4582 C C . LEU A 1 576 ? -20.761 -20.822 -5.728 1.00 95.38 576 LEU A C 1
ATOM 4584 O O . LEU A 1 576 ? -21.072 -20.263 -4.679 1.00 95.38 576 LEU A O 1
ATOM 4588 N N . GLU A 1 577 ? -21.383 -21.921 -6.149 1.00 95.75 577 GLU A N 1
ATOM 4589 C CA . GLU A 1 577 ? -22.465 -22.544 -5.390 1.00 95.75 577 GLU A CA 1
ATOM 4590 C C . GLU A 1 577 ? -21.983 -23.020 -4.011 1.00 95.75 577 GLU A C 1
ATOM 4592 O O . GLU A 1 577 ? -22.717 -22.913 -3.031 1.00 95.75 577 GLU A O 1
ATOM 4597 N N . GLN A 1 578 ? -20.730 -23.472 -3.872 1.00 97.69 578 GLN A N 1
ATOM 4598 C CA . GLN A 1 578 ? -20.172 -23.792 -2.551 1.00 97.69 578 GLN A CA 1
ATOM 4599 C C . GLN A 1 578 ? -19.978 -22.549 -1.673 1.00 97.69 578 GLN A C 1
ATOM 4601 O O . GLN A 1 578 ? -20.235 -22.634 -0.470 1.00 97.69 578 GLN A O 1
ATOM 4606 N N . LEU A 1 579 ? -19.581 -21.401 -2.238 1.00 96.75 579 LEU A N 1
ATOM 4607 C CA . LEU A 1 579 ? -19.535 -20.128 -1.503 1.00 96.75 579 LEU A CA 1
ATOM 4608 C C . LEU A 1 579 ? -20.932 -19.685 -1.060 1.00 96.75 579 LEU A C 1
ATOM 4610 O O . LEU A 1 579 ? -21.129 -19.332 0.105 1.00 96.75 579 LEU A O 1
ATOM 4614 N N . LYS A 1 580 ? -21.920 -19.764 -1.955 1.00 96.44 580 LYS A N 1
ATOM 4615 C CA . LYS A 1 580 ? -23.315 -19.469 -1.623 1.00 96.44 580 LYS A CA 1
ATOM 4616 C C . LYS A 1 580 ? -23.818 -20.391 -0.511 1.00 96.44 580 LYS A C 1
ATOM 4618 O O . LYS A 1 580 ? -24.319 -19.917 0.505 1.00 96.44 580 LYS A O 1
ATOM 4623 N N . ARG A 1 581 ? -23.603 -21.702 -0.646 1.00 97.31 581 ARG A N 1
ATOM 4624 C CA . ARG A 1 581 ? -23.980 -22.707 0.357 1.00 97.31 581 ARG A CA 1
ATOM 4625 C C . ARG A 1 581 ? -23.281 -22.487 1.697 1.00 97.31 581 ARG A C 1
ATOM 4627 O O . ARG A 1 581 ? -23.874 -22.736 2.747 1.00 97.31 581 ARG A O 1
ATOM 4634 N N . PHE A 1 582 ? -22.027 -22.041 1.688 1.00 98.19 582 PHE A N 1
ATOM 4635 C CA . PHE A 1 582 ? -21.313 -21.662 2.904 1.00 98.19 582 PHE A CA 1
ATOM 4636 C C . PHE A 1 582 ? -22.051 -20.546 3.655 1.00 98.19 582 PHE A C 1
ATOM 4638 O O . PHE A 1 582 ? -22.287 -20.695 4.855 1.00 98.19 582 PHE A O 1
ATOM 4645 N N . ALA A 1 583 ? -22.476 -19.491 2.955 1.00 96.25 583 ALA A N 1
ATOM 4646 C CA . ALA A 1 583 ? -23.284 -18.430 3.548 1.00 96.25 583 ALA A CA 1
ATOM 4647 C C . ALA A 1 583 ? -24.662 -18.953 3.995 1.00 96.25 583 ALA A C 1
ATOM 4649 O O . ALA A 1 583 ? -25.018 -18.794 5.160 1.00 96.25 583 ALA A O 1
ATOM 4650 N N . ASP A 1 584 ? -25.379 -19.700 3.146 1.00 95.81 584 ASP A N 1
ATOM 4651 C CA . ASP A 1 584 ? -26.711 -20.242 3.465 1.00 95.81 584 ASP A CA 1
ATOM 4652 C C . ASP A 1 584 ? -26.729 -21.086 4.753 1.00 95.81 584 ASP A C 1
ATOM 4654 O O . ASP A 1 584 ? -27.716 -21.098 5.495 1.00 95.81 584 ASP A O 1
ATOM 4658 N N . THR A 1 585 ? -25.617 -21.766 5.046 1.00 96.00 585 THR A N 1
ATOM 4659 C CA . THR A 1 585 ? -25.437 -22.646 6.213 1.00 96.00 585 THR A CA 1
ATOM 4660 C C . THR A 1 585 ? -24.758 -21.962 7.408 1.00 96.00 585 THR A C 1
ATOM 4662 O O . THR A 1 585 ? -24.177 -22.624 8.274 1.00 96.00 585 THR A O 1
ATOM 4665 N N . GLY A 1 586 ? -24.830 -20.631 7.482 1.00 95.38 586 GLY A N 1
ATOM 4666 C CA . GLY A 1 586 ? -24.435 -19.868 8.667 1.00 95.38 586 GLY A CA 1
ATOM 4667 C C . GLY A 1 586 ? -22.972 -19.435 8.683 1.00 95.38 586 GLY A C 1
ATOM 4668 O O . GLY A 1 586 ? -22.450 -19.117 9.754 1.00 95.38 586 GLY A O 1
ATOM 4669 N N . GLY A 1 587 ? -22.292 -19.480 7.536 1.00 97.81 587 GLY A N 1
ATOM 4670 C CA . GLY A 1 587 ? -20.982 -18.865 7.340 1.00 97.81 587 GLY A CA 1
ATOM 4671 C C . GLY A 1 587 ? -21.087 -17.356 7.103 1.00 97.81 587 GLY A C 1
ATOM 4672 O O . GLY A 1 587 ? -22.135 -16.849 6.697 1.00 97.81 587 GLY A O 1
ATOM 4673 N N . VAL A 1 588 ? -19.996 -16.632 7.357 1.00 98.56 588 VAL A N 1
ATOM 4674 C CA . VAL A 1 588 ? -19.892 -15.196 7.052 1.00 98.56 588 VAL A CA 1
ATOM 4675 C C . VAL A 1 588 ? -18.895 -14.988 5.917 1.00 98.56 588 VAL A C 1
ATOM 4677 O O . VAL A 1 588 ? -17.724 -15.345 6.039 1.00 98.56 588 VAL A O 1
ATOM 4680 N N . LEU A 1 589 ? -19.360 -14.424 4.805 1.00 98.56 589 LEU A N 1
ATOM 4681 C CA . LEU A 1 589 ? -18.508 -13.978 3.705 1.00 98.56 589 LEU A CA 1
ATOM 4682 C C . LEU A 1 589 ? -18.150 -12.508 3.918 1.00 98.56 589 LEU A C 1
ATOM 4684 O O . LEU A 1 589 ? -19.040 -11.690 4.130 1.00 98.56 589 LEU A O 1
ATOM 4688 N N . ILE A 1 590 ? -16.864 -12.176 3.848 1.00 98.81 590 ILE A N 1
ATOM 4689 C CA . ILE A 1 590 ? -16.377 -10.795 3.814 1.00 98.81 590 ILE A CA 1
ATOM 4690 C C . ILE A 1 590 ? -15.805 -10.559 2.422 1.00 98.81 590 ILE A C 1
ATOM 4692 O O . ILE A 1 590 ? -14.897 -11.281 2.018 1.00 98.81 590 ILE A O 1
ATOM 4696 N N . SER A 1 591 ? -16.314 -9.573 1.691 1.00 98.44 591 SER A N 1
ATOM 4697 C CA . SER A 1 591 ? -15.805 -9.219 0.361 1.00 98.44 591 SER A CA 1
ATOM 4698 C C . SER A 1 591 ? -15.302 -7.784 0.341 1.00 98.44 591 SER A C 1
ATOM 4700 O O . SER A 1 591 ? -15.964 -6.893 0.877 1.00 98.44 591 SER A O 1
ATOM 4702 N N . LEU A 1 592 ? -14.127 -7.572 -0.256 1.00 98.19 592 LEU A N 1
ATOM 4703 C CA . LEU A 1 592 ? -13.468 -6.267 -0.301 1.00 98.19 592 LEU A CA 1
ATOM 4704 C C . LEU A 1 592 ? -13.498 -5.685 -1.716 1.00 98.19 592 LEU A C 1
ATOM 4706 O O . LEU A 1 592 ? -13.195 -6.379 -2.689 1.00 98.19 592 LEU A O 1
ATOM 4710 N N . ASP A 1 593 ? -13.848 -4.404 -1.816 1.00 96.31 593 ASP A N 1
ATOM 4711 C CA . ASP A 1 593 ? -13.831 -3.621 -3.053 1.00 96.31 593 ASP A CA 1
ATOM 4712 C C . ASP A 1 593 ? -14.515 -4.339 -4.243 1.00 96.31 593 ASP A C 1
ATOM 4714 O O . ASP A 1 593 ? -15.692 -4.711 -4.162 1.00 96.31 593 ASP A O 1
ATOM 4718 N N . ASN A 1 594 ? -13.791 -4.582 -5.342 1.00 95.31 594 ASN A N 1
ATOM 4719 C CA . ASN A 1 594 ? -14.307 -5.227 -6.548 1.00 95.31 594 ASN A CA 1
ATOM 4720 C C . ASN A 1 594 ? -14.870 -6.636 -6.303 1.00 95.31 594 ASN A C 1
ATOM 4722 O O . ASN A 1 594 ? -15.798 -7.063 -6.991 1.00 95.31 594 ASN A O 1
ATOM 4726 N N . SER A 1 595 ? -14.395 -7.344 -5.279 1.00 97.12 595 SER A N 1
ATOM 4727 C CA . SER A 1 595 ? -14.912 -8.672 -4.945 1.00 97.12 595 SER A CA 1
ATOM 4728 C C . SER A 1 595 ? -16.360 -8.618 -4.460 1.00 97.12 595 SER A C 1
ATOM 4730 O O . SER A 1 595 ? -17.126 -9.542 -4.720 1.00 97.12 595 SER A O 1
ATOM 4732 N N . SER A 1 596 ? -16.791 -7.512 -3.843 1.00 97.62 596 SER A N 1
ATOM 4733 C CA . SER A 1 596 ? -18.206 -7.300 -3.504 1.00 97.62 596 SER A CA 1
ATOM 4734 C C . SER A 1 596 ? -19.082 -7.186 -4.751 1.00 97.62 596 SER A C 1
ATOM 4736 O O . SER A 1 596 ? -20.179 -7.740 -4.793 1.00 97.62 596 SER A O 1
ATOM 4738 N N . HIS A 1 597 ? -18.590 -6.506 -5.789 1.00 96.25 597 HIS A N 1
ATOM 4739 C CA . HIS A 1 597 ? -19.279 -6.411 -7.074 1.00 96.25 597 HIS A CA 1
ATOM 4740 C C . HIS A 1 597 ? -19.321 -7.763 -7.801 1.00 96.25 597 HIS A C 1
ATOM 4742 O O . HIS A 1 597 ? -20.361 -8.141 -8.345 1.00 96.25 597 HIS A O 1
ATOM 4748 N N . ILE A 1 598 ? -18.228 -8.529 -7.757 1.00 95.94 598 ILE A N 1
ATOM 4749 C CA . ILE A 1 598 ? -18.171 -9.894 -8.296 1.00 95.94 598 ILE A CA 1
ATOM 4750 C C . ILE A 1 598 ? -19.212 -10.791 -7.620 1.00 95.94 598 ILE A C 1
ATOM 4752 O O . ILE A 1 598 ? -19.980 -11.447 -8.316 1.00 95.94 598 ILE A O 1
ATOM 4756 N N . LEU A 1 599 ? -19.291 -10.797 -6.284 1.00 95.94 599 LEU A N 1
ATOM 4757 C CA . LEU A 1 599 ? -20.281 -11.612 -5.574 1.00 95.94 599 LEU A CA 1
ATOM 4758 C C . LEU A 1 599 ? -21.718 -11.200 -5.916 1.00 95.94 599 LEU A C 1
ATOM 4760 O O . LEU A 1 599 ? -22.535 -12.070 -6.223 1.00 95.94 599 LEU A O 1
ATOM 4764 N N . ALA A 1 600 ? -22.004 -9.894 -5.929 1.00 95.25 600 ALA A N 1
ATOM 4765 C CA . ALA A 1 600 ? -23.327 -9.372 -6.263 1.00 95.25 600 ALA A CA 1
ATOM 4766 C C . ALA A 1 600 ? -23.766 -9.795 -7.677 1.00 95.25 600 ALA A C 1
ATOM 4768 O O . ALA A 1 600 ? -24.860 -10.327 -7.864 1.00 95.25 600 ALA A O 1
ATOM 4769 N N . THR A 1 601 ? -22.888 -9.631 -8.671 1.00 94.00 601 THR A N 1
ATOM 4770 C CA . THR A 1 601 ? -23.162 -10.010 -10.071 1.00 94.00 601 THR A CA 1
ATOM 4771 C C . THR A 1 601 ? -23.188 -11.524 -10.295 1.00 94.00 601 THR A C 1
ATOM 4773 O O . THR A 1 601 ? -23.911 -11.998 -11.168 1.00 94.00 601 THR A O 1
ATOM 4776 N N . ALA A 1 602 ? -22.482 -12.298 -9.467 1.00 92.25 602 ALA A N 1
ATOM 4777 C CA . ALA A 1 602 ? -22.562 -13.757 -9.426 1.00 92.25 602 ALA A CA 1
ATOM 4778 C C . ALA A 1 602 ? -23.824 -14.291 -8.710 1.00 92.25 602 ALA A C 1
ATOM 4780 O O . ALA A 1 602 ? -24.030 -15.504 -8.653 1.00 92.25 602 ALA A O 1
ATOM 4781 N N . GLY A 1 603 ? -24.673 -13.414 -8.160 1.00 91.50 603 GLY A N 1
ATOM 4782 C CA . GLY A 1 603 ? -25.928 -13.780 -7.498 1.00 91.50 603 GLY A CA 1
ATOM 4783 C C . GLY A 1 603 ? -25.801 -14.131 -6.011 1.00 91.50 603 GLY A C 1
ATOM 4784 O O . GLY A 1 603 ? -26.760 -14.629 -5.416 1.00 91.50 603 GLY A O 1
ATOM 4785 N N . ILE A 1 604 ? -24.650 -13.866 -5.386 1.00 94.62 604 ILE A N 1
ATOM 4786 C CA . ILE A 1 604 ? -24.441 -14.000 -3.940 1.00 94.62 604 ILE A CA 1
ATOM 4787 C C . ILE A 1 604 ? -24.697 -12.633 -3.292 1.00 94.62 604 ILE A C 1
ATOM 4789 O O . ILE A 1 604 ? -23.979 -11.673 -3.548 1.00 94.62 604 ILE A O 1
ATOM 4793 N N . GLY A 1 605 ? -25.726 -12.540 -2.443 1.00 91.50 605 GLY A N 1
ATOM 4794 C CA . GLY A 1 605 ? -26.195 -11.253 -1.908 1.00 91.50 605 GLY A CA 1
ATOM 4795 C C . GLY A 1 605 ? -26.994 -10.454 -2.943 1.00 91.50 605 GLY A C 1
ATOM 4796 O O . GLY A 1 605 ? -26.678 -9.302 -3.217 1.00 91.50 605 GLY A O 1
ATOM 4797 N N . ARG A 1 606 ? -28.021 -11.090 -3.530 1.00 90.25 606 ARG A N 1
ATOM 4798 C CA . ARG A 1 606 ? -28.877 -10.594 -4.634 1.00 90.25 606 ARG A CA 1
ATOM 4799 C C . ARG A 1 606 ? -29.505 -9.209 -4.415 1.00 90.25 606 ARG A C 1
ATOM 4801 O O . ARG A 1 606 ? -30.018 -8.607 -5.355 1.00 90.25 606 ARG A O 1
ATOM 4808 N N . GLU A 1 607 ? -29.555 -8.750 -3.171 1.00 95.12 607 GLU A N 1
ATOM 4809 C CA . GLU A 1 607 ? -30.046 -7.435 -2.776 1.00 95.12 607 GLU A CA 1
ATOM 4810 C C . GLU A 1 607 ? -29.079 -6.311 -3.179 1.00 95.12 607 GLU A C 1
ATOM 4812 O O . GLU A 1 607 ? -29.515 -5.173 -3.356 1.00 95.12 607 GLU A O 1
ATOM 4817 N N . LEU A 1 608 ? -27.793 -6.629 -3.367 1.00 96.69 608 LEU A N 1
ATOM 4818 C CA . LEU A 1 608 ? -26.772 -5.702 -3.846 1.00 96.69 608 LEU A CA 1
ATOM 4819 C C . LEU A 1 608 ? -26.880 -5.522 -5.359 1.00 96.69 608 LEU A C 1
ATOM 4821 O O . LEU A 1 608 ? -26.862 -6.481 -6.127 1.00 96.69 608 LEU A O 1
ATOM 4825 N N . GLN A 1 609 ? -26.947 -4.267 -5.786 1.00 95.12 609 GLN A N 1
ATOM 4826 C CA . GLN A 1 609 ? -27.059 -3.874 -7.182 1.00 95.12 609 GLN A CA 1
ATOM 4827 C C . GLN A 1 609 ? -25.901 -2.944 -7.553 1.00 95.12 609 GLN A C 1
ATOM 4829 O O . GLN A 1 609 ? -25.672 -1.973 -6.824 1.00 95.12 609 GLN A O 1
ATOM 4834 N N . PRO A 1 610 ? -25.191 -3.197 -8.668 1.00 94.81 610 PRO A N 1
ATOM 4835 C CA . PRO A 1 610 ? -24.216 -2.259 -9.211 1.00 94.81 610 PRO A CA 1
ATOM 4836 C C . PRO A 1 610 ? -24.830 -0.885 -9.477 1.00 94.81 610 PRO A C 1
ATOM 4838 O O . PRO A 1 610 ? -25.982 -0.777 -9.906 1.00 94.81 610 PRO A O 1
ATOM 4841 N N . VAL A 1 611 ? -24.049 0.161 -9.217 1.00 93.81 611 VAL A N 1
ATOM 4842 C CA . VAL A 1 611 ? -24.413 1.547 -9.514 1.00 93.81 611 VAL A CA 1
ATOM 4843 C C . VAL A 1 611 ? -23.442 2.109 -10.537 1.00 93.81 611 VAL A C 1
ATOM 4845 O O . VAL A 1 611 ? -22.241 2.189 -10.287 1.00 93.81 611 VAL A O 1
ATOM 4848 N N . GLU A 1 612 ? -23.990 2.562 -11.658 1.00 92.00 612 GLU A N 1
ATOM 4849 C CA . GLU A 1 612 ? -23.249 3.328 -12.652 1.00 92.00 612 GLU A CA 1
ATOM 4850 C C . GLU A 1 612 ? -23.099 4.778 -12.182 1.00 92.00 612 GLU A C 1
ATOM 4852 O O . GLU A 1 612 ? -24.079 5.511 -12.034 1.00 92.00 612 GLU A O 1
ATOM 4857 N N . ALA A 1 613 ? -21.858 5.203 -11.957 1.00 92.25 613 ALA A N 1
ATOM 4858 C CA . ALA A 1 613 ? -21.516 6.574 -11.594 1.00 92.25 613 ALA A CA 1
ATOM 4859 C C . ALA A 1 613 ? -20.689 7.203 -12.718 1.00 92.25 613 ALA A C 1
ATOM 4861 O O . ALA A 1 613 ? -19.461 7.276 -12.660 1.00 92.25 613 ALA A O 1
ATOM 4862 N N . ALA A 1 614 ? -21.385 7.626 -13.776 1.00 91.00 614 ALA A N 1
ATOM 4863 C CA . ALA A 1 614 ? -20.759 8.183 -14.968 1.00 91.00 614 ALA A CA 1
ATOM 4864 C C . ALA A 1 614 ? -19.814 9.347 -14.618 1.00 91.00 614 ALA A C 1
ATOM 4866 O O . ALA A 1 614 ? -20.197 10.314 -13.958 1.00 91.00 614 ALA A O 1
ATOM 4867 N N . GLY A 1 615 ? -18.565 9.240 -15.075 1.00 91.69 615 GLY A N 1
ATOM 4868 C CA . GLY A 1 615 ? -17.535 10.252 -14.858 1.00 91.69 615 GLY A CA 1
ATOM 4869 C C . GLY A 1 615 ? -16.965 10.312 -13.437 1.00 91.69 615 GLY A C 1
ATOM 4870 O O . GLY A 1 615 ? -16.158 11.205 -13.173 1.00 91.69 615 GLY A O 1
ATOM 4871 N N . LEU A 1 616 ? -17.348 9.417 -12.520 1.00 95.88 616 LEU A N 1
ATOM 4872 C CA . LEU A 1 616 ? -16.685 9.307 -11.222 1.00 95.88 616 LEU A CA 1
ATOM 4873 C C . LEU A 1 616 ? -15.224 8.900 -11.430 1.00 95.88 616 LEU A C 1
ATOM 4875 O O . LEU A 1 616 ? -14.928 7.886 -12.057 1.00 95.88 616 LEU A O 1
ATOM 4879 N N . PHE A 1 617 ? -14.309 9.683 -10.867 1.00 95.69 617 PHE A N 1
ATOM 4880 C CA . PHE A 1 617 ? -12.895 9.337 -10.820 1.00 95.69 617 PHE A CA 1
ATOM 4881 C C . PHE A 1 617 ? -12.391 9.539 -9.399 1.00 95.69 617 PHE A C 1
ATOM 4883 O O . PHE A 1 617 ? -12.413 10.661 -8.886 1.00 95.69 617 PHE A O 1
ATOM 4890 N N . HIS A 1 618 ? -11.974 8.444 -8.771 1.00 96.25 618 HIS A N 1
ATOM 4891 C CA . HIS A 1 618 ? -11.642 8.383 -7.355 1.00 96.25 618 HIS A CA 1
ATOM 4892 C C . HIS A 1 618 ? -10.293 7.674 -7.155 1.00 96.25 618 HIS A C 1
ATOM 4894 O O . HIS A 1 618 ? -10.243 6.585 -6.582 1.00 96.25 618 HIS A O 1
ATOM 4900 N N . PRO A 1 619 ? -9.175 8.255 -7.624 1.00 96.12 619 PRO A N 1
ATOM 4901 C CA . PRO A 1 619 ? -7.848 7.754 -7.262 1.00 96.12 619 PRO A CA 1
ATOM 4902 C C . PRO A 1 619 ? -7.690 7.732 -5.732 1.00 96.12 619 PRO A C 1
ATOM 4904 O O . PRO A 1 619 ? -8.410 8.449 -5.029 1.00 96.12 619 PRO A O 1
ATOM 4907 N N . GLY A 1 620 ? -6.776 6.900 -5.221 1.00 97.31 620 GLY A N 1
ATOM 4908 C CA . GLY A 1 620 ? -6.595 6.651 -3.786 1.00 97.31 620 GLY A CA 1
ATOM 4909 C C . GLY A 1 620 ? -6.631 7.925 -2.945 1.00 97.31 620 GLY A C 1
ATOM 4910 O O . GLY A 1 620 ? -5.705 8.730 -3.013 1.00 97.31 620 GLY A O 1
ATOM 4911 N N . SER A 1 621 ? -7.719 8.117 -2.196 1.00 98.38 621 SER A N 1
ATOM 4912 C CA . SER A 1 621 ? -8.038 9.336 -1.444 1.00 98.38 621 SER A CA 1
ATOM 4913 C C . SER A 1 621 ? -8.605 8.998 -0.065 1.00 98.38 621 SER A C 1
ATOM 4915 O O . SER A 1 621 ? -9.200 7.938 0.135 1.00 98.38 621 SER A O 1
ATOM 4917 N N . VAL A 1 622 ? -8.463 9.924 0.885 1.00 98.69 622 VAL A N 1
ATOM 4918 C CA . VAL A 1 622 ? -9.095 9.829 2.208 1.00 98.69 622 VAL A CA 1
ATOM 4919 C C . VAL A 1 622 ? -10.411 10.596 2.186 1.00 98.69 622 VAL A C 1
ATOM 4921 O O . VAL A 1 622 ? -10.428 11.806 1.933 1.00 98.69 622 VAL A O 1
ATOM 4924 N N . VAL A 1 623 ? -11.509 9.905 2.485 1.00 98.56 623 VAL A N 1
ATOM 4925 C CA . VAL A 1 623 ? -12.869 10.454 2.422 1.00 98.56 623 VAL A CA 1
ATOM 4926 C C . VAL A 1 623 ? -13.634 10.228 3.718 1.00 98.56 623 VAL A C 1
ATOM 4928 O O . VAL A 1 623 ? -13.401 9.254 4.429 1.00 98.56 623 VAL A O 1
ATOM 4931 N N . ASN A 1 624 ? -14.568 11.123 4.027 1.00 98.31 624 ASN A N 1
ATOM 4932 C CA . ASN A 1 624 ? -15.488 10.945 5.141 1.00 98.31 624 ASN A CA 1
ATOM 4933 C C . ASN A 1 624 ? -16.622 9.992 4.776 1.00 98.31 624 ASN A C 1
ATOM 4935 O O . ASN A 1 624 ? -17.245 10.088 3.713 1.00 98.31 624 ASN A O 1
ATOM 4939 N N . VAL A 1 625 ? -16.946 9.138 5.734 1.00 98.44 625 VAL A N 1
ATOM 4940 C CA . VAL A 1 625 ? -18.105 8.252 5.726 1.00 98.44 625 VAL A CA 1
ATOM 4941 C C . VAL A 1 625 ? -18.984 8.534 6.931 1.00 98.44 625 VAL A C 1
ATOM 4943 O O . VAL A 1 625 ? -18.516 9.048 7.947 1.00 98.44 625 VAL A O 1
ATOM 4946 N N . LYS A 1 626 ? -20.267 8.200 6.815 1.00 97.88 626 LYS A N 1
ATOM 4947 C CA . LYS A 1 626 ? -21.247 8.362 7.884 1.00 97.88 626 LYS A CA 1
ATOM 4948 C C . LYS A 1 626 ? -21.891 7.029 8.249 1.00 97.88 626 LYS A C 1
ATOM 4950 O O . LYS A 1 626 ? -22.370 6.295 7.382 1.00 97.88 626 LYS A O 1
ATOM 4955 N N . VAL A 1 627 ? -21.933 6.748 9.546 1.00 97.06 627 VAL A N 1
ATOM 4956 C CA . VAL A 1 627 ? -22.621 5.604 10.146 1.00 97.06 627 VAL A CA 1
ATOM 4957 C C . VAL A 1 627 ? -24.132 5.738 9.962 1.00 97.06 627 VAL A C 1
ATOM 4959 O O . VAL A 1 627 ? -24.717 6.778 10.266 1.00 97.06 627 VAL A O 1
ATOM 4962 N N . ARG A 1 628 ? -24.774 4.668 9.486 1.00 93.75 628 ARG A N 1
ATOM 4963 C CA . ARG A 1 628 ? -26.237 4.569 9.351 1.00 93.75 628 ARG A CA 1
ATOM 4964 C C . ARG A 1 628 ? -26.889 3.812 10.501 1.00 93.75 628 ARG A C 1
ATOM 4966 O O . ARG A 1 628 ? -28.028 4.110 10.836 1.00 93.75 628 ARG A O 1
ATOM 4973 N N . GLN A 1 629 ? -26.166 2.868 11.102 1.00 90.94 629 GLN A N 1
ATOM 4974 C CA . GLN A 1 629 ? -26.642 2.013 12.194 1.00 90.94 629 GLN A CA 1
ATOM 4975 C C . GLN A 1 629 ? -25.565 1.901 13.274 1.00 90.94 629 GLN A C 1
ATOM 4977 O O . GLN A 1 629 ? -24.720 1.009 13.241 1.00 90.94 629 GLN A O 1
ATOM 4982 N N . ALA A 1 630 ? -25.550 2.855 14.206 1.00 87.06 630 ALA A N 1
ATOM 4983 C CA . ALA A 1 630 ? -24.501 2.965 15.225 1.00 87.06 630 ALA A CA 1
ATOM 4984 C C . ALA A 1 630 ? -24.502 1.818 16.253 1.00 87.06 630 ALA A C 1
ATOM 4986 O O . ALA A 1 630 ? -23.502 1.583 16.926 1.00 87.06 630 ALA A O 1
ATOM 4987 N N . ASP A 1 631 ? -25.615 1.103 16.373 1.00 89.31 631 ASP A N 1
ATOM 4988 C CA . ASP A 1 631 ? -25.798 -0.079 17.211 1.00 89.31 631 ASP A CA 1
ATOM 4989 C C . ASP A 1 631 ? -25.348 -1.386 16.530 1.00 89.31 631 ASP A C 1
ATOM 4991 O O . ASP A 1 631 ? -25.232 -2.428 17.188 1.00 89.31 631 ASP A O 1
ATOM 4995 N N . HIS A 1 632 ? -25.047 -1.353 15.227 1.00 95.06 632 HIS A N 1
ATOM 4996 C CA . HIS A 1 632 ? -24.578 -2.525 14.499 1.00 95.06 632 HIS A CA 1
ATOM 4997 C C . HIS A 1 632 ? -23.129 -2.875 14.870 1.00 95.06 632 HIS A C 1
ATOM 4999 O O . HIS A 1 632 ? -22.233 -2.032 14.810 1.00 95.06 632 HIS A O 1
ATOM 5005 N N . CYS A 1 633 ? -22.862 -4.146 15.192 1.00 95.94 633 CYS A N 1
ATOM 5006 C CA . CYS A 1 633 ? -21.589 -4.547 15.807 1.00 95.94 633 CYS A CA 1
ATOM 5007 C C . CYS A 1 633 ? -20.340 -4.355 14.926 1.00 95.94 633 CYS A C 1
ATOM 5009 O O . CYS A 1 633 ? -19.233 -4.238 15.445 1.00 95.94 633 CYS A O 1
ATOM 5011 N N . VAL A 1 634 ? -20.507 -4.256 13.601 1.00 97.25 634 VAL A N 1
ATOM 5012 C CA . VAL A 1 634 ? -19.429 -3.899 12.650 1.00 97.25 634 VAL A CA 1
ATOM 5013 C C . VAL A 1 634 ? -18.879 -2.491 12.902 1.00 97.25 634 VAL A C 1
ATOM 5015 O O . VAL A 1 634 ? -17.710 -2.233 12.630 1.00 97.25 634 VAL A O 1
ATOM 5018 N N . LEU A 1 635 ? -19.700 -1.587 13.440 1.00 97.19 635 LEU A N 1
ATOM 5019 C CA . LEU A 1 635 ? -19.368 -0.172 13.632 1.00 97.19 635 LEU A CA 1
ATOM 5020 C C . LEU A 1 635 ? -19.047 0.175 15.089 1.00 97.19 635 LEU A C 1
ATOM 5022 O O . LEU A 1 635 ? -18.842 1.342 15.418 1.00 97.19 635 LEU A O 1
ATOM 5026 N N . TYR A 1 636 ? -18.964 -0.825 15.969 1.00 96.81 636 TYR A N 1
ATOM 5027 C CA . TYR A 1 636 ? -18.570 -0.609 17.354 1.00 96.81 636 TYR A CA 1
ATOM 5028 C C . TYR A 1 636 ? -17.212 0.088 17.460 1.00 96.81 636 TYR A C 1
ATOM 5030 O O . TYR A 1 636 ? -16.243 -0.273 16.791 1.00 96.81 636 TYR A O 1
ATOM 5038 N N . GLY A 1 637 ? -17.162 1.094 18.333 1.00 95.25 637 GLY A N 1
ATOM 5039 C CA . GLY A 1 637 ? -15.977 1.905 18.588 1.00 95.25 637 GLY A CA 1
ATOM 5040 C C . GLY A 1 637 ? -15.738 3.051 17.598 1.00 95.25 637 GLY A C 1
ATOM 5041 O O . GLY A 1 637 ? -14.942 3.931 17.920 1.00 95.25 637 GLY A O 1
ATOM 5042 N N . PHE A 1 638 ? -16.435 3.093 16.457 1.00 96.69 638 PHE A N 1
ATOM 5043 C CA . PHE A 1 638 ? -16.336 4.199 15.502 1.00 96.69 638 PHE A CA 1
ATOM 5044 C C . PHE A 1 638 ? -17.300 5.347 15.856 1.00 96.69 638 PHE A C 1
ATOM 5046 O O . PHE A 1 638 ? -18.408 5.101 16.343 1.00 96.69 638 PHE A O 1
ATOM 5053 N N . PRO A 1 639 ? -16.914 6.615 15.622 1.00 95.44 639 PRO A N 1
ATOM 5054 C CA . PRO A 1 639 ? -17.821 7.753 15.763 1.00 95.44 639 PRO A CA 1
ATOM 5055 C C . PRO A 1 639 ? -18.836 7.804 14.604 1.00 95.44 639 PRO A C 1
ATOM 5057 O O . PRO A 1 639 ? -18.716 7.077 13.623 1.00 95.44 639 PRO A O 1
ATOM 5060 N N . GLU A 1 640 ? -19.827 8.702 14.681 1.00 95.31 640 GLU A N 1
ATOM 5061 C CA . GLU A 1 640 ? -20.853 8.855 13.629 1.00 95.31 640 GLU A CA 1
ATOM 5062 C C . GLU A 1 640 ? -20.248 9.175 12.250 1.00 95.31 640 GLU A C 1
ATOM 5064 O O . GLU A 1 640 ? -20.752 8.706 11.230 1.00 95.31 640 GLU A O 1
ATOM 5069 N N . VAL A 1 641 ? -19.177 9.973 12.218 1.00 97.12 641 VAL A N 1
ATOM 5070 C CA . VAL A 1 641 ? -18.461 10.361 10.999 1.00 97.12 641 VAL A CA 1
ATOM 5071 C C . VAL A 1 641 ? -16.967 10.174 11.219 1.00 97.12 641 VAL A C 1
ATOM 5073 O O . VAL A 1 641 ? -16.423 10.676 12.204 1.00 97.12 641 VAL A O 1
ATOM 5076 N N . PHE A 1 642 ? -16.309 9.472 10.301 1.00 97.44 642 PHE A N 1
ATOM 5077 C CA . PHE A 1 642 ? -14.874 9.190 10.359 1.00 97.44 642 PHE A CA 1
ATOM 5078 C C . PHE A 1 642 ? -14.258 9.086 8.954 1.00 97.44 642 PHE A C 1
ATOM 5080 O O . PHE A 1 642 ? -14.994 8.893 7.982 1.00 97.44 642 PHE A O 1
ATOM 5087 N N . PRO A 1 643 ? -12.925 9.235 8.828 1.00 97.69 643 PRO A N 1
ATOM 5088 C CA . PRO A 1 643 ? -12.218 9.024 7.570 1.00 97.69 643 PRO A CA 1
ATOM 5089 C C . PRO A 1 643 ? -12.021 7.537 7.254 1.00 97.69 643 PRO A C 1
ATOM 5091 O O . PRO A 1 643 ? -11.732 6.754 8.155 1.00 97.69 643 PRO A O 1
ATOM 5094 N N . ILE A 1 644 ? -12.076 7.187 5.970 1.00 98.44 644 ILE A N 1
ATOM 5095 C CA . ILE A 1 644 ? -11.556 5.924 5.421 1.00 98.44 644 ILE A CA 1
ATOM 5096 C C . ILE A 1 644 ? -10.721 6.192 4.170 1.00 98.44 644 ILE A C 1
ATOM 5098 O O . ILE A 1 644 ? -10.837 7.259 3.554 1.00 98.44 644 ILE A O 1
ATOM 5102 N N . PHE A 1 645 ? -9.912 5.217 3.763 1.00 98.50 645 PHE A N 1
ATOM 5103 C CA . PHE A 1 645 ? -9.223 5.244 2.477 1.00 98.50 645 PHE A CA 1
ATOM 5104 C C . PHE A 1 645 ? -10.040 4.537 1.386 1.00 98.50 645 PHE A C 1
ATOM 5106 O O . PHE A 1 645 ? -10.578 3.449 1.592 1.00 98.50 645 PHE A O 1
ATOM 5113 N N . ARG A 1 646 ? -10.126 5.146 0.198 1.00 97.00 646 ARG A N 1
ATOM 5114 C CA . ARG A 1 646 ? -10.780 4.552 -0.976 1.00 97.00 646 ARG A CA 1
ATOM 5115 C C . ARG A 1 646 ? -10.017 4.881 -2.258 1.00 97.00 646 ARG A C 1
ATOM 5117 O O . ARG A 1 646 ? -9.699 6.042 -2.511 1.00 97.00 646 ARG A O 1
ATOM 5124 N N . GLY A 1 647 ? -9.815 3.866 -3.095 1.00 95.56 647 GLY A N 1
ATOM 5125 C CA . GLY A 1 647 ? -9.355 4.006 -4.477 1.00 95.56 647 GLY A CA 1
ATOM 5126 C C . GLY A 1 647 ? -10.471 3.822 -5.511 1.00 95.56 647 GLY A C 1
ATOM 5127 O O . GLY A 1 647 ? -11.664 3.800 -5.192 1.00 95.56 647 GLY A O 1
ATOM 5128 N N . ASN A 1 648 ? -10.071 3.668 -6.776 1.00 94.31 648 ASN A N 1
ATOM 5129 C CA . ASN A 1 648 ? -11.011 3.406 -7.860 1.00 94.31 648 ASN A CA 1
ATOM 5130 C C . ASN A 1 648 ? -11.608 2.003 -7.694 1.00 94.31 648 ASN A C 1
ATOM 5132 O O . ASN A 1 648 ? -10.885 1.003 -7.621 1.00 94.31 648 ASN A O 1
ATOM 5136 N N . GLY A 1 649 ? -12.934 1.936 -7.686 1.00 93.25 649 GLY A N 1
ATOM 5137 C CA . GLY A 1 649 ? -13.665 0.700 -7.459 1.00 93.25 649 GLY A CA 1
ATOM 5138 C C . GLY A 1 649 ? -15.155 0.868 -7.738 1.00 93.25 649 GLY A C 1
ATOM 5139 O O . GLY A 1 649 ? -15.635 2.007 -7.842 1.00 93.25 649 GLY A O 1
ATOM 5140 N N . PRO A 1 650 ? -15.889 -0.246 -7.867 1.00 93.06 650 PRO A N 1
ATOM 5141 C CA . PRO A 1 650 ? -17.313 -0.224 -8.151 1.00 93.06 650 PRO A CA 1
ATOM 5142 C C . PRO A 1 650 ? -18.114 0.379 -6.994 1.00 93.06 650 PRO A C 1
ATOM 5144 O O . PRO A 1 650 ? -17.651 0.499 -5.853 1.00 93.06 650 PRO A O 1
ATOM 5147 N N . LEU A 1 651 ? -19.353 0.747 -7.308 1.00 96.25 651 LEU A N 1
ATOM 5148 C CA . LEU A 1 651 ? -20.357 1.153 -6.337 1.00 96.25 651 LEU A CA 1
ATOM 5149 C C . LEU A 1 651 ? -21.491 0.141 -6.314 1.00 96.25 651 LEU A C 1
ATOM 5151 O O . LEU A 1 651 ? -21.853 -0.443 -7.336 1.00 96.25 651 LEU A O 1
ATOM 5155 N N . LEU A 1 652 ? -22.045 -0.050 -5.123 1.00 96.62 652 LEU A N 1
ATOM 5156 C CA . LEU A 1 652 ? -23.185 -0.918 -4.880 1.00 96.62 652 LEU A CA 1
ATOM 5157 C C . LEU A 1 652 ? -24.262 -0.137 -4.134 1.00 96.62 652 LEU A C 1
ATOM 5159 O O . LEU A 1 652 ? -23.968 0.785 -3.371 1.00 96.62 652 LEU A O 1
ATOM 5163 N N . GLN A 1 653 ? -25.506 -0.555 -4.327 1.00 95.94 653 GLN A N 1
ATOM 5164 C CA . GLN A 1 653 ? -26.659 -0.100 -3.566 1.00 95.94 653 GLN A CA 1
ATOM 5165 C C . GLN A 1 653 ? -27.599 -1.262 -3.250 1.00 95.94 653 GLN A C 1
ATOM 5167 O O . GLN A 1 653 ? -27.519 -2.330 -3.846 1.00 95.94 653 GLN A O 1
ATOM 5172 N N . VAL A 1 654 ? -28.544 -1.007 -2.353 1.00 95.94 654 VAL A N 1
ATOM 5173 C CA . VAL A 1 654 ? -29.722 -1.852 -2.105 1.00 95.94 654 VAL A CA 1
ATOM 5174 C C . VAL A 1 654 ? -30.983 -1.061 -2.430 1.00 95.94 654 VAL A C 1
ATOM 5176 O O . VAL A 1 654 ? -30.937 0.168 -2.499 1.00 95.94 654 VAL A O 1
ATOM 5179 N N . ARG A 1 655 ? -32.131 -1.718 -2.605 1.00 94.31 655 ARG A N 1
ATOM 5180 C CA . ARG A 1 655 ? -33.397 -1.001 -2.840 1.00 94.31 655 ARG A CA 1
ATOM 5181 C C . ARG A 1 655 ? -33.779 -0.155 -1.620 1.00 94.31 655 ARG A C 1
ATOM 5183 O O . ARG A 1 655 ? -33.420 -0.482 -0.494 1.00 94.31 655 ARG A O 1
ATOM 5190 N N . LYS A 1 656 ? -34.576 0.901 -1.823 1.00 91.88 656 LYS A N 1
ATOM 5191 C CA . LYS A 1 656 ? -34.992 1.826 -0.748 1.00 91.88 656 LYS A CA 1
ATOM 5192 C C . LYS A 1 656 ? -35.639 1.134 0.464 1.00 91.88 656 LYS A C 1
ATOM 5194 O O . LYS A 1 656 ? -35.387 1.536 1.590 1.00 91.88 656 LYS A O 1
ATOM 5199 N N . HIS A 1 657 ? -36.440 0.089 0.247 1.00 91.12 657 HIS A N 1
ATOM 5200 C CA . HIS A 1 657 ? -37.080 -0.679 1.328 1.00 91.12 657 HIS A CA 1
ATOM 5201 C C . HIS A 1 657 ? -36.142 -1.676 2.032 1.00 91.12 657 HIS A C 1
ATOM 5203 O O . HIS A 1 657 ? -36.603 -2.389 2.909 1.00 91.12 657 HIS A O 1
ATOM 5209 N N . GLN A 1 658 ? -34.882 -1.763 1.590 1.00 94.12 658 GLN A N 1
ATOM 5210 C CA . GLN A 1 658 ? -33.839 -2.646 2.125 1.00 94.12 658 GLN A CA 1
ATOM 5211 C C . GLN A 1 658 ? -32.667 -1.837 2.698 1.00 94.12 658 GLN A C 1
ATOM 5213 O O . GLN A 1 658 ? -31.560 -2.350 2.874 1.00 94.12 658 GLN A O 1
ATOM 5218 N N . ARG A 1 659 ? -32.851 -0.526 2.914 1.00 91.81 659 ARG A N 1
ATOM 5219 C CA . ARG A 1 659 ? -31.763 0.376 3.312 1.00 91.81 659 ARG A CA 1
ATOM 5220 C C . ARG A 1 659 ? -31.256 0.108 4.732 1.00 91.81 659 ARG A C 1
ATOM 5222 O O . ARG A 1 659 ? -30.168 0.550 5.074 1.00 91.81 659 ARG A O 1
ATOM 5229 N N . GLU A 1 660 ? -31.967 -0.690 5.517 1.00 91.69 660 GLU A N 1
ATOM 5230 C CA . GLU A 1 660 ? -31.491 -1.294 6.762 1.00 91.69 660 GLU A CA 1
ATOM 5231 C C . GLU A 1 660 ? -30.329 -2.286 6.562 1.00 91.69 660 GLU A C 1
ATOM 5233 O O . GLU A 1 660 ? -29.703 -2.699 7.530 1.00 91.69 660 GLU A O 1
ATOM 5238 N N . MET A 1 661 ? -29.982 -2.672 5.332 1.00 95.31 661 MET A N 1
ATOM 5239 C CA . MET A 1 661 ? -28.759 -3.441 5.051 1.00 95.31 661 MET A CA 1
ATOM 5240 C C . MET A 1 661 ? -27.516 -2.547 4.929 1.00 95.31 661 MET A C 1
ATOM 5242 O O . MET A 1 661 ? -26.389 -3.041 4.988 1.00 95.31 661 MET A O 1
ATOM 5246 N N . LEU A 1 662 ? -27.696 -1.235 4.743 1.00 96.31 662 LEU A N 1
ATOM 5247 C CA . LEU A 1 662 ? -26.614 -0.263 4.623 1.00 96.31 662 LEU A CA 1
ATOM 5248 C C . LEU A 1 662 ? -26.122 0.145 6.016 1.00 96.31 662 LEU A C 1
ATOM 5250 O O . LEU A 1 662 ? -26.853 0.763 6.792 1.00 96.31 662 LEU A O 1
ATOM 5254 N N . LEU A 1 663 ? -24.864 -0.171 6.319 1.00 97.25 663 LEU A N 1
ATOM 5255 C CA . LEU A 1 663 ? -24.240 0.144 7.606 1.00 97.25 663 LEU A CA 1
ATOM 5256 C C . LEU A 1 663 ? -23.491 1.474 7.569 1.00 97.25 663 LEU A C 1
ATOM 5258 O O . LEU A 1 663 ? -23.571 2.268 8.507 1.00 97.25 663 LEU A O 1
ATOM 5262 N N . LEU A 1 664 ? -22.776 1.722 6.474 1.00 97.81 664 LEU A N 1
ATOM 5263 C CA . LEU A 1 664 ? -21.875 2.858 6.323 1.00 97.81 664 LEU A CA 1
ATOM 5264 C C . LEU A 1 664 ? -22.054 3.465 4.935 1.00 97.81 664 LEU A C 1
ATOM 5266 O O . LEU A 1 664 ? -22.024 2.728 3.953 1.00 97.81 664 LEU A O 1
ATOM 5270 N N . GLN A 1 665 ? -22.214 4.783 4.848 1.00 97.31 665 GLN A N 1
ATOM 5271 C CA . GLN A 1 665 ? -22.372 5.506 3.580 1.00 97.31 665 GLN A CA 1
ATOM 5272 C C . GLN A 1 665 ? -21.217 6.476 3.310 1.00 97.31 665 GLN A C 1
ATOM 5274 O O . GLN A 1 665 ? -20.584 6.968 4.244 1.00 97.31 665 GLN A O 1
ATOM 5279 N N . TYR A 1 666 ? -20.983 6.797 2.039 1.00 97.94 666 TYR A N 1
ATOM 5280 C CA . TYR A 1 666 ? -20.050 7.838 1.610 1.00 97.94 666 TYR A CA 1
ATOM 5281 C C . TYR A 1 666 ? -20.624 9.236 1.829 1.00 97.94 666 TYR A C 1
ATOM 5283 O O . TYR A 1 666 ? -21.751 9.529 1.437 1.00 97.94 666 TYR A O 1
ATOM 5291 N N . GLY A 1 667 ? -19.839 10.127 2.435 1.00 96.62 667 GLY A N 1
ATOM 5292 C CA . GLY A 1 667 ? -20.292 11.468 2.789 1.00 96.62 667 GLY A CA 1
ATOM 5293 C C . GLY A 1 667 ? -21.400 11.471 3.847 1.00 96.62 667 GLY A C 1
ATOM 5294 O O . GLY A 1 667 ? -21.840 10.437 4.349 1.00 96.62 667 GLY A O 1
ATOM 5295 N N . THR A 1 668 ? -21.852 12.666 4.215 1.00 94.88 668 THR A N 1
ATOM 5296 C CA . THR A 1 668 ? -22.824 12.868 5.304 1.00 94.88 668 THR A CA 1
ATOM 5297 C C . THR A 1 668 ? -24.258 13.087 4.822 1.00 94.88 668 THR A C 1
ATOM 5299 O O . THR A 1 668 ? -25.185 12.997 5.630 1.00 94.88 668 THR A O 1
ATOM 5302 N N . LYS A 1 669 ? -24.444 13.359 3.525 1.00 93.19 669 LYS A N 1
ATOM 5303 C CA . LYS A 1 669 ? -25.751 13.538 2.882 1.00 93.19 669 LYS A CA 1
ATOM 5304 C C . LYS A 1 669 ? -26.340 12.183 2.467 1.00 93.19 669 LYS A C 1
ATOM 5306 O O . LYS A 1 669 ? -25.579 11.324 2.018 1.00 93.19 669 LYS A O 1
ATOM 5311 N N . PRO A 1 670 ? -27.653 11.959 2.637 1.00 90.75 670 PRO A N 1
ATOM 5312 C CA . PRO A 1 670 ? -28.305 10.735 2.178 1.00 90.75 670 PRO A CA 1
ATOM 5313 C C . PRO A 1 670 ? -28.428 10.718 0.646 1.00 90.75 670 PRO A C 1
ATOM 5315 O O . PRO A 1 670 ? -28.123 11.705 -0.025 1.00 90.75 670 PRO A O 1
ATOM 5318 N N . LEU A 1 671 ? -28.900 9.604 0.084 1.00 90.25 671 LEU A N 1
ATOM 5319 C CA . LEU A 1 671 ? -29.247 9.554 -1.337 1.00 90.25 671 LEU A CA 1
ATOM 5320 C C . LEU A 1 671 ? -30.493 10.398 -1.630 1.00 90.25 671 LEU A C 1
ATOM 5322 O O . LEU A 1 671 ? -31.388 10.522 -0.795 1.00 90.25 671 LEU A O 1
ATOM 5326 N N . LYS A 1 672 ? -30.583 10.929 -2.856 1.00 86.06 672 LYS A N 1
ATOM 5327 C CA . LYS A 1 672 ? -31.721 11.759 -3.300 1.00 86.06 672 LYS A CA 1
ATOM 5328 C C . LYS A 1 672 ? -33.076 11.067 -3.141 1.00 86.06 672 LYS A C 1
ATOM 5330 O O . LYS A 1 672 ? -34.076 11.725 -2.893 1.00 86.06 672 LYS A O 1
ATOM 5335 N N . ASP A 1 673 ? -33.128 9.746 -3.291 1.00 87.38 673 ASP A N 1
ATOM 5336 C CA . ASP A 1 673 ? -34.362 8.973 -3.140 1.00 87.38 673 ASP A CA 1
ATOM 5337 C C . ASP A 1 673 ? -34.791 8.789 -1.673 1.00 87.38 673 ASP A C 1
ATOM 5339 O O . ASP A 1 673 ? -35.917 8.358 -1.414 1.00 87.38 673 ASP A O 1
ATOM 5343 N N . GLU A 1 674 ? -33.932 9.128 -0.711 1.00 86.50 674 GLU A N 1
ATOM 5344 C CA . GLU A 1 674 ? -34.222 9.154 0.725 1.00 86.50 674 GLU A CA 1
ATOM 5345 C C . GLU A 1 674 ? -34.613 10.550 1.223 1.00 86.50 674 GLU A C 1
ATOM 5347 O O . GLU A 1 674 ? -35.187 10.677 2.307 1.00 86.50 674 GLU A O 1
ATOM 5352 N N . GLU A 1 675 ? -34.349 11.594 0.436 1.00 85.06 675 GLU A N 1
ATOM 5353 C CA . GLU A 1 675 ? -34.792 12.946 0.752 1.00 85.06 675 GLU A CA 1
ATOM 5354 C C . GLU A 1 675 ? -36.325 13.011 0.739 1.00 85.06 675 GLU A C 1
ATOM 5356 O O . GLU A 1 675 ? -37.014 12.503 -0.153 1.00 85.06 675 GLU A O 1
ATOM 5361 N N . LYS A 1 676 ? -36.895 13.627 1.778 1.00 82.38 676 LYS A N 1
ATOM 5362 C CA . LYS A 1 676 ? -38.345 13.762 1.898 1.00 82.38 676 LYS A CA 1
ATOM 5363 C C . LYS A 1 676 ? -38.845 14.740 0.839 1.00 82.38 676 LYS A C 1
ATOM 5365 O O . LYS A 1 676 ? -38.438 15.896 0.833 1.00 82.38 676 LYS A O 1
ATOM 5370 N N . TYR A 1 677 ? -39.791 14.307 0.008 1.00 81.69 677 TYR A N 1
ATOM 5371 C CA . TYR A 1 677 ? -40.473 15.208 -0.918 1.00 81.69 677 TYR A CA 1
ATOM 5372 C C . TYR A 1 677 ? -41.253 16.278 -0.139 1.00 81.69 677 TYR A C 1
ATOM 5374 O O . TYR A 1 677 ? -42.147 15.963 0.653 1.00 81.69 677 TYR A O 1
ATOM 5382 N N . THR A 1 678 ? -40.893 17.542 -0.350 1.00 81.62 678 THR A N 1
ATOM 5383 C CA . THR A 1 678 ? -41.520 18.712 0.285 1.00 81.62 678 THR A CA 1
ATOM 5384 C C . THR A 1 678 ? -42.413 19.509 -0.664 1.00 81.62 678 THR A C 1
ATOM 538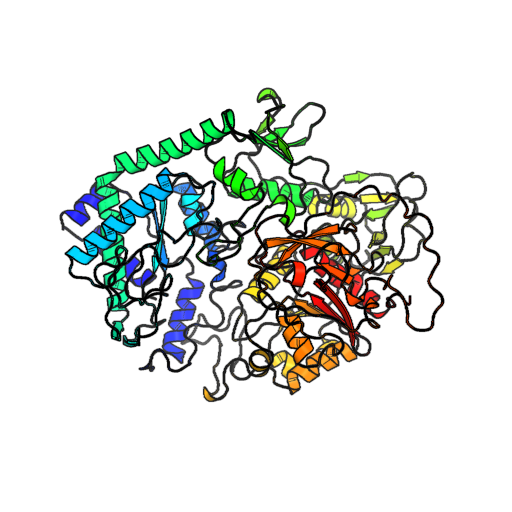6 O O . THR A 1 678 ? -43.072 20.441 -0.220 1.00 81.62 678 THR A O 1
ATOM 5389 N N . GLY A 1 679 ? -42.469 19.141 -1.947 1.00 79.88 679 GLY A N 1
ATOM 5390 C CA . GLY A 1 679 ? -43.270 19.836 -2.952 1.00 79.88 679 GLY A CA 1
ATOM 5391 C C . GLY A 1 679 ? -44.780 19.557 -2.873 1.00 79.88 679 GLY A C 1
ATOM 5392 O O . GLY A 1 679 ? -45.241 18.755 -2.051 1.00 79.88 679 GLY A O 1
ATOM 5393 N N . PRO A 1 680 ? -45.572 20.212 -3.741 1.00 78.19 680 PRO A N 1
ATOM 5394 C CA . PRO A 1 680 ? -47.011 19.993 -3.824 1.00 78.19 680 PRO A CA 1
ATOM 5395 C C . PRO A 1 680 ? -47.328 18.565 -4.283 1.00 78.19 680 PRO A C 1
ATOM 5397 O O . PRO A 1 680 ? -46.830 18.094 -5.301 1.00 78.19 680 PRO A O 1
ATOM 5400 N N . ILE A 1 681 ? -48.201 17.881 -3.543 1.00 81.81 681 ILE A N 1
ATOM 5401 C CA . ILE A 1 681 ? -48.699 16.550 -3.905 1.00 81.81 681 ILE A CA 1
ATOM 5402 C C . ILE A 1 681 ? -50.050 16.735 -4.596 1.00 81.81 681 ILE A C 1
ATOM 5404 O O . ILE A 1 681 ? -50.992 17.248 -3.990 1.00 81.81 681 ILE A O 1
ATOM 5408 N N . LEU A 1 682 ? -50.143 16.336 -5.867 1.00 84.88 682 LEU A N 1
ATOM 5409 C CA . LEU A 1 682 ? -51.367 16.455 -6.661 1.00 84.88 682 LEU A CA 1
ATOM 5410 C C . LEU A 1 682 ? -52.556 15.803 -5.933 1.00 84.88 682 LEU A C 1
ATOM 5412 O O . LEU A 1 682 ? -52.478 14.648 -5.521 1.00 84.88 682 LEU A O 1
ATOM 5416 N N . GLY A 1 683 ? -53.654 16.547 -5.777 1.00 83.00 683 GLY A N 1
ATOM 5417 C CA . GLY A 1 683 ? -54.866 16.071 -5.098 1.00 83.00 683 GLY A CA 1
ATOM 5418 C C . GLY A 1 683 ? -54.849 16.173 -3.567 1.00 83.00 683 GLY A C 1
ATOM 5419 O O . GLY A 1 683 ? -55.870 15.893 -2.944 1.00 83.00 683 GLY A O 1
ATOM 5420 N N . MET A 1 684 ? -53.747 16.614 -2.945 1.00 75.69 684 MET A N 1
ATOM 5421 C CA . MET A 1 684 ? -53.725 16.997 -1.529 1.00 75.69 684 MET A CA 1
ATOM 5422 C C . MET A 1 684 ? -53.848 18.522 -1.388 1.00 75.69 684 MET A C 1
ATOM 5424 O O . MET A 1 684 ? -53.235 19.255 -2.168 1.00 75.69 684 MET A O 1
ATOM 5428 N N . PRO A 1 685 ? -54.600 19.037 -0.395 1.00 77.31 685 PRO A N 1
ATOM 5429 C CA . PRO A 1 685 ? -54.608 20.466 -0.110 1.00 77.31 685 PRO A CA 1
ATOM 5430 C C . PRO A 1 685 ? -53.184 20.944 0.194 1.00 77.31 685 PRO A C 1
ATOM 5432 O O . PRO A 1 685 ? -52.418 20.243 0.862 1.00 77.31 685 PRO A O 1
ATOM 5435 N N . ALA A 1 686 ? -52.834 22.132 -0.310 1.00 66.19 686 ALA A N 1
ATOM 5436 C CA . ALA A 1 686 ? -51.520 22.727 -0.099 1.00 66.19 686 ALA A CA 1
ATOM 5437 C C . ALA A 1 686 ? -51.184 22.714 1.399 1.00 66.19 686 ALA A C 1
ATOM 5439 O O . ALA A 1 686 ? -51.937 23.241 2.225 1.00 66.19 686 ALA A O 1
ATOM 5440 N N . LYS A 1 687 ? -50.067 22.074 1.762 1.00 63.97 687 LYS A N 1
ATOM 5441 C CA . LYS A 1 687 ? -49.580 22.094 3.141 1.00 63.97 687 LYS A CA 1
ATOM 5442 C C . LYS A 1 687 ? -49.341 23.552 3.525 1.00 63.97 687 LYS A C 1
ATOM 5444 O O . LYS A 1 687 ? -48.564 24.231 2.864 1.00 63.97 687 LYS A O 1
ATOM 5449 N N . LYS A 1 688 ? -49.987 24.031 4.595 1.00 57.62 688 LYS A N 1
ATOM 5450 C CA . LYS A 1 688 ? -49.591 25.292 5.234 1.00 57.62 688 LYS A CA 1
ATOM 5451 C C . LYS A 1 688 ? -48.160 25.112 5.730 1.00 57.62 688 LYS A C 1
ATOM 5453 O O . LYS A 1 688 ? -47.936 24.399 6.708 1.00 57.62 688 LYS A O 1
ATOM 5458 N N . GLU A 1 689 ? -47.204 25.701 5.026 1.00 58.03 689 GLU A N 1
ATOM 5459 C CA . GLU A 1 689 ? -45.825 25.771 5.484 1.00 58.03 689 GLU A CA 1
ATOM 5460 C C . GLU A 1 689 ? -45.806 26.614 6.763 1.00 58.03 689 GLU A C 1
ATOM 5462 O O . GLU A 1 689 ? -46.155 27.795 6.762 1.00 58.03 689 GLU A O 1
ATOM 5467 N N . GLY A 1 690 ? -45.480 25.980 7.893 1.00 56.53 690 GLY A N 1
ATOM 5468 C CA . GLY A 1 690 ? -45.122 26.719 9.100 1.00 56.53 690 GLY A CA 1
ATOM 5469 C C . GLY A 1 690 ? -43.866 27.556 8.834 1.00 56.53 690 GLY A C 1
ATOM 5470 O O . GLY A 1 690 ? -43.122 27.240 7.903 1.00 56.53 690 GLY A O 1
ATOM 5471 N N . PRO A 1 691 ? -43.607 28.612 9.625 1.00 51.41 691 PRO A N 1
ATOM 5472 C CA . PRO A 1 691 ? -42.416 29.431 9.444 1.00 51.41 691 PRO A CA 1
ATOM 5473 C C . PRO A 1 691 ? -41.184 28.525 9.424 1.00 51.41 691 PRO A C 1
ATOM 5475 O O . PRO A 1 691 ? -40.979 27.741 10.354 1.00 51.41 691 PRO A O 1
ATOM 5478 N N . ALA A 1 692 ? -40.405 28.608 8.341 1.00 54.59 692 ALA A N 1
ATOM 5479 C CA . ALA A 1 692 ? -39.166 27.862 8.201 1.00 54.59 692 ALA A CA 1
ATOM 5480 C C . ALA A 1 692 ? -38.326 28.101 9.459 1.00 54.59 692 ALA A C 1
ATOM 5482 O O . ALA A 1 692 ? -38.009 29.248 9.796 1.00 54.59 692 ALA A O 1
ATOM 5483 N N . ALA A 1 693 ? -38.017 27.027 10.191 1.00 52.38 693 ALA A N 1
ATOM 5484 C CA . ALA A 1 693 ? -37.081 27.120 11.295 1.00 52.38 693 ALA A CA 1
ATOM 5485 C C . ALA A 1 693 ? -35.796 27.739 10.735 1.00 52.38 693 ALA A C 1
ATOM 5487 O O . ALA A 1 693 ? -35.306 27.302 9.693 1.00 52.38 693 ALA A O 1
ATOM 5488 N N . LYS A 1 694 ? -35.280 28.785 11.389 1.00 42.47 694 LYS A N 1
ATOM 5489 C CA . LYS A 1 694 ? -33.956 29.328 11.076 1.00 42.47 694 LYS A CA 1
ATOM 5490 C C . LYS A 1 694 ? -32.936 28.227 11.361 1.00 42.47 694 LYS A C 1
ATOM 5492 O O . LYS A 1 694 ? -32.436 28.123 12.477 1.00 42.47 694 LYS A O 1
ATOM 5497 N N . GLU A 1 695 ? -32.667 27.377 10.378 1.00 50.94 695 GLU A N 1
ATOM 5498 C CA . GLU A 1 695 ? -31.556 26.445 10.439 1.00 50.94 695 GLU A CA 1
ATOM 5499 C C . GLU A 1 695 ? -30.281 27.272 10.358 1.00 50.94 695 GLU A C 1
ATOM 5501 O O . GLU A 1 695 ? -29.939 27.858 9.331 1.00 50.94 695 GLU A O 1
ATOM 5506 N N . THR A 1 696 ? -29.590 27.373 11.488 1.00 50.12 696 THR A N 1
ATOM 5507 C CA . THR A 1 696 ? -28.219 27.858 11.520 1.00 50.12 696 THR A CA 1
ATOM 5508 C C . THR A 1 696 ? -27.417 26.975 10.563 1.00 50.12 696 THR A C 1
ATOM 5510 O O . THR A 1 696 ? -27.449 25.753 10.739 1.00 50.12 696 THR A O 1
ATOM 5513 N N . PRO A 1 697 ? -26.715 27.530 9.559 1.00 49.78 697 PRO A N 1
ATOM 5514 C CA . PRO A 1 697 ? -25.965 26.719 8.612 1.00 49.78 697 PRO A CA 1
ATOM 5515 C C . PRO A 1 697 ? -24.908 25.920 9.379 1.00 49.78 697 PRO A C 1
ATOM 5517 O O . PRO A 1 697 ? -23.903 26.464 9.842 1.00 49.78 697 PRO A O 1
ATOM 5520 N N . LYS A 1 698 ? -25.152 24.618 9.572 1.00 60.75 698 LYS A N 1
ATOM 5521 C CA . LYS A 1 698 ? -24.144 23.709 10.115 1.00 60.75 698 LYS A CA 1
ATOM 5522 C C . LYS A 1 698 ? -23.023 23.634 9.087 1.00 60.75 698 LYS A C 1
ATOM 5524 O O . LYS A 1 698 ? -23.278 23.360 7.918 1.00 60.75 698 LYS A O 1
ATOM 5529 N N . LYS A 1 699 ? -21.787 23.888 9.522 1.00 68.38 699 LYS A N 1
ATOM 5530 C CA . LYS A 1 699 ? -20.597 23.746 8.680 1.00 68.38 699 LYS A CA 1
ATOM 5531 C C . LYS A 1 699 ? -20.566 22.321 8.129 1.00 68.38 699 LYS A C 1
ATOM 5533 O O . LYS A 1 699 ? -20.440 21.371 8.899 1.00 68.38 699 LYS A O 1
ATOM 5538 N N . GLU A 1 700 ? -20.746 22.187 6.821 1.00 78.19 700 GLU A N 1
ATOM 5539 C CA . GLU A 1 700 ? -20.851 20.885 6.176 1.00 78.19 700 GLU A CA 1
ATOM 5540 C C . GLU A 1 700 ? -19.505 20.153 6.255 1.00 78.19 700 GLU A C 1
ATOM 5542 O O . GLU A 1 700 ? -18.451 20.730 5.976 1.00 78.19 700 GLU A O 1
ATOM 5547 N N . THR A 1 701 ? -19.526 18.890 6.679 1.00 88.00 701 THR A N 1
ATOM 5548 C CA . THR A 1 701 ? -18.326 18.053 6.689 1.00 88.00 701 THR A CA 1
ATOM 5549 C C . THR A 1 701 ? -17.940 17.727 5.244 1.00 88.00 701 THR A C 1
ATOM 5551 O O . THR A 1 701 ? -18.757 17.123 4.546 1.00 88.00 701 THR A O 1
ATOM 5554 N N . PRO A 1 702 ? -16.730 18.089 4.777 1.00 93.94 702 PRO A N 1
ATOM 5555 C CA . PRO A 1 702 ? -16.328 17.827 3.400 1.00 93.94 702 PRO A CA 1
ATOM 5556 C C . PRO A 1 702 ? -16.237 16.323 3.145 1.00 93.94 702 PRO A C 1
ATOM 5558 O O . PRO A 1 702 ? -15.802 15.568 4.018 1.00 93.94 702 PRO A O 1
ATOM 5561 N N . TYR A 1 703 ? -16.617 15.890 1.943 1.00 96.38 703 TYR A N 1
ATOM 5562 C CA . TYR A 1 703 ? -16.476 14.491 1.554 1.00 96.38 703 TYR A CA 1
ATOM 5563 C C . TYR A 1 703 ? -15.000 14.095 1.437 1.00 96.38 703 TYR A C 1
ATOM 5565 O O . TYR A 1 703 ? -14.580 13.138 2.078 1.00 96.38 703 TYR A O 1
ATOM 5573 N N . VAL A 1 704 ? -14.198 14.858 0.691 1.00 97.62 704 VAL A N 1
ATOM 5574 C CA . VAL A 1 704 ? -12.757 14.607 0.539 1.00 97.62 704 VAL A CA 1
ATOM 5575 C C . VAL A 1 704 ? -11.974 15.315 1.645 1.00 97.62 704 VAL A C 1
ATOM 5577 O O . VAL A 1 704 ? -12.121 16.520 1.848 1.00 97.62 704 VAL A O 1
ATOM 5580 N N . LEU A 1 705 ? -11.128 14.571 2.359 1.00 97.12 705 LEU A N 1
ATOM 5581 C CA . LEU A 1 705 ? -10.232 15.105 3.391 1.00 97.12 705 LEU A CA 1
ATOM 5582 C C . LEU A 1 705 ? -8.791 15.268 2.910 1.00 97.12 705 LEU A C 1
ATOM 5584 O O . LEU A 1 705 ? -8.115 16.195 3.355 1.00 97.12 705 LEU A O 1
ATOM 5588 N N . SER A 1 706 ? -8.326 14.349 2.065 1.00 98.00 706 SER A N 1
ATOM 5589 C CA . SER A 1 706 ? -6.985 14.324 1.477 1.00 98.00 706 SER A CA 1
ATOM 5590 C C . SER A 1 706 ? -7.052 13.598 0.131 1.00 98.00 706 SER A C 1
ATOM 5592 O O . SER A 1 706 ? -7.716 12.565 0.031 1.00 98.00 706 SER A O 1
ATOM 5594 N N . GLY A 1 707 ? -6.395 14.133 -0.894 1.00 97.12 707 GLY A N 1
ATOM 5595 C CA . GLY A 1 707 ? -6.493 13.674 -2.280 1.00 97.12 7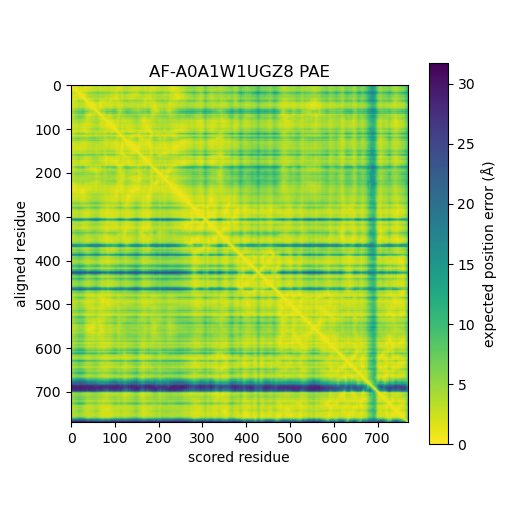07 GLY A CA 1
ATOM 5596 C C . GLY A 1 707 ? -7.531 14.464 -3.074 1.00 97.12 707 GLY A C 1
ATOM 5597 O O . GLY A 1 707 ? -7.698 15.668 -2.875 1.00 97.12 707 GLY A O 1
ATOM 5598 N N . MET A 1 708 ? -8.222 13.797 -3.998 1.00 96.19 708 MET A N 1
ATOM 5599 C CA . MET A 1 708 ? -9.272 14.406 -4.811 1.00 96.19 708 MET A CA 1
ATOM 5600 C C . MET A 1 708 ? -10.241 13.367 -5.368 1.00 96.19 708 MET A C 1
ATOM 5602 O O . MET A 1 708 ? -9.876 12.229 -5.644 1.00 96.19 708 MET A O 1
ATOM 5606 N N . VAL A 1 709 ? -11.484 13.798 -5.576 1.00 96.81 709 VAL A N 1
ATOM 5607 C CA . VAL A 1 709 ? -12.513 13.013 -6.259 1.00 96.81 709 VAL A CA 1
ATOM 5608 C C . VAL A 1 709 ? -13.194 13.908 -7.288 1.00 96.81 709 VAL A C 1
ATOM 5610 O O . VAL A 1 709 ? -13.694 14.992 -6.956 1.00 96.81 709 VAL A O 1
ATOM 5613 N N . ARG A 1 710 ? -13.212 13.479 -8.554 1.00 95.88 710 ARG A N 1
ATOM 5614 C CA . ARG A 1 710 ? -14.012 14.139 -9.596 1.00 95.88 710 ARG A CA 1
ATOM 5615 C C . ARG A 1 710 ? -15.412 13.548 -9.601 1.00 95.88 710 ARG A C 1
ATOM 5617 O O . ARG A 1 710 ? -15.568 12.335 -9.504 1.00 95.88 710 ARG A O 1
ATOM 5624 N N . ASN A 1 711 ? -16.416 14.415 -9.734 1.00 94.81 711 ASN A N 1
ATOM 5625 C CA . ASN A 1 711 ? -17.834 14.049 -9.695 1.00 94.81 711 ASN A CA 1
ATOM 5626 C C . ASN A 1 711 ? -18.272 13.357 -8.387 1.00 94.81 711 ASN A C 1
ATOM 5628 O O . ASN A 1 711 ? -19.106 12.454 -8.404 1.00 94.81 711 ASN A O 1
ATOM 5632 N N . GLU A 1 712 ? -17.752 13.811 -7.239 1.00 95.12 712 GLU A N 1
ATOM 5633 C CA . GLU A 1 712 ? -18.022 13.240 -5.902 1.00 95.12 712 GLU A CA 1
ATOM 5634 C C . GLU A 1 712 ? -19.517 13.152 -5.528 1.00 95.12 712 GLU A C 1
ATOM 5636 O O . GLU A 1 712 ? -19.964 12.228 -4.859 1.00 95.12 712 GLU A O 1
ATOM 5641 N N . GLN A 1 713 ? -20.334 14.057 -6.045 1.00 93.81 713 GLN A N 1
ATOM 5642 C CA . GLN A 1 713 ? -21.792 14.078 -5.927 1.00 93.81 713 GLN A CA 1
ATOM 5643 C C . GLN A 1 713 ? -22.490 12.810 -6.454 1.00 93.81 713 GLN A C 1
ATOM 5645 O O . GLN A 1 713 ? -23.643 12.575 -6.106 1.00 93.81 713 GLN A O 1
ATOM 5650 N N . THR A 1 714 ? -21.819 11.991 -7.269 1.00 94.75 714 THR A N 1
ATOM 5651 C CA . THR A 1 714 ? -22.344 10.694 -7.738 1.00 94.75 714 THR A CA 1
ATOM 5652 C C . THR A 1 714 ? -22.136 9.555 -6.732 1.00 94.75 714 THR A C 1
ATOM 5654 O O . THR A 1 714 ? -22.878 8.574 -6.766 1.00 94.75 714 THR A O 1
ATOM 5657 N N . ILE A 1 715 ? -21.164 9.692 -5.819 1.00 96.19 715 ILE A N 1
ATOM 5658 C CA . ILE A 1 715 ? -20.841 8.700 -4.782 1.00 96.19 715 ILE A CA 1
ATOM 5659 C C . ILE A 1 715 ? -21.390 9.090 -3.402 1.00 96.19 715 ILE A C 1
ATOM 5661 O O . ILE A 1 715 ? -21.663 8.212 -2.589 1.00 96.19 715 ILE A O 1
ATOM 5665 N N . ILE A 1 716 ? -21.602 10.379 -3.121 1.00 96.06 716 ILE A N 1
ATOM 5666 C CA . ILE A 1 716 ? -22.191 10.824 -1.849 1.00 96.06 716 ILE A CA 1
ATOM 5667 C C . ILE A 1 716 ? -23.581 10.188 -1.648 1.00 96.06 716 ILE A C 1
ATOM 5669 O O . ILE A 1 716 ? -24.429 10.204 -2.537 1.00 96.06 716 ILE A O 1
ATOM 5673 N N . GLY A 1 717 ? -23.794 9.608 -0.466 1.00 94.44 717 GLY A N 1
ATOM 5674 C CA . GLY A 1 717 ? -24.976 8.836 -0.084 1.00 94.44 717 GLY A CA 1
ATOM 5675 C C . GLY A 1 717 ? -24.898 7.347 -0.445 1.00 94.44 717 GLY A C 1
ATOM 5676 O O . GLY A 1 717 ? -25.583 6.542 0.184 1.00 94.44 717 GLY A O 1
ATOM 5677 N N . GLN A 1 718 ? -24.051 6.956 -1.405 1.00 96.38 718 GLN A N 1
ATOM 5678 C CA . GLN A 1 718 ? -23.875 5.552 -1.791 1.00 96.38 718 GLN A CA 1
ATOM 5679 C C . GLN A 1 718 ? -23.236 4.742 -0.661 1.00 96.38 718 GLN A C 1
ATOM 5681 O O . GLN A 1 718 ? -22.601 5.288 0.245 1.00 96.38 718 GLN A O 1
ATOM 5686 N N . GLY A 1 719 ? -23.393 3.419 -0.705 1.00 96.44 719 GLY A N 1
ATOM 5687 C CA . GLY A 1 719 ? -22.936 2.569 0.385 1.00 96.44 719 GLY A CA 1
ATOM 5688 C C . GLY A 1 719 ? -21.459 2.195 0.338 1.00 96.44 719 GLY A C 1
ATOM 5689 O O . GLY A 1 719 ? -20.934 1.766 -0.690 1.00 96.44 719 GLY A O 1
ATOM 5690 N N . ALA A 1 720 ? -20.816 2.316 1.496 1.00 98.12 720 ALA A N 1
ATOM 5691 C CA . ALA A 1 720 ? -19.455 1.872 1.769 1.00 98.12 720 ALA A CA 1
ATOM 5692 C C . ALA A 1 720 ? -19.421 0.447 2.351 1.00 98.12 720 ALA A C 1
ATOM 5694 O O . ALA A 1 720 ? -18.554 -0.343 1.981 1.00 98.12 720 ALA A O 1
ATOM 5695 N N . ILE A 1 721 ? -20.364 0.112 3.246 1.00 98.56 721 ILE A N 1
ATOM 5696 C CA . ILE A 1 721 ? -20.479 -1.218 3.871 1.00 98.56 721 ILE A CA 1
ATOM 5697 C C . ILE A 1 721 ? -21.937 -1.663 3.912 1.00 98.56 721 ILE A C 1
ATOM 5699 O O . ILE A 1 721 ? -22.801 -0.937 4.413 1.00 98.56 721 ILE A O 1
ATOM 5703 N N . PHE A 1 722 ? -22.178 -2.896 3.473 1.00 98.25 722 PHE A N 1
ATOM 5704 C CA . PHE A 1 722 ? -23.471 -3.569 3.541 1.00 98.25 722 PHE A CA 1
ATOM 5705 C C . PHE A 1 722 ? -23.392 -4.856 4.363 1.00 98.25 722 PHE A C 1
ATOM 5707 O O . PHE A 1 722 ? -22.385 -5.560 4.328 1.00 98.25 722 PHE A O 1
ATOM 5714 N N . THR A 1 723 ? -24.480 -5.195 5.052 1.00 96.81 723 THR A N 1
ATOM 5715 C CA . THR A 1 723 ? -24.704 -6.504 5.680 1.00 96.81 723 THR A CA 1
ATOM 5716 C C . THR A 1 723 ? -25.937 -7.145 5.057 1.00 96.81 723 THR A C 1
ATOM 5718 O O . THR A 1 723 ? -27.059 -6.675 5.225 1.00 96.81 723 THR A O 1
ATOM 5721 N N . VAL A 1 724 ? -25.729 -8.210 4.290 1.00 95.94 724 VAL A N 1
ATOM 5722 C CA . VAL A 1 724 ? -26.783 -8.858 3.508 1.00 95.94 724 VAL A CA 1
ATOM 5723 C C . VAL A 1 724 ? -27.036 -10.252 4.075 1.00 95.94 724 VAL A C 1
ATOM 5725 O O . VAL A 1 724 ? -26.108 -11.068 4.118 1.00 95.94 724 VAL A O 1
ATOM 5728 N N . PRO A 1 725 ? -28.259 -10.553 4.542 1.00 94.69 725 PRO A N 1
ATOM 5729 C CA . PRO A 1 725 ? -28.603 -11.891 5.002 1.00 94.69 725 PRO A CA 1
ATOM 5730 C C . PRO A 1 725 ? -28.648 -12.869 3.821 1.00 94.69 725 PRO A C 1
ATOM 5732 O O . PRO A 1 725 ? -29.289 -12.604 2.808 1.00 94.69 725 PRO A O 1
ATOM 5735 N N . VAL A 1 726 ? -27.985 -14.019 3.960 1.00 93.81 726 VAL A N 1
ATOM 5736 C CA . VAL A 1 726 ? -27.987 -15.100 2.960 1.00 93.81 726 VAL A CA 1
ATOM 5737 C C . VAL A 1 726 ? -28.213 -16.423 3.688 1.00 93.81 726 VAL A C 1
ATOM 5739 O O . VAL A 1 726 ? -27.339 -16.909 4.406 1.00 93.81 726 VAL A O 1
ATOM 5742 N N . GLY A 1 727 ? -29.425 -16.969 3.562 1.00 93.06 727 GLY A N 1
ATOM 5743 C CA . GLY A 1 727 ? -29.896 -18.103 4.360 1.00 93.06 727 GLY A CA 1
ATOM 5744 C C . GLY A 1 727 ? -29.762 -17.825 5.861 1.00 93.06 727 GLY A C 1
ATOM 5745 O O . GLY A 1 727 ? -30.344 -16.870 6.366 1.00 93.06 727 GLY A O 1
ATOM 5746 N N . THR A 1 728 ? -29.000 -18.657 6.576 1.00 94.06 728 THR A N 1
ATOM 5747 C CA . THR A 1 728 ? -28.729 -18.480 8.020 1.00 94.06 728 THR A CA 1
ATOM 5748 C C . THR A 1 728 ? -27.416 -17.744 8.320 1.00 94.06 728 THR A C 1
ATOM 5750 O O . THR A 1 728 ? -27.078 -17.520 9.485 1.00 94.06 728 THR A O 1
ATOM 5753 N N . GLY A 1 729 ? -26.649 -17.395 7.283 1.00 95.94 729 GLY A N 1
ATOM 5754 C CA . GLY A 1 729 ? -25.404 -16.635 7.368 1.00 95.94 729 GLY A CA 1
ATOM 5755 C C . GLY A 1 729 ? -25.524 -15.261 6.723 1.00 95.94 729 GLY A C 1
ATOM 5756 O O . GLY A 1 729 ? -26.619 -14.707 6.589 1.00 95.94 729 GLY A O 1
ATOM 5757 N N . ARG A 1 730 ? -24.375 -14.666 6.380 1.00 95.88 730 ARG A N 1
ATOM 5758 C CA . ARG A 1 730 ? -24.307 -13.275 5.905 1.00 95.88 730 ARG A CA 1
ATOM 5759 C C . ARG A 1 730 ? -23.179 -13.027 4.919 1.00 95.88 730 ARG A C 1
ATOM 5761 O O . ARG A 1 730 ? -22.123 -13.650 5.000 1.00 95.88 730 ARG A O 1
ATOM 5768 N N . VAL A 1 731 ? -23.394 -12.035 4.063 1.00 97.75 731 VAL A N 1
ATOM 5769 C CA . VAL A 1 731 ? -22.357 -11.362 3.279 1.00 97.75 731 VAL A CA 1
ATOM 5770 C C . VAL A 1 731 ? -22.158 -9.970 3.869 1.00 97.75 731 VAL A C 1
ATOM 5772 O O . VAL A 1 731 ? -23.108 -9.194 3.951 1.00 97.75 731 VAL A O 1
ATOM 5775 N N . VAL A 1 732 ? -20.935 -9.650 4.286 1.00 98.38 732 VAL A N 1
ATOM 5776 C CA . VAL A 1 732 ? -20.531 -8.292 4.653 1.00 98.38 732 VAL A CA 1
ATOM 5777 C C . VAL A 1 732 ? -19.682 -7.736 3.517 1.00 98.38 732 VAL A C 1
ATOM 5779 O O . VAL A 1 732 ? -18.532 -8.135 3.333 1.00 98.38 732 VAL A O 1
ATOM 5782 N N . ALA A 1 733 ? -20.286 -6.856 2.726 1.00 98.56 733 ALA A N 1
ATOM 5783 C CA . ALA A 1 733 ? -19.706 -6.340 1.495 1.00 98.56 733 ALA A CA 1
ATOM 5784 C C . ALA A 1 733 ? -19.147 -4.934 1.712 1.00 98.56 733 ALA A C 1
ATOM 5786 O O . ALA A 1 733 ? -19.894 -4.008 2.034 1.00 98.56 733 ALA A O 1
ATOM 5787 N N . PHE A 1 734 ? -17.843 -4.780 1.503 1.00 98.69 734 PHE A N 1
ATOM 5788 C CA . PHE A 1 734 ? -17.161 -3.493 1.455 1.00 98.69 734 PHE A CA 1
ATOM 5789 C C . PHE A 1 734 ? -17.026 -3.070 -0.004 1.00 98.69 734 PHE A C 1
ATOM 5791 O O . PHE A 1 734 ? -16.590 -3.862 -0.837 1.00 98.69 734 PHE A O 1
ATOM 5798 N N . THR A 1 735 ? -17.363 -1.827 -0.334 1.00 98.06 735 THR A N 1
ATOM 5799 C CA . THR A 1 735 ? -17.099 -1.274 -1.676 1.00 98.06 735 THR A CA 1
ATOM 5800 C C . THR A 1 735 ? -15.711 -0.633 -1.775 1.00 98.06 735 THR A C 1
ATOM 5802 O O . THR A 1 735 ? -15.384 -0.064 -2.807 1.00 98.06 735 THR A O 1
ATOM 5805 N N . PHE A 1 736 ? -14.890 -0.739 -0.728 1.00 98.12 736 PHE A N 1
ATOM 5806 C CA . PHE A 1 736 ? -13.487 -0.320 -0.646 1.00 98.12 736 PHE A CA 1
ATOM 5807 C C . PHE A 1 736 ? -12.650 -1.428 0.017 1.00 98.12 736 PHE A C 1
ATOM 5809 O O . PHE A 1 736 ? -13.215 -2.423 0.483 1.00 98.12 736 PHE A O 1
ATOM 5816 N N . ASP A 1 737 ? -11.327 -1.266 0.067 1.00 97.69 737 ASP A N 1
ATOM 5817 C CA . ASP A 1 737 ? -10.422 -2.206 0.736 1.00 97.69 737 ASP A CA 1
ATOM 5818 C C . ASP A 1 737 ? -9.934 -1.657 2.100 1.00 97.69 737 ASP A C 1
ATOM 5820 O O . ASP A 1 737 ? -9.079 -0.767 2.139 1.00 97.69 737 ASP A O 1
ATOM 5824 N N . PRO A 1 738 ? -10.448 -2.163 3.240 1.00 98.00 738 PRO A N 1
ATOM 5825 C CA . PRO A 1 738 ? -9.995 -1.774 4.577 1.00 98.00 738 PRO A CA 1
ATOM 5826 C C . PRO A 1 738 ? -8.604 -2.323 4.954 1.00 98.00 738 PRO A C 1
ATOM 5828 O O . PRO A 1 738 ? -8.119 -2.023 6.042 1.00 98.00 738 PRO A O 1
ATOM 5831 N N . LEU A 1 739 ? -7.984 -3.156 4.109 1.00 97.75 739 LEU A N 1
ATOM 5832 C CA . LEU A 1 739 ? -6.662 -3.764 4.311 1.00 97.75 739 LEU A CA 1
ATOM 5833 C C . LEU A 1 739 ? -5.658 -3.336 3.222 1.00 97.75 739 LEU A C 1
ATOM 5835 O O . LEU A 1 739 ? -4.633 -3.996 3.023 1.00 97.75 739 LEU A O 1
ATOM 5839 N N . HIS A 1 740 ? -5.942 -2.230 2.529 1.00 97.06 740 HIS A N 1
ATOM 5840 C CA . HIS A 1 740 ? -5.147 -1.705 1.423 1.00 97.06 740 HIS A CA 1
ATOM 5841 C C . HIS A 1 740 ? -3.691 -1.461 1.834 1.00 97.06 740 HIS A C 1
ATOM 5843 O O . HIS A 1 740 ? -3.388 -0.612 2.678 1.00 97.06 740 HIS A O 1
ATOM 5849 N N . ARG A 1 741 ? -2.771 -2.204 1.209 1.00 95.88 741 ARG A N 1
ATOM 5850 C CA . ARG A 1 741 ? -1.311 -2.005 1.289 1.00 95.88 741 ARG A CA 1
ATOM 5851 C C . ARG A 1 741 ? -0.703 -1.990 2.695 1.00 95.88 741 ARG A C 1
ATOM 5853 O O . ARG A 1 741 ? 0.365 -1.418 2.896 1.00 95.88 741 ARG A O 1
ATOM 5860 N N . TYR A 1 742 ? -1.394 -2.551 3.694 1.00 96.75 742 TYR A N 1
ATOM 5861 C CA . TYR A 1 742 ? -1.022 -2.383 5.108 1.00 96.75 742 TYR A CA 1
ATOM 5862 C C . TYR A 1 742 ? -0.851 -0.894 5.511 1.00 96.75 742 TYR A C 1
ATOM 5864 O O . TYR A 1 742 ? -0.091 -0.548 6.417 1.00 96.75 742 TYR A O 1
ATOM 5872 N N . LEU A 1 743 ? -1.551 0.003 4.807 1.00 96.06 743 LEU A N 1
ATOM 5873 C CA . LEU A 1 743 ? -1.408 1.453 4.899 1.00 96.06 743 LEU A CA 1
ATOM 5874 C C . LEU A 1 743 ? -2.546 2.078 5.712 1.00 96.06 743 LEU A C 1
ATOM 5876 O O . LEU A 1 743 ? -2.302 2.829 6.651 1.00 96.06 743 LEU A O 1
ATOM 5880 N N . ASN A 1 744 ? -3.798 1.766 5.385 1.00 96.06 744 ASN A N 1
ATOM 5881 C CA . ASN A 1 744 ? -4.988 2.320 6.038 1.00 96.06 744 ASN A CA 1
ATOM 5882 C C . ASN A 1 744 ? -5.382 1.536 7.300 1.00 96.06 744 ASN A C 1
ATOM 5884 O O . ASN A 1 744 ? -6.496 1.038 7.435 1.00 96.06 744 ASN A O 1
ATOM 5888 N N . LEU A 1 745 ? -4.465 1.433 8.264 1.00 97.25 745 LEU A N 1
ATOM 5889 C CA . LEU A 1 745 ? -4.669 0.653 9.492 1.00 97.25 745 LEU A CA 1
ATOM 5890 C C . LEU A 1 745 ? -5.839 1.143 10.370 1.00 97.25 745 LEU A C 1
ATOM 5892 O O . LEU A 1 745 ? -6.319 0.387 11.210 1.00 97.25 745 LEU A O 1
ATOM 5896 N N . HIS A 1 746 ? -6.335 2.364 10.188 1.00 97.56 746 HIS A N 1
ATOM 5897 C CA . HIS A 1 746 ? -7.568 2.846 10.817 1.00 97.56 746 HIS A CA 1
ATOM 5898 C C . HIS A 1 746 ? -8.821 2.090 10.349 1.00 97.56 746 HIS A C 1
ATOM 5900 O O . HIS A 1 746 ? -9.797 2.001 11.092 1.00 97.56 746 HIS A O 1
ATOM 5906 N N . ASP A 1 747 ? -8.785 1.510 9.148 1.00 98.25 747 ASP A N 1
ATOM 5907 C CA . ASP A 1 747 ? -9.943 0.865 8.530 1.00 98.25 747 ASP A CA 1
ATOM 5908 C C . ASP A 1 747 ? -10.023 -0.628 8.905 1.00 98.25 747 ASP A C 1
ATOM 5910 O O . ASP A 1 747 ? -11.115 -1.188 9.025 1.00 98.25 747 ASP A O 1
ATOM 5914 N N . ALA A 1 748 ? -8.882 -1.274 9.180 1.00 98.19 748 ALA A N 1
ATOM 5915 C CA . ALA A 1 748 ? -8.794 -2.691 9.555 1.00 98.19 748 ALA A CA 1
ATOM 5916 C C . ALA A 1 748 ? -9.708 -3.125 10.732 1.00 98.19 748 ALA A C 1
ATOM 5918 O O . ALA A 1 748 ? -10.274 -4.222 10.661 1.00 98.19 748 ALA A O 1
ATOM 5919 N N . PRO A 1 749 ? -9.944 -2.307 11.784 1.00 98.19 749 PRO A N 1
ATOM 5920 C CA . PRO A 1 749 ? -10.913 -2.612 12.836 1.00 98.19 749 PRO A CA 1
ATOM 5921 C C . PRO A 1 749 ? -12.337 -2.897 12.345 1.00 98.19 749 PRO A C 1
ATOM 5923 O O . PRO A 1 749 ? -13.056 -3.629 13.019 1.00 98.19 749 PRO A O 1
ATOM 5926 N N . LEU A 1 750 ? -12.744 -2.418 11.165 1.00 98.62 750 LEU A N 1
ATOM 5927 C CA . LEU A 1 750 ? -14.031 -2.789 10.563 1.00 98.62 750 LEU A CA 1
ATOM 5928 C C . LEU A 1 750 ? -14.086 -4.291 10.234 1.00 98.62 750 LEU A C 1
ATOM 5930 O O . LEU A 1 750 ? -15.108 -4.941 10.459 1.00 98.62 750 LEU A O 1
ATOM 5934 N N . VAL A 1 751 ? -12.973 -4.869 9.766 1.00 98.69 751 VAL A N 1
ATOM 5935 C CA . VAL A 1 751 ? -12.829 -6.320 9.555 1.00 98.69 751 VAL A CA 1
ATOM 5936 C C . VAL A 1 751 ? -12.715 -7.042 10.896 1.00 98.69 751 VAL A C 1
ATOM 5938 O O . VAL A 1 751 ? -13.355 -8.075 11.102 1.00 98.69 751 VAL A O 1
ATOM 5941 N N . TRP A 1 752 ? -11.959 -6.486 11.848 1.00 98.44 752 TRP A N 1
ATOM 5942 C CA . TRP A 1 752 ? -11.821 -7.066 13.187 1.00 98.44 752 TRP A CA 1
ATOM 5943 C C . TRP A 1 752 ? -13.153 -7.160 13.919 1.00 98.44 752 TRP A C 1
ATOM 5945 O O . TRP A 1 752 ? -13.438 -8.200 14.507 1.00 98.44 752 TRP A O 1
ATOM 5955 N N . ASN A 1 753 ? -14.006 -6.145 13.813 1.00 98.50 753 ASN A N 1
ATOM 5956 C CA . ASN A 1 753 ? -15.347 -6.160 14.380 1.00 98.50 753 ASN A CA 1
ATOM 5957 C C . ASN A 1 753 ? -16.192 -7.307 13.824 1.00 98.50 753 ASN A C 1
ATOM 5959 O O . ASN A 1 753 ? -16.910 -7.952 14.588 1.00 98.50 753 ASN A O 1
ATOM 5963 N N . ILE A 1 754 ? -16.070 -7.623 12.532 1.00 98.56 754 ILE A N 1
ATOM 5964 C CA . ILE A 1 754 ? -16.752 -8.782 11.944 1.00 98.56 754 ILE A CA 1
ATOM 5965 C C . ILE A 1 754 ? -16.220 -10.077 12.557 1.00 98.56 754 ILE A C 1
ATOM 5967 O O . ILE A 1 754 ? -17.012 -10.930 12.939 1.00 98.56 754 ILE A O 1
ATOM 5971 N N . LEU A 1 755 ? -14.900 -10.228 12.700 1.00 98.62 755 LEU A N 1
ATOM 5972 C CA . LEU A 1 755 ? -14.302 -11.447 13.258 1.00 98.62 755 LEU A CA 1
ATOM 5973 C C . LEU A 1 755 ? -14.601 -11.629 14.753 1.00 98.62 755 LEU A C 1
ATOM 5975 O O . LEU A 1 755 ? -14.872 -12.747 15.178 1.00 98.62 755 LEU A O 1
ATOM 5979 N N . ILE A 1 756 ? -14.594 -10.553 15.544 1.00 98.38 756 ILE A N 1
ATOM 5980 C CA . ILE A 1 756 ? -14.954 -10.579 16.971 1.00 98.38 756 ILE A CA 1
ATOM 5981 C C . ILE A 1 756 ? -16.427 -10.974 17.140 1.00 98.38 756 ILE A C 1
ATOM 5983 O O . ILE A 1 756 ? -16.762 -11.738 18.045 1.00 98.38 756 ILE A O 1
ATOM 5987 N N . ASN A 1 757 ? -17.303 -10.476 16.260 1.00 97.88 757 ASN A N 1
ATOM 5988 C CA . ASN A 1 757 ? -18.754 -10.589 16.400 1.00 97.88 757 ASN A CA 1
ATOM 5989 C C . ASN A 1 757 ? -19.409 -11.567 15.407 1.00 97.88 757 ASN A C 1
ATOM 5991 O O . ASN A 1 757 ? -20.633 -11.579 15.306 1.00 97.88 757 ASN A O 1
ATOM 5995 N N . TRP A 1 758 ? -18.655 -12.403 14.683 1.00 96.88 758 TRP A N 1
ATOM 5996 C CA . TRP A 1 758 ? -19.192 -13.224 13.578 1.00 96.88 758 TRP A CA 1
ATOM 5997 C C . TRP A 1 758 ? -20.361 -14.127 14.006 1.00 96.88 758 TRP A C 1
ATOM 5999 O O . TRP A 1 758 ? -21.319 -14.322 13.256 1.00 96.88 758 TRP A O 1
ATOM 6009 N N . ALA A 1 759 ? -20.306 -14.662 15.231 1.00 95.06 759 ALA A N 1
ATOM 6010 C CA . ALA A 1 759 ? -21.356 -15.503 15.787 1.00 95.06 759 ALA A CA 1
ATOM 6011 C C . ALA A 1 759 ? -22.639 -14.701 16.069 1.00 95.06 759 ALA A C 1
ATOM 6013 O O . ALA A 1 759 ? -23.734 -15.156 15.726 1.00 95.06 759 ALA A O 1
ATOM 6014 N N . TYR A 1 760 ? -22.486 -13.500 16.634 1.00 94.44 760 TYR A N 1
ATOM 6015 C CA . TYR A 1 760 ? -23.575 -12.582 16.973 1.00 94.44 760 TYR A CA 1
ATOM 6016 C C . TYR A 1 760 ? -24.184 -11.904 15.743 1.00 94.44 760 TYR A C 1
ATOM 6018 O O . TYR A 1 760 ? -25.398 -11.735 15.682 1.00 94.44 760 TYR A O 1
ATOM 6026 N N . LEU A 1 761 ? -23.380 -11.612 14.714 1.00 91.00 761 LEU A N 1
ATOM 6027 C CA . LEU A 1 761 ? -23.833 -11.019 13.454 1.00 91.00 761 LEU A CA 1
ATOM 6028 C C . LEU A 1 761 ? -25.032 -11.766 12.867 1.00 91.00 761 LEU A C 1
ATOM 6030 O O . LEU A 1 761 ? -25.994 -11.152 12.423 1.00 91.00 761 LEU A O 1
ATOM 6034 N N . LYS A 1 762 ? -25.027 -13.100 12.914 1.00 82.69 762 LYS A N 1
ATOM 6035 C CA . LYS A 1 762 ? -26.133 -13.943 12.425 1.00 82.69 762 LYS A CA 1
ATOM 6036 C C . LYS A 1 762 ? -27.452 -13.697 13.168 1.00 82.69 762 LYS A C 1
ATOM 6038 O O . LYS A 1 762 ? -28.513 -13.855 12.581 1.00 82.69 762 LYS A O 1
ATOM 6043 N N . GLN A 1 763 ? -27.372 -13.316 14.438 1.00 79.81 763 GLN A N 1
ATOM 6044 C CA . GLN A 1 763 ? -28.505 -13.144 15.347 1.00 79.81 763 GLN A CA 1
ATOM 6045 C C . GLN A 1 763 ? -28.980 -11.690 15.426 1.00 79.81 763 GLN A C 1
ATOM 6047 O O . GLN A 1 763 ? -30.125 -11.453 15.800 1.00 79.81 763 GLN A O 1
ATOM 6052 N N . GLN A 1 764 ? -28.119 -10.725 15.085 1.00 76.81 764 GLN A N 1
ATOM 6053 C CA . GLN A 1 764 ? -28.454 -9.308 15.149 1.00 76.81 764 GLN A CA 1
ATOM 6054 C C . GLN A 1 764 ? -29.556 -8.983 14.123 1.00 76.81 764 GLN A C 1
ATOM 6056 O O . GLN A 1 764 ? -29.324 -9.129 12.917 1.00 76.81 764 GLN A O 1
ATOM 6061 N N . PRO A 1 765 ? -30.762 -8.570 14.555 1.00 67.00 765 PRO A N 1
ATOM 6062 C CA . PRO A 1 765 ? -31.809 -8.181 13.622 1.00 67.00 765 PRO A CA 1
ATOM 6063 C C . PRO A 1 765 ? -31.356 -6.951 12.831 1.00 67.00 765 PRO A C 1
ATOM 6065 O O . PRO A 1 765 ? -30.636 -6.099 13.354 1.00 67.00 765 PRO A O 1
ATOM 6068 N N . LEU A 1 766 ? -31.772 -6.859 11.568 1.00 69.75 766 LEU A N 1
ATOM 6069 C CA . LEU A 1 766 ? -31.697 -5.587 10.854 1.00 69.75 766 LEU A CA 1
ATOM 6070 C C . LEU A 1 766 ? -32.713 -4.646 11.513 1.00 69.75 766 LEU A C 1
ATOM 6072 O O . LEU A 1 766 ? -33.820 -5.087 11.830 1.00 69.75 766 LEU A O 1
ATOM 6076 N N . ALA A 1 767 ? -32.339 -3.393 11.775 1.00 56.12 767 ALA A N 1
ATOM 6077 C CA . ALA A 1 767 ? -33.229 -2.445 12.438 1.00 56.12 767 ALA A CA 1
ATOM 6078 C C . ALA A 1 767 ? -34.524 -2.278 11.616 1.00 56.12 767 ALA A C 1
ATOM 6080 O O . ALA A 1 767 ? -34.505 -1.716 10.521 1.00 56.12 767 ALA A O 1
ATOM 6081 N N . HIS A 1 768 ? -35.646 -2.802 12.121 1.00 39.69 768 HIS A N 1
ATOM 6082 C CA . HIS A 1 768 ? -36.967 -2.524 11.563 1.00 39.69 768 HIS A CA 1
ATOM 6083 C C . HIS A 1 768 ? -37.326 -1.067 11.894 1.00 39.69 768 HIS A C 1
ATOM 6085 O O . HIS A 1 768 ? -37.184 -0.664 13.049 1.00 39.69 768 HIS A O 1
ATOM 6091 N N . GLN A 1 769 ? -37.709 -0.292 10.871 1.00 31.48 769 GLN A N 1
ATOM 6092 C CA . GLN A 1 769 ? -38.090 1.124 10.988 1.00 31.48 769 GLN A CA 1
ATOM 6093 C C . GLN A 1 769 ? -39.210 1.370 11.996 1.00 31.48 769 GLN A C 1
ATOM 6095 O O . GLN A 1 769 ? -40.161 0.554 12.027 1.00 31.48 769 GLN A O 1
#

Nearest PDB structures (foldseek):
  8hx8-assembly1_A  TM=6.888E-01  e=1.117E-04  Streptomyces venezuelae
  7bob-assembly1_B  TM=5.220E-01  e=1.246E-04  Opitutaceae bacterium TAV5
  3eeq-assembly1_B  TM=6.739E-01  e=2.906E+00  Saccharolobus solfataricus
  6v6y-assembly1_A-2  TM=3.573E-01  e=1.777E+00  Thermus thermophilus HB8
  9itd-assembly2_C  TM=3.444E-01  e=6.598E+00  Homo sapiens

pLDDT: mean 93.66, std 7.63, range [31.48, 98.88]

Organism: NCBI:txid645990